Protein AF-A0A1V5Y0A2-F1 (afdb_monomer_lite)

Radius of gyration: 36.57 Å; chains: 1; bounding box: 82×72×109 Å

Structure (mmCIF, N/CA/C/O backbone):
data_AF-A0A1V5Y0A2-F1
#
_entry.id   AF-A0A1V5Y0A2-F1
#
loop_
_atom_site.group_PDB
_atom_site.id
_atom_site.type_symbol
_atom_site.label_atom_id
_atom_site.label_alt_id
_atom_site.label_comp_id
_atom_site.label_asym_id
_atom_site.label_entity_id
_atom_site.label_seq_id
_atom_site.pdbx_PDB_ins_code
_atom_site.Cartn_x
_atom_site.Cartn_y
_atom_site.Cartn_z
_atom_site.occupancy
_atom_site.B_iso_or_equiv
_atom_site.auth_seq_id
_atom_site.auth_comp_id
_atom_site.auth_asym_id
_atom_site.auth_atom_id
_atom_site.pdbx_PDB_model_num
ATOM 1 N N . MET A 1 1 ? -40.898 -40.946 -38.121 1.00 47.59 1 MET A N 1
ATOM 2 C CA . MET A 1 1 ? -40.248 -40.507 -36.860 1.00 47.59 1 MET A CA 1
ATOM 3 C C . MET A 1 1 ? -38.721 -40.308 -36.920 1.00 47.59 1 MET A C 1
ATOM 5 O O . MET A 1 1 ? -38.156 -39.987 -35.891 1.00 47.59 1 MET A O 1
ATOM 9 N N . LYS A 1 2 ? -38.027 -40.378 -38.075 1.00 46.16 2 LYS A N 1
ATOM 10 C CA . LYS A 1 2 ? -36.560 -40.137 -38.148 1.00 46.16 2 LYS A CA 1
ATOM 11 C C . LYS A 1 2 ? -36.113 -38.800 -38.777 1.00 46.16 2 LYS A C 1
ATOM 13 O O . LYS A 1 2 ? -34.922 -38.541 -38.842 1.00 46.16 2 LYS A O 1
ATOM 18 N N . ARG A 1 3 ? -37.036 -37.921 -39.200 1.00 41.78 3 ARG A N 1
ATOM 19 C CA . ARG A 1 3 ? -36.702 -36.586 -39.760 1.00 41.78 3 ARG A CA 1
ATOM 20 C C . ARG A 1 3 ? -36.991 -35.392 -38.837 1.00 41.78 3 ARG A C 1
ATOM 22 O O . ARG A 1 3 ? -36.408 -34.339 -39.046 1.00 41.78 3 ARG A O 1
ATOM 29 N N . LYS A 1 4 ? -37.817 -35.546 -37.790 1.00 40.41 4 LYS A N 1
ATOM 30 C CA . LYS A 1 4 ? -38.085 -34.466 -36.815 1.00 40.41 4 LYS A CA 1
ATOM 31 C C . LYS A 1 4 ? -37.013 -34.353 -35.717 1.00 40.41 4 LYS A C 1
ATOM 33 O O . LYS A 1 4 ? -36.769 -33.254 -35.240 1.00 40.41 4 LYS A O 1
ATOM 38 N N . SER A 1 5 ? -36.310 -35.439 -35.386 1.00 40.47 5 SER A N 1
ATOM 39 C CA . SER A 1 5 ? -35.274 -35.433 -34.338 1.00 40.47 5 SER A CA 1
ATOM 40 C C . SER A 1 5 ? -33.942 -34.822 -34.788 1.00 40.47 5 SER A C 1
ATOM 42 O O . SER A 1 5 ? -33.230 -34.260 -33.968 1.00 40.47 5 SER A O 1
ATOM 44 N N . VAL A 1 6 ? -33.620 -34.867 -36.087 1.00 46.09 6 VAL A N 1
ATOM 45 C CA . VAL A 1 6 ? -32.388 -34.257 -36.628 1.00 46.09 6 VAL A CA 1
ATOM 46 C C . VAL A 1 6 ? -32.536 -32.736 -36.751 1.00 46.09 6 VAL A C 1
ATOM 48 O O . VAL A 1 6 ? -31.595 -32.006 -36.469 1.00 46.09 6 VAL A O 1
ATOM 51 N N . PHE A 1 7 ? -33.734 -32.237 -37.073 1.00 43.72 7 PHE A N 1
ATOM 52 C CA . PHE A 1 7 ? -33.983 -30.794 -37.181 1.00 43.72 7 PHE A CA 1
ATOM 53 C C . PHE A 1 7 ? -33.991 -30.093 -35.809 1.00 43.72 7 PHE A C 1
ATOM 55 O O . PHE A 1 7 ? -33.496 -28.975 -35.691 1.00 43.72 7 PHE A O 1
ATOM 62 N N . LEU A 1 8 ? -34.467 -30.770 -34.753 1.00 42.69 8 LEU A N 1
ATOM 63 C CA . LEU A 1 8 ? -34.401 -30.253 -33.379 1.00 42.69 8 LEU A CA 1
ATOM 64 C C . LEU A 1 8 ? -32.966 -30.253 -32.819 1.00 42.69 8 LEU A C 1
ATOM 66 O O . LEU A 1 8 ? -32.604 -29.330 -32.097 1.00 42.69 8 LEU A O 1
ATOM 70 N N . LEU A 1 9 ? -32.135 -31.240 -33.185 1.00 40.34 9 LEU A N 1
ATOM 71 C CA . LEU A 1 9 ? -30.730 -31.309 -32.761 1.00 40.34 9 LEU A CA 1
ATOM 72 C C . LEU A 1 9 ? -29.866 -30.227 -33.435 1.00 40.34 9 LEU A C 1
ATOM 74 O O . LEU A 1 9 ? -28.989 -29.654 -32.795 1.00 40.34 9 LEU A O 1
ATOM 78 N N . VAL A 1 10 ? -30.144 -29.913 -34.707 1.00 47.00 10 VAL A N 1
ATOM 79 C CA . VAL A 1 10 ? -29.449 -28.851 -35.458 1.00 47.00 10 VAL A CA 1
ATOM 80 C C . VAL A 1 10 ? -29.866 -27.457 -34.972 1.00 47.00 10 VAL A C 1
ATOM 82 O O . VAL A 1 10 ? -29.008 -26.585 -34.860 1.00 47.00 10 VAL A O 1
ATOM 85 N N . LEU A 1 11 ? -31.134 -27.249 -34.583 1.00 41.19 11 LEU A N 1
ATOM 86 C CA . LEU A 1 11 ? -31.559 -25.998 -33.938 1.00 41.19 11 LEU A CA 1
ATOM 87 C C . LEU A 1 11 ? -30.994 -25.834 -32.516 1.00 41.19 11 LEU A C 1
ATOM 89 O O . LEU A 1 11 ? -30.626 -24.720 -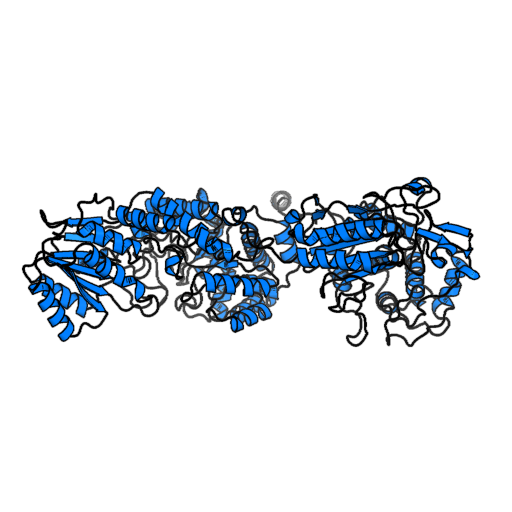32.155 1.00 41.19 11 LEU A O 1
ATOM 93 N N . PHE A 1 12 ? -30.851 -26.912 -31.735 1.00 41.78 12 PHE A N 1
ATOM 94 C CA . PHE A 1 12 ? -30.202 -26.856 -30.416 1.00 41.78 12 PHE A CA 1
ATOM 95 C C . PHE A 1 12 ? -28.696 -26.566 -30.512 1.00 41.78 12 PHE A C 1
ATOM 97 O O . PHE A 1 12 ? -28.173 -25.808 -29.699 1.00 41.78 12 PHE A O 1
ATOM 104 N N . PHE A 1 13 ? -28.003 -27.086 -31.532 1.00 37.44 13 PHE A N 1
ATOM 105 C CA . PHE A 1 13 ? -26.595 -26.754 -31.789 1.00 37.44 13 PHE A CA 1
ATOM 106 C C . PHE A 1 13 ? -26.405 -25.331 -32.343 1.00 37.44 13 PHE A C 1
ATOM 108 O O . PHE A 1 13 ? -25.433 -24.663 -31.996 1.00 37.44 13 PHE A O 1
ATOM 115 N N . ALA A 1 14 ? -27.338 -24.832 -33.161 1.00 37.59 14 ALA A N 1
ATOM 116 C CA . ALA A 1 14 ? -27.292 -23.469 -33.695 1.00 37.59 14 ALA A CA 1
ATOM 117 C C . ALA A 1 14 ? -27.681 -22.399 -32.653 1.00 37.59 14 ALA A C 1
ATOM 119 O O . ALA A 1 14 ? -27.017 -21.367 -32.575 1.00 37.59 14 ALA A O 1
ATOM 120 N N . MET A 1 15 ? -28.681 -22.653 -31.797 1.00 36.59 15 MET A N 1
ATOM 121 C CA . MET A 1 15 ? -29.017 -21.767 -30.669 1.00 36.59 15 MET A CA 1
ATOM 122 C C . MET A 1 15 ? -28.007 -21.878 -29.520 1.00 36.59 15 MET A C 1
ATOM 124 O O . MET A 1 15 ? -27.687 -20.864 -28.909 1.00 36.59 15 MET A O 1
ATOM 128 N N . GLY A 1 16 ? -27.430 -23.061 -29.278 1.00 35.16 16 GLY A N 1
ATOM 129 C CA . GLY A 1 16 ? -26.322 -23.244 -28.336 1.00 35.16 16 GLY A CA 1
ATOM 130 C C . GLY A 1 16 ? -25.071 -22.460 -28.742 1.00 35.16 16 GLY A C 1
ATOM 131 O O . GLY A 1 16 ? -24.468 -21.809 -27.896 1.00 35.16 16 GLY A O 1
ATOM 132 N N . ASN A 1 17 ? -24.743 -22.418 -30.040 1.00 33.50 17 ASN A N 1
ATOM 133 C CA . ASN A 1 17 ? -23.638 -21.606 -30.560 1.00 33.50 17 ASN A CA 1
ATOM 134 C C . ASN A 1 17 ? -23.957 -20.103 -30.641 1.00 33.50 17 ASN A C 1
ATOM 136 O O . ASN A 1 17 ? -23.045 -19.300 -30.474 1.00 33.50 17 ASN A O 1
ATOM 140 N N . MET A 1 18 ? -25.213 -19.687 -30.850 1.00 31.30 18 MET A N 1
ATOM 141 C CA . MET A 1 18 ? -25.585 -18.262 -30.779 1.00 31.30 18 MET A CA 1
ATOM 142 C C . MET A 1 18 ? -25.633 -17.733 -29.340 1.00 31.30 18 MET A C 1
ATOM 144 O O . MET A 1 18 ? -25.242 -16.592 -29.121 1.00 31.30 18 MET A O 1
ATOM 148 N N . ILE A 1 19 ? -26.041 -18.542 -28.356 1.00 33.12 19 ILE A N 1
ATOM 149 C CA . ILE A 1 19 ? -26.049 -18.146 -26.937 1.00 33.12 19 ILE A CA 1
ATOM 150 C C . ILE A 1 19 ? -24.641 -18.261 -26.329 1.00 33.12 19 ILE A C 1
ATOM 152 O O . ILE A 1 19 ? -24.246 -17.385 -25.565 1.00 33.12 19 ILE A O 1
ATOM 156 N N . MET A 1 20 ? -23.818 -19.237 -26.742 1.00 29.47 20 MET A N 1
ATOM 157 C CA . MET A 1 20 ? -22.386 -19.235 -26.400 1.00 29.47 20 MET A CA 1
ATOM 158 C C . MET A 1 20 ? -21.642 -18.062 -27.047 1.00 29.47 20 MET A C 1
ATOM 160 O O . MET A 1 20 ? -20.836 -17.441 -26.371 1.00 29.47 20 MET A O 1
ATOM 164 N N . ASN A 1 21 ? -21.938 -17.672 -28.292 1.00 29.02 21 ASN A N 1
ATOM 165 C CA . ASN A 1 21 ? -21.291 -16.502 -28.903 1.00 29.02 21 ASN A CA 1
ATOM 166 C C . ASN A 1 21 ? -21.835 -15.151 -28.404 1.00 29.02 21 ASN A C 1
ATOM 168 O O . ASN A 1 21 ? -21.133 -14.156 -28.541 1.00 29.02 21 ASN A O 1
ATOM 172 N N . ALA A 1 22 ? -23.028 -15.094 -27.801 1.00 27.81 22 ALA A N 1
ATOM 173 C CA . ALA A 1 22 ? -23.568 -13.876 -27.185 1.00 27.81 22 ALA A CA 1
ATOM 174 C C . ALA A 1 22 ? -23.212 -13.728 -25.690 1.00 27.81 22 ALA A C 1
ATOM 176 O O . ALA A 1 22 ? -23.216 -12.613 -25.183 1.00 27.81 22 ALA A O 1
ATOM 177 N N . CYS A 1 23 ? -22.843 -14.813 -24.994 1.00 27.00 23 CYS A N 1
ATOM 178 C CA . CYS A 1 23 ? -22.358 -14.777 -23.603 1.00 27.00 23 CYS A CA 1
ATOM 179 C C . CYS A 1 23 ? -20.834 -14.967 -23.456 1.00 27.00 23 CYS A C 1
ATOM 181 O O . CYS A 1 23 ? -20.331 -14.946 -22.339 1.00 27.00 23 CYS A O 1
ATOM 183 N N . ILE A 1 24 ? -20.092 -15.134 -24.559 1.00 29.25 24 ILE A N 1
ATOM 184 C CA . ILE A 1 24 ? -18.610 -15.143 -24.596 1.00 29.25 24 ILE A CA 1
ATOM 185 C C . ILE A 1 24 ? -18.061 -13.873 -25.294 1.00 29.25 24 ILE A C 1
ATOM 187 O O . ILE A 1 24 ? -16.851 -13.698 -25.435 1.00 29.25 24 ILE A O 1
ATOM 191 N N . ALA A 1 25 ? -18.938 -12.952 -25.715 1.00 27.70 25 ALA A N 1
ATOM 192 C CA . ALA A 1 25 ? -18.559 -11.720 -26.412 1.00 27.70 25 ALA A CA 1
ATOM 193 C C . ALA A 1 25 ? -18.448 -10.464 -25.527 1.00 27.70 25 ALA A C 1
ATOM 195 O O . ALA A 1 25 ? -17.979 -9.451 -26.032 1.00 27.70 25 ALA A O 1
ATOM 196 N N . ASP A 1 26 ? -18.756 -10.534 -24.232 1.00 30.94 26 ASP A N 1
ATOM 197 C CA . ASP A 1 26 ? -18.395 -9.492 -23.264 1.00 30.94 26 ASP A CA 1
ATOM 198 C C . ASP A 1 26 ? -17.659 -10.148 -22.087 1.00 30.94 26 ASP A C 1
ATOM 200 O O . ASP A 1 26 ? -18.092 -11.172 -21.572 1.00 30.94 26 ASP A O 1
ATOM 204 N N . GLU A 1 27 ? -16.507 -9.579 -21.722 1.00 30.06 27 GLU A N 1
ATOM 205 C CA . GLU A 1 27 ? -15.501 -10.089 -20.769 1.00 30.06 27 GLU A CA 1
ATOM 206 C C . GLU A 1 27 ? -14.521 -11.170 -21.276 1.00 30.06 27 GLU A C 1
ATOM 208 O O . GLU A 1 27 ? -13.978 -11.975 -20.523 1.00 30.06 27 GLU A O 1
ATOM 213 N N . LYS A 1 28 ? -14.067 -11.054 -22.528 1.00 30.06 28 LYS A N 1
ATOM 214 C CA . LYS A 1 28 ? -12.610 -10.886 -22.650 1.00 30.06 28 LYS A CA 1
ATOM 215 C C . LYS A 1 28 ? -12.356 -9.435 -22.301 1.00 30.06 28 LYS A C 1
ATOM 217 O O . LYS A 1 28 ? -12.445 -8.588 -23.186 1.00 30.06 28 LYS A O 1
ATOM 222 N N . GLU A 1 29 ? -12.072 -9.137 -21.032 1.00 31.12 29 GLU A N 1
ATOM 223 C CA . GLU A 1 29 ? -11.370 -7.897 -20.715 1.00 31.12 29 GLU A CA 1
ATOM 224 C C . GLU A 1 29 ? -10.173 -7.857 -21.663 1.00 31.12 29 GLU A C 1
ATOM 226 O O . GLU A 1 29 ? -9.224 -8.641 -21.550 1.00 31.12 29 GLU A O 1
ATOM 231 N N . SER A 1 30 ? -10.253 -7.009 -22.689 1.00 33.38 30 SER A N 1
ATOM 232 C CA . SER A 1 30 ? -9.091 -6.680 -23.480 1.00 33.38 30 SER A CA 1
ATOM 233 C C . SER A 1 30 ? -8.124 -6.116 -22.458 1.00 33.38 30 SER A C 1
ATOM 235 O O . SER A 1 30 ? -8.356 -5.005 -21.976 1.00 33.38 30 SER A O 1
ATOM 237 N N . LEU A 1 31 ? -7.119 -6.910 -22.063 1.00 35.16 31 LEU A N 1
ATOM 238 C CA . LEU A 1 31 ? -6.055 -6.478 -21.164 1.00 35.16 31 LEU A CA 1
ATOM 239 C C . LEU A 1 31 ? -5.749 -5.027 -21.521 1.00 35.16 31 LEU A C 1
ATOM 241 O O . LEU A 1 31 ? -5.435 -4.795 -22.701 1.00 35.16 31 LEU A O 1
ATOM 245 N N . PRO A 1 32 ? -5.903 -4.068 -20.586 1.00 42.47 32 PRO A N 1
ATOM 246 C CA . PRO A 1 32 ? -5.892 -2.659 -20.933 1.00 42.47 32 PRO A CA 1
ATOM 247 C C . PRO A 1 32 ? -4.678 -2.383 -21.813 1.00 42.47 32 PRO A C 1
ATOM 249 O O . PRO A 1 32 ? -3.576 -2.894 -21.551 1.00 42.47 32 PRO A O 1
ATOM 252 N N . SER A 1 33 ? -4.905 -1.679 -22.928 1.00 57.19 33 SER A N 1
ATOM 253 C CA . SER A 1 33 ? -3.841 -1.331 -23.870 1.00 57.19 33 SER A CA 1
ATOM 254 C C . SER A 1 33 ? -2.655 -0.795 -23.071 1.00 57.19 33 SER A C 1
ATOM 256 O O . SER A 1 33 ? -2.872 0.010 -22.163 1.00 57.19 33 SER A O 1
ATOM 258 N N . ALA A 1 34 ? -1.428 -1.240 -23.370 1.00 66.94 34 ALA A N 1
ATOM 259 C CA . ALA A 1 34 ? -0.264 -0.717 -22.658 1.00 66.94 34 ALA A CA 1
ATOM 260 C C . ALA A 1 34 ? -0.297 0.808 -22.803 1.00 66.94 34 ALA A C 1
ATOM 262 O O . ALA A 1 34 ? -0.497 1.286 -23.919 1.00 66.94 34 ALA A O 1
ATOM 263 N N . PRO A 1 35 ? -0.204 1.601 -21.734 1.00 66.69 35 PRO A N 1
ATOM 264 C CA . PRO A 1 35 ? -0.519 3.009 -21.863 1.00 66.69 35 PRO A CA 1
ATOM 265 C C . PRO A 1 35 ? 0.485 3.722 -22.748 1.00 66.69 35 PRO A C 1
ATOM 267 O O . PRO A 1 35 ? 1.669 3.375 -22.833 1.00 66.69 35 PRO A O 1
ATOM 270 N N . ARG A 1 36 ? -0.036 4.748 -23.413 1.00 88.44 36 ARG A N 1
ATOM 271 C CA . ARG A 1 36 ? 0.771 5.766 -24.066 1.00 88.44 36 ARG A CA 1
ATOM 272 C C . ARG A 1 36 ? 1.225 6.780 -23.024 1.00 88.44 36 ARG A C 1
ATOM 274 O O . ARG A 1 36 ? 0.560 6.961 -22.006 1.00 88.44 36 ARG A O 1
ATOM 281 N N . LEU A 1 37 ? 2.344 7.437 -23.309 1.00 92.00 37 LEU A N 1
ATOM 282 C CA . LEU A 1 37 ? 2.884 8.470 -22.433 1.00 92.00 37 LEU A CA 1
ATOM 283 C C . LEU A 1 37 ? 1.872 9.598 -22.237 1.00 92.00 37 LEU A C 1
ATOM 285 O O . LEU A 1 37 ? 1.335 10.134 -23.209 1.00 92.00 37 LEU A O 1
ATOM 289 N N . LYS A 1 38 ? 1.666 9.973 -20.977 1.00 92.31 38 LYS A N 1
ATOM 290 C CA . LYS A 1 38 ? 0.969 11.200 -20.596 1.00 92.31 38 LYS A CA 1
ATOM 291 C C . LYS A 1 38 ? 2.005 12.283 -20.307 1.00 92.31 38 LYS A C 1
ATOM 293 O O . LYS A 1 38 ? 2.848 12.119 -19.429 1.00 92.31 38 LYS A O 1
ATOM 298 N N . TRP A 1 39 ? 1.952 13.370 -21.067 1.00 94.62 39 TRP A N 1
ATOM 299 C CA . TRP A 1 39 ? 2.864 14.500 -20.906 1.00 94.62 39 TRP A CA 1
ATOM 300 C C . TRP A 1 39 ? 2.346 15.466 -19.846 1.00 94.62 39 TRP A C 1
ATOM 302 O O . TRP A 1 39 ? 1.157 15.779 -19.833 1.00 94.62 39 TRP A O 1
ATOM 312 N N . THR A 1 40 ? 3.235 15.958 -18.990 1.00 92.25 40 THR A N 1
ATOM 313 C CA . THR A 1 40 ? 2.891 16.879 -17.901 1.00 92.25 40 THR A CA 1
ATOM 314 C C . THR A 1 40 ? 4.039 17.835 -17.594 1.00 92.25 40 THR A C 1
ATOM 316 O O . THR A 1 40 ? 5.182 17.589 -17.976 1.00 92.25 40 THR A O 1
ATOM 319 N N . ASP A 1 41 ? 3.726 18.931 -16.910 1.00 90.56 41 ASP A N 1
ATOM 320 C CA . ASP A 1 41 ? 4.712 19.872 -16.368 1.00 90.56 41 ASP A CA 1
ATOM 321 C C . ASP A 1 41 ? 4.956 19.637 -14.862 1.00 90.56 41 ASP A C 1
ATOM 323 O O . ASP A 1 41 ? 5.818 20.281 -14.270 1.00 90.56 41 ASP A O 1
ATOM 327 N N . ARG A 1 42 ? 4.204 18.718 -14.233 1.00 84.50 42 ARG A N 1
ATOM 328 C CA . ARG A 1 42 ? 4.231 18.460 -12.784 1.00 84.50 42 ARG A CA 1
ATOM 329 C C . ARG A 1 42 ? 4.994 17.181 -12.454 1.00 84.50 42 ARG A C 1
ATOM 331 O O . ARG A 1 42 ? 4.555 16.084 -12.802 1.00 84.50 42 ARG A O 1
ATOM 338 N N . ALA A 1 43 ? 6.120 17.309 -11.756 1.00 84.94 43 ALA A N 1
ATOM 339 C CA . ALA A 1 43 ? 6.956 16.175 -11.353 1.00 84.94 43 ALA A CA 1
ATOM 340 C C . ALA A 1 43 ? 6.223 15.220 -10.389 1.00 84.94 43 ALA A C 1
ATOM 342 O O . ALA A 1 43 ? 6.414 14.005 -10.429 1.00 84.94 43 ALA A O 1
ATOM 343 N N . GLU A 1 44 ? 5.296 15.744 -9.595 1.00 79.25 44 GLU A N 1
ATOM 344 C CA . GLU A 1 44 ? 4.513 15.015 -8.599 1.00 79.25 44 GLU A CA 1
ATOM 345 C C . GLU A 1 44 ? 3.555 13.999 -9.245 1.00 79.25 44 GLU A C 1
ATOM 347 O O . GLU A 1 44 ? 3.228 12.960 -8.664 1.00 79.25 44 GLU A O 1
ATOM 352 N N . GLU A 1 45 ? 3.124 14.242 -10.488 1.00 77.06 45 GLU A N 1
ATOM 353 C CA . GLU A 1 45 ? 2.318 13.276 -11.241 1.00 77.06 45 GLU A CA 1
ATOM 354 C C . GLU A 1 45 ? 3.112 12.017 -11.595 1.00 77.06 45 GLU A C 1
ATOM 356 O O . GLU A 1 45 ? 2.547 10.923 -11.593 1.00 77.06 45 GLU A O 1
ATOM 361 N N . LEU A 1 46 ? 4.423 12.167 -11.808 1.00 83.69 46 LEU A N 1
ATOM 362 C CA . LEU A 1 46 ? 5.373 11.073 -12.004 1.00 83.69 46 LEU A CA 1
ATOM 363 C C . LEU A 1 46 ? 5.754 10.398 -10.671 1.00 83.69 46 LEU A C 1
ATOM 365 O O . LEU A 1 46 ? 6.391 9.343 -10.681 1.00 83.69 46 LEU A O 1
ATOM 369 N N . GLY A 1 47 ? 5.380 10.984 -9.528 1.00 72.50 47 GLY A N 1
ATOM 370 C CA . GLY A 1 47 ? 5.880 10.598 -8.208 1.00 72.50 47 GLY A CA 1
ATOM 371 C C . GLY A 1 47 ? 7.345 10.995 -8.012 1.00 72.50 47 GLY A C 1
ATOM 372 O O . GLY A 1 47 ? 8.113 10.210 -7.460 1.00 72.50 47 GLY A O 1
ATOM 373 N N . LEU A 1 48 ? 7.749 12.148 -8.554 1.00 82.62 48 LEU A N 1
ATOM 374 C CA . LEU A 1 48 ? 9.078 12.730 -8.382 1.00 82.62 48 LEU A CA 1
ATOM 375 C C . LEU A 1 48 ? 8.979 14.017 -7.557 1.00 82.62 48 LEU A C 1
ATOM 377 O O . LEU A 1 48 ? 8.087 14.832 -7.792 1.00 82.62 48 LEU A O 1
ATOM 381 N N . ASP A 1 49 ? 9.914 14.222 -6.632 1.00 81.12 49 ASP A N 1
ATOM 382 C CA . ASP A 1 49 ? 10.051 15.495 -5.918 1.00 81.12 49 ASP A CA 1
ATOM 383 C C . ASP A 1 49 ? 10.586 16.590 -6.856 1.00 81.12 49 ASP A C 1
ATOM 385 O O . ASP A 1 49 ? 11.724 16.513 -7.331 1.00 81.12 49 ASP A O 1
ATOM 389 N N . ALA A 1 50 ? 9.775 17.619 -7.123 1.00 84.19 50 ALA A N 1
ATOM 390 C CA . ALA A 1 50 ? 10.129 18.702 -8.041 1.00 84.19 50 ALA A CA 1
ATOM 391 C C . ALA A 1 50 ? 11.392 19.457 -7.600 1.00 84.19 50 ALA A C 1
ATOM 393 O O . ALA A 1 50 ? 12.242 19.778 -8.434 1.00 84.19 50 ALA A O 1
ATOM 394 N N . LYS A 1 51 ? 11.556 19.681 -6.291 1.00 84.44 51 LYS A N 1
ATOM 395 C CA . LYS A 1 51 ? 12.706 20.400 -5.731 1.00 84.44 51 LYS A CA 1
ATOM 396 C C . LYS A 1 51 ? 14.015 19.645 -5.973 1.00 84.44 51 LYS A C 1
ATOM 398 O O . LYS A 1 51 ? 15.018 20.237 -6.365 1.00 84.44 51 LYS A O 1
ATOM 403 N N . SER A 1 52 ? 13.997 18.322 -5.825 1.00 85.50 52 SER A N 1
ATOM 404 C CA . SER A 1 52 ? 15.136 17.448 -6.125 1.00 85.50 52 SER A CA 1
ATOM 405 C C . SER A 1 52 ? 15.531 17.448 -7.606 1.00 85.50 52 SER A C 1
ATOM 407 O O . SER A 1 52 ? 16.662 17.077 -7.918 1.00 85.50 52 SER A O 1
ATOM 409 N N . LEU A 1 53 ? 14.648 17.877 -8.520 1.00 91.12 53 LEU A N 1
ATOM 410 C CA . LEU A 1 53 ? 14.938 17.980 -9.955 1.00 91.12 53 LEU A CA 1
ATOM 411 C C . LEU A 1 53 ? 15.587 19.307 -10.370 1.00 91.12 53 LEU A C 1
ATOM 413 O O . LEU A 1 53 ? 16.253 19.350 -11.406 1.00 91.12 53 LEU A O 1
ATOM 417 N N . GLU A 1 54 ? 15.460 20.377 -9.581 1.00 90.94 54 GLU A N 1
ATOM 418 C CA . GLU A 1 54 ? 16.030 21.696 -9.905 1.00 90.94 54 GLU A CA 1
ATOM 419 C C . GLU A 1 54 ? 17.531 21.660 -10.261 1.00 90.94 54 GLU A C 1
ATOM 421 O O . GLU A 1 54 ? 17.919 22.295 -11.252 1.00 90.94 54 GLU A O 1
ATOM 426 N N . PRO A 1 55 ? 18.393 20.887 -9.559 1.00 91.69 55 PRO A N 1
ATOM 427 C CA . PRO A 1 55 ? 19.808 20.792 -9.908 1.00 91.69 55 PRO A CA 1
ATOM 428 C C . PRO A 1 55 ? 20.065 20.241 -11.317 1.00 91.69 55 PRO A C 1
ATOM 430 O O . PRO A 1 55 ? 21.052 20.635 -11.942 1.00 91.69 55 PRO A O 1
ATOM 433 N N . ALA A 1 56 ? 19.196 19.366 -11.843 1.00 93.00 56 ALA A N 1
ATOM 434 C CA . ALA A 1 56 ? 19.317 18.865 -13.213 1.00 93.00 56 ALA A CA 1
ATOM 435 C C . ALA A 1 56 ? 19.149 20.002 -14.221 1.00 93.00 56 ALA A C 1
ATOM 437 O O . ALA A 1 56 ? 20.019 20.224 -15.063 1.00 93.00 56 ALA A O 1
ATOM 438 N N . TRP A 1 57 ? 18.047 20.746 -14.113 1.00 95.06 57 TRP A N 1
ATOM 439 C CA . TRP A 1 57 ? 17.705 21.819 -15.047 1.00 95.06 57 TRP A CA 1
ATOM 440 C C . TRP A 1 57 ? 18.700 22.975 -14.964 1.00 95.06 57 TRP A C 1
ATOM 442 O O . TRP A 1 57 ? 19.175 23.466 -15.992 1.00 95.06 57 TRP A O 1
ATOM 452 N N . ALA A 1 58 ? 19.106 23.342 -13.745 1.00 95.00 58 ALA A N 1
ATOM 453 C CA . ALA A 1 58 ? 20.131 24.351 -13.513 1.00 95.00 58 ALA A CA 1
ATOM 454 C C . ALA A 1 58 ? 21.476 23.964 -14.147 1.00 95.00 58 ALA A C 1
ATOM 456 O O . ALA A 1 58 ? 22.129 24.812 -14.760 1.00 95.00 58 ALA A O 1
ATOM 457 N N . ALA A 1 59 ? 21.878 22.689 -14.064 1.00 93.81 59 ALA A N 1
ATOM 458 C CA . ALA A 1 59 ? 23.112 22.213 -14.682 1.00 93.81 59 ALA A CA 1
ATOM 459 C C . ALA A 1 59 ? 23.088 22.337 -16.213 1.00 93.81 59 ALA A C 1
ATOM 461 O O . ALA A 1 59 ? 24.088 22.754 -16.796 1.00 93.81 59 ALA A O 1
ATOM 462 N N . LEU A 1 60 ? 21.954 22.048 -16.864 1.00 94.69 60 LEU A N 1
ATOM 463 C CA . LEU A 1 60 ? 21.809 22.206 -18.318 1.00 94.69 60 LEU A CA 1
ATOM 464 C C . LEU A 1 60 ? 21.949 23.674 -18.747 1.00 94.69 60 LEU A C 1
ATOM 466 O O . LEU A 1 60 ? 22.701 23.989 -19.672 1.00 94.69 60 LEU A O 1
ATOM 470 N N . VAL A 1 61 ? 21.279 24.588 -18.038 1.00 96.19 61 VAL A N 1
ATOM 471 C CA . VAL A 1 61 ? 21.366 26.035 -18.301 1.00 96.19 61 VAL A CA 1
ATOM 472 C C . VAL A 1 61 ? 22.782 26.558 -18.057 1.00 96.19 61 VAL A C 1
ATOM 474 O O . VAL A 1 61 ? 23.313 27.314 -18.874 1.00 96.19 61 VAL A O 1
ATOM 477 N N . LYS A 1 62 ? 23.415 26.148 -16.953 1.00 94.25 62 LYS A N 1
ATOM 478 C CA . LYS A 1 62 ? 24.780 26.552 -16.598 1.00 94.25 62 LYS A CA 1
ATOM 479 C C . LYS A 1 62 ? 25.793 26.072 -17.635 1.00 94.25 62 LYS A C 1
ATOM 481 O O . LYS A 1 62 ? 26.607 26.865 -18.101 1.00 94.25 62 LYS A O 1
ATOM 486 N N . ALA A 1 63 ? 25.699 24.811 -18.054 1.00 91.88 63 ALA A N 1
ATOM 487 C CA . ALA A 1 63 ? 26.595 24.231 -19.048 1.00 91.88 63 ALA A CA 1
ATOM 488 C C . ALA A 1 63 ? 26.535 24.965 -20.394 1.00 91.88 63 ALA A C 1
ATOM 490 O O . ALA A 1 63 ? 27.574 25.179 -21.018 1.00 91.88 63 ALA A O 1
ATOM 491 N N . ALA A 1 64 ? 25.337 25.384 -20.815 1.00 91.94 64 ALA A N 1
ATOM 492 C CA . ALA A 1 64 ? 25.157 26.185 -22.021 1.00 91.94 64 ALA A CA 1
ATOM 493 C C . ALA A 1 64 ? 25.758 27.595 -21.885 1.00 91.94 64 ALA A C 1
ATOM 495 O O . ALA A 1 64 ? 26.436 28.065 -22.795 1.00 91.94 64 ALA A O 1
ATOM 496 N N . LYS A 1 65 ? 25.551 28.269 -20.744 1.00 91.94 65 LYS A N 1
ATOM 497 C CA . LYS A 1 65 ? 26.113 29.609 -20.480 1.00 91.94 65 LYS A CA 1
ATOM 498 C C . LYS A 1 65 ? 27.644 29.609 -20.439 1.00 91.94 65 LYS A C 1
ATOM 500 O O . LYS A 1 65 ? 28.269 30.540 -20.932 1.00 91.94 65 LYS A O 1
ATOM 505 N N . GLU A 1 66 ? 28.238 28.562 -19.877 1.00 90.12 66 GLU A N 1
ATOM 506 C CA . GLU A 1 66 ? 29.692 28.398 -19.744 1.00 90.12 66 GLU A CA 1
ATOM 507 C C . GLU A 1 66 ? 30.349 27.759 -20.984 1.00 90.12 66 GLU A C 1
ATOM 509 O O . GLU A 1 66 ? 31.524 27.393 -20.936 1.00 90.12 66 GLU A O 1
ATOM 514 N N . ASN A 1 67 ? 29.602 27.589 -22.086 1.00 85.69 67 ASN A N 1
ATOM 515 C CA . ASN A 1 67 ? 30.046 26.933 -23.323 1.00 85.69 67 ASN A CA 1
ATOM 516 C C . ASN A 1 67 ? 30.638 25.523 -23.109 1.00 85.69 67 ASN A C 1
ATOM 518 O O . ASN A 1 67 ? 31.457 25.051 -23.898 1.00 85.69 67 ASN A O 1
ATOM 522 N N . LYS A 1 68 ? 30.220 24.825 -22.045 1.00 87.88 68 LYS A N 1
ATOM 523 C CA . LYS A 1 68 ? 30.609 23.430 -21.773 1.00 87.88 68 LYS A CA 1
ATOM 524 C C . LYS A 1 68 ? 29.921 22.456 -22.726 1.00 87.88 68 LYS A C 1
ATOM 526 O O . LYS A 1 68 ? 30.500 21.434 -23.086 1.00 87.88 68 LYS A O 1
ATOM 531 N N . VAL A 1 69 ? 28.702 22.798 -23.137 1.00 91.12 69 VAL A N 1
ATOM 532 C CA . VAL A 1 69 ? 27.951 22.206 -24.251 1.00 91.12 69 VAL A CA 1
ATOM 533 C C . VAL A 1 69 ? 27.275 23.344 -25.017 1.00 91.12 69 VAL A C 1
ATOM 535 O O . VAL A 1 69 ? 26.933 24.356 -24.409 1.00 91.12 69 VAL A O 1
ATOM 538 N N . ALA A 1 70 ? 27.063 23.208 -26.329 1.00 93.38 70 ALA A N 1
ATOM 539 C CA . ALA A 1 70 ? 26.354 24.240 -27.093 1.00 93.38 70 ALA A CA 1
ATOM 540 C C . ALA A 1 70 ? 24.875 24.336 -26.674 1.00 93.38 70 ALA A C 1
ATOM 542 O O . ALA A 1 70 ? 24.355 25.431 -26.450 1.00 93.38 70 ALA A O 1
ATOM 543 N N . GLY A 1 71 ? 24.219 23.191 -26.497 1.00 95.31 71 GLY A N 1
ATOM 544 C CA . GLY A 1 71 ? 22.880 23.078 -25.945 1.00 95.31 71 GLY A CA 1
ATOM 545 C C . GLY A 1 71 ? 22.494 21.640 -25.604 1.00 95.31 71 GLY A C 1
ATOM 546 O O . GLY A 1 71 ? 23.238 20.680 -25.830 1.00 95.31 71 GLY A O 1
ATOM 547 N N . SER A 1 72 ? 21.309 21.493 -25.021 1.00 97.00 72 SER A N 1
ATOM 548 C CA . SER A 1 72 ? 20.793 20.212 -24.547 1.00 97.00 72 SER A CA 1
ATOM 549 C C . SER A 1 72 ? 19.270 20.170 -24.509 1.00 97.00 72 SER A C 1
ATOM 551 O O . SER A 1 72 ? 18.634 21.204 -24.309 1.00 97.00 72 SER A O 1
ATOM 553 N N . VAL A 1 73 ? 18.712 18.967 -24.646 1.00 98.38 73 VAL A N 1
ATOM 554 C CA . VAL A 1 73 ? 17.308 18.649 -24.371 1.00 98.38 73 VAL A CA 1
ATOM 555 C C . VAL A 1 73 ? 17.247 17.458 -23.416 1.00 98.38 73 VAL A C 1
ATOM 557 O O . VAL A 1 73 ? 17.805 16.399 -23.709 1.00 98.38 73 VAL A O 1
ATOM 560 N N . GLY A 1 74 ? 16.583 17.631 -22.276 1.00 97.31 74 GLY A N 1
ATOM 561 C CA . GLY A 1 74 ? 16.389 16.595 -21.262 1.00 97.31 74 GLY A CA 1
ATOM 562 C C . GLY A 1 74 ? 14.923 16.185 -21.120 1.00 97.31 74 GLY A C 1
ATOM 563 O O . GLY A 1 74 ? 14.045 17.042 -21.123 1.00 97.31 74 GLY A O 1
ATOM 564 N N . VAL A 1 75 ? 14.657 14.887 -20.964 1.00 97.56 75 VAL A N 1
ATOM 565 C CA . VAL A 1 75 ? 13.330 14.327 -20.654 1.00 97.56 75 VAL A CA 1
ATOM 566 C C . VAL A 1 75 ? 13.470 13.292 -19.546 1.00 97.56 75 VAL A C 1
ATOM 568 O O . VAL A 1 75 ? 14.369 12.451 -19.584 1.00 97.56 75 VAL A O 1
ATOM 571 N N . MET A 1 76 ? 12.558 13.329 -18.580 1.00 96.62 76 MET A N 1
ATOM 572 C CA . MET A 1 76 ? 12.435 12.323 -17.526 1.00 96.62 76 MET A CA 1
ATOM 573 C C . MET A 1 76 ? 11.016 11.765 -17.548 1.00 96.62 76 MET A C 1
ATOM 575 O O . MET A 1 76 ? 10.054 12.526 -17.675 1.00 96.62 76 MET A O 1
ATOM 579 N N . GLY A 1 77 ? 10.881 10.448 -17.435 1.00 94.06 77 GLY A N 1
ATOM 580 C CA . GLY A 1 77 ? 9.583 9.788 -17.374 1.00 94.06 77 GLY A CA 1
ATOM 581 C C . GLY A 1 77 ? 9.545 8.723 -16.299 1.00 94.06 77 GLY A C 1
ATOM 582 O O . GLY A 1 77 ? 10.558 8.086 -16.021 1.00 94.06 77 GLY A O 1
ATOM 583 N N . ARG A 1 78 ? 8.377 8.553 -15.682 1.00 89.12 78 ARG A N 1
ATOM 584 C CA . ARG A 1 78 ? 8.125 7.545 -14.657 1.00 89.12 78 ARG A CA 1
ATOM 585 C C . ARG A 1 78 ? 6.658 7.139 -14.655 1.00 89.12 78 ARG A C 1
ATOM 587 O O . ARG A 1 78 ? 5.783 7.980 -14.840 1.00 89.12 78 ARG A O 1
ATOM 594 N N . ASN A 1 79 ? 6.384 5.854 -14.436 1.00 80.31 79 ASN A N 1
ATOM 595 C CA . ASN A 1 79 ? 5.027 5.321 -14.285 1.00 80.31 79 ASN A CA 1
ATOM 596 C C . ASN A 1 79 ? 4.068 5.715 -15.437 1.00 80.31 79 ASN A C 1
ATOM 598 O O . ASN A 1 79 ? 2.902 6.013 -15.199 1.00 80.31 79 ASN A O 1
ATOM 602 N N . GLY A 1 80 ? 4.533 5.722 -16.692 1.00 84.81 80 GLY A N 1
ATOM 603 C CA . GLY A 1 80 ? 3.686 6.055 -17.850 1.00 84.81 80 GLY A CA 1
ATOM 604 C C . GLY A 1 80 ? 3.444 7.557 -18.065 1.00 84.81 80 GLY A C 1
ATOM 605 O O . GLY A 1 80 ? 2.753 7.935 -19.015 1.00 84.81 80 GLY A O 1
ATOM 606 N N . TYR A 1 81 ? 4.037 8.411 -17.230 1.00 90.75 81 TYR A N 1
ATOM 607 C CA . TYR A 1 81 ? 4.063 9.862 -17.385 1.00 90.75 81 TYR A CA 1
ATOM 608 C C . TYR A 1 81 ? 5.461 10.329 -17.804 1.00 90.75 81 TYR A C 1
ATOM 610 O O . TYR A 1 81 ? 6.465 9.697 -17.470 1.00 90.75 81 TYR A O 1
ATOM 618 N N . ALA A 1 82 ? 5.539 11.447 -18.521 1.00 96.12 82 ALA A N 1
ATOM 619 C CA . ALA A 1 82 ? 6.796 12.107 -18.859 1.00 96.12 82 ALA A CA 1
ATOM 620 C C . ALA A 1 82 ? 6.686 13.620 -18.674 1.00 96.12 82 ALA A C 1
ATOM 622 O O . ALA A 1 82 ? 5.688 14.231 -19.068 1.00 96.12 82 ALA A O 1
ATOM 623 N N . LEU A 1 83 ? 7.732 14.221 -18.105 1.00 96.44 83 LEU A N 1
ATOM 624 C CA . LEU A 1 83 ? 7.888 15.670 -18.117 1.00 96.44 83 LEU A CA 1
ATOM 625 C C . LEU A 1 83 ? 8.084 16.143 -19.556 1.00 96.44 83 LEU A C 1
ATOM 627 O O . LEU A 1 83 ? 8.773 15.479 -20.340 1.00 96.44 83 LEU A O 1
ATOM 631 N N . LYS A 1 84 ? 7.502 17.292 -19.909 1.00 96.00 84 LYS A N 1
ATOM 632 C CA . LYS A 1 84 ? 7.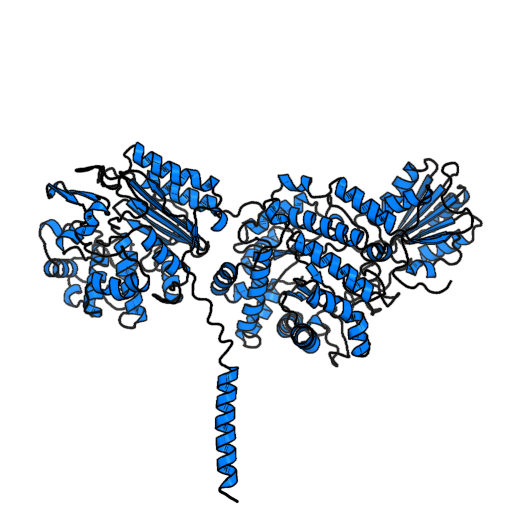782 17.909 -21.212 1.00 96.00 84 LYS A CA 1
ATOM 633 C C . LYS A 1 84 ? 9.293 18.142 -21.381 1.00 96.00 84 LYS A C 1
ATOM 635 O O . LYS A 1 84 ? 9.962 18.473 -20.399 1.00 96.00 84 LYS A O 1
ATOM 640 N N . PRO A 1 85 ? 9.850 17.975 -22.598 1.00 97.56 85 PRO A N 1
ATOM 641 C CA . PRO A 1 85 ? 11.281 18.140 -22.805 1.00 97.56 85 PRO A CA 1
ATOM 642 C C . PRO A 1 85 ? 11.761 19.540 -22.421 1.00 97.56 85 PRO A C 1
ATOM 644 O O . PRO A 1 85 ? 11.230 20.547 -22.887 1.00 97.56 85 PRO A O 1
ATOM 647 N N . PHE A 1 86 ? 12.799 19.592 -21.591 1.00 97.56 86 PHE A N 1
ATOM 648 C CA . PHE A 1 86 ? 13.434 20.830 -21.165 1.00 97.56 86 PHE A CA 1
ATOM 649 C C . PHE A 1 86 ? 14.630 21.133 -22.065 1.00 97.56 86 PHE A C 1
ATOM 651 O O . PHE A 1 86 ? 15.565 20.333 -22.141 1.00 97.56 86 PHE A O 1
ATOM 658 N N . ALA A 1 87 ? 14.612 22.286 -22.731 1.00 98.00 87 ALA A N 1
ATOM 659 C CA . ALA A 1 87 ? 15.658 22.719 -23.651 1.00 98.00 87 ALA A CA 1
ATOM 660 C C . ALA A 1 87 ? 16.515 23.844 -23.051 1.00 98.00 87 ALA A C 1
ATOM 662 O O . ALA A 1 87 ? 15.998 24.775 -22.439 1.00 98.00 87 ALA A O 1
ATOM 663 N N . ALA A 1 88 ? 17.828 23.786 -23.274 1.00 97.25 88 ALA A N 1
ATOM 664 C CA . ALA A 1 88 ? 18.769 24.830 -22.874 1.00 97.25 88 ALA A CA 1
ATOM 665 C C . ALA A 1 88 ? 19.860 25.041 -23.933 1.00 97.25 88 ALA A C 1
ATOM 667 O O . ALA A 1 88 ? 20.329 24.087 -24.553 1.00 97.25 88 ALA A O 1
ATOM 668 N N . GLY A 1 89 ? 20.310 26.286 -24.103 1.00 96.50 89 GLY A N 1
ATOM 669 C CA . GLY A 1 89 ? 21.403 26.641 -25.013 1.00 96.50 89 GLY A CA 1
ATOM 670 C C . GLY A 1 89 ? 20.981 26.763 -26.477 1.00 96.50 89 GLY A C 1
ATOM 671 O O . GLY A 1 89 ? 19.896 27.253 -26.782 1.00 96.50 89 GLY A O 1
ATOM 672 N N . HIS A 1 90 ? 21.866 26.357 -27.385 1.00 97.25 90 HIS A N 1
ATOM 673 C CA . HIS A 1 90 ? 21.736 26.571 -28.825 1.00 97.25 90 HIS A CA 1
ATOM 674 C C . HIS A 1 90 ? 21.879 25.261 -29.603 1.00 97.25 90 HIS A C 1
ATOM 676 O O . HIS A 1 90 ? 22.830 24.500 -29.409 1.00 97.25 90 HIS A O 1
ATOM 682 N N . ALA A 1 91 ? 20.945 25.021 -30.523 1.00 97.12 91 ALA A N 1
ATOM 683 C CA . ALA A 1 91 ? 21.016 23.931 -31.491 1.00 97.12 91 ALA A CA 1
ATOM 684 C C . ALA A 1 91 ? 22.164 24.145 -32.489 1.00 97.12 91 ALA A C 1
ATOM 686 O O . ALA A 1 91 ? 22.799 23.186 -32.923 1.00 97.12 91 ALA A O 1
ATOM 687 N N . VAL A 1 92 ? 22.460 25.404 -32.823 1.00 96.44 92 VAL A N 1
ATOM 688 C CA . VAL A 1 92 ? 23.534 25.787 -33.745 1.00 96.44 92 VAL A CA 1
ATOM 689 C C . VAL A 1 92 ? 24.223 27.038 -33.203 1.00 96.44 92 VAL A C 1
ATOM 691 O O . VAL A 1 92 ? 23.546 27.994 -32.834 1.00 96.44 92 VAL A O 1
ATOM 694 N N . LEU A 1 93 ? 25.558 27.039 -33.128 1.00 92.62 93 LEU A N 1
ATOM 695 C CA . LEU A 1 93 ? 26.337 28.246 -32.781 1.00 92.62 93 LEU A CA 1
ATOM 696 C C . LEU A 1 93 ? 26.812 29.022 -34.017 1.00 92.62 93 LEU A C 1
ATOM 698 O O . LEU A 1 93 ? 26.968 30.236 -33.942 1.00 92.62 93 LEU A O 1
ATOM 702 N N . GLN A 1 94 ? 27.071 28.317 -35.121 1.00 87.25 94 GLN A N 1
ATOM 703 C CA . GLN A 1 94 ? 27.555 28.855 -36.394 1.00 87.25 94 GLN A CA 1
ATOM 704 C C . GLN A 1 94 ? 27.054 27.964 -37.548 1.00 87.25 94 GLN A C 1
ATOM 706 O O . GLN A 1 94 ? 26.899 26.760 -37.330 1.00 87.25 94 GLN A O 1
ATOM 711 N N . PRO A 1 95 ? 26.835 28.500 -38.767 1.00 85.75 95 PRO A N 1
ATOM 712 C CA . PRO A 1 95 ? 27.039 29.902 -39.156 1.00 85.75 95 PRO A CA 1
ATOM 713 C C . PRO A 1 95 ? 25.948 30.849 -38.631 1.00 85.75 95 PRO A C 1
ATOM 715 O O . PRO A 1 95 ? 26.198 32.035 -38.464 1.00 85.75 95 PRO A O 1
ATOM 718 N N . GLU A 1 96 ? 24.762 30.325 -38.326 1.00 88.88 96 GLU A N 1
ATOM 719 C CA . GLU A 1 96 ? 23.644 31.054 -37.722 1.00 88.88 96 GLU A CA 1
ATOM 720 C C . GLU A 1 96 ? 23.427 30.529 -36.301 1.00 88.88 96 GLU A C 1
ATOM 722 O O . GLU A 1 96 ? 23.459 29.319 -36.069 1.00 88.88 96 GLU A O 1
ATOM 727 N N . LYS A 1 97 ? 23.198 31.427 -35.342 1.00 94.38 97 LYS A N 1
ATOM 728 C CA . LYS A 1 97 ? 22.928 31.040 -33.959 1.00 94.38 97 LYS A CA 1
ATOM 729 C C . LYS A 1 97 ? 21.448 30.688 -33.799 1.00 94.38 97 LYS A C 1
ATOM 731 O O . LYS A 1 97 ? 20.602 31.576 -33.812 1.00 94.38 97 LYS A O 1
ATOM 736 N N . ILE A 1 98 ? 21.140 29.403 -33.632 1.00 97.19 98 ILE A N 1
ATOM 737 C CA . ILE A 1 98 ? 19.769 28.884 -33.497 1.00 97.19 98 ILE A CA 1
ATOM 738 C C . ILE A 1 98 ? 19.558 28.400 -32.063 1.00 97.19 98 ILE A C 1
ATOM 740 O O . ILE A 1 98 ? 20.327 27.575 -31.563 1.00 97.19 98 ILE A O 1
ATOM 744 N N . ALA A 1 99 ? 18.521 28.909 -31.395 1.00 97.56 99 ALA A N 1
ATOM 745 C CA . ALA A 1 99 ? 18.160 28.502 -30.039 1.00 97.56 99 ALA A CA 1
ATOM 746 C C . ALA A 1 99 ? 17.757 27.019 -29.978 1.00 97.56 99 ALA A C 1
ATOM 748 O O . ALA A 1 99 ? 17.192 26.471 -30.924 1.00 97.56 99 ALA A O 1
ATOM 749 N N . MET A 1 100 ? 18.064 26.361 -28.861 1.00 97.50 100 MET A N 1
ATOM 750 C CA . MET A 1 100 ? 17.611 24.995 -28.609 1.00 97.50 100 MET A CA 1
ATOM 751 C C . MET A 1 100 ? 16.102 24.982 -28.338 1.00 97.50 100 MET A C 1
ATOM 753 O O . MET A 1 100 ? 15.601 25.844 -27.618 1.00 97.50 100 MET A O 1
ATOM 757 N N . SER A 1 101 ? 15.388 23.990 -28.870 1.00 97.94 101 SER A N 1
ATOM 758 C CA . SER A 1 101 ? 13.951 23.799 -28.636 1.00 97.94 101 SER A CA 1
ATOM 759 C C . SER A 1 101 ? 13.659 22.390 -28.102 1.00 97.94 101 SER A C 1
ATOM 761 O O . SER A 1 101 ? 14.456 21.483 -28.353 1.00 97.94 101 SER A O 1
ATOM 763 N N . PRO A 1 102 ? 12.528 22.169 -27.402 1.00 97.31 102 PRO A N 1
ATOM 764 C CA . PRO A 1 102 ? 12.109 20.837 -26.948 1.00 97.31 102 PRO A CA 1
ATOM 765 C C . PRO A 1 102 ? 12.066 19.769 -28.057 1.00 97.31 102 PRO A C 1
ATOM 767 O O . PRO A 1 102 ? 12.344 18.599 -27.796 1.00 97.31 102 PRO A O 1
ATOM 770 N N . ASP A 1 103 ? 11.779 20.184 -29.294 1.00 97.31 103 ASP A N 1
ATOM 771 C CA . ASP A 1 103 ? 11.632 19.314 -30.466 1.00 97.31 103 ASP A CA 1
ATOM 772 C C . ASP A 1 103 ? 12.890 19.258 -31.351 1.00 97.31 103 ASP A C 1
ATOM 774 O O . ASP A 1 103 ? 12.849 18.729 -32.462 1.00 97.31 103 ASP A O 1
ATOM 778 N N . THR A 1 104 ? 14.027 19.789 -30.887 1.00 98.56 104 THR A N 1
ATOM 779 C CA . THR A 1 104 ? 15.275 19.738 -31.658 1.00 98.56 104 THR A CA 1
ATOM 780 C C . THR A 1 104 ? 15.713 18.288 -31.899 1.00 98.56 104 THR A C 1
ATOM 782 O O . THR A 1 104 ? 15.726 17.451 -30.992 1.00 98.56 104 THR A O 1
ATOM 785 N N . ILE A 1 105 ? 16.095 17.998 -33.143 1.00 98.69 105 ILE A N 1
ATOM 786 C CA . ILE A 1 105 ? 16.545 16.684 -33.605 1.00 98.69 105 ILE A CA 1
ATOM 787 C C . ILE A 1 105 ? 18.066 16.587 -33.435 1.00 98.69 105 ILE A C 1
ATOM 789 O O . ILE A 1 105 ? 18.800 17.498 -33.813 1.00 98.69 105 ILE A O 1
ATOM 793 N N . PHE A 1 106 ? 18.564 15.473 -32.905 1.00 98.56 106 PHE A N 1
ATOM 794 C CA . PHE A 1 106 ? 19.991 15.255 -32.650 1.00 98.56 106 PHE A CA 1
ATOM 795 C C . PHE A 1 106 ? 20.526 14.058 -33.429 1.00 98.56 106 PHE A C 1
ATOM 797 O O . PHE A 1 106 ? 19.820 13.062 -33.576 1.00 98.56 106 PHE A O 1
ATOM 804 N N . ASP A 1 107 ? 21.797 14.123 -33.837 1.00 98.06 107 ASP A N 1
ATOM 805 C CA . ASP A 1 107 ? 22.578 12.925 -34.156 1.00 98.06 107 ASP A CA 1
ATOM 806 C C . ASP A 1 107 ? 22.772 12.108 -32.870 1.00 98.06 107 ASP A C 1
ATOM 808 O O . ASP A 1 107 ? 23.419 12.541 -31.905 1.00 98.06 107 ASP A O 1
ATOM 812 N N . LEU A 1 108 ? 22.189 10.911 -32.851 1.00 97.69 108 LEU A N 1
ATOM 813 C CA . LEU A 1 108 ? 22.171 10.045 -31.683 1.00 97.69 108 LEU A CA 1
ATOM 814 C C . LEU A 1 108 ? 23.489 9.313 -31.435 1.00 97.69 108 LEU A C 1
ATOM 816 O O . LEU A 1 108 ? 23.646 8.690 -30.377 1.00 97.69 108 LEU A O 1
ATOM 820 N N . ALA A 1 109 ? 24.443 9.384 -32.365 1.00 96.31 109 ALA A N 1
ATOM 821 C CA . ALA A 1 109 ? 25.699 8.659 -32.282 1.00 96.31 109 ALA A CA 1
ATOM 822 C C . ALA A 1 109 ? 25.446 7.174 -31.961 1.00 96.31 109 ALA A C 1
ATOM 824 O O . ALA A 1 109 ? 24.612 6.512 -32.580 1.00 96.31 109 ALA A O 1
ATOM 825 N N . SER A 1 110 ? 26.125 6.647 -30.944 1.00 95.50 110 SER A N 1
ATOM 826 C CA . SER A 1 110 ? 26.049 5.240 -30.559 1.00 95.50 110 SER A CA 1
ATOM 827 C C . SER A 1 110 ? 24.720 4.782 -29.954 1.00 95.50 110 SER A C 1
ATOM 829 O O . SER A 1 110 ? 24.504 3.577 -29.881 1.00 95.50 110 SER A O 1
ATOM 831 N N . ILE A 1 111 ? 23.788 5.675 -29.599 1.00 97.12 111 ILE A N 1
ATOM 832 C CA . ILE A 1 111 ? 22.421 5.246 -29.241 1.00 97.12 111 ILE A CA 1
ATOM 833 C C . ILE A 1 111 ? 21.741 4.539 -30.431 1.00 97.12 111 ILE A C 1
ATOM 835 O O . ILE A 1 111 ? 20.895 3.668 -30.223 1.00 97.12 111 ILE A O 1
ATOM 839 N N . THR A 1 112 ? 22.181 4.820 -31.668 1.00 98.56 112 THR A N 1
ATOM 840 C CA . THR A 1 112 ? 21.799 4.084 -32.889 1.00 98.56 112 THR A CA 1
ATOM 841 C C . THR A 1 112 ? 21.883 2.571 -32.704 1.00 98.56 112 THR A C 1
ATOM 843 O O . THR A 1 112 ? 20.966 1.852 -33.096 1.00 98.56 112 THR A O 1
ATOM 846 N N . LYS A 1 113 ? 22.949 2.083 -32.056 1.00 98.38 113 LYS A N 1
ATOM 847 C CA . LYS A 1 113 ? 23.160 0.654 -31.811 1.00 98.38 113 LYS A CA 1
ATOM 848 C C . LYS A 1 113 ? 21.963 0.025 -31.120 1.00 98.38 113 LYS A C 1
ATOM 850 O O . LYS A 1 113 ? 21.565 -1.072 -31.480 1.00 98.38 113 LYS A O 1
ATOM 855 N N . MET A 1 114 ? 21.399 0.714 -30.134 1.00 97.19 114 MET A N 1
ATOM 856 C CA . MET A 1 114 ? 20.328 0.184 -29.300 1.00 97.19 114 MET A CA 1
ATOM 857 C C . MET A 1 114 ? 18.960 0.353 -29.953 1.00 97.19 114 MET A C 1
ATOM 859 O O . MET A 1 114 ? 18.202 -0.608 -30.095 1.00 97.19 114 MET A O 1
ATOM 863 N N . VAL A 1 115 ? 18.666 1.580 -30.383 1.00 98.44 115 VAL A N 1
ATOM 864 C CA . VAL A 1 115 ? 17.340 1.969 -30.878 1.00 98.44 115 VAL A CA 1
ATOM 865 C C . VAL A 1 115 ? 17.062 1.384 -32.265 1.00 98.44 115 VAL A C 1
ATOM 867 O O . VAL A 1 115 ? 15.939 0.972 -32.533 1.00 98.44 115 VAL A O 1
ATOM 870 N N . ALA A 1 116 ? 18.078 1.295 -33.130 1.00 98.56 116 ALA A N 1
ATOM 871 C CA . ALA A 1 116 ? 17.943 0.735 -34.473 1.00 98.56 116 ALA A CA 1
ATOM 872 C C . ALA A 1 116 ? 18.422 -0.723 -34.531 1.00 98.56 116 ALA A C 1
ATOM 874 O O . ALA A 1 116 ? 17.620 -1.638 -34.714 1.00 98.56 116 ALA A O 1
ATOM 875 N N . THR A 1 117 ? 19.724 -0.954 -34.367 1.00 98.69 117 THR A N 1
ATOM 876 C CA . THR A 1 117 ? 20.361 -2.227 -34.750 1.00 98.69 117 THR A CA 1
ATOM 877 C C . THR A 1 117 ? 20.010 -3.381 -33.815 1.00 98.69 117 THR A C 1
ATOM 879 O O . THR A 1 117 ? 19.526 -4.409 -34.277 1.00 98.69 117 THR A O 1
ATOM 882 N N . ASN A 1 118 ? 20.197 -3.214 -32.504 1.00 98.50 118 ASN A N 1
ATOM 883 C CA . ASN A 1 118 ? 19.890 -4.225 -31.491 1.00 98.50 118 ASN A CA 1
ATOM 884 C C . ASN A 1 118 ? 18.403 -4.592 -31.539 1.00 98.50 118 ASN A C 1
ATOM 886 O O . ASN A 1 118 ? 18.058 -5.761 -31.666 1.00 98.50 118 ASN A O 1
ATOM 890 N N . THR A 1 119 ? 17.522 -3.586 -31.543 1.00 98.56 119 THR A N 1
ATOM 891 C CA . THR A 1 119 ? 16.073 -3.813 -31.649 1.00 98.56 119 THR A CA 1
ATOM 892 C C . THR A 1 119 ? 15.713 -4.571 -32.931 1.00 98.56 119 THR A C 1
ATOM 894 O O . THR A 1 119 ? 14.920 -5.505 -32.876 1.00 98.56 119 THR A O 1
ATOM 897 N N . SER A 1 120 ? 16.344 -4.255 -34.067 1.00 98.81 120 SER A N 1
ATOM 898 C CA . SER A 1 120 ? 16.115 -4.977 -35.328 1.00 98.81 120 SER A CA 1
ATOM 899 C C . SER A 1 120 ? 16.571 -6.435 -35.273 1.00 98.81 120 SER A C 1
ATOM 901 O O . SER A 1 120 ? 15.849 -7.317 -35.729 1.00 98.81 120 SER A O 1
ATOM 903 N N . ILE A 1 121 ? 17.736 -6.709 -34.679 1.00 98.75 121 ILE A N 1
ATOM 904 C CA . ILE A 1 121 ? 18.228 -8.077 -34.472 1.00 98.75 121 ILE A CA 1
ATOM 905 C C . ILE A 1 121 ? 17.269 -8.865 -33.577 1.00 98.75 121 ILE A C 1
ATOM 907 O O . ILE A 1 121 ? 16.929 -9.999 -33.902 1.00 98.75 121 ILE A O 1
ATOM 911 N N . MET A 1 122 ? 16.781 -8.257 -32.496 1.00 98.50 122 MET A N 1
ATOM 912 C CA . MET A 1 122 ? 15.830 -8.898 -31.588 1.00 98.50 122 MET A CA 1
ATOM 913 C C . MET A 1 122 ? 14.479 -9.181 -32.249 1.00 98.50 122 MET A C 1
ATOM 915 O O . MET A 1 122 ? 13.930 -10.261 -32.055 1.00 98.50 122 MET A O 1
ATOM 919 N N . ILE A 1 123 ? 13.984 -8.277 -33.100 1.00 98.69 123 ILE A N 1
ATOM 920 C CA . ILE A 1 123 ? 12.795 -8.528 -33.928 1.00 98.69 123 ILE A CA 1
ATOM 921 C C . ILE A 1 123 ? 13.033 -9.719 -34.864 1.00 98.69 123 ILE A C 1
ATOM 923 O O . ILE A 1 123 ? 12.188 -10.600 -34.963 1.00 98.69 123 ILE A O 1
ATOM 927 N N . LEU A 1 124 ? 14.190 -9.789 -35.532 1.00 98.69 124 LEU A N 1
ATOM 928 C CA . LEU A 1 124 ? 14.518 -10.913 -36.417 1.00 98.69 124 LEU A CA 1
ATOM 929 C C . LEU A 1 124 ? 14.679 -12.241 -35.658 1.00 98.69 124 LEU A C 1
ATOM 931 O O . LEU A 1 124 ? 14.428 -13.300 -36.235 1.00 98.69 124 LEU A O 1
ATOM 935 N N . ILE A 1 125 ? 15.073 -12.195 -34.383 1.00 98.25 125 ILE A N 1
ATOM 936 C CA . ILE A 1 125 ? 15.094 -13.364 -33.499 1.00 98.25 125 ILE A CA 1
ATOM 937 C C . ILE A 1 125 ? 13.672 -13.816 -33.157 1.00 98.25 125 ILE A C 1
ATOM 939 O O . ILE A 1 125 ? 13.372 -15.002 -33.270 1.00 98.25 125 ILE A O 1
ATOM 943 N N . GLU A 1 126 ? 12.783 -12.890 -32.791 1.00 97.38 126 GLU A N 1
ATOM 944 C CA . GLU A 1 126 ? 11.372 -13.204 -32.519 1.00 97.38 126 GLU A CA 1
ATOM 945 C C . GLU A 1 126 ? 10.625 -13.701 -33.763 1.00 97.38 126 GLU A C 1
ATOM 947 O O . GLU A 1 126 ? 9.806 -14.611 -33.661 1.00 97.38 126 GLU A O 1
ATOM 952 N N . ASP A 1 127 ? 10.968 -13.177 -34.943 1.00 97.56 127 ASP A N 1
ATOM 953 C CA . ASP A 1 127 ? 10.472 -13.653 -36.239 1.00 97.56 127 ASP A CA 1
ATOM 954 C C . ASP A 1 127 ? 11.036 -15.051 -36.610 1.00 97.56 127 ASP A C 1
ATOM 956 O O . ASP A 1 127 ? 10.701 -15.593 -37.664 1.00 97.56 127 ASP A O 1
ATOM 960 N N . GLY A 1 128 ? 11.938 -15.627 -35.801 1.00 97.25 128 GLY A N 1
ATOM 961 C CA . GLY A 1 128 ? 12.571 -16.929 -36.041 1.00 97.25 128 GLY A CA 1
ATOM 962 C C . GLY A 1 128 ? 13.606 -16.942 -37.173 1.00 97.25 128 GLY A C 1
ATOM 963 O O . GLY A 1 128 ? 14.054 -18.012 -37.588 1.00 97.25 128 GLY A O 1
ATOM 964 N N . LYS A 1 129 ? 14.000 -15.769 -37.684 1.00 98.06 129 LYS A N 1
ATOM 965 C CA . LYS A 1 129 ? 14.941 -15.622 -38.808 1.00 98.06 129 LYS A CA 1
ATOM 966 C C . LYS A 1 129 ? 16.403 -15.685 -38.377 1.00 98.06 129 LYS A C 1
ATOM 968 O O . LYS A 1 129 ? 17.256 -16.043 -39.185 1.00 98.06 129 LYS A O 1
ATOM 973 N N . ILE A 1 130 ? 16.687 -15.331 -37.124 1.00 97.31 130 ILE A N 1
ATOM 974 C CA . ILE A 1 130 ? 18.020 -15.356 -36.511 1.00 97.31 130 ILE A CA 1
ATOM 975 C C . ILE A 1 130 ? 17.928 -16.037 -35.140 1.00 97.31 130 ILE A C 1
ATOM 977 O O . ILE A 1 130 ? 16.900 -15.976 -34.477 1.00 97.31 130 ILE A O 1
ATOM 981 N N . ARG A 1 131 ? 19.003 -16.677 -34.679 1.00 97.75 131 ARG A N 1
ATOM 982 C CA . ARG A 1 131 ? 19.170 -17.109 -33.284 1.00 97.75 131 ARG A CA 1
ATOM 983 C C . ARG A 1 131 ? 20.386 -16.421 -32.677 1.00 97.75 131 ARG A C 1
ATOM 985 O O . ARG A 1 131 ? 21.366 -16.164 -33.371 1.00 97.75 131 ARG A O 1
ATOM 992 N N . LEU A 1 132 ? 20.343 -16.164 -31.370 1.00 96.62 132 LEU A N 1
ATOM 993 C CA . LEU A 1 132 ? 21.453 -15.534 -30.641 1.00 96.62 132 LEU A CA 1
ATOM 994 C C . LEU A 1 132 ? 22.776 -16.293 -30.809 1.00 96.62 132 LEU A C 1
ATOM 996 O O . LEU A 1 132 ? 23.832 -15.680 -30.944 1.00 96.62 132 LEU A O 1
ATOM 1000 N N . ASP A 1 133 ? 22.707 -17.619 -30.841 1.00 96.94 133 ASP A N 1
ATOM 1001 C CA . ASP A 1 133 ? 23.883 -18.486 -30.912 1.00 96.94 133 ASP A CA 1
ATOM 1002 C C . ASP A 1 133 ? 24.193 -18.956 -32.342 1.00 96.94 133 ASP A C 1
ATOM 1004 O O . ASP A 1 133 ? 25.069 -19.792 -32.544 1.00 96.94 133 ASP A O 1
ATOM 1008 N N . ASP A 1 134 ? 23.521 -18.389 -33.354 1.00 98.31 134 ASP A N 1
ATOM 1009 C CA . ASP A 1 134 ? 23.951 -18.570 -34.738 1.00 98.31 134 ASP A CA 1
ATOM 1010 C C . ASP A 1 134 ? 25.319 -17.914 -34.958 1.00 98.31 134 ASP A C 1
ATOM 1012 O O . ASP A 1 134 ? 25.568 -16.782 -34.525 1.00 98.31 134 ASP A O 1
ATOM 1016 N N . TYR A 1 135 ? 26.182 -18.599 -35.707 1.00 98.56 135 TYR A N 1
ATOM 1017 C CA . TYR A 1 135 ? 27.423 -18.019 -36.206 1.00 98.56 135 TYR A CA 1
ATOM 1018 C C . TYR A 1 135 ? 27.143 -16.942 -37.253 1.00 98.56 135 TYR A C 1
ATOM 1020 O O . TYR A 1 135 ? 26.297 -17.115 -38.131 1.00 98.56 135 TYR A O 1
ATOM 1028 N N . VAL A 1 136 ? 27.904 -15.849 -37.217 1.00 98.38 136 VAL A N 1
ATOM 1029 C CA . VAL A 1 136 ? 27.775 -14.730 -38.167 1.00 98.38 136 VAL A CA 1
ATOM 1030 C C . VAL A 1 136 ? 27.941 -15.200 -39.615 1.00 98.38 136 VAL A C 1
ATOM 1032 O O . VAL A 1 136 ? 27.209 -14.754 -40.500 1.00 98.38 136 VAL A O 1
ATOM 1035 N N . VAL A 1 137 ? 28.847 -16.154 -39.848 1.00 98.19 137 VAL A N 1
ATOM 1036 C CA . VAL A 1 137 ? 29.159 -16.702 -41.179 1.00 98.19 137 VAL A CA 1
ATOM 1037 C C . VAL A 1 137 ? 27.988 -17.420 -41.846 1.00 98.19 137 VAL A C 1
ATOM 1039 O O . VAL A 1 137 ? 27.971 -17.561 -43.064 1.00 98.19 137 VAL A O 1
ATOM 1042 N N . LYS A 1 138 ? 26.968 -17.814 -41.073 1.00 98.00 138 LYS A N 1
ATOM 1043 C CA . LYS A 1 138 ? 25.704 -18.332 -41.610 1.00 98.00 138 LYS A CA 1
ATOM 1044 C C . LYS A 1 138 ? 24.989 -17.297 -42.483 1.00 98.00 138 LYS A C 1
ATOM 1046 O O . LYS A 1 138 ? 24.318 -17.662 -43.441 1.00 98.00 138 LYS A O 1
ATOM 1051 N N . TYR A 1 139 ? 25.120 -16.017 -42.138 1.00 98.00 139 TYR A N 1
ATOM 1052 C CA . TYR A 1 139 ? 24.462 -14.909 -42.829 1.00 98.00 139 TYR A CA 1
ATOM 1053 C C . TYR A 1 139 ? 25.420 -14.176 -43.764 1.00 98.00 139 TYR A C 1
ATOM 1055 O O . TYR A 1 139 ? 25.025 -13.799 -44.865 1.00 98.00 139 TYR A O 1
ATOM 1063 N N . LEU A 1 140 ? 26.673 -14.007 -43.341 1.00 97.69 140 LEU A N 1
ATOM 1064 C CA . LEU A 1 140 ? 27.722 -13.302 -44.076 1.00 97.69 140 LEU A CA 1
ATOM 1065 C C . LEU A 1 140 ? 28.934 -14.235 -44.269 1.00 97.69 140 LEU A C 1
ATOM 1067 O O . LEU A 1 140 ? 29.866 -14.175 -43.467 1.00 97.69 140 LEU A O 1
ATOM 1071 N N . PRO A 1 141 ? 28.943 -15.131 -45.275 1.00 97.06 141 PRO A N 1
ATOM 1072 C CA . PRO A 1 141 ? 29.998 -16.139 -45.432 1.00 97.06 141 PRO A CA 1
ATOM 1073 C C . PRO A 1 141 ? 31.416 -15.558 -45.526 1.00 97.06 141 PRO A C 1
ATOM 1075 O O . PRO A 1 141 ? 32.355 -16.125 -44.968 1.00 97.06 141 PRO A O 1
ATOM 1078 N N . GLU A 1 142 ? 31.577 -14.391 -46.158 1.00 96.69 142 GLU A N 1
ATOM 1079 C CA . GLU A 1 142 ? 32.865 -13.699 -46.296 1.00 96.69 142 GLU A CA 1
ATOM 1080 C C . GLU A 1 142 ? 33.447 -13.258 -44.945 1.00 96.69 142 GLU A C 1
ATOM 1082 O O . GLU A 1 142 ? 34.655 -13.058 -44.818 1.00 96.69 142 GLU A O 1
ATOM 1087 N N . PHE A 1 143 ? 32.614 -13.164 -43.904 1.00 97.44 143 PHE A N 1
ATOM 1088 C CA . PHE A 1 143 ? 33.047 -12.820 -42.556 1.00 97.44 143 PHE A CA 1
ATOM 1089 C C . PHE A 1 143 ? 33.954 -13.886 -41.927 1.00 97.44 143 PHE A C 1
ATOM 1091 O O . PHE A 1 143 ? 34.629 -13.579 -40.954 1.00 97.44 143 PHE A O 1
ATOM 1098 N N . ALA A 1 144 ? 34.022 -15.111 -42.468 1.00 95.56 144 ALA A N 1
ATOM 1099 C CA . ALA A 1 144 ? 34.906 -16.170 -41.966 1.00 95.56 144 ALA A CA 1
ATOM 1100 C C . ALA A 1 144 ? 36.403 -15.808 -42.050 1.00 95.56 144 ALA A C 1
ATOM 1102 O O . ALA A 1 144 ? 37.234 -16.422 -41.371 1.00 95.56 144 ALA A O 1
ATOM 1103 N N . ALA A 1 145 ? 36.755 -14.814 -42.873 1.00 92.88 145 ALA A N 1
ATOM 1104 C CA . ALA A 1 145 ? 38.125 -14.361 -43.043 1.00 92.88 145 ALA A CA 1
ATOM 1105 C C . ALA A 1 145 ? 38.800 -14.037 -41.697 1.00 92.88 145 ALA A C 1
ATOM 1107 O O . ALA A 1 145 ? 38.180 -13.559 -40.747 1.00 92.88 145 ALA A O 1
ATOM 1108 N N . LYS A 1 146 ? 40.109 -14.309 -41.619 1.00 93.62 146 LYS A N 1
ATOM 1109 C CA . LYS A 1 146 ? 40.947 -14.053 -40.432 1.00 93.62 146 LYS A CA 1
ATOM 1110 C C . LYS A 1 146 ? 40.478 -14.763 -39.141 1.00 93.62 146 LYS A C 1
ATOM 1112 O O . LYS A 1 146 ? 40.744 -14.262 -38.053 1.00 93.62 146 LYS A O 1
ATOM 1117 N N . GLY A 1 147 ? 39.832 -15.932 -39.249 1.00 90.88 147 GLY A N 1
ATOM 1118 C CA . GLY A 1 147 ? 39.528 -16.809 -38.103 1.00 90.88 147 GLY A CA 1
ATOM 1119 C C . GLY A 1 147 ? 38.300 -16.394 -37.286 1.00 90.88 147 GLY A C 1
ATOM 1120 O O . GLY A 1 147 ? 38.274 -16.561 -36.068 1.00 90.88 147 GLY A O 1
ATOM 1121 N N . LYS A 1 148 ? 37.301 -15.796 -37.942 1.00 94.81 148 LYS A N 1
ATOM 1122 C CA . LYS A 1 148 ? 36.081 -15.259 -37.311 1.00 94.81 148 LYS A CA 1
ATOM 1123 C C . LYS A 1 148 ? 34.862 -16.184 -37.414 1.00 94.81 148 LYS A C 1
ATOM 1125 O O . LYS A 1 148 ? 33.754 -15.790 -37.050 1.00 94.81 148 LYS A O 1
ATOM 1130 N N . ASP A 1 149 ? 35.053 -17.419 -37.867 1.00 95.12 149 ASP A N 1
ATOM 1131 C CA . ASP A 1 149 ? 34.015 -18.425 -38.124 1.00 95.12 149 ASP A CA 1
ATOM 1132 C C . ASP A 1 149 ? 33.183 -18.803 -36.888 1.00 95.12 149 ASP A C 1
ATOM 1134 O O . ASP A 1 149 ? 32.020 -19.177 -37.020 1.00 95.12 149 ASP A O 1
ATOM 1138 N N . LYS A 1 150 ? 33.737 -18.619 -35.683 1.00 97.31 150 LYS A N 1
ATOM 1139 C CA . LYS A 1 150 ? 33.075 -18.944 -34.406 1.00 97.31 150 LYS A CA 1
ATOM 1140 C C . LYS A 1 150 ? 32.361 -17.768 -33.732 1.00 97.31 150 LYS A C 1
ATOM 1142 O O . LYS A 1 150 ? 31.756 -17.944 -32.674 1.00 97.31 150 LYS A O 1
ATOM 1147 N N . ILE A 1 151 ? 32.423 -16.561 -34.297 1.00 98.25 151 ILE A N 1
ATOM 1148 C CA . ILE A 1 151 ? 31.732 -15.396 -33.726 1.00 98.25 151 ILE A CA 1
ATOM 1149 C C . ILE A 1 151 ? 30.221 -15.569 -33.929 1.00 98.25 151 ILE A C 1
ATOM 1151 O O . ILE A 1 151 ? 29.770 -15.863 -35.034 1.00 98.25 151 ILE A O 1
ATOM 1155 N N . THR A 1 152 ? 29.436 -15.365 -32.869 1.00 98.38 152 THR A N 1
ATOM 1156 C CA . THR A 1 152 ? 27.971 -15.499 -32.883 1.00 98.38 152 THR A CA 1
ATOM 1157 C C . THR A 1 152 ? 27.300 -14.134 -32.790 1.00 98.38 152 THR A C 1
ATOM 1159 O O . THR A 1 152 ? 27.940 -13.135 -32.443 1.00 98.38 152 THR A O 1
ATOM 1162 N N . ILE A 1 153 ? 25.992 -14.085 -33.045 1.00 98.50 153 ILE A N 1
ATOM 1163 C CA . ILE A 1 153 ? 25.183 -12.875 -32.840 1.00 98.50 153 ILE A CA 1
ATOM 1164 C C . ILE A 1 153 ? 25.280 -12.388 -31.384 1.00 98.50 153 ILE A C 1
ATOM 1166 O O . ILE A 1 153 ? 25.493 -11.198 -31.146 1.00 98.50 153 ILE A O 1
ATOM 1170 N N . ARG A 1 154 ? 25.232 -13.305 -30.407 1.00 97.50 154 ARG A N 1
ATOM 1171 C CA . ARG A 1 154 ? 25.425 -13.012 -28.979 1.00 97.50 154 ARG A CA 1
ATOM 1172 C C . ARG A 1 154 ? 26.781 -12.370 -28.708 1.00 97.50 154 ARG A C 1
ATOM 1174 O O . ARG A 1 154 ? 26.844 -11.395 -27.960 1.00 97.50 154 ARG A O 1
ATOM 1181 N N . HIS A 1 155 ? 27.853 -12.861 -29.332 1.00 97.06 155 HIS A N 1
ATOM 1182 C CA . HIS A 1 155 ? 29.187 -12.280 -29.160 1.00 97.06 155 HIS A CA 1
ATOM 1183 C C . HIS A 1 155 ? 29.253 -10.829 -29.659 1.00 97.06 155 HIS A C 1
ATOM 1185 O O . HIS A 1 155 ? 29.883 -9.984 -29.022 1.00 97.06 155 HIS A O 1
ATOM 1191 N N . LEU A 1 156 ? 28.578 -10.516 -30.770 1.00 97.88 156 LEU A N 1
ATOM 1192 C CA . LEU A 1 156 ? 28.494 -9.145 -31.281 1.00 97.88 156 LEU A CA 1
ATOM 1193 C C . LEU A 1 156 ? 27.677 -8.237 -30.347 1.00 97.88 156 LEU A C 1
ATOM 1195 O O . LEU A 1 156 ? 28.149 -7.157 -29.993 1.00 97.88 156 LEU A O 1
ATOM 1199 N N . LEU A 1 157 ? 26.495 -8.686 -29.909 1.00 97.06 157 LEU A N 1
ATOM 1200 C CA . LEU A 1 157 ? 25.595 -7.917 -29.037 1.00 97.06 157 LEU A CA 1
ATOM 1201 C C . LEU A 1 157 ? 26.174 -7.659 -27.641 1.00 97.06 157 LEU A C 1
ATOM 1203 O O . LEU A 1 157 ? 25.946 -6.603 -27.066 1.00 97.06 157 LEU A O 1
ATOM 1207 N N . THR A 1 158 ? 26.939 -8.602 -27.096 1.00 94.38 158 THR A N 1
ATOM 1208 C CA . THR A 1 158 ? 27.558 -8.477 -25.763 1.00 94.38 158 THR A CA 1
ATOM 1209 C C . THR A 1 158 ? 28.960 -7.870 -25.802 1.00 94.38 158 THR A C 1
ATOM 1211 O O . THR A 1 158 ? 29.620 -7.788 -24.768 1.00 94.38 158 THR A O 1
ATOM 1214 N N . HIS A 1 159 ? 29.434 -7.436 -26.976 1.00 94.81 159 HIS A N 1
ATOM 1215 C CA . HIS A 1 159 ? 30.783 -6.893 -27.156 1.00 94.81 159 HIS A CA 1
ATOM 1216 C C . HIS A 1 159 ? 31.910 -7.860 -26.746 1.00 94.81 159 HIS A C 1
ATOM 1218 O O . HIS A 1 159 ? 32.975 -7.436 -26.307 1.00 94.81 159 HIS A O 1
ATOM 1224 N N . THR A 1 160 ? 31.700 -9.166 -26.915 1.00 94.62 160 THR A N 1
ATOM 1225 C CA . THR A 1 160 ? 32.662 -10.226 -26.559 1.00 94.62 160 THR A CA 1
ATOM 1226 C C . THR A 1 160 ? 33.265 -10.923 -27.783 1.00 94.62 160 THR A C 1
ATOM 1228 O O . THR A 1 160 ? 33.931 -11.947 -27.664 1.00 94.62 160 THR A O 1
ATOM 1231 N N . SER A 1 161 ? 33.068 -10.367 -28.981 1.00 95.31 161 SER A N 1
ATOM 1232 C CA . SER A 1 161 ? 33.528 -10.939 -30.255 1.00 95.31 161 SER A CA 1
ATOM 1233 C C . SER A 1 161 ? 35.038 -10.880 -30.495 1.00 95.31 161 SER A C 1
ATOM 1235 O O . SER A 1 161 ? 35.523 -11.498 -31.438 1.00 95.31 161 SER A O 1
ATOM 1237 N N . GLY A 1 162 ? 35.775 -10.106 -29.695 1.00 94.31 162 GLY A N 1
ATOM 1238 C CA . GLY A 1 162 ? 37.203 -9.858 -29.899 1.00 94.31 162 GLY A CA 1
ATOM 1239 C C . GLY A 1 162 ? 37.519 -8.845 -31.007 1.00 94.31 162 GLY A C 1
ATOM 1240 O O . GLY A 1 162 ? 38.687 -8.517 -31.203 1.00 94.31 162 GLY A O 1
ATOM 1241 N N . LEU A 1 163 ? 36.515 -8.321 -31.724 1.00 96.31 163 LEU A N 1
ATOM 1242 C CA . LEU A 1 163 ? 36.720 -7.340 -32.794 1.00 96.31 163 LEU A CA 1
ATOM 1243 C C . LEU A 1 163 ? 37.285 -6.008 -32.265 1.00 96.31 163 LEU A C 1
ATOM 1245 O O . LEU A 1 163 ? 36.933 -5.596 -31.156 1.00 96.31 163 LEU A O 1
ATOM 1249 N N . PRO A 1 164 ? 38.109 -5.296 -33.060 1.00 95.44 164 PRO A N 1
ATOM 1250 C CA . PRO A 1 164 ? 38.634 -3.992 -32.674 1.00 95.44 164 PRO A CA 1
ATOM 1251 C C . PRO A 1 164 ? 37.519 -2.986 -32.346 1.00 95.44 164 PRO A C 1
ATOM 1253 O O . PRO A 1 164 ? 36.429 -3.055 -32.933 1.00 95.44 164 PRO A O 1
ATOM 1256 N N . PRO A 1 165 ? 37.780 -2.020 -31.446 1.00 92.69 165 PRO A N 1
ATOM 1257 C CA . PRO A 1 165 ? 36.784 -1.027 -31.071 1.00 92.69 165 PRO A CA 1
ATOM 1258 C C . PRO A 1 165 ? 36.378 -0.134 -32.251 1.00 92.69 165 PRO A C 1
ATOM 1260 O O . PRO A 1 165 ? 35.192 0.078 -32.487 1.00 92.69 165 PRO A O 1
ATOM 1263 N N . PHE A 1 166 ? 37.360 0.343 -33.021 1.00 94.31 166 PHE A N 1
ATOM 1264 C CA . PHE A 1 166 ? 37.170 1.260 -34.143 1.00 94.31 166 PHE A CA 1
ATOM 1265 C C . PHE A 1 166 ? 38.359 1.195 -35.116 1.00 94.31 166 PHE A C 1
ATOM 1267 O O . PHE A 1 166 ? 39.489 0.933 -34.701 1.00 94.31 166 PHE A O 1
ATOM 1274 N N . LYS A 1 167 ? 38.119 1.484 -36.402 1.00 94.38 167 LYS A N 1
ATOM 1275 C CA . LYS A 1 167 ? 39.154 1.657 -37.436 1.00 94.38 167 LYS A CA 1
ATOM 1276 C C . LYS A 1 167 ? 38.755 2.761 -38.411 1.00 94.38 167 LYS A C 1
ATOM 1278 O O . LYS A 1 167 ? 37.588 2.874 -38.768 1.00 94.38 167 LYS A O 1
ATOM 1283 N N . GLN A 1 168 ? 39.714 3.570 -38.860 1.00 94.44 168 GLN A N 1
ATOM 1284 C CA . GLN A 1 168 ? 39.469 4.740 -39.719 1.00 94.44 168 GLN A CA 1
ATOM 1285 C C . GLN A 1 168 ? 39.276 4.368 -41.201 1.00 94.44 168 GLN A C 1
ATOM 1287 O O . GLN A 1 168 ? 40.024 4.829 -42.061 1.00 94.44 168 GLN A O 1
ATOM 1292 N N . TYR A 1 169 ? 38.284 3.530 -41.512 1.00 95.38 169 TYR A N 1
ATOM 1293 C CA . TYR A 1 169 ? 37.991 3.108 -42.887 1.00 95.38 169 TYR A CA 1
ATOM 1294 C C . TYR A 1 169 ? 37.651 4.278 -43.812 1.00 95.38 169 TYR A C 1
ATOM 1296 O O . TYR A 1 169 ? 38.063 4.279 -44.967 1.00 95.38 169 TYR A O 1
ATOM 1304 N N . TYR A 1 170 ? 36.972 5.304 -43.299 1.00 94.12 170 TYR A N 1
ATOM 1305 C CA . TYR A 1 170 ? 36.575 6.497 -44.055 1.00 94.12 170 TYR A CA 1
ATOM 1306 C C . TYR A 1 170 ? 37.726 7.245 -44.750 1.00 94.12 170 TYR A C 1
ATOM 1308 O O . TYR A 1 170 ? 37.478 8.026 -45.665 1.00 94.12 170 TYR A O 1
ATOM 1316 N N . LYS A 1 171 ? 38.981 7.039 -44.323 1.00 93.81 171 LYS A N 1
ATOM 1317 C CA . LYS A 1 171 ? 40.157 7.662 -44.951 1.00 93.81 171 LYS A CA 1
ATOM 1318 C C . LYS A 1 171 ? 40.467 7.087 -46.331 1.00 93.81 171 LYS A C 1
ATOM 1320 O O . LYS A 1 171 ? 41.048 7.783 -47.155 1.00 93.81 171 LYS A O 1
ATOM 1325 N N . THR A 1 172 ? 40.135 5.819 -46.561 1.00 94.00 172 THR A N 1
ATOM 1326 C CA . THR A 1 172 ? 40.507 5.090 -47.783 1.00 94.00 172 THR A CA 1
ATOM 1327 C C . THR A 1 172 ? 39.318 4.458 -48.492 1.00 94.00 172 THR A C 1
ATOM 1329 O O . THR A 1 172 ? 39.423 4.128 -49.670 1.00 94.00 172 THR A O 1
ATOM 1332 N N . LEU A 1 173 ? 38.188 4.289 -47.805 1.00 95.12 173 LEU A N 1
ATOM 1333 C CA . LEU A 1 173 ? 37.008 3.603 -48.312 1.00 95.12 173 LEU A CA 1
ATOM 1334 C C . LEU A 1 173 ? 35.816 4.554 -48.388 1.00 95.12 173 LEU A C 1
ATOM 1336 O O . LEU A 1 173 ? 35.605 5.397 -47.516 1.00 95.12 173 LEU A O 1
ATOM 1340 N N . LYS A 1 174 ? 34.987 4.357 -49.414 1.00 94.12 174 LYS A N 1
ATOM 1341 C CA . LYS A 1 174 ? 33.697 5.025 -49.577 1.00 94.12 174 LYS A CA 1
ATOM 1342 C C . LYS A 1 174 ? 32.678 4.038 -50.133 1.00 94.12 174 LYS A C 1
ATOM 1344 O O . LYS A 1 174 ? 33.001 3.226 -50.997 1.00 94.12 174 LYS A O 1
ATOM 1349 N N . GLY A 1 175 ? 31.443 4.140 -49.657 1.00 94.69 175 GLY A N 1
ATOM 1350 C CA . GLY A 1 175 ? 30.320 3.348 -50.138 1.00 94.69 175 GLY A CA 1
ATOM 1351 C C . GLY A 1 175 ? 30.182 1.975 -49.480 1.00 94.69 175 GLY A C 1
ATOM 1352 O O . GLY A 1 175 ? 31.129 1.368 -48.977 1.00 94.69 175 GLY A O 1
ATOM 1353 N N . ARG A 1 176 ? 28.945 1.480 -49.507 1.00 94.12 176 ARG A N 1
ATOM 1354 C CA . ARG A 1 176 ? 28.484 0.317 -48.743 1.00 94.12 176 ARG A CA 1
ATOM 1355 C C . ARG A 1 176 ? 29.283 -0.965 -48.990 1.00 94.12 176 ARG A C 1
ATOM 1357 O O . ARG A 1 176 ? 29.697 -1.620 -48.038 1.00 94.12 176 ARG A O 1
ATOM 1364 N N . SER A 1 177 ? 29.560 -1.289 -50.255 1.00 95.81 177 SER A N 1
ATOM 1365 C CA . SER A 1 177 ? 30.274 -2.520 -50.629 1.00 95.81 177 SER A CA 1
ATOM 1366 C C . SER A 1 177 ? 31.727 -2.549 -50.144 1.00 95.81 177 SER A C 1
ATOM 1368 O O . SER A 1 177 ? 32.213 -3.608 -49.749 1.00 95.81 177 SER A O 1
ATOM 1370 N N . ALA A 1 178 ? 32.426 -1.408 -50.159 1.00 97.00 178 ALA A N 1
ATOM 1371 C CA . ALA A 1 178 ? 33.815 -1.329 -49.707 1.00 97.00 178 ALA A CA 1
ATOM 1372 C C . ALA A 1 178 ? 33.914 -1.534 -48.188 1.00 97.00 178 ALA A C 1
ATOM 1374 O O . ALA A 1 178 ? 34.777 -2.270 -47.712 1.00 97.00 178 ALA A O 1
ATOM 1375 N N . PHE A 1 179 ? 32.981 -0.943 -47.435 1.00 97.25 179 PHE A N 1
ATOM 1376 C CA . PHE A 1 179 ? 32.878 -1.136 -45.989 1.00 97.25 179 PHE A CA 1
ATOM 1377 C C . PHE A 1 179 ? 32.501 -2.570 -45.615 1.00 97.25 179 PHE A C 1
ATOM 1379 O O . PHE A 1 179 ? 33.104 -3.119 -44.698 1.00 97.25 179 PHE A O 1
ATOM 1386 N N . TYR A 1 180 ? 31.563 -3.196 -46.336 1.00 97.44 180 TYR A N 1
ATOM 1387 C CA . TYR A 1 180 ? 31.218 -4.606 -46.123 1.00 97.44 180 TYR A CA 1
ATOM 1388 C C . TYR A 1 180 ? 32.454 -5.506 -46.217 1.00 97.44 180 TYR A C 1
ATOM 1390 O O . TYR A 1 180 ? 32.743 -6.266 -45.292 1.00 97.44 180 TYR A O 1
ATOM 1398 N N . LYS A 1 181 ? 33.229 -5.355 -47.300 1.00 97.00 181 LYS A N 1
ATOM 1399 C CA . LYS A 1 181 ? 34.466 -6.113 -47.501 1.00 97.00 181 LYS A CA 1
ATOM 1400 C C . LYS A 1 181 ? 35.476 -5.852 -46.382 1.00 97.00 181 LYS A C 1
ATOM 1402 O O . LYS A 1 181 ? 36.017 -6.797 -45.826 1.00 97.00 181 LYS A O 1
ATOM 1407 N N . ALA A 1 182 ? 35.677 -4.593 -45.996 1.00 96.56 182 ALA A N 1
ATOM 1408 C CA . ALA A 1 182 ? 36.624 -4.238 -44.940 1.00 96.56 182 ALA A CA 1
ATOM 1409 C C . ALA A 1 182 ? 36.245 -4.806 -43.563 1.00 96.56 182 ALA A C 1
ATOM 1411 O O . ALA A 1 182 ? 37.113 -5.298 -42.847 1.00 96.56 182 ALA A O 1
ATOM 1412 N N . VAL A 1 183 ? 34.957 -4.792 -43.209 1.00 96.00 183 VAL A N 1
ATOM 1413 C CA . VAL A 1 183 ? 34.449 -5.411 -41.974 1.00 96.00 183 VAL A CA 1
ATOM 1414 C C . VAL A 1 183 ? 34.638 -6.933 -42.005 1.00 96.00 183 VAL A C 1
ATOM 1416 O O . VAL A 1 183 ? 35.039 -7.530 -41.000 1.00 96.00 183 VAL A O 1
ATOM 1419 N N . CYS A 1 184 ? 34.409 -7.569 -43.159 1.00 96.50 184 CYS A N 1
ATOM 1420 C CA . CYS A 1 184 ? 34.671 -8.997 -43.349 1.00 96.50 184 CYS A CA 1
ATOM 1421 C C . CYS A 1 184 ? 36.168 -9.329 -43.265 1.00 96.50 184 CYS A C 1
ATOM 1423 O O . CYS A 1 184 ? 36.519 -10.316 -42.630 1.00 96.50 184 CYS A O 1
ATOM 1425 N N . ASP A 1 185 ? 37.051 -8.470 -43.772 1.00 95.56 185 ASP A N 1
ATOM 1426 C CA . ASP A 1 185 ? 38.505 -8.685 -43.766 1.00 95.56 185 ASP A CA 1
ATOM 1427 C C . ASP A 1 185 ? 39.198 -8.300 -42.438 1.00 95.56 185 ASP A C 1
ATOM 1429 O O . ASP A 1 185 ? 40.387 -8.580 -42.259 1.00 95.56 185 ASP A O 1
ATOM 1433 N N . GLU A 1 186 ? 38.492 -7.677 -41.484 1.00 95.94 186 GLU A N 1
ATOM 1434 C CA . GLU A 1 186 ? 39.104 -7.205 -40.233 1.00 95.94 186 GLU A CA 1
ATOM 1435 C C . GLU A 1 186 ? 39.475 -8.346 -39.274 1.00 95.94 186 GLU A C 1
ATOM 1437 O O . GLU A 1 186 ? 38.629 -9.167 -38.926 1.00 95.94 186 GLU A O 1
ATOM 1442 N N . ALA A 1 187 ? 40.710 -8.375 -38.775 1.00 94.94 187 ALA A N 1
ATOM 1443 C CA . ALA A 1 187 ? 41.127 -9.374 -37.792 1.00 94.94 187 ALA A CA 1
ATOM 1444 C C . ALA A 1 187 ? 40.607 -9.039 -36.375 1.00 94.94 187 ALA A C 1
ATOM 1446 O O . ALA A 1 187 ? 40.599 -7.864 -35.993 1.00 94.94 187 ALA A O 1
ATOM 1447 N N . PRO A 1 188 ? 40.213 -10.038 -35.559 1.00 94.19 188 PRO A N 1
ATOM 1448 C CA . PRO A 1 188 ? 39.995 -9.836 -34.128 1.00 94.19 188 PRO A CA 1
ATOM 1449 C C . PRO A 1 188 ? 41.253 -9.284 -33.445 1.00 94.19 188 PRO A C 1
ATOM 1451 O O . PRO A 1 188 ? 42.363 -9.736 -33.713 1.00 94.19 188 PRO A O 1
ATOM 1454 N N . ALA A 1 189 ? 41.078 -8.323 -32.541 1.00 91.50 189 ALA A N 1
ATOM 1455 C CA . ALA A 1 189 ? 42.148 -7.791 -31.700 1.00 91.50 189 ALA A CA 1
ATOM 1456 C C . ALA A 1 189 ? 42.406 -8.660 -30.458 1.00 91.50 189 ALA A C 1
ATOM 1458 O O . ALA A 1 189 ? 43.462 -8.555 -29.843 1.00 91.50 189 ALA A O 1
ATOM 1459 N N . ASN A 1 190 ? 41.427 -9.474 -30.054 1.00 90.19 190 ASN A N 1
ATOM 1460 C CA . ASN A 1 190 ? 41.472 -10.282 -28.838 1.00 90.19 190 ASN A CA 1
ATOM 1461 C C . ASN A 1 190 ? 40.782 -11.632 -29.045 1.00 90.19 190 ASN A C 1
ATOM 1463 O O . ASN A 1 190 ? 40.004 -11.811 -29.984 1.00 90.19 190 ASN A O 1
ATOM 1467 N N . ALA A 1 191 ? 41.044 -12.566 -28.130 1.00 90.81 191 ALA A N 1
ATOM 1468 C CA . ALA A 1 191 ? 40.370 -13.856 -28.105 1.00 90.81 191 ALA A CA 1
ATOM 1469 C C . ALA A 1 191 ? 38.853 -13.707 -27.880 1.00 90.81 191 ALA A C 1
ATOM 1471 O O . ALA A 1 191 ? 38.381 -12.818 -27.169 1.00 90.81 191 ALA A O 1
ATOM 1472 N N . LEU A 1 192 ? 38.090 -14.607 -28.497 1.00 92.88 192 LEU A N 1
ATOM 1473 C CA . LEU A 1 192 ? 36.635 -14.655 -28.402 1.00 92.88 192 LEU A CA 1
ATOM 1474 C C . LEU A 1 192 ? 36.185 -14.943 -26.961 1.00 92.88 192 LEU A C 1
ATOM 1476 O O . LEU A 1 192 ? 36.682 -15.872 -26.330 1.00 92.88 192 LEU A O 1
ATOM 1480 N N . GLY A 1 193 ? 35.221 -14.177 -26.450 1.00 87.25 193 GLY A N 1
ATOM 1481 C CA . GLY A 1 193 ? 34.579 -14.436 -25.159 1.00 87.25 193 GLY A CA 1
ATOM 1482 C C . GLY A 1 193 ? 35.410 -14.094 -23.917 1.00 87.25 193 GLY A C 1
ATOM 1483 O O . GLY A 1 193 ? 34.928 -14.325 -22.809 1.00 87.25 193 GLY A O 1
ATOM 1484 N N . THR A 1 194 ? 36.632 -13.568 -24.066 1.00 84.75 194 THR A N 1
ATOM 1485 C CA . THR A 1 194 ? 37.530 -13.322 -22.923 1.00 84.75 194 THR A CA 1
ATOM 1486 C C . THR A 1 194 ? 37.314 -11.965 -22.262 1.00 84.75 194 THR A C 1
ATOM 1488 O O . THR A 1 194 ? 37.344 -11.884 -21.042 1.00 84.75 194 THR A O 1
ATOM 1491 N N . ASN A 1 195 ? 37.062 -10.911 -23.045 1.00 85.50 195 ASN A N 1
ATOM 1492 C CA . ASN A 1 195 ? 36.917 -9.535 -22.564 1.00 85.50 195 ASN A CA 1
ATOM 1493 C C . ASN A 1 195 ? 35.765 -8.809 -23.269 1.00 85.50 195 ASN A C 1
ATOM 1495 O O . ASN A 1 195 ? 35.430 -9.115 -24.416 1.00 85.50 195 ASN A O 1
ATOM 1499 N N . ARG A 1 196 ? 35.216 -7.776 -22.616 1.00 89.19 196 ARG A N 1
ATOM 1500 C CA . ARG A 1 196 ? 34.304 -6.813 -23.248 1.00 89.19 196 ARG A CA 1
ATOM 1501 C C . ARG A 1 196 ? 35.094 -5.744 -24.008 1.00 89.19 196 ARG A C 1
ATOM 1503 O O . ARG A 1 196 ? 35.732 -4.888 -23.396 1.00 89.19 196 ARG A O 1
ATOM 1510 N N . ILE A 1 197 ? 34.959 -5.715 -25.333 1.00 91.12 197 ILE A N 1
ATOM 1511 C CA . ILE A 1 197 ? 35.519 -4.682 -26.215 1.00 91.12 197 ILE A CA 1
ATOM 1512 C C . ILE A 1 197 ? 34.380 -3.994 -26.953 1.00 91.12 197 ILE A C 1
ATOM 1514 O O . ILE A 1 197 ? 33.752 -4.563 -27.846 1.00 91.12 197 ILE A O 1
ATOM 1518 N N . TYR A 1 198 ? 34.124 -2.742 -26.580 1.00 91.12 198 TYR A N 1
ATOM 1519 C CA . TYR A 1 198 ? 33.116 -1.918 -27.234 1.00 91.12 198 TYR A CA 1
ATOM 1520 C C . TYR A 1 198 ? 33.489 -1.695 -28.708 1.00 91.12 198 TYR A C 1
ATOM 1522 O O . TYR A 1 198 ? 34.398 -0.924 -28.998 1.00 91.12 198 TYR A O 1
ATOM 1530 N N . SER A 1 199 ? 32.813 -2.404 -29.615 1.00 95.12 199 SER A N 1
ATOM 1531 C CA . SER A 1 199 ? 33.183 -2.534 -31.030 1.00 95.12 199 SER A CA 1
ATOM 1532 C C . SER A 1 199 ? 32.122 -1.975 -31.969 1.00 95.12 199 SER A C 1
ATOM 1534 O O . SER A 1 199 ? 31.027 -2.530 -32.103 1.00 95.12 199 SER A O 1
ATOM 1536 N N . ASP A 1 200 ? 32.485 -0.904 -32.675 1.00 96.62 200 ASP A N 1
ATOM 1537 C CA . ASP A 1 200 ? 31.695 -0.347 -33.772 1.00 96.62 200 ASP A CA 1
ATOM 1538 C C . ASP A 1 200 ? 31.646 -1.307 -34.959 1.00 96.62 200 ASP A C 1
ATOM 1540 O O . ASP A 1 200 ? 30.596 -1.478 -35.570 1.00 96.62 200 ASP A O 1
ATOM 1544 N N . ILE A 1 201 ? 32.750 -2.007 -35.228 1.00 97.44 201 ILE A N 1
ATOM 1545 C CA . ILE A 1 201 ? 32.861 -2.997 -36.308 1.00 97.44 201 ILE A CA 1
ATOM 1546 C C . ILE A 1 201 ? 31.869 -4.147 -36.083 1.00 97.44 201 ILE A C 1
ATOM 1548 O O . ILE A 1 201 ? 31.192 -4.587 -37.017 1.00 97.44 201 ILE A O 1
ATOM 1552 N N . GLY A 1 202 ? 31.712 -4.593 -34.833 1.00 97.56 202 GLY A N 1
ATOM 1553 C CA . GLY A 1 202 ? 30.710 -5.596 -34.482 1.00 97.56 202 GLY A CA 1
ATOM 1554 C C . GLY A 1 202 ? 29.278 -5.137 -34.774 1.00 97.56 202 GLY A C 1
ATOM 1555 O O . GLY A 1 202 ? 28.496 -5.884 -35.359 1.00 97.56 202 GLY A O 1
ATOM 1556 N N . PHE A 1 203 ? 28.941 -3.885 -34.459 1.00 98.19 203 PHE A N 1
ATOM 1557 C CA . PHE A 1 203 ? 27.613 -3.341 -34.755 1.00 98.19 203 PHE A CA 1
ATOM 1558 C C . PHE A 1 203 ? 27.401 -2.996 -36.234 1.00 98.19 203 PHE A C 1
ATOM 1560 O O . PHE A 1 203 ? 26.287 -3.159 -36.725 1.00 98.19 203 PHE A O 1
ATOM 1567 N N . MET A 1 204 ? 28.439 -2.604 -36.981 1.00 98.44 204 MET A N 1
ATOM 1568 C CA . MET A 1 204 ? 28.376 -2.534 -38.449 1.00 98.44 204 MET A CA 1
ATOM 1569 C C . MET A 1 204 ? 28.028 -3.906 -39.039 1.00 98.44 204 MET A C 1
ATOM 1571 O O . MET A 1 204 ? 27.149 -3.997 -39.893 1.00 98.44 204 MET A O 1
ATOM 1575 N N . THR A 1 205 ? 28.660 -4.969 -38.527 1.00 98.50 205 THR A N 1
ATOM 1576 C CA . THR A 1 205 ? 28.382 -6.358 -38.927 1.00 98.50 205 THR A CA 1
ATOM 1577 C C . THR A 1 205 ? 26.917 -6.718 -38.677 1.00 98.50 205 THR A C 1
ATOM 1579 O O . THR A 1 205 ? 26.249 -7.194 -39.590 1.00 98.50 205 THR A O 1
ATOM 1582 N N . LEU A 1 206 ? 26.378 -6.425 -37.485 1.00 98.69 206 LEU A N 1
ATOM 1583 C CA . LEU A 1 206 ? 24.951 -6.627 -37.187 1.00 98.69 206 LEU A CA 1
ATOM 1584 C C . LEU A 1 206 ? 24.041 -5.844 -38.144 1.00 98.69 206 LEU A C 1
ATOM 1586 O O . LEU A 1 206 ? 23.026 -6.377 -38.584 1.00 98.69 206 LEU A O 1
ATOM 1590 N N . GLY A 1 207 ? 24.421 -4.617 -38.511 1.00 98.25 207 GLY A N 1
ATOM 1591 C CA . GLY A 1 207 ? 23.726 -3.834 -39.533 1.00 98.25 207 GLY A CA 1
ATOM 1592 C C . GLY A 1 207 ? 23.639 -4.577 -40.867 1.00 98.25 207 GLY A C 1
ATOM 1593 O O . GLY A 1 207 ? 22.545 -4.755 -41.386 1.00 98.25 207 GLY A O 1
ATOM 1594 N N . PHE A 1 208 ? 24.758 -5.095 -41.382 1.00 98.50 208 PHE A N 1
ATOM 1595 C CA . PHE A 1 208 ? 24.761 -5.889 -42.618 1.00 98.50 208 PHE A CA 1
ATOM 1596 C C . PHE A 1 208 ? 23.956 -7.190 -42.509 1.00 98.50 208 PHE A C 1
ATOM 1598 O O . PHE A 1 208 ? 23.333 -7.602 -43.486 1.00 98.50 208 PHE A O 1
ATOM 1605 N N . ILE A 1 209 ? 23.921 -7.826 -41.333 1.00 98.62 209 ILE A N 1
ATOM 1606 C CA . ILE A 1 209 ? 23.082 -9.010 -41.098 1.00 98.62 209 ILE A CA 1
ATOM 1607 C C . ILE A 1 209 ? 21.600 -8.654 -41.214 1.00 98.62 209 ILE A C 1
ATOM 1609 O O . ILE A 1 209 ? 20.868 -9.378 -41.887 1.00 98.62 209 ILE A O 1
ATOM 1613 N N . VAL A 1 210 ? 21.153 -7.541 -40.614 1.00 98.62 210 VAL A N 1
ATOM 1614 C CA . VAL A 1 210 ? 19.760 -7.077 -40.754 1.00 98.62 210 VAL A CA 1
ATOM 1615 C C . VAL A 1 210 ? 19.403 -6.933 -42.229 1.00 98.62 210 VAL A C 1
ATOM 1617 O O . VAL A 1 210 ? 18.356 -7.417 -42.652 1.00 98.62 210 VAL A O 1
ATOM 1620 N N . GLU A 1 211 ? 20.286 -6.350 -43.034 1.00 97.69 211 GLU A N 1
ATOM 1621 C CA . GLU A 1 211 ? 20.030 -6.152 -44.462 1.00 97.69 211 GLU A CA 1
ATOM 1622 C C . GLU A 1 211 ? 19.992 -7.451 -45.243 1.00 97.69 211 GLU A C 1
ATOM 1624 O O . GLU A 1 211 ? 19.063 -7.695 -46.011 1.00 97.69 211 GLU A O 1
ATOM 1629 N N . LYS A 1 212 ? 20.968 -8.325 -44.999 1.00 98.12 212 LYS A N 1
ATOM 1630 C CA . LYS A 1 212 ? 21.053 -9.615 -45.672 1.00 98.12 212 LYS A CA 1
ATOM 1631 C C . LYS A 1 212 ? 19.845 -10.499 -45.366 1.00 98.12 212 LYS A C 1
ATOM 1633 O O . LYS A 1 212 ? 19.345 -11.172 -46.261 1.00 98.12 212 LYS A O 1
ATOM 1638 N N . VAL A 1 213 ? 19.387 -10.503 -44.114 1.00 98.38 213 VAL A N 1
ATOM 1639 C CA . VAL A 1 213 ? 18.293 -11.366 -43.642 1.00 98.38 213 VAL A CA 1
ATOM 1640 C C . VAL A 1 213 ? 16.917 -10.782 -43.966 1.00 98.38 213 VAL A C 1
ATOM 1642 O O . VAL A 1 213 ? 15.978 -11.532 -44.233 1.00 98.38 213 VAL A O 1
ATOM 1645 N N . SER A 1 214 ? 16.764 -9.456 -43.930 1.00 97.94 214 SER A N 1
ATOM 1646 C CA . SER A 1 214 ? 15.473 -8.805 -44.181 1.00 97.94 214 SER A CA 1
ATOM 1647 C C . SER A 1 214 ? 15.242 -8.406 -45.639 1.00 97.94 214 SER A C 1
ATOM 1649 O O . SER A 1 214 ? 14.089 -8.222 -46.025 1.00 97.94 214 SER A O 1
ATOM 1651 N N . GLY A 1 215 ? 16.309 -8.265 -46.432 1.00 97.81 215 GLY A N 1
ATOM 1652 C CA . GLY A 1 215 ? 16.264 -7.725 -47.793 1.00 97.81 215 GLY A CA 1
ATOM 1653 C C . GLY A 1 215 ? 16.038 -6.210 -47.865 1.00 97.81 215 GLY A C 1
ATOM 1654 O O . GLY A 1 215 ? 15.806 -5.698 -48.955 1.00 97.81 215 GLY A O 1
ATOM 1655 N N . LYS A 1 216 ? 16.074 -5.501 -46.730 1.00 98.12 216 LYS A N 1
ATOM 1656 C CA . LYS A 1 216 ? 15.840 -4.053 -46.609 1.00 98.12 216 LYS A CA 1
ATOM 1657 C C . LYS A 1 216 ? 17.038 -3.391 -45.965 1.00 98.12 216 LYS A C 1
ATOM 1659 O O . LYS A 1 216 ? 17.663 -4.004 -45.101 1.00 98.12 216 LYS A O 1
ATOM 1664 N N . ASP A 1 217 ? 17.337 -2.146 -46.323 1.00 96.88 217 ASP A N 1
ATOM 1665 C CA . ASP A 1 217 ? 18.363 -1.420 -45.575 1.00 96.88 217 ASP A CA 1
ATOM 1666 C C . ASP A 1 217 ? 17.909 -1.149 -44.124 1.00 96.88 217 ASP A C 1
ATOM 1668 O O . ASP A 1 217 ? 16.726 -1.259 -43.773 1.00 96.88 217 ASP A O 1
ATOM 1672 N N . LEU A 1 218 ? 18.851 -0.808 -43.240 1.00 97.19 218 LEU A N 1
ATOM 1673 C CA . LEU A 1 218 ? 18.522 -0.591 -41.826 1.00 97.19 218 LEU A CA 1
ATOM 1674 C C . LEU A 1 218 ? 17.513 0.557 -41.610 1.00 97.19 218 LEU A C 1
ATOM 1676 O O . LEU A 1 218 ? 16.732 0.517 -40.656 1.00 97.19 218 LEU A O 1
ATOM 1680 N N . ASN A 1 219 ? 17.487 1.574 -42.476 1.00 98.25 219 ASN A N 1
ATOM 1681 C CA . ASN A 1 219 ? 16.525 2.668 -42.376 1.00 98.25 219 ASN A CA 1
ATOM 1682 C C . ASN A 1 219 ? 15.118 2.203 -42.761 1.00 98.25 219 ASN A C 1
ATOM 1684 O O . ASN A 1 219 ? 14.175 2.437 -42.010 1.00 98.25 219 ASN A O 1
ATOM 1688 N N . GLU A 1 220 ? 14.971 1.511 -43.885 1.00 98.62 220 GLU A N 1
ATOM 1689 C CA . GLU A 1 220 ? 13.703 0.937 -44.334 1.00 98.62 220 GLU A CA 1
ATOM 1690 C C . GLU A 1 220 ? 13.133 -0.037 -43.300 1.00 98.62 220 GLU A C 1
ATOM 1692 O O . GLU A 1 220 ? 11.966 0.081 -42.912 1.00 98.62 220 GLU A O 1
ATOM 1697 N N . PHE A 1 221 ? 13.970 -0.951 -42.796 1.00 98.75 221 PHE A N 1
ATOM 1698 C CA . PHE A 1 221 ? 13.558 -1.935 -41.801 1.00 98.75 221 PHE A CA 1
ATOM 1699 C C . PHE A 1 221 ? 13.058 -1.267 -40.517 1.00 98.75 221 PHE A C 1
ATOM 1701 O O . PHE A 1 221 ? 11.976 -1.587 -40.025 1.00 98.75 221 PHE A O 1
ATOM 1708 N N . THR A 1 222 ? 13.817 -0.311 -39.977 1.00 98.69 222 THR A N 1
ATOM 1709 C CA . THR A 1 222 ? 13.460 0.353 -38.715 1.00 98.69 222 THR A CA 1
ATOM 1710 C C . THR A 1 222 ? 12.259 1.287 -38.864 1.00 98.69 222 THR A C 1
ATOM 1712 O O . THR A 1 222 ? 11.414 1.326 -37.969 1.00 98.69 222 THR A O 1
ATOM 1715 N N . GLN A 1 223 ? 12.104 1.975 -40.003 1.00 98.56 223 GLN A N 1
ATOM 1716 C CA . GLN A 1 223 ? 10.896 2.751 -40.304 1.00 98.56 223 GLN A CA 1
ATOM 1717 C C . GLN A 1 223 ? 9.645 1.874 -40.292 1.00 98.56 223 GLN A C 1
ATOM 1719 O O . GLN A 1 223 ? 8.643 2.246 -39.686 1.00 98.56 223 GLN A O 1
ATOM 1724 N N . GLU A 1 224 ? 9.695 0.717 -40.947 1.00 98.44 224 GLU A N 1
ATOM 1725 C CA . GLU A 1 224 ? 8.557 -0.196 -41.051 1.00 98.44 224 GLU A CA 1
ATOM 1726 C C . GLU A 1 224 ? 8.244 -0.911 -39.739 1.00 98.44 224 GLU A C 1
ATOM 1728 O O . GLU A 1 224 ? 7.083 -0.986 -39.342 1.00 98.44 224 GLU A O 1
ATOM 1733 N N . ARG A 1 225 ? 9.268 -1.453 -39.076 1.00 98.31 225 ARG A N 1
ATOM 1734 C CA . ARG A 1 225 ? 9.086 -2.382 -37.956 1.00 98.31 225 ARG A CA 1
ATOM 1735 C C . ARG A 1 225 ? 9.079 -1.702 -36.590 1.00 98.31 225 ARG A C 1
ATOM 1737 O O . ARG A 1 225 ? 8.598 -2.309 -35.641 1.00 98.31 225 ARG A O 1
ATOM 1744 N N . ILE A 1 226 ? 9.591 -0.471 -36.476 1.00 98.56 226 ILE A N 1
ATOM 1745 C CA . ILE A 1 226 ? 9.776 0.215 -35.186 1.00 98.56 226 ILE A CA 1
ATOM 1746 C C . ILE A 1 226 ? 9.148 1.612 -35.201 1.00 98.56 226 ILE A C 1
ATOM 1748 O O . ILE A 1 226 ? 8.191 1.869 -34.471 1.00 98.56 226 ILE A O 1
ATOM 1752 N N . PHE A 1 227 ? 9.654 2.526 -36.033 1.00 98.62 227 PHE A N 1
ATOM 1753 C CA . PHE A 1 227 ? 9.386 3.957 -35.867 1.00 98.62 227 PHE A CA 1
ATOM 1754 C C . PHE A 1 227 ? 7.995 4.383 -36.342 1.00 98.62 227 PHE A C 1
ATOM 1756 O O . PHE A 1 227 ? 7.293 5.064 -35.593 1.00 98.62 227 PHE A O 1
ATOM 1763 N N . LYS A 1 228 ? 7.532 3.944 -37.524 1.00 98.25 228 LYS A N 1
ATOM 1764 C CA . LYS A 1 228 ? 6.153 4.228 -37.966 1.00 98.25 228 LYS A CA 1
ATOM 1765 C C . LYS A 1 228 ? 5.109 3.569 -37.053 1.00 98.25 228 LYS A C 1
ATOM 1767 O O . LYS A 1 228 ? 4.189 4.283 -36.655 1.00 98.25 228 LYS A O 1
ATOM 1772 N N . PRO A 1 229 ? 5.242 2.286 -36.647 1.00 98.00 229 PRO A N 1
ATOM 1773 C CA . PRO A 1 229 ? 4.319 1.676 -35.687 1.00 98.00 229 PRO A CA 1
ATOM 1774 C C . PRO A 1 229 ? 4.237 2.419 -34.349 1.00 98.00 229 PRO A C 1
ATOM 1776 O O . PRO A 1 229 ? 3.149 2.573 -33.797 1.00 98.00 229 PRO A O 1
ATOM 1779 N N . LEU A 1 230 ? 5.366 2.916 -33.835 1.00 97.69 230 LEU A N 1
ATOM 1780 C CA . LEU A 1 230 ? 5.408 3.702 -32.597 1.00 97.69 230 LEU A CA 1
ATOM 1781 C C . LEU A 1 230 ? 5.033 5.178 -32.784 1.00 97.69 230 LEU A C 1
ATOM 1783 O O . LEU A 1 230 ? 4.930 5.900 -31.794 1.00 97.69 230 LEU A O 1
ATOM 1787 N N . ASN A 1 231 ? 4.798 5.627 -34.021 1.00 97.00 231 ASN A N 1
ATOM 1788 C CA . ASN A 1 231 ? 4.562 7.029 -34.366 1.00 97.00 231 ASN A CA 1
ATOM 1789 C C . ASN A 1 231 ? 5.718 7.958 -33.924 1.00 97.00 231 ASN A C 1
ATOM 1791 O O . ASN A 1 231 ? 5.495 9.090 -33.498 1.00 97.00 231 ASN A O 1
ATOM 1795 N N . MET A 1 232 ? 6.958 7.477 -34.049 1.00 98.19 232 MET A N 1
ATOM 1796 C CA . MET A 1 232 ? 8.188 8.251 -33.851 1.00 98.19 232 MET A CA 1
ATOM 1797 C C . MET A 1 232 ? 8.507 9.026 -35.138 1.00 98.19 232 MET A C 1
ATOM 1799 O O . MET A 1 232 ? 9.188 8.528 -36.037 1.00 98.19 232 MET A O 1
ATOM 1803 N N . LYS A 1 233 ? 7.925 10.223 -35.272 1.00 96.25 233 LYS A N 1
ATOM 1804 C CA . LYS A 1 233 ? 7.863 10.981 -36.540 1.00 96.25 233 LYS A CA 1
ATOM 1805 C C . LYS A 1 233 ? 9.189 11.611 -36.964 1.00 96.25 233 LYS A C 1
ATOM 1807 O O . LYS A 1 233 ? 9.362 11.916 -38.142 1.00 96.25 233 LYS A O 1
ATOM 1812 N N . HIS A 1 234 ? 10.100 11.811 -36.022 1.00 97.62 234 HIS A N 1
ATOM 1813 C CA . HIS A 1 234 ? 11.364 12.517 -36.208 1.00 97.62 234 HIS A CA 1
ATOM 1814 C C . HIS A 1 234 ? 12.575 11.591 -36.063 1.00 97.62 234 HIS A C 1
ATOM 1816 O O . HIS A 1 234 ? 13.709 12.065 -35.994 1.00 97.62 234 HIS A O 1
ATOM 1822 N N . THR A 1 235 ? 12.343 10.275 -36.047 1.00 98.62 235 THR A N 1
ATOM 1823 C CA . THR A 1 235 ? 13.390 9.267 -35.892 1.00 98.62 235 THR A CA 1
ATOM 1824 C C . THR A 1 235 ? 13.692 8.578 -37.210 1.00 98.62 235 THR A C 1
ATOM 1826 O O . THR A 1 235 ? 12.828 7.881 -37.742 1.00 98.62 235 THR A O 1
ATOM 1829 N N . ARG A 1 236 ? 14.901 8.759 -37.756 1.00 98.44 236 ARG A N 1
ATOM 1830 C CA . ARG A 1 236 ? 15.339 8.120 -39.014 1.00 98.44 236 ARG A CA 1
ATOM 1831 C C . ARG A 1 236 ? 16.839 8.249 -39.261 1.00 98.44 236 ARG A C 1
ATOM 1833 O O . ARG A 1 236 ? 17.497 9.102 -38.672 1.00 98.44 236 ARG A O 1
ATOM 1840 N N . PHE A 1 237 ? 17.355 7.448 -40.188 1.00 98.50 237 PHE A N 1
ATOM 1841 C CA . PHE A 1 237 ? 18.640 7.729 -40.827 1.00 98.50 237 PHE A CA 1
ATOM 1842 C C . PHE A 1 237 ? 18.439 8.726 -41.975 1.00 98.50 237 PHE A C 1
ATOM 1844 O O . PHE A 1 237 ? 17.328 8.846 -42.509 1.00 98.50 237 PHE A O 1
ATOM 1851 N N . ASN A 1 238 ? 19.514 9.424 -42.359 1.00 96.94 238 ASN A N 1
ATOM 1852 C CA . ASN A 1 238 ? 19.538 10.376 -43.477 1.00 96.94 238 ASN A CA 1
ATOM 1853 C C . ASN A 1 238 ? 18.307 11.308 -43.478 1.00 96.94 238 ASN A C 1
ATOM 1855 O O . ASN A 1 238 ? 17.412 11.161 -44.325 1.00 96.94 238 ASN A O 1
ATOM 1859 N N . PRO A 1 239 ? 18.193 12.212 -42.485 1.00 97.06 239 PRO A N 1
ATOM 1860 C CA . PRO A 1 239 ? 17.063 13.126 -42.403 1.00 97.06 239 PRO A CA 1
ATOM 1861 C C . PRO A 1 239 ? 16.975 14.003 -43.666 1.00 97.06 239 PRO A C 1
ATOM 1863 O O . PRO A 1 239 ? 18.001 14.347 -44.257 1.00 97.06 239 PRO A O 1
ATOM 1866 N N . PRO A 1 240 ? 15.761 14.368 -44.114 1.00 96.12 240 PRO A N 1
ATOM 1867 C CA . PRO A 1 240 ? 15.588 15.181 -45.311 1.00 96.12 240 PRO A CA 1
ATOM 1868 C C . PRO A 1 240 ? 16.167 16.588 -45.114 1.00 96.12 240 PRO A C 1
ATOM 1870 O O . PRO A 1 240 ? 16.134 17.139 -44.015 1.00 96.12 240 PRO A O 1
ATOM 1873 N N . ALA A 1 241 ? 16.619 17.218 -46.202 1.00 94.50 241 ALA A N 1
ATOM 1874 C CA . ALA A 1 241 ? 17.215 18.558 -46.161 1.00 94.50 241 ALA A CA 1
ATOM 1875 C C . ALA A 1 241 ? 16.289 19.629 -45.547 1.00 94.50 241 ALA A C 1
ATOM 1877 O O . ALA A 1 241 ? 16.769 20.581 -44.931 1.00 94.50 241 ALA A O 1
ATOM 1878 N N . SER A 1 242 ? 14.966 19.453 -45.650 1.00 96.12 242 SER A N 1
ATOM 1879 C CA . SER A 1 242 ? 13.966 20.332 -45.031 1.00 96.12 242 SER A CA 1
ATOM 1880 C C . SER A 1 242 ? 14.032 20.355 -43.500 1.00 96.12 242 SER A C 1
ATOM 1882 O O . SER A 1 242 ? 13.590 21.324 -42.889 1.00 96.12 242 SER A O 1
ATOM 1884 N N . TRP A 1 243 ? 14.615 19.334 -42.863 1.00 96.06 243 TRP A N 1
ATOM 1885 C CA . TRP A 1 243 ? 14.785 19.274 -41.409 1.00 96.06 243 TRP A CA 1
ATOM 1886 C C . TRP A 1 243 ? 16.032 19.996 -40.913 1.00 96.06 243 TRP A C 1
ATOM 1888 O O . TRP A 1 243 ? 16.191 20.137 -39.707 1.00 96.06 243 TRP A O 1
ATOM 1898 N N . LYS A 1 244 ? 16.917 20.478 -41.796 1.00 94.94 244 LYS A N 1
ATOM 1899 C CA . LYS A 1 244 ? 18.231 21.005 -41.397 1.00 94.94 244 LYS A CA 1
ATOM 1900 C C . LYS A 1 244 ? 18.141 22.022 -40.253 1.00 94.94 244 LYS A C 1
ATOM 1902 O O . LYS A 1 244 ? 18.783 21.824 -39.233 1.00 94.94 244 LYS A O 1
ATOM 1907 N N . LYS A 1 245 ? 17.266 23.033 -40.338 1.00 94.75 245 LYS A N 1
ATOM 1908 C CA . LYS A 1 245 ? 17.097 24.039 -39.264 1.00 94.75 245 LYS A CA 1
ATOM 1909 C C . LYS A 1 245 ? 16.486 23.511 -37.954 1.00 94.75 245 LYS A C 1
ATOM 1911 O O . LYS A 1 245 ? 16.568 24.195 -36.942 1.00 94.75 245 LYS A O 1
ATOM 1916 N N . GLN A 1 246 ? 15.910 22.311 -37.961 1.00 96.88 246 GLN A N 1
ATOM 1917 C CA . GLN A 1 246 ? 15.382 21.620 -36.778 1.00 96.88 246 GLN A CA 1
ATOM 1918 C C . GLN A 1 246 ? 16.425 20.687 -36.139 1.00 96.88 246 GLN A C 1
ATOM 1920 O O . GLN A 1 246 ? 16.220 20.201 -35.028 1.00 96.88 246 GLN A O 1
ATOM 1925 N N . ILE A 1 247 ? 17.538 20.426 -36.834 1.00 98.12 247 ILE A N 1
ATOM 1926 C CA . ILE A 1 247 ? 18.607 19.534 -36.386 1.00 98.12 247 ILE A CA 1
ATOM 1927 C C . ILE A 1 247 ? 19.691 20.347 -35.682 1.00 98.12 247 ILE A C 1
ATOM 1929 O O . ILE A 1 247 ? 20.142 21.371 -36.198 1.00 98.12 247 ILE A O 1
ATOM 1933 N N . ALA A 1 248 ? 20.149 19.870 -34.527 1.00 97.62 248 ALA A N 1
ATOM 1934 C CA . ALA A 1 248 ? 21.318 20.421 -33.864 1.00 97.62 248 ALA A CA 1
ATOM 1935 C C . ALA A 1 248 ? 22.579 20.169 -34.707 1.00 97.62 248 ALA A C 1
ATOM 1937 O O . ALA A 1 248 ? 22.860 19.038 -35.116 1.00 97.62 248 ALA A O 1
ATOM 1938 N N . ALA A 1 249 ? 23.358 21.221 -34.958 1.00 96.25 249 ALA A N 1
ATOM 1939 C CA . ALA A 1 249 ? 24.682 21.072 -35.544 1.00 96.25 249 ALA A CA 1
ATOM 1940 C C . ALA A 1 249 ? 25.562 20.272 -34.579 1.00 96.25 249 ALA A C 1
ATOM 1942 O O . ALA A 1 249 ? 25.515 20.497 -33.367 1.00 96.25 249 ALA A O 1
ATOM 1943 N N . THR A 1 250 ? 26.301 19.301 -35.114 1.00 94.62 250 THR A N 1
ATOM 1944 C CA . THR A 1 250 ? 26.991 18.310 -34.288 1.00 94.62 250 THR A CA 1
ATOM 1945 C C . THR A 1 250 ? 28.445 18.677 -34.048 1.00 94.62 250 THR A C 1
ATOM 1947 O O . THR A 1 250 ? 28.834 18.776 -32.894 1.00 94.62 250 THR A O 1
ATOM 1950 N N . GLU A 1 251 ? 29.240 18.890 -35.097 1.00 92.81 251 GLU A N 1
ATOM 1951 C CA . GLU A 1 251 ? 30.642 19.317 -34.999 1.00 92.81 251 GLU A CA 1
ATOM 1952 C C . GLU A 1 251 ? 31.123 19.966 -36.303 1.00 92.81 251 GLU A C 1
ATOM 1954 O O . GLU A 1 251 ? 30.514 19.789 -37.360 1.00 92.81 251 GLU A O 1
ATOM 1959 N N . PHE A 1 252 ? 32.241 20.693 -36.247 1.00 90.44 252 PHE A N 1
ATOM 1960 C CA . PHE A 1 252 ? 32.962 21.128 -37.442 1.00 90.44 252 PHE A CA 1
ATOM 1961 C C . PHE A 1 252 ? 34.055 20.116 -37.798 1.00 90.44 252 PHE A C 1
ATOM 1963 O O . PHE A 1 252 ? 35.018 19.940 -37.049 1.00 90.44 252 PHE A O 1
ATOM 1970 N N . TRP A 1 253 ? 33.943 19.472 -38.961 1.00 87.56 253 TRP A N 1
ATOM 1971 C CA . TRP A 1 253 ? 34.974 18.555 -39.434 1.00 87.56 253 TRP A CA 1
ATOM 1972 C C . TRP A 1 253 ? 36.139 19.333 -40.033 1.00 87.56 253 TRP A C 1
ATOM 1974 O O . TRP A 1 253 ? 36.043 19.846 -41.148 1.00 87.56 253 TRP A O 1
ATOM 1984 N N . SER A 1 254 ? 37.278 19.346 -39.343 1.00 83.00 254 SER A N 1
ATOM 1985 C CA . SER A 1 254 ? 38.500 19.971 -39.860 1.00 83.00 254 SER A CA 1
ATOM 1986 C C . SER A 1 254 ? 39.012 19.297 -41.139 1.00 83.00 254 SER A C 1
ATOM 1988 O O . SER A 1 254 ? 39.443 19.981 -42.059 1.00 83.00 254 SER A O 1
ATOM 1990 N N . HIS A 1 255 ? 38.912 17.967 -41.242 1.00 81.75 255 HIS A N 1
ATOM 1991 C CA . HIS A 1 255 ? 39.411 17.211 -42.399 1.00 81.75 255 HIS A CA 1
ATOM 1992 C C . HIS A 1 255 ? 38.588 17.418 -43.685 1.00 81.75 255 HIS A C 1
ATOM 1994 O O . HIS A 1 255 ? 39.136 17.330 -44.779 1.00 81.75 255 HIS A O 1
ATOM 2000 N N . TRP A 1 256 ? 37.290 17.717 -43.564 1.00 82.81 256 TRP A N 1
ATOM 2001 C CA . TRP A 1 256 ? 36.405 18.018 -44.702 1.00 82.81 256 TRP A CA 1
ATOM 2002 C C . TRP A 1 256 ? 36.041 19.504 -44.814 1.00 82.81 256 TRP A C 1
ATOM 2004 O O . TRP A 1 256 ? 35.255 19.872 -45.684 1.00 82.81 256 TRP A O 1
ATOM 2014 N N . ASN A 1 257 ? 36.595 20.338 -43.929 1.00 87.31 257 ASN A N 1
ATOM 2015 C CA . ASN A 1 257 ? 36.366 21.777 -43.821 1.00 87.31 257 ASN A CA 1
ATOM 2016 C C . ASN A 1 257 ? 34.880 22.187 -43.913 1.00 87.31 257 ASN A C 1
ATOM 2018 O O . ASN A 1 257 ? 34.521 23.118 -44.635 1.00 87.31 257 ASN A O 1
ATOM 2022 N N . ARG A 1 258 ? 33.992 21.459 -43.221 1.00 90.94 258 ARG A N 1
ATOM 2023 C CA . ARG A 1 258 ? 32.543 21.718 -43.242 1.00 90.94 258 ARG A CA 1
ATOM 2024 C C . ARG A 1 258 ? 31.861 21.312 -41.941 1.00 90.94 258 ARG A C 1
ATOM 2026 O O . ARG A 1 258 ? 32.330 20.431 -41.223 1.00 90.94 258 ARG A O 1
ATOM 2033 N N . LEU A 1 259 ? 30.720 21.938 -41.667 1.00 91.56 259 LEU A N 1
ATOM 2034 C CA . LEU A 1 259 ? 29.899 21.653 -40.494 1.00 91.56 259 LEU A CA 1
ATOM 2035 C C . LEU A 1 259 ? 29.042 20.395 -40.704 1.00 91.56 259 LEU A C 1
ATOM 2037 O O . LEU A 1 259 ? 28.286 20.319 -41.674 1.00 91.56 259 LEU A O 1
ATOM 2041 N N . ALA A 1 260 ? 29.103 19.455 -39.762 1.00 93.81 260 ALA A N 1
ATOM 2042 C CA . ALA A 1 260 ? 28.184 18.328 -39.668 1.00 93.81 260 ALA A CA 1
ATOM 2043 C C . ALA A 1 260 ? 26.812 18.824 -39.181 1.00 93.81 260 ALA A C 1
ATOM 2045 O O . ALA A 1 260 ? 26.554 18.940 -37.979 1.00 93.81 260 ALA A O 1
ATOM 2046 N N . TRP A 1 261 ? 25.936 19.174 -40.127 1.00 94.81 261 TRP A N 1
ATOM 2047 C CA . TRP A 1 261 ? 24.600 19.696 -39.843 1.00 94.81 261 TRP A CA 1
ATOM 2048 C C . TRP A 1 261 ? 23.544 19.049 -40.742 1.00 94.81 261 TRP A C 1
ATOM 2050 O O . TRP A 1 261 ? 23.405 19.404 -41.914 1.00 94.81 261 TRP A O 1
ATOM 2060 N N . GLY A 1 262 ? 22.797 18.101 -40.167 1.00 94.31 262 GLY A N 1
ATOM 2061 C CA . GLY A 1 262 ? 21.876 17.227 -40.903 1.00 94.31 262 GLY A CA 1
ATOM 2062 C C . GLY A 1 262 ? 22.538 15.976 -41.490 1.00 94.31 262 GLY A C 1
ATOM 2063 O O . GLY A 1 262 ? 21.908 15.255 -42.254 1.00 94.31 262 GLY A O 1
ATOM 2064 N N . GLU A 1 263 ? 23.791 15.711 -41.125 1.00 94.44 263 GLU A N 1
ATOM 2065 C CA . GLU A 1 263 ? 24.576 14.554 -41.555 1.00 94.44 263 GLU A CA 1
ATOM 2066 C C . GLU A 1 263 ? 25.215 13.897 -40.332 1.00 94.44 263 GLU A C 1
ATOM 2068 O O . GLU A 1 263 ? 25.580 14.597 -39.386 1.00 94.44 263 GLU A O 1
ATOM 2073 N N . VAL A 1 264 ? 25.332 12.565 -40.338 1.00 96.19 264 VAL A N 1
ATOM 2074 C CA . VAL A 1 264 ? 25.948 11.812 -39.233 1.00 96.19 264 VAL A CA 1
ATOM 2075 C C . VAL A 1 264 ? 27.395 12.253 -39.021 1.00 96.19 264 VAL A C 1
ATOM 2077 O O . VAL A 1 264 ? 28.140 12.350 -39.996 1.00 96.19 264 VAL A O 1
ATOM 2080 N N . HIS A 1 265 ? 27.781 12.495 -37.764 1.00 94.50 265 HIS A N 1
ATOM 2081 C CA . HIS A 1 265 ? 29.118 12.962 -37.386 1.00 94.50 265 HIS A CA 1
ATOM 2082 C C . HIS A 1 265 ? 30.195 11.880 -37.528 1.00 94.50 265 HIS A C 1
ATOM 2084 O O . HIS A 1 265 ? 31.335 12.189 -37.874 1.00 94.50 265 HIS A O 1
ATOM 2090 N N . ASP A 1 266 ? 29.830 10.624 -37.241 1.00 95.69 266 ASP A N 1
ATOM 2091 C CA . ASP A 1 266 ? 30.739 9.481 -37.288 1.00 95.69 266 ASP A CA 1
ATOM 2092 C C . ASP A 1 266 ? 31.239 9.295 -38.717 1.00 95.69 266 ASP A C 1
ATOM 2094 O O . ASP A 1 266 ? 30.459 9.094 -39.652 1.00 95.69 266 ASP A O 1
ATOM 2098 N N . GLU A 1 267 ? 32.553 9.373 -38.893 1.00 94.81 267 GLU A N 1
ATOM 2099 C CA . GLU A 1 267 ? 33.143 9.471 -40.220 1.00 94.81 267 GLU A CA 1
ATOM 2100 C C . GLU A 1 267 ? 32.960 8.188 -41.036 1.00 94.81 267 GLU A C 1
ATOM 2102 O O . GLU A 1 267 ? 32.771 8.250 -42.252 1.00 94.81 267 GLU A O 1
ATOM 2107 N N . ASN A 1 268 ? 32.959 7.022 -40.382 1.00 96.69 268 ASN A N 1
ATOM 2108 C CA . ASN A 1 268 ? 32.689 5.749 -41.046 1.00 96.69 268 ASN A CA 1
ATOM 2109 C C . ASN A 1 268 ? 31.221 5.645 -41.468 1.00 96.69 268 ASN A C 1
ATOM 2111 O O . ASN A 1 268 ? 30.939 5.238 -42.594 1.00 96.69 268 ASN A O 1
ATOM 2115 N N . ALA A 1 269 ? 30.291 6.032 -40.591 1.00 97.00 269 ALA A N 1
ATOM 2116 C CA . ALA A 1 269 ? 28.867 6.082 -40.900 1.00 97.00 269 ALA A CA 1
ATOM 2117 C C . ALA A 1 269 ? 28.568 7.099 -42.011 1.00 97.00 269 ALA A C 1
ATOM 2119 O O . ALA A 1 269 ? 27.713 6.848 -42.853 1.00 97.00 269 ALA A O 1
ATOM 2120 N N . ASN A 1 270 ? 29.294 8.215 -42.077 1.00 96.06 270 ASN A N 1
ATOM 2121 C CA . ASN A 1 270 ? 29.170 9.161 -43.180 1.00 96.06 270 ASN A CA 1
ATOM 2122 C C . ASN A 1 270 ? 29.672 8.535 -44.495 1.00 96.06 270 ASN A C 1
ATOM 2124 O O . ASN A 1 270 ? 28.936 8.475 -45.480 1.00 96.06 270 ASN A O 1
ATOM 2128 N N . ALA A 1 271 ? 30.886 7.972 -44.490 1.00 95.50 271 ALA A N 1
ATOM 2129 C CA . ALA A 1 271 ? 31.531 7.417 -45.680 1.00 95.50 271 ALA A CA 1
ATOM 2130 C C . ALA A 1 271 ? 30.846 6.159 -46.251 1.00 95.50 271 ALA A C 1
ATOM 2132 O O . ALA A 1 271 ? 30.929 5.920 -47.460 1.00 95.50 271 ALA A O 1
ATOM 2133 N N . ILE A 1 272 ? 30.140 5.371 -45.430 1.00 95.25 272 ILE A N 1
ATOM 2134 C CA . ILE A 1 272 ? 29.325 4.232 -45.894 1.00 95.25 272 ILE A CA 1
ATOM 2135 C C . ILE A 1 272 ? 28.016 4.674 -46.581 1.00 95.25 272 ILE A C 1
ATOM 2137 O O . ILE A 1 272 ? 27.459 3.905 -47.365 1.00 95.25 272 ILE A O 1
ATOM 2141 N N . GLY A 1 273 ? 27.548 5.908 -46.340 1.00 95.31 273 GLY A N 1
ATOM 2142 C CA . GLY A 1 273 ? 26.310 6.465 -46.910 1.00 95.31 273 GLY A CA 1
ATOM 2143 C C . GLY A 1 273 ? 25.242 6.877 -45.885 1.00 95.31 273 GLY A C 1
ATOM 2144 O O . GLY A 1 273 ? 24.075 7.031 -46.238 1.00 95.31 273 GLY A O 1
ATOM 2145 N N . GLY A 1 274 ? 25.608 7.017 -44.610 1.00 96.06 274 GLY A N 1
ATOM 2146 C CA . GLY A 1 274 ? 24.750 7.515 -43.528 1.00 96.06 274 GLY A CA 1
ATOM 2147 C C . GLY A 1 274 ? 23.879 6.467 -42.828 1.00 96.06 274 GLY A C 1
ATOM 2148 O O . GLY A 1 274 ? 23.325 6.749 -41.769 1.00 96.06 274 GLY A O 1
ATOM 2149 N N . ILE A 1 275 ? 23.791 5.247 -43.369 1.00 97.69 275 ILE A N 1
ATOM 2150 C CA . ILE A 1 275 ? 23.024 4.128 -42.797 1.00 97.69 275 ILE A CA 1
ATOM 2151 C C . ILE A 1 275 ? 24.000 3.047 -42.328 1.00 97.69 275 ILE A C 1
ATOM 2153 O O . ILE A 1 275 ? 24.471 2.238 -43.133 1.00 97.69 275 ILE A O 1
ATOM 2157 N N . ALA A 1 276 ? 24.311 3.033 -41.030 1.00 97.50 276 ALA A N 1
ATOM 2158 C CA . ALA A 1 276 ? 25.254 2.094 -40.431 1.00 97.50 276 ALA A CA 1
ATOM 2159 C C . ALA A 1 276 ? 24.726 1.518 -39.112 1.00 97.50 276 ALA A C 1
ATOM 2161 O O . ALA A 1 276 ? 23.970 2.159 -38.385 1.00 97.50 276 ALA A O 1
ATOM 2162 N N . GLY A 1 277 ? 25.148 0.298 -38.774 1.00 97.38 277 GLY A N 1
ATOM 2163 C CA . GLY A 1 277 ? 24.664 -0.367 -37.564 1.00 97.38 277 GLY A CA 1
ATOM 2164 C C . GLY A 1 277 ? 25.189 0.238 -36.254 1.00 97.38 277 GLY A C 1
ATOM 2165 O O . GLY A 1 277 ? 24.593 0.028 -35.196 1.00 97.38 277 GLY A O 1
ATOM 2166 N N . HIS A 1 278 ? 26.286 0.999 -36.294 1.00 97.81 278 HIS A N 1
ATOM 2167 C CA . HIS A 1 278 ? 26.928 1.573 -35.107 1.00 97.81 278 HIS A CA 1
ATOM 2168 C C . HIS A 1 278 ? 26.581 3.051 -34.847 1.00 97.81 278 HIS A C 1
ATOM 2170 O O . HIS A 1 278 ? 26.705 3.477 -33.695 1.00 97.81 278 HIS A O 1
ATOM 2176 N N . ALA A 1 279 ? 26.151 3.806 -35.869 1.00 97.94 279 ALA A N 1
ATOM 2177 C CA . ALA A 1 279 ? 25.813 5.237 -35.828 1.00 97.94 279 ALA A CA 1
ATOM 2178 C C . ALA A 1 279 ? 24.961 5.660 -37.052 1.00 97.94 279 ALA A C 1
ATOM 2180 O O . ALA A 1 279 ? 24.870 4.917 -38.026 1.00 97.94 279 ALA A O 1
ATOM 2181 N N . GLY A 1 280 ? 24.358 6.856 -37.021 1.00 97.19 280 GLY A N 1
ATOM 2182 C CA . GLY A 1 280 ? 23.622 7.436 -38.161 1.00 97.19 280 GLY A CA 1
ATOM 2183 C C . GLY A 1 280 ? 22.148 7.748 -37.919 1.00 97.19 280 GLY A C 1
ATOM 2184 O O . GLY A 1 280 ? 21.514 8.377 -38.766 1.00 97.19 280 GLY A O 1
ATOM 2185 N N . LEU A 1 281 ? 21.598 7.340 -36.774 1.00 98.50 281 LEU A N 1
ATOM 2186 C CA . LEU A 1 281 ? 20.214 7.632 -36.421 1.00 98.50 281 LEU A CA 1
ATOM 2187 C C . LEU A 1 281 ? 20.076 9.058 -35.874 1.00 98.50 281 LEU A C 1
ATOM 2189 O O . LEU A 1 281 ? 20.839 9.477 -35.004 1.00 98.50 281 LEU A O 1
ATOM 2193 N N . PHE A 1 282 ? 19.054 9.770 -36.338 1.00 98.75 282 PHE A N 1
ATOM 2194 C CA . PHE A 1 282 ? 18.621 11.059 -35.805 1.00 98.75 282 PHE A CA 1
ATOM 2195 C C . PHE A 1 282 ? 17.294 10.898 -35.068 1.00 98.75 282 PHE A C 1
ATOM 2197 O O . PHE A 1 282 ? 16.482 10.080 -35.494 1.00 98.75 282 PHE A O 1
ATOM 2204 N N . SER A 1 283 ? 17.072 11.647 -33.982 1.00 98.69 283 SER A N 1
ATOM 2205 C CA . SER A 1 283 ? 15.804 11.641 -33.227 1.00 98.69 283 SER A CA 1
ATOM 2206 C C . SER A 1 283 ? 15.632 12.882 -32.349 1.00 98.69 283 SER A C 1
ATOM 2208 O O . SER A 1 283 ? 16.606 13.564 -32.028 1.00 98.69 283 SER A O 1
ATOM 2210 N N . THR A 1 284 ? 14.404 13.120 -31.886 1.00 98.69 284 THR A N 1
ATOM 2211 C CA . THR A 1 284 ? 14.096 14.019 -30.762 1.00 98.69 284 THR A CA 1
ATOM 2212 C C . THR A 1 284 ? 14.073 13.264 -29.433 1.00 98.69 284 THR A C 1
ATOM 2214 O O . THR A 1 284 ? 13.998 12.029 -29.397 1.00 98.69 284 THR A O 1
ATOM 2217 N N . ALA A 1 285 ? 14.095 14.005 -28.321 1.00 98.19 285 ALA A N 1
ATOM 2218 C CA . ALA A 1 285 ? 13.908 13.425 -26.992 1.00 98.19 285 ALA A CA 1
ATOM 2219 C C . ALA A 1 285 ? 12.479 12.880 -26.796 1.00 98.19 285 ALA A C 1
ATOM 2221 O O . ALA A 1 285 ? 12.301 11.867 -26.123 1.00 98.19 285 ALA A O 1
ATOM 2222 N N . GLY A 1 286 ? 11.477 13.504 -27.429 1.00 98.00 286 GLY A N 1
ATOM 2223 C CA . GLY A 1 286 ? 10.081 13.058 -27.394 1.00 98.00 286 GLY A CA 1
ATOM 2224 C C . GLY A 1 286 ? 9.865 11.684 -28.037 1.00 98.00 286 GLY A C 1
ATOM 2225 O O . GLY A 1 286 ? 9.247 10.811 -27.428 1.00 98.00 286 GLY A O 1
ATOM 2226 N N . ASP A 1 287 ? 10.435 11.452 -29.221 1.00 98.56 287 ASP A N 1
ATOM 2227 C CA . ASP A 1 287 ? 10.370 10.144 -29.884 1.00 98.56 287 ASP A CA 1
ATOM 2228 C C . ASP A 1 287 ? 11.090 9.063 -29.060 1.00 98.56 287 ASP A C 1
ATOM 2230 O O . ASP A 1 287 ? 10.575 7.960 -28.866 1.00 98.56 287 ASP A O 1
ATOM 2234 N N . LEU A 1 288 ? 12.264 9.385 -28.507 1.00 98.69 288 LEU A N 1
ATOM 2235 C CA . LEU A 1 288 ? 12.994 8.456 -27.643 1.00 98.69 288 LEU A CA 1
ATOM 2236 C C . LEU A 1 288 ? 12.240 8.142 -26.348 1.00 98.69 288 LEU A C 1
ATOM 2238 O O . LEU A 1 288 ? 12.355 7.024 -25.850 1.00 98.69 288 LEU A O 1
ATOM 2242 N N . ALA A 1 289 ? 11.444 9.073 -25.817 1.00 98.50 289 ALA A N 1
ATOM 2243 C CA . ALA A 1 289 ? 10.597 8.821 -24.654 1.00 98.50 289 ALA A CA 1
ATOM 2244 C C . ALA A 1 289 ? 9.540 7.751 -24.963 1.00 98.50 289 ALA A C 1
ATOM 2246 O O . ALA A 1 289 ? 9.331 6.845 -24.156 1.00 98.50 289 ALA A O 1
ATOM 2247 N N . ILE A 1 290 ? 8.934 7.790 -26.157 1.00 98.38 290 ILE A N 1
ATOM 2248 C CA . ILE A 1 290 ? 8.004 6.751 -26.626 1.00 98.38 290 ILE A CA 1
ATOM 2249 C C . ILE A 1 290 ? 8.704 5.391 -26.679 1.00 98.38 290 ILE A C 1
ATOM 2251 O O . ILE A 1 290 ? 8.175 4.403 -26.166 1.00 98.38 290 ILE A O 1
ATOM 2255 N N . PHE A 1 291 ? 9.909 5.343 -27.251 1.00 98.56 291 PHE A N 1
ATOM 2256 C CA . PHE A 1 291 ? 10.708 4.122 -27.304 1.00 98.56 291 PHE A CA 1
ATOM 2257 C C . PHE A 1 291 ? 11.045 3.591 -25.900 1.00 98.56 291 PHE A C 1
ATOM 2259 O O . PHE A 1 291 ? 10.837 2.412 -25.621 1.00 98.56 291 PHE A O 1
ATOM 2266 N N . CYS A 1 292 ? 11.488 4.455 -24.980 1.00 98.12 292 CYS A N 1
ATOM 2267 C CA . CYS A 1 292 ? 11.785 4.068 -23.598 1.00 98.12 292 CYS A CA 1
ATOM 2268 C C . CYS A 1 292 ? 10.540 3.544 -22.871 1.00 98.12 292 CYS A C 1
ATOM 2270 O O . CYS A 1 292 ? 10.613 2.524 -22.185 1.00 98.12 292 CYS A O 1
ATOM 2272 N N . GLN A 1 293 ? 9.383 4.185 -23.059 1.00 97.38 293 GLN A N 1
ATOM 2273 C CA . GLN A 1 293 ? 8.131 3.718 -22.471 1.00 97.38 293 GLN A CA 1
ATOM 2274 C C . GLN A 1 293 ? 7.680 2.377 -23.066 1.00 97.38 293 GLN A C 1
ATOM 2276 O O . GLN A 1 293 ? 7.177 1.529 -22.334 1.00 97.38 293 GLN A O 1
ATOM 2281 N N . MET A 1 294 ? 7.889 2.142 -24.366 1.00 97.31 294 MET A N 1
ATOM 2282 C CA . MET A 1 294 ? 7.636 0.841 -24.997 1.00 97.31 294 MET A CA 1
ATOM 2283 C C . MET A 1 294 ? 8.454 -0.273 -24.327 1.00 97.31 294 MET A C 1
ATOM 2285 O O . MET A 1 294 ? 7.912 -1.344 -24.043 1.00 97.31 294 MET A O 1
ATOM 2289 N N . LEU A 1 295 ? 9.726 -0.004 -24.009 1.00 96.62 295 LEU A N 1
ATOM 2290 C CA . LEU A 1 295 ? 10.576 -0.938 -23.269 1.00 96.62 295 LEU A CA 1
ATOM 2291 C C . LEU A 1 295 ? 10.069 -1.152 -21.832 1.00 96.62 295 LEU A C 1
ATOM 2293 O O . LEU A 1 295 ? 9.909 -2.299 -21.419 1.00 96.62 295 LEU A O 1
ATOM 2297 N N . LEU A 1 296 ? 9.734 -0.086 -21.092 1.00 92.31 296 LEU A N 1
ATOM 2298 C CA . LEU A 1 296 ? 9.179 -0.190 -19.728 1.00 92.31 296 LEU A CA 1
ATOM 2299 C C . LEU A 1 296 ? 7.860 -0.973 -19.665 1.00 92.31 296 LEU A C 1
ATOM 2301 O O . LEU A 1 296 ? 7.611 -1.690 -18.698 1.00 92.31 296 LEU A O 1
ATOM 2305 N N . ASN A 1 297 ? 7.056 -0.889 -20.723 1.00 89.69 297 ASN A N 1
ATOM 2306 C CA . ASN A 1 297 ? 5.802 -1.619 -20.893 1.00 89.69 297 ASN A CA 1
ATOM 2307 C C . ASN A 1 297 ? 5.994 -3.090 -21.334 1.00 89.69 297 ASN A C 1
ATOM 2309 O O . ASN A 1 297 ? 5.031 -3.743 -21.749 1.00 89.69 297 ASN A O 1
ATOM 2313 N N . GLY A 1 298 ? 7.220 -3.623 -21.320 1.00 87.38 298 GLY A N 1
ATOM 2314 C CA . GLY A 1 298 ? 7.497 -5.000 -21.742 1.00 87.38 298 GLY A CA 1
ATOM 2315 C C . GLY A 1 298 ? 7.318 -5.217 -23.248 1.00 87.38 298 GLY A C 1
ATOM 2316 O O . GLY A 1 298 ? 6.814 -6.260 -23.675 1.00 87.38 298 GLY A O 1
ATOM 2317 N N . GLY A 1 299 ? 7.681 -4.220 -24.059 1.00 93.81 299 GLY A N 1
ATOM 2318 C CA . GLY A 1 299 ? 7.735 -4.327 -25.517 1.00 93.81 299 GLY A CA 1
ATOM 2319 C C . GLY A 1 299 ? 6.475 -3.852 -26.253 1.00 93.81 299 GLY A C 1
ATOM 2320 O O . GLY A 1 299 ? 6.321 -4.126 -27.447 1.00 93.81 299 GLY A O 1
ATOM 2321 N N . LYS A 1 300 ? 5.550 -3.171 -25.559 1.00 93.44 300 LYS A N 1
ATOM 2322 C CA . LYS A 1 300 ? 4.255 -2.715 -26.102 1.00 93.44 300 LYS A CA 1
ATOM 2323 C C . LYS A 1 300 ? 4.028 -1.218 -25.857 1.00 93.44 300 LYS A C 1
ATOM 2325 O O . LYS A 1 300 ? 4.319 -0.708 -24.784 1.00 93.44 300 LYS A O 1
ATOM 2330 N N . TYR A 1 301 ? 3.436 -0.504 -26.807 1.00 93.56 301 TYR A N 1
ATOM 2331 C CA . TYR A 1 301 ? 3.019 0.893 -26.643 1.00 93.56 301 TYR A CA 1
ATOM 2332 C C . TYR A 1 301 ? 1.628 1.107 -27.243 1.00 93.56 301 TYR A C 1
ATOM 2334 O O . TYR A 1 301 ? 1.406 0.909 -28.439 1.00 93.56 301 TYR A O 1
ATOM 2342 N N . GLY A 1 302 ? 0.642 1.464 -26.421 1.00 89.19 302 GLY A N 1
ATOM 2343 C CA . GLY A 1 302 ? -0.761 1.349 -26.818 1.00 89.19 302 GLY A CA 1
ATOM 2344 C C . GLY A 1 302 ? -1.118 -0.110 -27.110 1.00 89.19 302 GLY A C 1
ATOM 2345 O O . GLY A 1 302 ? -0.886 -1.018 -26.308 1.00 89.19 302 GLY A O 1
ATOM 2346 N N . ASN A 1 303 ? -1.641 -0.336 -28.312 1.00 88.56 303 ASN A N 1
ATOM 2347 C CA . ASN A 1 303 ? -1.931 -1.665 -28.850 1.00 88.56 303 ASN A CA 1
ATOM 2348 C C . ASN A 1 303 ? -0.797 -2.243 -29.710 1.00 88.56 303 ASN A C 1
ATOM 2350 O O . ASN A 1 303 ? -0.895 -3.386 -30.140 1.00 88.56 303 ASN A O 1
ATOM 2354 N N . ILE A 1 304 ? 0.287 -1.495 -29.918 1.00 93.81 304 ILE A N 1
ATOM 2355 C CA . ILE A 1 304 ? 1.387 -1.882 -30.804 1.00 93.81 304 ILE A CA 1
ATOM 2356 C C . ILE A 1 304 ? 2.422 -2.682 -30.017 1.00 93.81 304 ILE A C 1
ATOM 2358 O O . ILE A 1 304 ? 2.951 -2.181 -29.027 1.00 93.81 304 ILE A O 1
ATOM 2362 N N . ARG A 1 305 ? 2.722 -3.912 -30.447 1.00 95.19 305 ARG A N 1
ATOM 2363 C CA . ARG A 1 305 ? 3.825 -4.722 -29.911 1.00 95.19 305 ARG A CA 1
ATOM 2364 C C . ARG A 1 305 ? 5.011 -4.675 -30.867 1.00 95.19 305 ARG A C 1
ATOM 2366 O O . ARG A 1 305 ? 4.837 -4.921 -32.054 1.00 95.19 305 ARG A O 1
ATOM 2373 N N . ILE A 1 306 ? 6.187 -4.377 -30.321 1.00 97.94 306 ILE A N 1
ATOM 2374 C CA . ILE A 1 306 ? 7.460 -4.366 -31.054 1.00 97.94 306 ILE A CA 1
ATOM 2375 C C . ILE A 1 306 ? 8.324 -5.565 -30.660 1.00 97.94 306 ILE A C 1
ATOM 2377 O O . ILE A 1 306 ? 8.916 -6.186 -31.530 1.00 97.94 306 ILE A O 1
ATOM 2381 N N . LEU A 1 307 ? 8.370 -5.894 -29.365 1.00 96.88 307 LEU A N 1
ATOM 2382 C CA . LEU A 1 307 ? 9.127 -7.023 -28.810 1.00 96.88 307 LEU A CA 1
ATOM 2383 C C . LEU A 1 307 ? 8.294 -7.749 -27.751 1.00 96.88 307 LEU A C 1
ATOM 2385 O O . LEU A 1 307 ? 7.365 -7.166 -27.190 1.00 96.88 307 LEU A O 1
ATOM 2389 N N . GLN A 1 308 ? 8.618 -8.995 -27.433 1.00 92.62 308 GLN A N 1
ATOM 2390 C CA . GLN A 1 308 ? 8.031 -9.750 -26.327 1.00 92.62 308 GLN A CA 1
ATOM 2391 C C . GLN A 1 308 ? 8.648 -9.358 -24.971 1.00 92.62 308 GLN A C 1
ATOM 2393 O O . GLN A 1 308 ? 9.831 -9.010 -24.902 1.00 92.62 308 GLN A O 1
ATOM 2398 N N . PRO A 1 309 ? 7.901 -9.466 -23.852 1.00 84.06 309 PRO A N 1
ATOM 2399 C CA . PRO A 1 309 ? 8.429 -9.156 -22.519 1.00 84.06 309 PRO A CA 1
ATOM 2400 C C . PRO A 1 309 ? 9.681 -9.968 -22.151 1.00 84.06 309 PRO A C 1
ATOM 2402 O O . PRO A 1 309 ? 10.579 -9.462 -21.482 1.00 84.06 309 PRO A O 1
ATOM 2405 N N . GLN A 1 310 ? 9.762 -11.219 -22.612 1.00 84.94 310 GLN A N 1
ATOM 2406 C CA . GLN A 1 310 ? 10.907 -12.118 -22.442 1.00 84.94 310 GLN A CA 1
ATOM 2407 C C . GLN A 1 310 ? 12.177 -11.537 -23.073 1.00 84.94 310 GLN A C 1
ATOM 2409 O O . GLN A 1 310 ? 13.256 -11.658 -22.500 1.00 84.94 310 GLN A O 1
ATOM 2414 N N . THR A 1 311 ? 12.050 -10.888 -24.227 1.00 93.88 311 THR A N 1
ATOM 2415 C CA . THR A 1 311 ? 13.161 -10.251 -24.938 1.00 93.88 311 THR A CA 1
ATOM 2416 C C . THR A 1 311 ? 13.607 -8.987 -24.221 1.00 93.88 311 THR A C 1
ATOM 2418 O O . THR A 1 311 ? 14.801 -8.790 -24.014 1.00 93.88 311 THR A O 1
ATOM 2421 N N . ILE A 1 312 ? 12.657 -8.178 -23.737 1.00 94.31 312 ILE A N 1
ATOM 2422 C CA . ILE A 1 312 ? 12.970 -7.001 -22.915 1.00 94.31 312 ILE A CA 1
ATOM 2423 C C . ILE A 1 312 ? 13.729 -7.401 -21.646 1.00 94.31 312 ILE A C 1
ATOM 2425 O O . ILE A 1 312 ? 14.705 -6.741 -21.299 1.00 94.31 312 ILE A O 1
ATOM 2429 N N . ARG A 1 313 ? 13.353 -8.508 -20.988 1.00 88.31 313 ARG A N 1
ATOM 2430 C CA . ARG A 1 313 ? 14.087 -9.035 -19.822 1.00 88.31 313 ARG A CA 1
ATOM 2431 C C . ARG A 1 313 ? 15.569 -9.265 -20.103 1.00 88.31 313 ARG A C 1
ATOM 2433 O O . ARG A 1 313 ? 16.398 -8.993 -19.238 1.00 88.31 313 ARG A O 1
ATOM 2440 N N . GLN A 1 314 ? 15.925 -9.699 -21.311 1.00 93.06 314 GLN A N 1
ATOM 2441 C CA . GLN A 1 314 ? 17.327 -9.919 -21.677 1.00 93.06 314 GLN A CA 1
ATOM 2442 C C . GLN A 1 314 ? 18.132 -8.616 -21.756 1.00 93.06 314 GLN A C 1
ATOM 2444 O O . GLN A 1 314 ? 19.348 -8.652 -21.589 1.00 93.06 314 GLN A O 1
ATOM 2449 N N . PHE A 1 315 ? 17.492 -7.461 -21.967 1.00 94.69 315 PHE A N 1
ATOM 2450 C CA . PHE A 1 315 ? 18.177 -6.163 -21.997 1.00 94.69 315 PHE A CA 1
ATOM 2451 C C . PHE A 1 315 ? 18.733 -5.744 -20.638 1.00 94.69 315 PHE A C 1
ATOM 2453 O O . PHE A 1 315 ? 19.728 -5.029 -20.600 1.00 94.69 315 PHE A O 1
ATOM 2460 N N . TYR A 1 316 ? 18.127 -6.208 -19.545 1.00 90.06 316 TYR A N 1
ATOM 2461 C CA . TYR A 1 316 ? 18.520 -5.844 -18.183 1.00 90.06 316 TYR A CA 1
ATOM 2462 C C . TYR A 1 316 ? 18.901 -7.045 -17.305 1.00 90.06 316 TYR A C 1
ATOM 2464 O O . TYR A 1 316 ? 19.009 -6.920 -16.091 1.00 90.06 316 TYR A O 1
ATOM 2472 N N . THR A 1 317 ? 19.127 -8.210 -17.918 1.00 86.50 317 THR A N 1
ATOM 2473 C CA . THR A 1 317 ? 19.674 -9.404 -17.255 1.00 86.50 317 THR A CA 1
ATOM 2474 C C . THR A 1 317 ? 21.124 -9.586 -17.677 1.00 86.50 317 THR A C 1
ATOM 2476 O O . THR A 1 317 ? 21.405 -9.509 -18.871 1.00 86.50 317 THR A O 1
ATOM 2479 N N . LEU A 1 318 ? 22.025 -9.886 -16.737 1.00 88.38 318 LEU A N 1
ATOM 2480 C CA . LEU A 1 318 ? 23.441 -10.150 -17.012 1.00 88.38 318 LEU A CA 1
ATOM 2481 C C . LEU A 1 318 ? 23.617 -11.243 -18.088 1.00 88.38 318 LEU A C 1
ATOM 2483 O O . LEU A 1 318 ? 23.187 -12.378 -17.902 1.00 88.38 318 LEU A O 1
ATOM 2487 N N . GLN A 1 319 ? 24.238 -10.886 -19.218 1.00 91.56 319 GLN A N 1
ATOM 2488 C CA . GLN A 1 319 ? 24.525 -11.777 -20.358 1.00 91.56 319 GLN A CA 1
ATOM 2489 C C . GLN A 1 319 ? 26.014 -12.114 -20.508 1.00 91.56 319 GLN A C 1
ATOM 2491 O O . GLN A 1 319 ? 26.375 -12.987 -21.296 1.00 91.56 319 GLN A O 1
ATOM 2496 N N . THR A 1 320 ? 26.888 -11.404 -19.798 1.00 86.56 320 THR A N 1
ATOM 2497 C CA . THR A 1 320 ? 28.329 -11.674 -19.745 1.00 86.56 320 THR A CA 1
ATOM 2498 C C . THR A 1 320 ? 28.673 -12.485 -18.506 1.00 86.56 320 THR A C 1
ATOM 2500 O O . THR A 1 320 ? 27.930 -12.471 -17.527 1.00 86.56 320 THR A O 1
ATOM 2503 N N . LYS A 1 321 ? 29.826 -13.162 -18.514 1.00 84.44 321 LYS A N 1
ATOM 2504 C CA . LYS A 1 321 ? 30.321 -13.806 -17.295 1.00 84.44 321 LYS A CA 1
ATOM 2505 C C . LYS A 1 321 ? 30.528 -12.755 -16.183 1.00 84.44 321 LYS A C 1
ATOM 2507 O O . LYS A 1 321 ? 30.940 -11.639 -16.523 1.00 84.44 321 LYS A O 1
ATOM 2512 N N . PRO A 1 322 ? 30.241 -13.061 -14.903 1.00 78.50 322 PRO A N 1
ATOM 2513 C CA . PRO A 1 322 ? 30.308 -12.085 -13.809 1.00 78.50 322 PRO A CA 1
ATOM 2514 C C . PRO A 1 322 ? 31.658 -11.369 -13.666 1.00 78.50 322 PRO A C 1
ATOM 2516 O O . PRO A 1 322 ? 31.689 -10.200 -13.284 1.00 78.50 322 PRO A O 1
ATOM 2519 N N . GLU A 1 323 ? 32.753 -12.047 -14.015 1.00 79.81 323 GLU A N 1
ATOM 2520 C CA . GLU A 1 323 ? 34.127 -11.539 -13.977 1.00 79.81 323 GLU A CA 1
ATOM 2521 C C . GLU A 1 323 ? 34.453 -10.499 -15.066 1.00 79.81 323 GLU A C 1
ATOM 2523 O O . GLU A 1 323 ? 35.463 -9.801 -14.973 1.00 79.81 323 GLU A O 1
ATOM 2528 N N . ILE A 1 324 ? 33.614 -10.367 -16.099 1.00 79.94 324 ILE A N 1
ATOM 2529 C CA . ILE A 1 324 ? 33.812 -9.376 -17.160 1.00 79.94 324 ILE A CA 1
ATOM 2530 C C . ILE A 1 324 ? 33.348 -8.004 -16.660 1.00 79.94 324 ILE A C 1
ATOM 2532 O O . ILE A 1 324 ? 32.178 -7.805 -16.332 1.00 79.94 324 ILE A O 1
ATOM 2536 N N . SER A 1 325 ? 34.261 -7.030 -16.660 1.00 69.25 325 SER A N 1
ATOM 2537 C CA . SER A 1 325 ? 33.963 -5.652 -16.262 1.00 69.25 325 SER A CA 1
ATOM 2538 C C . SER A 1 325 ? 32.952 -4.973 -17.198 1.00 69.25 325 SER A C 1
ATOM 2540 O O . SER A 1 325 ? 32.873 -5.266 -18.395 1.00 69.25 325 SER A O 1
ATOM 2542 N N . LYS A 1 326 ? 32.177 -4.024 -16.646 1.00 73.00 326 LYS A N 1
ATOM 2543 C CA . LYS A 1 326 ? 31.061 -3.334 -17.326 1.00 73.00 326 LYS A CA 1
ATOM 2544 C C . LYS A 1 326 ? 30.017 -4.316 -17.862 1.00 73.00 326 LYS A C 1
ATOM 2546 O O . LYS A 1 326 ? 29.836 -4.449 -19.077 1.00 73.00 326 LYS A O 1
ATOM 2551 N N . HIS A 1 327 ? 29.332 -4.978 -16.930 1.00 82.75 327 HIS A N 1
ATOM 2552 C CA . HIS A 1 327 ? 28.275 -5.961 -17.172 1.00 82.75 327 HIS A CA 1
ATOM 2553 C C . HIS A 1 327 ? 27.330 -5.559 -18.313 1.00 82.75 327 HIS A C 1
ATOM 2555 O O . HIS A 1 327 ? 26.867 -4.418 -18.396 1.00 82.75 327 HIS A O 1
ATOM 2561 N N . GLN A 1 328 ? 27.078 -6.496 -19.228 1.00 87.81 328 GLN A N 1
ATOM 2562 C CA . GLN A 1 328 ? 26.206 -6.275 -20.382 1.00 87.81 328 GLN A CA 1
ATOM 2563 C C . GLN A 1 328 ? 24.910 -7.061 -20.231 1.00 87.81 328 GLN A C 1
ATOM 2565 O O . GLN A 1 328 ? 24.925 -8.246 -19.896 1.00 87.81 328 GLN A O 1
ATOM 2570 N N . GLY A 1 329 ? 23.801 -6.399 -20.541 1.00 91.56 329 GLY A N 1
ATOM 2571 C CA . GLY A 1 329 ? 22.590 -7.056 -20.993 1.00 91.56 329 GLY A CA 1
ATOM 2572 C C . GLY A 1 329 ? 22.715 -7.403 -22.473 1.00 91.56 329 GLY A C 1
ATOM 2573 O O . GLY A 1 329 ? 23.778 -7.270 -23.085 1.00 91.56 329 GLY A O 1
ATOM 2574 N N . MET A 1 330 ? 21.624 -7.833 -23.097 1.00 94.12 330 MET A N 1
ATOM 2575 C CA . MET A 1 330 ? 21.647 -8.120 -24.528 1.00 94.12 330 MET A CA 1
ATOM 2576 C C . MET A 1 330 ? 21.679 -6.817 -25.339 1.00 94.12 330 MET A C 1
ATOM 2578 O O . MET A 1 330 ? 20.655 -6.159 -25.524 1.00 94.12 330 MET A O 1
ATOM 2582 N N . GLY A 1 331 ? 22.874 -6.414 -25.778 1.00 91.62 331 GLY A N 1
ATOM 2583 C CA . GLY A 1 331 ? 23.138 -5.142 -26.458 1.00 91.62 331 GLY A CA 1
ATOM 2584 C C . GLY A 1 331 ? 23.321 -3.950 -25.514 1.00 91.62 331 GLY A C 1
ATOM 2585 O O . GLY A 1 331 ? 24.051 -3.024 -25.846 1.00 91.62 331 GLY A O 1
ATOM 2586 N N . TRP A 1 332 ? 22.704 -3.963 -24.334 1.00 94.19 332 TRP A N 1
ATOM 2587 C CA . TRP A 1 332 ? 22.674 -2.817 -23.422 1.00 94.19 332 TRP A CA 1
ATOM 2588 C C . TRP A 1 332 ? 23.741 -2.882 -22.328 1.00 94.19 332 TRP A C 1
ATOM 2590 O O . TRP A 1 332 ? 24.142 -3.957 -21.886 1.00 94.19 332 TRP A O 1
ATOM 2600 N N . ILE A 1 333 ? 24.158 -1.715 -21.836 1.00 90.88 333 ILE A N 1
ATOM 2601 C CA . ILE A 1 333 ? 25.025 -1.611 -20.658 1.00 90.88 333 ILE A CA 1
ATOM 2602 C C . ILE A 1 333 ? 24.141 -1.702 -19.412 1.00 90.88 333 ILE A C 1
ATOM 2604 O O . ILE A 1 333 ? 23.143 -0.984 -19.339 1.00 90.88 333 ILE A O 1
ATOM 2608 N N . LEU A 1 334 ? 24.495 -2.561 -18.451 1.00 88.75 334 LEU A N 1
ATOM 2609 C CA . LEU A 1 334 ? 23.810 -2.624 -17.157 1.00 88.75 334 LEU A CA 1
ATOM 2610 C C . LEU A 1 334 ? 24.349 -1.555 -16.209 1.00 88.75 334 LEU A C 1
ATOM 2612 O O . LEU A 1 334 ? 25.525 -1.192 -16.258 1.00 88.75 334 LEU A O 1
ATOM 2616 N N . GLY A 1 335 ? 23.470 -1.045 -15.355 1.00 80.25 335 GLY A N 1
ATOM 2617 C CA . GLY A 1 335 ? 23.813 -0.102 -14.306 1.00 80.25 335 GLY A CA 1
ATOM 2618 C C . GLY A 1 335 ? 24.684 -0.760 -13.243 1.00 80.25 335 GLY A C 1
ATOM 2619 O O . GLY A 1 335 ? 24.479 -1.910 -12.868 1.00 80.25 335 GLY A O 1
ATOM 2620 N N . SER A 1 336 ? 25.651 -0.007 -12.734 1.00 67.94 336 SER A N 1
ATOM 2621 C CA . SER A 1 336 ? 26.488 -0.380 -11.593 1.00 67.94 336 SER A CA 1
ATOM 2622 C C . SER A 1 336 ? 26.407 0.691 -10.509 1.00 67.94 336 SER A C 1
ATOM 2624 O O . SER A 1 336 ? 25.929 1.802 -10.742 1.00 67.94 336 SER A O 1
ATOM 2626 N N . THR A 1 337 ? 26.892 0.372 -9.311 1.00 52.09 337 THR A N 1
ATOM 2627 C CA . THR A 1 337 ? 27.073 1.348 -8.223 1.00 52.09 337 THR A CA 1
ATOM 2628 C C . THR A 1 337 ? 28.222 2.326 -8.495 1.00 52.09 337 THR A C 1
ATOM 2630 O O . THR A 1 337 ? 28.250 3.413 -7.924 1.00 52.09 337 THR A O 1
ATOM 2633 N N . GLU A 1 338 ? 29.144 1.983 -9.396 1.00 43.12 338 GLU A N 1
ATOM 2634 C CA . GLU A 1 338 ? 30.230 2.856 -9.843 1.00 43.12 338 GLU A CA 1
ATOM 2635 C C . GLU A 1 338 ? 29.749 3.803 -10.954 1.00 43.12 338 GLU A C 1
ATOM 2637 O O . GLU A 1 338 ? 29.269 3.356 -11.997 1.00 43.12 338 GLU A O 1
ATOM 2642 N N . THR A 1 339 ? 29.876 5.119 -10.750 1.00 45.25 339 THR A N 1
ATOM 2643 C CA . THR A 1 339 ? 29.529 6.130 -11.761 1.00 45.25 339 THR A CA 1
ATOM 2644 C C . THR A 1 339 ? 30.775 6.559 -12.541 1.00 45.25 339 THR A C 1
ATOM 2646 O O . THR A 1 339 ? 31.501 7.453 -12.111 1.00 45.25 339 THR A O 1
ATOM 2649 N N . ASP A 1 340 ? 31.017 5.987 -13.719 1.00 48.44 340 ASP A N 1
ATOM 2650 C CA . ASP A 1 340 ? 32.154 6.338 -14.594 1.00 48.44 340 ASP A CA 1
ATOM 2651 C C . ASP A 1 340 ? 31.877 7.547 -15.523 1.00 48.44 340 ASP A C 1
ATOM 2653 O O . ASP A 1 340 ? 32.470 7.692 -16.593 1.00 48.44 340 ASP A O 1
ATOM 2657 N N . GLY A 1 341 ? 30.943 8.430 -15.144 1.00 50.94 341 GLY A N 1
ATOM 2658 C CA . GLY A 1 341 ? 30.552 9.599 -15.948 1.00 50.94 341 GLY A CA 1
ATOM 2659 C C . GLY A 1 341 ? 29.657 9.283 -17.158 1.00 50.94 341 GLY A C 1
ATOM 2660 O O . GLY A 1 341 ? 29.344 10.178 -17.953 1.00 50.94 341 GLY A O 1
ATOM 2661 N N . THR A 1 342 ? 29.203 8.033 -17.304 1.00 56.38 342 THR A N 1
ATOM 2662 C CA . THR A 1 342 ? 28.204 7.627 -18.308 1.00 56.38 342 THR A CA 1
ATOM 2663 C C . THR A 1 342 ? 26.753 7.815 -17.845 1.00 56.38 342 THR A C 1
ATOM 2665 O O . THR A 1 342 ? 25.836 7.604 -18.635 1.00 56.38 342 THR A O 1
ATOM 2668 N N . GLY A 1 343 ? 26.529 8.297 -16.616 1.00 59.72 343 GLY A N 1
ATOM 2669 C CA . GLY A 1 343 ? 25.206 8.340 -15.980 1.00 59.72 343 GLY A CA 1
ATOM 2670 C C . GLY A 1 343 ? 24.721 6.948 -15.553 1.00 59.72 343 GLY A C 1
ATOM 2671 O O . GLY A 1 343 ? 25.403 5.959 -15.787 1.00 59.72 343 GLY A O 1
ATOM 2672 N N . GLY A 1 344 ? 23.558 6.878 -14.903 1.00 74.00 344 GLY A N 1
ATOM 2673 C CA . GLY A 1 344 ? 22.956 5.628 -14.429 1.00 74.00 344 GLY A CA 1
ATOM 2674 C C . GLY A 1 344 ? 21.669 5.891 -13.652 1.00 74.00 344 GLY A C 1
ATOM 2675 O O . GLY A 1 344 ? 21.529 6.951 -13.047 1.00 74.00 344 GLY A O 1
ATOM 2676 N N . LEU A 1 345 ? 20.730 4.940 -13.660 1.00 80.00 345 LEU A N 1
ATOM 2677 C CA . LEU A 1 345 ? 19.509 4.985 -12.843 1.00 80.00 345 LEU A CA 1
ATOM 2678 C C . LEU A 1 345 ? 19.518 3.893 -11.762 1.00 80.00 345 LEU A C 1
ATOM 2680 O O . LEU A 1 345 ? 18.491 3.275 -11.492 1.00 80.00 345 LEU A O 1
ATOM 2684 N N . GLY A 1 346 ? 20.677 3.651 -11.147 1.00 76.62 346 GLY A N 1
ATOM 2685 C CA . GLY A 1 346 ? 20.878 2.607 -10.137 1.00 76.62 346 GLY A CA 1
ATOM 2686 C C . GLY A 1 346 ? 21.249 1.235 -10.725 1.00 76.62 346 GLY A C 1
ATOM 2687 O O . GLY A 1 346 ? 21.320 1.091 -11.948 1.00 76.62 346 GLY A O 1
ATOM 2688 N N . PRO A 1 347 ? 21.497 0.225 -9.873 1.00 75.44 347 PRO A N 1
ATOM 2689 C CA . PRO A 1 347 ? 21.990 -1.093 -10.296 1.00 75.44 347 PRO A CA 1
ATOM 2690 C C . PRO A 1 347 ? 20.983 -1.874 -11.156 1.00 75.44 347 PRO A C 1
ATOM 2692 O O . PRO A 1 347 ? 21.374 -2.582 -12.072 1.00 75.44 347 PRO A O 1
ATOM 2695 N N . ASP A 1 348 ? 19.680 -1.672 -10.941 1.00 78.69 348 ASP A N 1
ATOM 2696 C CA . ASP A 1 348 ? 18.605 -2.330 -11.707 1.00 78.69 348 ASP A CA 1
ATOM 2697 C C . ASP A 1 348 ? 18.277 -1.624 -13.038 1.00 78.69 348 ASP A C 1
ATOM 2699 O O . ASP A 1 348 ? 17.195 -1.799 -13.609 1.00 78.69 348 ASP A O 1
ATOM 2703 N N . SER A 1 349 ? 19.167 -0.749 -13.510 1.00 89.06 349 SER A N 1
ATOM 2704 C CA . SER A 1 349 ? 18.966 0.020 -14.737 1.00 89.06 349 SER A CA 1
ATOM 2705 C C . SER A 1 349 ? 19.793 -0.513 -15.897 1.00 89.06 349 SER A C 1
ATOM 2707 O O . SER A 1 349 ? 20.759 -1.247 -15.721 1.00 89.06 349 SER A O 1
ATOM 2709 N N . PHE A 1 350 ? 19.413 -0.134 -17.109 1.00 93.25 350 PHE A N 1
ATOM 2710 C CA . PHE A 1 350 ? 20.180 -0.395 -18.316 1.00 93.25 350 PHE A CA 1
ATOM 2711 C C . PHE A 1 350 ? 20.129 0.829 -19.229 1.00 93.25 350 PHE A C 1
ATOM 2713 O O . PHE A 1 350 ? 19.180 1.619 -19.191 1.00 93.25 350 PHE A O 1
ATOM 2720 N N . GLY A 1 351 ? 21.165 1.027 -20.034 1.00 93.69 351 GLY A N 1
ATOM 2721 C CA . GLY A 1 351 ? 21.299 2.249 -20.812 1.00 93.69 351 GLY A CA 1
ATOM 2722 C C . GLY A 1 351 ? 22.426 2.220 -21.827 1.00 93.69 351 GLY A C 1
ATOM 2723 O O . GLY A 1 351 ? 23.103 1.210 -22.030 1.00 93.69 351 GLY A O 1
ATOM 2724 N N . HIS A 1 352 ? 22.593 3.347 -22.516 1.00 93.19 352 HIS A N 1
ATOM 2725 C CA . HIS A 1 352 ? 23.658 3.530 -23.491 1.00 93.19 352 HIS A CA 1
ATOM 2726 C C . HIS A 1 352 ? 23.974 5.012 -23.704 1.00 93.19 352 HIS A C 1
ATOM 2728 O O . HIS A 1 352 ? 23.076 5.852 -23.790 1.00 93.19 352 HIS A O 1
ATOM 2734 N N . SER A 1 353 ? 25.262 5.335 -23.852 1.00 91.31 353 SER A N 1
ATOM 2735 C CA . SER A 1 353 ? 25.736 6.696 -24.126 1.00 91.31 353 SER A CA 1
ATOM 2736 C C . SER A 1 353 ? 26.148 6.895 -25.589 1.00 91.31 353 SER A C 1
ATOM 2738 O O . SER A 1 353 ? 26.533 5.950 -26.275 1.00 91.31 353 SER A O 1
ATOM 2740 N N . GLY A 1 354 ? 26.055 8.128 -26.085 1.00 91.75 354 GLY A N 1
ATOM 2741 C CA . GLY A 1 354 ? 26.506 8.523 -27.418 1.00 91.75 354 GLY A CA 1
ATOM 2742 C C . GLY A 1 354 ? 27.687 9.494 -27.382 1.00 91.75 354 GLY A C 1
ATOM 2743 O O . GLY A 1 354 ? 27.827 10.310 -26.462 1.00 91.75 354 GLY A O 1
ATOM 2744 N N . PHE A 1 355 ? 28.536 9.417 -28.412 1.00 91.00 355 PHE A N 1
ATOM 2745 C CA . PHE A 1 355 ? 29.717 10.271 -28.573 1.00 91.00 355 PHE A CA 1
ATOM 2746 C C . PHE A 1 355 ? 29.377 11.741 -28.847 1.00 91.00 355 PHE A C 1
ATOM 2748 O O . PHE A 1 355 ? 30.206 12.608 -28.623 1.00 91.00 355 PHE A O 1
ATOM 2755 N N . THR A 1 356 ? 28.154 12.079 -29.247 1.00 92.31 356 THR A N 1
ATOM 2756 C CA . THR A 1 356 ? 27.702 13.480 -29.361 1.00 92.31 356 THR A CA 1
ATOM 2757 C C . THR A 1 356 ? 27.336 14.092 -28.010 1.00 92.31 356 THR A C 1
ATOM 2759 O O . THR A 1 356 ? 27.157 15.298 -27.900 1.00 92.31 356 THR A O 1
ATOM 2762 N N . GLY A 1 357 ? 27.340 13.280 -26.945 1.00 89.94 357 GLY A N 1
ATOM 2763 C CA . GLY A 1 357 ? 26.929 13.667 -25.598 1.00 89.94 357 GLY A CA 1
ATOM 2764 C C . GLY A 1 357 ? 25.503 13.229 -25.256 1.00 89.94 357 GLY A C 1
ATOM 2765 O O . GLY A 1 357 ? 25.053 13.475 -24.139 1.00 89.94 357 GLY A O 1
ATOM 2766 N N . THR A 1 358 ? 24.830 12.519 -26.163 1.00 94.06 358 THR A N 1
ATOM 2767 C CA . THR A 1 358 ? 23.507 11.920 -25.951 1.00 94.06 358 THR A CA 1
ATOM 2768 C C . THR A 1 358 ? 23.556 10.766 -24.943 1.00 94.06 358 THR A C 1
ATOM 2770 O O . THR A 1 358 ? 24.607 10.142 -24.748 1.00 94.06 358 THR A O 1
ATOM 2773 N N . LEU A 1 359 ? 22.450 10.499 -24.251 1.00 92.75 359 LEU A N 1
ATOM 2774 C CA . LEU A 1 359 ? 22.363 9.468 -23.223 1.00 92.75 359 LEU A CA 1
ATOM 2775 C C . LEU A 1 359 ? 20.917 8.996 -23.008 1.00 92.75 359 LEU A C 1
ATOM 2777 O O . LEU A 1 359 ? 20.008 9.825 -22.966 1.00 92.75 359 LEU A O 1
ATOM 2781 N N . ILE A 1 360 ? 20.724 7.685 -22.828 1.00 95.19 360 ILE A N 1
ATOM 2782 C CA . ILE A 1 360 ? 19.457 7.073 -22.395 1.00 95.19 360 ILE A CA 1
ATOM 2783 C C . ILE A 1 360 ? 19.743 6.084 -21.268 1.00 95.19 360 ILE A C 1
ATOM 2785 O O . ILE A 1 360 ? 20.624 5.235 -21.410 1.00 95.19 360 ILE A O 1
ATOM 2789 N N . TRP A 1 361 ? 18.953 6.159 -20.198 1.00 94.06 361 TRP A N 1
ATOM 2790 C CA . TRP A 1 361 ? 18.895 5.146 -19.146 1.00 94.06 361 TRP A CA 1
ATOM 2791 C C . TRP A 1 361 ? 17.452 4.817 -18.792 1.00 94.06 361 TRP A C 1
ATOM 2793 O O . TRP A 1 361 ? 16.596 5.700 -18.762 1.00 94.06 361 TRP A O 1
ATOM 2803 N N . ILE A 1 362 ? 17.202 3.545 -18.498 1.00 94.81 362 ILE A N 1
ATOM 2804 C CA . ILE A 1 362 ? 15.889 2.987 -18.187 1.00 94.81 362 ILE A CA 1
ATOM 2805 C C . ILE A 1 362 ? 16.034 2.097 -16.954 1.00 94.81 362 ILE A C 1
ATOM 2807 O O . ILE A 1 362 ? 16.945 1.279 -16.880 1.00 94.81 362 ILE A O 1
ATOM 2811 N N . ASN A 1 363 ? 15.130 2.234 -15.990 1.00 90.81 363 ASN A N 1
ATOM 2812 C CA . ASN A 1 363 ? 15.040 1.380 -14.814 1.00 90.81 363 ASN A CA 1
ATOM 2813 C C . ASN A 1 363 ? 13.637 0.733 -14.746 1.00 90.81 363 ASN A C 1
ATOM 2815 O O . ASN A 1 363 ? 12.673 1.391 -14.336 1.00 90.81 363 ASN A O 1
ATOM 2819 N N . PRO A 1 364 ? 13.501 -0.555 -15.128 1.00 84.38 364 PRO A N 1
ATOM 2820 C CA . PRO A 1 364 ? 12.239 -1.295 -15.056 1.00 84.38 364 PRO A CA 1
ATOM 2821 C C . PRO A 1 364 ? 11.678 -1.457 -13.645 1.00 84.38 364 PRO A C 1
ATOM 2823 O O . PRO A 1 364 ? 10.454 -1.532 -13.487 1.00 84.38 364 PRO A O 1
ATOM 2826 N N . LYS A 1 365 ? 12.546 -1.511 -12.624 1.00 77.06 365 LYS A N 1
ATOM 2827 C CA . LYS A 1 365 ? 12.150 -1.639 -11.216 1.00 77.06 365 LYS A CA 1
ATOM 2828 C C . LYS A 1 365 ? 11.361 -0.410 -10.772 1.00 77.06 365 LYS A C 1
ATOM 2830 O O . LYS A 1 365 ? 10.243 -0.558 -10.276 1.00 77.06 365 LYS A O 1
ATOM 2835 N N . TYR A 1 366 ? 11.884 0.784 -11.048 1.00 77.44 366 TYR A N 1
ATOM 2836 C CA . TYR A 1 366 ? 11.249 2.060 -10.697 1.00 77.44 366 TYR A CA 1
ATOM 2837 C C . TYR A 1 366 ? 10.281 2.605 -11.751 1.00 77.44 366 TYR A C 1
ATOM 2839 O O . TYR A 1 366 ? 9.673 3.649 -11.515 1.00 77.44 366 TYR A O 1
ATOM 2847 N N . GLN A 1 367 ? 10.121 1.895 -12.876 1.00 83.69 367 GLN A N 1
ATOM 2848 C CA . GLN A 1 367 ? 9.324 2.320 -14.031 1.00 83.69 367 GLN A CA 1
ATOM 2849 C C . GLN A 1 367 ? 9.751 3.693 -14.558 1.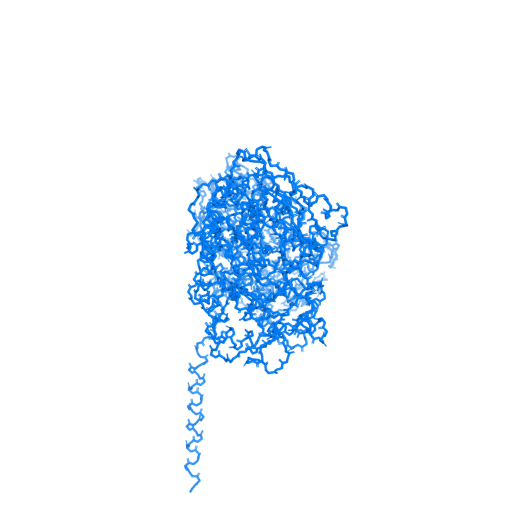00 83.69 367 GLN A C 1
ATOM 2851 O O . GLN A 1 367 ? 8.902 4.482 -14.961 1.00 83.69 367 GLN A O 1
ATOM 2856 N N . THR A 1 368 ? 11.057 3.966 -14.558 1.00 91.06 368 THR A N 1
ATOM 2857 C CA . THR A 1 368 ? 11.634 5.282 -14.867 1.00 91.06 368 THR A CA 1
ATOM 2858 C C . THR A 1 368 ? 12.538 5.221 -16.088 1.00 91.06 368 THR A C 1
ATOM 2860 O O . THR A 1 368 ? 13.239 4.234 -16.298 1.00 91.06 368 THR A O 1
ATOM 2863 N N . PHE A 1 369 ? 12.592 6.300 -16.860 1.00 95.81 369 PHE A N 1
ATOM 2864 C CA . PHE A 1 369 ? 13.655 6.551 -17.824 1.00 95.81 369 PHE A CA 1
ATOM 2865 C C . PHE A 1 369 ? 14.129 8.005 -17.761 1.00 95.81 369 PHE A C 1
ATOM 2867 O O . PHE A 1 369 ? 13.388 8.910 -17.378 1.00 95.81 369 PHE A O 1
ATOM 2874 N N . GLY A 1 370 ? 15.370 8.228 -18.181 1.00 96.12 370 GLY A N 1
ATOM 2875 C CA . GLY A 1 370 ? 15.927 9.553 -18.415 1.00 96.12 370 GLY A CA 1
ATOM 2876 C C . GLY A 1 370 ? 16.619 9.600 -19.771 1.00 96.12 370 GLY A C 1
ATOM 2877 O O . GLY A 1 370 ? 17.339 8.673 -20.147 1.00 96.12 370 GLY A O 1
ATOM 2878 N N . ILE A 1 371 ? 16.391 10.685 -20.503 1.00 97.56 371 ILE A N 1
ATOM 2879 C CA . ILE A 1 371 ? 16.966 10.953 -21.821 1.00 97.56 371 ILE A CA 1
ATOM 2880 C C . ILE A 1 371 ? 17.624 12.322 -21.756 1.00 97.56 371 ILE A C 1
ATOM 2882 O O . ILE A 1 371 ? 16.987 13.301 -21.376 1.00 97.56 371 ILE A O 1
ATOM 2886 N N . LEU A 1 372 ? 18.887 12.398 -22.158 1.00 96.50 372 LEU A N 1
ATOM 2887 C CA . LEU A 1 372 ? 19.614 13.654 -22.272 1.00 96.50 372 LEU A CA 1
ATOM 2888 C C . LEU A 1 372 ? 20.290 13.708 -23.636 1.00 96.50 372 LEU A C 1
ATOM 2890 O O . LEU A 1 372 ? 21.230 12.959 -23.892 1.00 96.50 372 LEU A O 1
ATOM 2894 N N . LEU A 1 373 ? 19.821 14.586 -24.515 1.00 97.50 373 LEU A N 1
ATOM 2895 C CA . LEU A 1 373 ? 20.404 14.815 -25.833 1.00 97.50 373 LEU A CA 1
ATOM 2896 C C . LEU A 1 373 ? 21.205 16.108 -25.819 1.00 97.50 373 LEU A C 1
ATOM 2898 O O . LEU A 1 373 ? 20.739 17.121 -25.310 1.00 97.50 373 LEU A O 1
ATOM 2902 N N . THR A 1 374 ? 22.422 16.077 -26.354 1.00 95.44 374 THR A N 1
ATOM 2903 C CA . THR A 1 374 ? 23.294 17.253 -26.417 1.00 95.44 374 THR A CA 1
ATOM 2904 C C . THR A 1 374 ? 24.064 17.253 -27.729 1.00 95.44 374 THR A C 1
ATOM 2906 O O . THR A 1 374 ? 24.311 16.199 -28.313 1.00 95.44 374 THR A O 1
ATOM 2909 N N . ASN A 1 375 ? 24.461 18.440 -28.172 1.00 94.69 375 ASN A N 1
ATOM 2910 C CA . ASN A 1 375 ? 25.451 18.656 -29.226 1.00 94.69 375 ASN A CA 1
ATOM 2911 C C . ASN A 1 375 ? 26.792 19.054 -28.585 1.00 94.69 375 ASN A C 1
ATOM 2913 O O . ASN A 1 375 ? 27.395 20.075 -28.911 1.00 94.69 375 ASN A O 1
ATOM 2917 N N . ALA A 1 376 ? 27.249 18.261 -27.610 1.00 91.75 376 ALA A N 1
ATOM 2918 C CA . ALA A 1 376 ? 28.386 18.605 -26.755 1.00 91.75 376 ALA A CA 1
ATOM 2919 C C . ALA A 1 376 ? 29.717 18.740 -27.512 1.00 91.75 376 ALA A C 1
ATOM 2921 O O . ALA A 1 376 ? 30.621 19.402 -27.016 1.00 91.75 376 ALA A O 1
ATOM 2922 N N . ILE A 1 377 ? 29.842 18.121 -28.691 1.00 92.56 377 ILE A N 1
ATOM 2923 C CA . ILE A 1 377 ? 31.040 18.216 -29.543 1.00 92.56 377 ILE A CA 1
ATOM 2924 C C . ILE A 1 377 ? 30.986 19.373 -30.550 1.00 92.56 377 ILE A C 1
ATOM 2926 O O . ILE A 1 377 ? 31.952 19.571 -31.281 1.00 92.56 377 ILE A O 1
ATOM 2930 N N . HIS A 1 378 ? 29.904 20.163 -30.561 1.00 92.19 378 HIS A N 1
ATOM 2931 C CA . HIS A 1 378 ? 29.772 21.315 -31.461 1.00 92.19 378 HIS A CA 1
ATOM 2932 C C . HIS A 1 378 ? 30.707 22.460 -31.065 1.00 92.19 378 HIS A C 1
ATOM 2934 O O . HIS A 1 378 ? 31.148 23.225 -31.917 1.00 92.19 378 HIS A O 1
ATOM 2940 N N . THR A 1 379 ? 31.027 22.571 -29.773 1.00 82.81 379 THR A N 1
ATOM 2941 C CA . THR A 1 379 ? 32.003 23.536 -29.249 1.00 82.81 379 THR A CA 1
ATOM 2942 C C . THR A 1 379 ? 33.435 23.052 -29.459 1.00 82.81 379 THR A C 1
ATOM 2944 O O . THR A 1 379 ? 34.239 23.753 -30.065 1.00 82.81 379 THR A O 1
ATOM 2947 N N . ASP A 1 380 ? 33.752 21.853 -28.968 1.00 82.44 380 ASP A N 1
ATOM 2948 C CA . ASP A 1 380 ? 35.061 21.215 -29.110 1.00 82.44 380 ASP A CA 1
ATOM 2949 C C . ASP A 1 380 ? 34.919 19.689 -29.002 1.00 82.44 380 ASP A C 1
ATOM 2951 O O . ASP A 1 380 ? 34.561 19.149 -27.951 1.00 82.44 380 ASP A O 1
ATOM 2955 N N . ARG A 1 381 ? 35.246 18.970 -30.083 1.00 86.25 381 ARG A N 1
ATOM 2956 C CA . ARG A 1 381 ? 35.202 17.501 -30.121 1.00 86.25 381 ARG A CA 1
ATOM 2957 C C . ARG A 1 381 ? 36.109 16.849 -29.074 1.00 86.25 381 ARG A C 1
ATOM 2959 O O . ARG A 1 381 ? 35.737 15.814 -28.519 1.00 86.25 381 ARG A O 1
ATOM 2966 N N . LYS A 1 382 ? 37.294 17.417 -28.819 1.00 81.88 382 LYS A N 1
ATOM 2967 C CA . LYS A 1 382 ? 38.319 16.836 -27.934 1.00 81.88 382 LYS A CA 1
ATOM 2968 C C . LYS A 1 382 ? 38.016 17.093 -26.462 1.00 81.88 382 LYS A C 1
ATOM 2970 O O . LYS A 1 382 ? 38.216 16.199 -25.647 1.00 81.88 382 LYS A O 1
ATOM 2975 N N . ASN A 1 383 ? 37.502 18.279 -26.137 1.00 77.38 383 ASN A N 1
ATOM 2976 C CA . ASN A 1 383 ? 37.292 18.724 -24.754 1.00 77.38 383 ASN A CA 1
ATOM 2977 C C . ASN A 1 383 ? 35.815 18.755 -24.318 1.00 77.38 383 ASN A C 1
ATOM 2979 O O . ASN A 1 383 ? 35.474 19.415 -23.334 1.00 77.38 383 ASN A O 1
ATOM 2983 N N . ALA A 1 384 ? 34.927 18.047 -25.024 1.00 79.44 384 ALA A N 1
ATOM 2984 C CA . ALA A 1 384 ? 33.499 18.005 -24.713 1.00 79.44 384 ALA A CA 1
ATOM 2985 C C . ALA A 1 384 ? 33.227 17.553 -23.263 1.00 79.44 384 ALA A C 1
ATOM 2987 O O . ALA A 1 384 ? 33.435 16.391 -22.899 1.00 79.44 384 ALA A O 1
ATOM 2988 N N . GLN A 1 385 ? 32.684 18.449 -22.432 1.00 80.06 385 GLN A N 1
ATOM 2989 C CA . GLN A 1 385 ? 32.473 18.211 -20.997 1.00 80.06 385 GLN A CA 1
ATOM 2990 C C . GLN A 1 385 ? 31.146 17.490 -20.701 1.00 80.06 385 GLN A C 1
ATOM 2992 O O . GLN A 1 385 ? 30.307 17.958 -19.935 1.00 80.06 385 GLN A O 1
ATOM 2997 N N . ARG A 1 386 ? 30.943 16.308 -21.296 1.00 85.06 386 ARG A N 1
ATOM 2998 C CA . ARG A 1 386 ? 29.682 15.534 -21.213 1.00 85.06 386 ARG A CA 1
ATOM 2999 C C . ARG A 1 386 ? 29.249 15.230 -19.776 1.00 85.06 386 ARG A C 1
ATOM 3001 O O . ARG A 1 386 ? 28.060 15.270 -19.468 1.00 85.06 386 ARG A O 1
ATOM 3008 N N . ALA A 1 387 ? 30.206 14.925 -18.898 1.00 82.50 387 ALA A N 1
ATOM 3009 C CA . ALA A 1 387 ? 29.935 14.586 -17.501 1.00 82.50 387 ALA A CA 1
ATOM 3010 C C . ALA A 1 387 ? 29.302 15.754 -16.718 1.00 82.50 387 ALA A C 1
ATOM 3012 O O . ALA A 1 387 ? 28.531 15.511 -15.791 1.00 82.50 387 ALA A O 1
ATOM 3013 N N . TYR A 1 388 ? 29.564 17.001 -17.136 1.00 84.31 388 TYR A N 1
ATOM 3014 C CA . TYR A 1 388 ? 29.069 18.223 -16.492 1.00 84.31 388 TYR A CA 1
ATOM 3015 C C . TYR A 1 388 ? 27.538 18.315 -16.498 1.00 84.31 388 TYR A C 1
ATOM 3017 O O . TYR A 1 388 ? 26.947 18.864 -15.575 1.00 84.31 388 TYR A O 1
ATOM 3025 N N . VAL A 1 389 ? 26.891 17.745 -17.519 1.00 87.12 389 VAL A N 1
ATOM 3026 C CA . VAL A 1 389 ? 25.425 17.694 -17.634 1.00 87.12 389 VAL A CA 1
ATOM 3027 C C . VAL A 1 389 ? 24.852 16.326 -17.270 1.00 87.12 389 VAL A C 1
ATOM 3029 O O . VAL A 1 389 ? 23.796 16.256 -16.649 1.00 87.12 389 VAL A O 1
ATOM 3032 N N . ARG A 1 390 ? 25.548 15.227 -17.595 1.00 88.25 390 ARG A N 1
ATOM 3033 C CA . ARG A 1 390 ? 25.044 13.860 -17.363 1.00 88.25 390 ARG A CA 1
ATOM 3034 C C . ARG A 1 390 ? 24.891 13.527 -15.879 1.00 88.25 390 ARG A C 1
ATOM 3036 O O . ARG A 1 390 ? 23.845 13.028 -15.474 1.00 88.25 390 ARG A O 1
ATOM 3043 N N . ASN A 1 391 ? 25.913 13.812 -15.074 1.00 85.44 391 ASN A N 1
ATOM 3044 C CA . ASN A 1 391 ? 25.924 13.443 -13.659 1.00 85.44 391 ASN A CA 1
ATOM 3045 C C . ASN A 1 391 ? 24.824 14.152 -12.849 1.00 85.44 391 ASN A C 1
ATOM 3047 O O . ASN A 1 391 ? 24.043 13.448 -12.209 1.00 85.44 391 ASN A O 1
ATOM 3051 N N . PRO A 1 392 ? 24.697 15.496 -12.872 1.00 88.62 392 PRO A N 1
ATOM 3052 C CA . PRO A 1 392 ? 23.634 16.167 -12.123 1.00 88.62 392 PRO A CA 1
ATOM 3053 C C . PRO A 1 392 ? 22.236 15.788 -12.622 1.00 88.62 392 PRO A C 1
ATOM 3055 O O . PRO A 1 392 ? 21.343 15.624 -11.797 1.00 88.62 392 PRO A O 1
ATOM 3058 N N . PHE A 1 393 ? 22.052 15.568 -13.930 1.00 91.38 393 PHE A N 1
ATOM 3059 C CA . PHE A 1 393 ? 20.761 15.173 -14.499 1.00 91.38 393 PHE A CA 1
ATOM 3060 C C . PHE A 1 393 ? 20.250 13.839 -13.934 1.00 91.38 393 PHE A C 1
ATOM 3062 O O . PHE A 1 393 ? 19.141 13.766 -13.409 1.00 91.38 393 PHE A O 1
ATOM 3069 N N . PHE A 1 394 ? 21.069 12.784 -13.995 1.00 87.56 394 PHE A N 1
ATOM 3070 C CA . PHE A 1 394 ? 20.662 11.458 -13.521 1.00 87.56 394 PHE A CA 1
ATOM 3071 C C . PHE A 1 394 ? 20.695 11.330 -11.994 1.00 87.56 394 PHE A C 1
ATOM 3073 O O . PHE A 1 394 ? 19.863 10.622 -11.430 1.00 87.56 394 PHE A O 1
ATOM 3080 N N . LYS A 1 395 ? 21.590 12.058 -11.310 1.00 86.06 395 LYS A N 1
ATOM 3081 C CA . LYS A 1 395 ? 21.611 12.122 -9.842 1.00 86.06 395 LYS A CA 1
ATOM 3082 C C . LYS A 1 395 ? 20.330 12.748 -9.291 1.00 86.06 395 LYS A C 1
ATOM 3084 O O . LYS A 1 395 ? 19.731 12.174 -8.391 1.00 86.06 395 LYS A O 1
ATOM 3089 N N . ALA A 1 396 ? 19.901 13.878 -9.847 1.00 88.44 396 ALA A N 1
ATOM 3090 C CA . ALA A 1 396 ? 18.659 14.542 -9.460 1.00 88.44 396 ALA A CA 1
ATOM 3091 C C . ALA A 1 396 ? 17.436 13.647 -9.708 1.00 88.44 396 ALA A C 1
ATOM 3093 O O . ALA A 1 396 ? 16.593 13.505 -8.827 1.00 88.44 396 ALA A O 1
ATOM 3094 N N . LEU A 1 397 ? 17.379 12.961 -10.859 1.00 88.62 397 LEU A N 1
ATOM 3095 C CA . LEU A 1 397 ? 16.319 11.988 -11.133 1.00 88.62 397 LEU A CA 1
ATOM 3096 C C . LEU A 1 397 ? 16.306 10.863 -10.086 1.00 88.62 397 LEU A C 1
ATOM 3098 O O . LEU A 1 397 ? 15.257 10.577 -9.519 1.00 88.62 397 LEU A O 1
ATOM 3102 N N . LEU A 1 398 ? 17.462 10.278 -9.756 1.00 82.44 398 LEU A N 1
ATOM 3103 C CA . LEU A 1 398 ? 17.564 9.270 -8.694 1.00 82.44 398 LEU A CA 1
ATOM 3104 C C . LEU A 1 398 ? 17.104 9.792 -7.331 1.00 82.44 398 LEU A C 1
ATOM 3106 O O . LEU A 1 398 ? 16.328 9.123 -6.658 1.00 82.44 398 LEU A O 1
ATOM 3110 N N . GLN A 1 399 ? 17.537 10.991 -6.946 1.00 80.94 399 GLN A N 1
ATOM 3111 C CA . GLN A 1 399 ? 17.159 11.609 -5.675 1.00 80.94 399 GLN A CA 1
ATOM 3112 C C . GLN A 1 399 ? 15.659 11.906 -5.604 1.00 80.94 399 GLN A C 1
ATOM 3114 O O . GLN A 1 399 ? 15.031 11.622 -4.589 1.00 80.94 399 GLN A O 1
ATOM 3119 N N . SER A 1 400 ? 15.074 12.392 -6.700 1.00 82.75 400 SER A N 1
ATOM 3120 C CA . SER A 1 400 ? 13.645 12.704 -6.782 1.00 82.75 400 SER A CA 1
ATOM 3121 C C . SER A 1 400 ? 12.739 11.472 -6.720 1.00 82.75 400 SER A C 1
ATOM 3123 O O . SER A 1 400 ? 11.556 11.609 -6.429 1.00 82.75 400 SER A O 1
ATOM 3125 N N . MET A 1 401 ? 13.267 10.273 -7.003 1.00 75.19 401 MET A N 1
ATOM 3126 C CA . MET A 1 401 ? 12.493 9.029 -7.001 1.00 75.19 401 MET A CA 1
ATOM 3127 C C . MET A 1 401 ? 12.265 8.435 -5.615 1.00 75.19 401 MET A C 1
ATOM 3129 O O . MET A 1 401 ? 11.389 7.567 -5.487 1.00 75.19 401 MET A O 1
ATOM 3133 N N . ASN A 1 402 ? 13.041 8.860 -4.615 1.00 66.38 402 ASN A N 1
ATOM 3134 C CA . ASN A 1 402 ? 12.801 8.476 -3.234 1.00 66.38 402 ASN A CA 1
ATOM 3135 C C . ASN A 1 402 ? 11.394 8.950 -2.883 1.00 66.38 402 ASN A C 1
ATOM 3137 O O . ASN A 1 402 ? 11.108 10.141 -2.981 1.00 66.38 402 ASN A O 1
ATOM 3141 N N . ALA A 1 403 ? 10.503 8.000 -2.568 1.00 62.09 403 ALA A N 1
ATOM 3142 C CA . ALA A 1 403 ? 9.134 8.329 -2.197 1.00 62.09 403 ALA A CA 1
ATOM 3143 C C . ALA A 1 403 ? 9.169 9.422 -1.125 1.00 62.09 403 ALA A C 1
ATOM 3145 O O . ALA A 1 403 ? 10.052 9.432 -0.265 1.00 62.09 403 ALA A O 1
ATOM 3146 N N . THR A 1 404 ? 8.264 10.380 -1.227 1.00 67.88 404 THR A N 1
ATOM 3147 C CA . THR A 1 404 ? 8.256 11.521 -0.321 1.00 67.88 404 THR A CA 1
ATOM 3148 C C . THR A 1 404 ? 7.442 11.188 0.921 1.00 67.88 404 THR A C 1
ATOM 3150 O O . THR A 1 404 ? 6.774 10.149 1.017 1.00 67.88 404 THR A O 1
ATOM 3153 N N . THR A 1 405 ? 7.541 12.054 1.918 1.00 73.81 405 THR A N 1
ATOM 3154 C CA . THR A 1 405 ? 6.688 11.982 3.096 1.00 73.81 405 THR A CA 1
ATOM 3155 C C . THR A 1 405 ? 5.261 12.381 2.734 1.00 73.81 405 THR A C 1
ATOM 3157 O O . THR A 1 405 ? 5.040 13.217 1.855 1.00 73.81 405 THR A O 1
ATOM 3160 N N . ALA A 1 406 ? 4.285 11.770 3.401 1.00 72.12 406 ALA A N 1
ATOM 3161 C CA . ALA A 1 406 ? 2.885 12.073 3.160 1.00 72.12 406 ALA A CA 1
ATOM 3162 C C . ALA A 1 406 ? 2.541 13.525 3.534 1.00 72.12 406 ALA A C 1
ATOM 3164 O O . ALA A 1 406 ? 2.950 14.032 4.585 1.00 72.12 406 ALA A O 1
ATOM 3165 N N . SER A 1 407 ? 1.776 14.194 2.669 1.00 73.31 407 SER A N 1
ATOM 3166 C CA . SER A 1 407 ? 1.276 15.550 2.915 1.00 73.31 407 SER A CA 1
ATOM 3167 C C . SER A 1 407 ? 0.018 15.543 3.805 1.00 73.31 407 SER A C 1
ATOM 3169 O O . SER A 1 407 ? -0.743 14.575 3.791 1.00 73.31 407 SER A O 1
ATOM 3171 N N . PRO A 1 408 ? -0.290 16.631 4.535 1.00 77.06 408 PRO A N 1
ATOM 3172 C CA . PRO A 1 408 ? -1.559 16.769 5.257 1.00 77.06 408 PRO A CA 1
ATOM 3173 C C . PRO A 1 408 ? -2.811 16.471 4.420 1.00 77.06 408 PRO A C 1
ATOM 3175 O O . PRO A 1 408 ? -3.745 15.833 4.901 1.00 77.06 408 PRO A O 1
ATOM 3178 N N . GLU A 1 409 ? -2.832 16.923 3.164 1.00 77.69 409 GLU A N 1
ATOM 3179 C CA . GLU A 1 409 ? -3.998 16.788 2.287 1.00 77.69 409 GLU A CA 1
ATOM 3180 C C . GLU A 1 409 ? -4.188 15.348 1.790 1.00 77.69 409 GLU A C 1
ATOM 3182 O O . GLU A 1 409 ? -5.318 14.880 1.651 1.00 77.69 409 GLU A O 1
ATOM 3187 N N . SER A 1 410 ? -3.096 14.632 1.518 1.00 74.94 410 SER A N 1
ATOM 3188 C CA . SER A 1 410 ? -3.135 13.232 1.077 1.00 74.94 410 SER A CA 1
ATOM 3189 C C . SER A 1 410 ? -3.422 12.261 2.221 1.00 74.94 410 SER A C 1
ATOM 3191 O O . SER A 1 410 ? -4.053 11.232 1.997 1.00 74.94 410 SER A O 1
ATOM 3193 N N . LEU A 1 411 ? -3.028 12.588 3.456 1.00 80.00 411 LEU A N 1
ATOM 3194 C CA . LEU A 1 411 ? -3.358 11.777 4.631 1.00 80.00 411 LEU A CA 1
ATOM 3195 C C . LEU A 1 411 ? -4.866 11.734 4.912 1.00 80.00 411 LEU A C 1
ATOM 3197 O O . LEU A 1 411 ? -5.348 10.729 5.420 1.00 80.00 411 LEU A O 1
ATOM 3201 N N . GLN A 1 412 ? -5.605 12.791 4.564 1.00 87.12 412 GLN A N 1
ATOM 3202 C CA . GLN A 1 412 ? -7.015 12.967 4.933 1.00 87.12 412 GLN A CA 1
ATOM 3203 C C . GLN A 1 412 ? -8.006 12.656 3.802 1.00 87.12 412 GLN A C 1
ATOM 3205 O O . GLN A 1 412 ? -9.113 13.198 3.784 1.00 87.12 412 GLN A O 1
ATOM 3210 N N . LYS A 1 413 ? -7.633 11.798 2.845 1.00 91.62 413 LYS A N 1
ATOM 3211 C CA . LYS A 1 413 ? -8.540 11.303 1.799 1.00 91.62 413 LYS A CA 1
ATOM 3212 C C . LYS A 1 413 ? -8.063 9.982 1.215 1.00 91.62 413 LYS A C 1
ATOM 3214 O O . LYS A 1 413 ? -6.872 9.693 1.192 1.00 91.62 413 LYS A O 1
ATOM 3219 N N . LEU A 1 414 ? -8.998 9.199 0.686 1.00 94.44 414 LEU A N 1
ATOM 3220 C CA . LEU A 1 414 ? -8.659 8.094 -0.208 1.00 94.44 414 LEU A CA 1
ATOM 3221 C C . LEU A 1 414 ? -8.556 8.590 -1.651 1.00 94.44 414 LEU A C 1
ATOM 3223 O O . LEU A 1 414 ? -9.276 9.491 -2.085 1.00 94.44 414 LEU A O 1
ATOM 3227 N N . HIS A 1 415 ? -7.664 7.963 -2.403 1.00 92.06 415 HIS A N 1
ATOM 3228 C CA . HIS A 1 415 ? -7.394 8.262 -3.799 1.00 92.06 415 HIS A CA 1
ATOM 3229 C C . HIS A 1 415 ? -8.116 7.273 -4.728 1.00 92.06 415 HIS A C 1
ATOM 3231 O O . HIS A 1 415 ? -8.375 6.130 -4.337 1.00 92.06 415 HIS A O 1
ATOM 3237 N N . PRO A 1 416 ? -8.431 7.673 -5.973 1.00 90.56 416 PRO A N 1
ATOM 3238 C CA . PRO A 1 416 ? -8.863 6.733 -7.000 1.00 90.56 416 PRO A CA 1
ATOM 3239 C C . PRO A 1 416 ? -7.817 5.635 -7.218 1.00 90.56 416 PRO A C 1
ATOM 3241 O O . PRO A 1 416 ? -6.616 5.886 -7.106 1.00 90.56 416 PRO A O 1
ATOM 3244 N N . VAL A 1 417 ? -8.271 4.432 -7.573 1.00 90.06 417 VAL A N 1
ATOM 3245 C CA . VAL A 1 417 ? -7.368 3.320 -7.890 1.00 90.06 417 VAL A CA 1
ATOM 3246 C C . VAL A 1 417 ? -6.542 3.663 -9.128 1.00 90.06 417 VAL A C 1
ATOM 3248 O O . VAL A 1 417 ? -7.084 3.859 -10.219 1.00 90.06 417 VAL A O 1
ATOM 3251 N N . ASP A 1 418 ? -5.219 3.682 -8.976 1.00 82.12 418 ASP A N 1
ATOM 3252 C CA . ASP A 1 418 ? -4.293 3.805 -10.101 1.00 82.12 418 ASP A CA 1
ATOM 3253 C C . ASP A 1 418 ? -4.152 2.441 -10.784 1.00 82.12 418 ASP A C 1
ATOM 3255 O O . ASP A 1 418 ? -3.234 1.664 -10.517 1.00 82.12 418 ASP A O 1
ATOM 3259 N N . SER A 1 419 ? -5.109 2.139 -11.663 1.00 81.25 419 SER A N 1
ATOM 3260 C CA . SER A 1 419 ? -5.179 0.852 -12.367 1.00 81.25 419 SER A CA 1
ATOM 3261 C C . SER A 1 419 ? -3.922 0.574 -13.195 1.00 81.25 419 SER A C 1
ATOM 3263 O O . SER A 1 419 ? -3.556 -0.581 -13.395 1.00 81.25 419 SER A O 1
ATOM 3265 N N . TYR A 1 420 ? -3.224 1.619 -13.652 1.00 69.62 420 TYR A N 1
ATOM 3266 C CA . TYR A 1 420 ? -1.972 1.438 -14.371 1.00 69.62 420 TYR A CA 1
ATOM 3267 C C . TYR A 1 420 ? -0.866 0.941 -13.445 1.00 69.62 420 TYR A C 1
ATOM 3269 O O . TYR A 1 420 ? -0.189 -0.042 -13.757 1.00 69.62 420 TYR A O 1
ATOM 3277 N N . TRP A 1 421 ? -0.678 1.610 -12.308 1.00 77.62 421 TRP A N 1
ATOM 3278 C CA . TRP A 1 421 ? 0.317 1.177 -11.339 1.00 77.62 421 TRP A CA 1
ATOM 3279 C C . TRP A 1 421 ? 0.024 -0.251 -10.863 1.00 77.62 421 TRP A C 1
ATOM 3281 O O . TRP A 1 421 ? 0.925 -1.086 -10.868 1.00 77.62 421 TRP A O 1
ATOM 3291 N N . VAL A 1 422 ? -1.242 -0.564 -10.572 1.00 82.25 422 VAL A N 1
ATOM 3292 C CA . VAL A 1 422 ? -1.677 -1.911 -10.168 1.00 82.25 422 VAL A CA 1
ATOM 3293 C C . VAL A 1 422 ? -1.294 -2.965 -11.211 1.00 82.25 422 VAL A C 1
ATOM 3295 O O . VAL A 1 422 ? -0.564 -3.902 -10.891 1.00 82.25 422 VAL A O 1
ATOM 3298 N N . GLU A 1 423 ? -1.717 -2.799 -12.465 1.00 82.25 423 GLU A N 1
ATOM 3299 C CA . GLU A 1 423 ? -1.467 -3.791 -13.519 1.00 82.25 423 GLU A CA 1
ATOM 3300 C C . GLU A 1 423 ? 0.015 -3.885 -13.907 1.00 82.25 423 GLU A C 1
ATOM 3302 O O . GLU A 1 423 ? 0.525 -4.966 -14.209 1.00 82.25 423 GLU A O 1
ATOM 3307 N N . SER A 1 424 ? 0.737 -2.761 -13.889 1.00 69.81 424 SER A N 1
ATOM 3308 C CA . SER A 1 424 ? 2.173 -2.736 -14.192 1.00 69.81 424 SER A CA 1
ATOM 3309 C C . SER A 1 424 ? 3.014 -3.396 -13.100 1.00 69.81 424 SER A C 1
ATOM 3311 O O . SER A 1 424 ? 4.028 -4.023 -13.406 1.00 69.81 424 SER A O 1
ATOM 3313 N N . VAL A 1 425 ? 2.621 -3.280 -11.829 1.00 79.19 425 VAL A N 1
ATOM 3314 C CA . VAL A 1 425 ? 3.251 -4.019 -10.731 1.00 79.19 425 VAL A CA 1
ATOM 3315 C C . VAL A 1 425 ? 2.892 -5.495 -10.840 1.00 79.19 425 VAL A C 1
ATOM 3317 O O . VAL A 1 425 ? 3.807 -6.307 -10.936 1.00 79.19 425 VAL A O 1
ATOM 3320 N N . LEU A 1 426 ? 1.603 -5.839 -10.930 1.00 86.19 426 LEU A N 1
ATOM 3321 C CA . LEU A 1 426 ? 1.127 -7.225 -10.961 1.00 86.19 426 LEU A CA 1
ATOM 3322 C C . LEU A 1 426 ? 1.823 -8.071 -12.039 1.00 86.19 426 LEU A C 1
ATOM 3324 O O . LEU A 1 426 ? 2.282 -9.172 -11.753 1.00 86.19 426 LEU A O 1
ATOM 3328 N N . ARG A 1 427 ? 1.975 -7.541 -13.261 1.00 80.50 427 ARG A N 1
ATOM 3329 C CA . ARG A 1 427 ? 2.635 -8.249 -14.379 1.00 80.50 427 ARG A CA 1
ATOM 3330 C C . ARG A 1 427 ? 4.137 -8.474 -14.196 1.00 80.50 427 ARG A C 1
ATOM 3332 O O . ARG A 1 427 ? 4.719 -9.267 -14.935 1.00 80.50 427 ARG A O 1
ATOM 3339 N N . ARG A 1 428 ? 4.779 -7.725 -13.298 1.00 78.38 428 ARG A N 1
ATOM 3340 C CA . ARG A 1 428 ? 6.214 -7.849 -13.001 1.00 78.38 428 ARG A CA 1
ATOM 3341 C C . ARG A 1 428 ? 6.486 -8.782 -11.832 1.00 78.38 428 ARG A C 1
ATOM 3343 O O . ARG A 1 428 ? 7.587 -9.321 -11.783 1.00 78.38 428 ARG A O 1
ATOM 3350 N N . LEU A 1 429 ? 5.519 -8.952 -10.929 1.00 83.44 429 LEU A N 1
ATOM 3351 C CA . LEU A 1 429 ? 5.662 -9.866 -9.806 1.00 83.44 429 LEU A CA 1
ATOM 3352 C C . LEU A 1 429 ? 5.776 -11.299 -10.316 1.00 83.44 429 LEU A C 1
ATOM 3354 O O . LEU A 1 429 ? 4.978 -11.758 -11.136 1.00 83.44 429 LEU A O 1
ATOM 3358 N N . THR A 1 430 ? 6.777 -12.002 -9.809 1.00 91.69 430 THR A N 1
ATOM 3359 C CA . THR A 1 430 ? 6.854 -13.459 -9.918 1.00 91.69 430 THR A CA 1
ATOM 3360 C C . THR A 1 430 ? 5.731 -14.109 -9.108 1.00 91.69 430 THR A C 1
ATOM 3362 O O . THR A 1 430 ? 5.153 -13.474 -8.225 1.00 91.69 430 THR A O 1
ATOM 3365 N N . LEU A 1 431 ? 5.417 -15.379 -9.381 1.00 95.06 431 LEU A N 1
ATOM 3366 C CA . LEU A 1 431 ? 4.430 -16.117 -8.587 1.00 95.06 431 LEU A CA 1
ATOM 3367 C C . LEU A 1 431 ? 4.786 -16.108 -7.090 1.00 95.06 431 LEU A C 1
ATOM 3369 O O . LEU A 1 431 ? 3.923 -15.838 -6.262 1.00 95.06 431 LEU A O 1
ATOM 3373 N N . ASP A 1 432 ? 6.058 -16.323 -6.760 1.00 95.31 432 ASP A N 1
ATOM 3374 C CA . ASP A 1 432 ? 6.592 -16.246 -5.399 1.00 95.31 432 ASP A CA 1
ATOM 3375 C C . ASP A 1 432 ? 6.266 -14.902 -4.719 1.00 95.31 432 ASP A C 1
ATOM 3377 O O . ASP A 1 432 ? 5.746 -14.878 -3.604 1.00 95.31 432 ASP A O 1
ATOM 3381 N N . GLU A 1 433 ? 6.487 -13.778 -5.407 1.00 96.50 433 GLU A N 1
ATOM 3382 C CA . GLU A 1 433 ? 6.184 -12.441 -4.878 1.00 96.50 433 GLU A CA 1
ATOM 3383 C C . GLU A 1 433 ? 4.678 -12.176 -4.781 1.00 96.50 433 GLU A C 1
ATOM 3385 O O . GLU A 1 433 ? 4.225 -11.527 -3.839 1.00 96.50 433 GLU A O 1
ATOM 3390 N N . LYS A 1 434 ? 3.885 -12.683 -5.733 1.00 98.50 434 LYS A N 1
ATOM 3391 C CA . LYS A 1 434 ? 2.421 -12.585 -5.698 1.00 98.50 434 LYS A CA 1
ATOM 3392 C C . LYS A 1 434 ? 1.851 -13.301 -4.471 1.00 98.50 434 LYS A C 1
ATOM 3394 O O . LYS A 1 434 ? 1.027 -12.724 -3.767 1.00 98.50 434 LYS A O 1
ATOM 3399 N N . VAL A 1 435 ? 2.318 -14.517 -4.182 1.00 98.69 435 VAL A N 1
ATOM 3400 C CA . VAL A 1 435 ? 1.920 -15.265 -2.978 1.00 98.69 435 VAL A CA 1
ATOM 3401 C C . VAL A 1 435 ? 2.351 -14.523 -1.711 1.00 98.69 435 VAL A C 1
ATOM 3403 O O . VAL A 1 435 ? 1.562 -14.399 -0.778 1.00 98.69 435 VAL A O 1
ATOM 3406 N N . GLY A 1 436 ? 3.553 -13.942 -1.705 1.00 98.44 436 GLY A N 1
ATOM 3407 C CA . GLY A 1 436 ? 4.023 -13.068 -0.631 1.00 98.44 436 GLY A CA 1
ATOM 3408 C C . GLY A 1 436 ? 3.065 -11.923 -0.309 1.00 98.44 436 GLY A C 1
ATOM 3409 O O . GLY A 1 436 ? 2.710 -11.689 0.846 1.00 98.44 436 GLY A O 1
ATOM 3410 N N . GLN A 1 437 ? 2.556 -11.250 -1.343 1.00 98.69 437 GLN A N 1
ATOM 3411 C CA . GLN A 1 437 ? 1.585 -10.165 -1.191 1.00 98.69 437 GLN A CA 1
ATOM 3412 C C . GLN A 1 437 ? 0.242 -10.599 -0.581 1.00 98.69 437 GLN A C 1
ATOM 3414 O O . GLN A 1 437 ? -0.534 -9.725 -0.211 1.00 98.69 437 GLN A O 1
ATOM 3419 N N . MET A 1 438 ? -0.048 -11.894 -0.438 1.00 98.75 438 MET A N 1
ATOM 3420 C CA . MET A 1 438 ? -1.264 -12.395 0.218 1.00 98.75 438 MET A CA 1
ATOM 3421 C C . MET A 1 438 ? -1.092 -12.631 1.724 1.00 98.75 438 MET A C 1
ATOM 3423 O O . MET A 1 438 ? -1.981 -13.197 2.352 1.00 98.75 438 MET A O 1
ATOM 3427 N N . ILE A 1 439 ? 0.028 -12.217 2.323 1.00 98.69 439 ILE A N 1
ATOM 3428 C CA . ILE A 1 439 ? 0.335 -12.481 3.735 1.00 98.69 439 ILE A CA 1
ATOM 3429 C C . ILE A 1 439 ? 0.602 -11.169 4.475 1.00 98.69 439 ILE A C 1
ATOM 3431 O O . ILE A 1 439 ? 1.369 -10.321 4.006 1.00 98.69 439 ILE A O 1
ATOM 3435 N N . VAL A 1 440 ? -0.025 -11.020 5.644 1.00 98.56 440 VAL A N 1
ATOM 3436 C CA . VAL A 1 440 ? 0.195 -9.920 6.595 1.00 98.56 440 VAL A CA 1
ATOM 3437 C C . VAL A 1 440 ? 0.555 -10.520 7.959 1.00 98.56 440 VAL A C 1
ATOM 3439 O O . VAL A 1 440 ? -0.338 -10.907 8.714 1.00 98.56 440 VAL A O 1
ATOM 3442 N N . PRO A 1 441 ? 1.853 -10.638 8.286 1.00 97.56 441 PRO A N 1
ATOM 3443 C CA . PRO A 1 441 ? 2.293 -11.092 9.596 1.00 97.56 441 PRO A CA 1
ATOM 3444 C C . PRO A 1 441 ? 2.251 -9.975 10.643 1.00 97.56 441 PRO A C 1
ATOM 3446 O O . PRO A 1 441 ? 2.191 -8.782 10.320 1.00 97.56 441 PRO A O 1
ATOM 3449 N N . THR A 1 442 ? 2.329 -10.375 11.910 1.00 95.56 442 THR A N 1
ATOM 3450 C CA . THR A 1 442 ? 2.505 -9.459 13.039 1.00 95.56 442 THR A CA 1
ATOM 3451 C C . THR A 1 442 ? 3.882 -8.817 12.993 1.00 95.56 442 THR A C 1
ATOM 3453 O O . THR A 1 442 ? 4.898 -9.489 12.823 1.00 95.56 442 THR A O 1
ATOM 3456 N N . TYR A 1 443 ? 3.933 -7.501 13.169 1.00 94.06 443 TYR A N 1
ATOM 3457 C CA . TYR A 1 443 ? 5.178 -6.794 13.417 1.00 94.06 443 TYR A CA 1
ATOM 3458 C C . TYR A 1 443 ? 5.413 -6.693 14.922 1.00 94.06 443 TYR A C 1
ATOM 3460 O O . TYR A 1 443 ? 4.917 -5.771 15.558 1.00 94.06 443 TYR A O 1
ATOM 3468 N N . HIS A 1 444 ? 6.192 -7.625 15.477 1.00 87.06 444 HIS A N 1
ATOM 3469 C CA . HIS A 1 444 ? 6.510 -7.729 16.911 1.00 87.06 444 HIS A CA 1
ATOM 3470 C C . HIS A 1 444 ? 7.513 -6.673 17.418 1.00 87.06 444 HIS A C 1
ATOM 3472 O O . HIS A 1 444 ? 8.285 -6.935 18.336 1.00 87.06 444 HIS A O 1
ATOM 3478 N N . ASN A 1 445 ? 7.564 -5.492 16.795 1.00 86.69 445 ASN A N 1
ATOM 3479 C CA . ASN A 1 445 ? 8.562 -4.450 17.071 1.00 86.69 445 ASN A CA 1
ATOM 3480 C C . ASN A 1 445 ? 10.035 -4.915 16.921 1.00 86.69 445 ASN A C 1
ATOM 3482 O O . ASN A 1 445 ? 10.954 -4.256 17.422 1.00 86.69 445 ASN A O 1
ATOM 3486 N N . ASP A 1 446 ? 10.268 -6.008 16.185 1.00 88.88 446 ASP A N 1
ATOM 3487 C CA . ASP A 1 446 ? 11.586 -6.547 15.835 1.00 88.88 446 ASP A CA 1
ATOM 3488 C C . ASP A 1 446 ? 11.912 -6.252 14.362 1.00 88.88 446 ASP A C 1
ATOM 3490 O O . ASP A 1 446 ? 11.361 -6.854 13.435 1.00 88.88 446 ASP A O 1
ATOM 3494 N N . ASP A 1 447 ? 12.826 -5.302 14.149 1.00 88.88 447 ASP A N 1
ATOM 3495 C CA . ASP A 1 447 ? 13.282 -4.896 12.815 1.00 88.88 447 ASP A CA 1
ATOM 3496 C C . ASP A 1 447 ? 14.009 -6.049 12.095 1.00 88.88 447 ASP A C 1
ATOM 3498 O O . ASP A 1 447 ? 13.918 -6.162 10.873 1.00 88.88 447 ASP A O 1
ATOM 3502 N N . THR A 1 448 ? 14.702 -6.926 12.830 1.00 91.12 448 THR A N 1
ATOM 3503 C CA . THR A 1 448 ? 15.531 -7.998 12.256 1.00 91.12 448 THR A CA 1
ATOM 3504 C C . THR A 1 448 ? 14.660 -9.042 11.574 1.00 91.12 448 THR A C 1
ATOM 3506 O O . THR A 1 448 ? 14.839 -9.310 10.382 1.00 91.12 448 THR A O 1
ATOM 3509 N N . LEU A 1 449 ? 13.676 -9.570 12.308 1.00 91.50 449 LEU A N 1
ATOM 3510 C CA . LEU A 1 449 ? 12.712 -10.534 11.783 1.00 91.50 449 LEU A CA 1
ATOM 3511 C C . LEU A 1 449 ? 11.903 -9.931 10.628 1.00 91.50 449 LEU A C 1
ATOM 3513 O O . LEU A 1 449 ? 11.709 -10.567 9.591 1.00 91.50 449 LEU A O 1
ATOM 3517 N N . ALA A 1 450 ? 11.477 -8.673 10.758 1.00 94.25 450 ALA A N 1
ATOM 3518 C CA . ALA A 1 450 ? 10.734 -8.003 9.699 1.00 94.25 450 ALA A CA 1
ATOM 3519 C C . ALA A 1 450 ? 11.566 -7.857 8.411 1.00 94.25 450 ALA A C 1
ATOM 3521 O O . ALA A 1 450 ? 11.070 -8.158 7.325 1.00 94.25 450 ALA A O 1
ATOM 3522 N N . PHE A 1 451 ? 12.840 -7.460 8.500 1.00 91.75 451 PHE A N 1
ATOM 3523 C CA . PHE A 1 451 ? 13.735 -7.377 7.339 1.00 91.75 451 PHE A CA 1
ATOM 3524 C C . PHE A 1 451 ? 14.067 -8.742 6.732 1.00 91.75 451 PHE A C 1
ATOM 3526 O O . PHE A 1 451 ? 14.340 -8.837 5.533 1.00 91.75 451 PHE A O 1
ATOM 3533 N N . GLU A 1 452 ? 14.067 -9.808 7.526 1.00 93.88 452 GLU A N 1
ATOM 3534 C CA . GLU A 1 452 ? 14.158 -11.168 7.009 1.00 93.88 452 GLU A CA 1
ATOM 3535 C C . GLU A 1 452 ? 12.920 -11.540 6.187 1.00 93.88 452 GLU A C 1
ATOM 3537 O O . GLU A 1 452 ? 13.066 -11.923 5.027 1.00 93.88 452 GLU A O 1
ATOM 3542 N N . LEU A 1 453 ? 11.714 -11.306 6.711 1.00 95.50 453 LEU A N 1
ATOM 3543 C CA . LEU A 1 453 ? 10.465 -11.544 5.980 1.00 95.50 453 LEU A CA 1
ATOM 3544 C C . LEU A 1 453 ? 10.370 -10.706 4.695 1.00 95.50 453 LEU A C 1
ATOM 3546 O O . LEU A 1 453 ? 9.958 -11.216 3.650 1.00 95.50 453 LEU A O 1
ATOM 3550 N N . LEU A 1 454 ? 10.807 -9.440 4.729 1.00 94.56 454 LEU A N 1
ATOM 3551 C CA . LEU A 1 454 ? 10.885 -8.595 3.532 1.00 94.56 454 LEU A CA 1
ATOM 3552 C C . LEU A 1 454 ? 11.811 -9.182 2.461 1.00 94.56 454 LEU A C 1
ATOM 3554 O O . LEU A 1 454 ? 11.507 -9.062 1.279 1.00 94.56 454 LEU A O 1
ATOM 3558 N N . ARG A 1 455 ? 12.922 -9.818 2.848 1.00 90.94 455 ARG A N 1
ATOM 3559 C CA . ARG A 1 455 ? 13.851 -10.451 1.899 1.00 90.94 455 ARG A CA 1
ATOM 3560 C C . ARG A 1 455 ? 13.338 -11.791 1.384 1.00 90.94 455 ARG A C 1
ATOM 3562 O O . ARG A 1 455 ? 13.518 -12.072 0.203 1.00 90.94 455 ARG A O 1
ATOM 3569 N N . GLN A 1 456 ? 12.735 -12.599 2.255 1.00 93.06 456 GLN A N 1
ATOM 3570 C CA . GLN A 1 456 ? 12.329 -13.965 1.930 1.00 93.06 456 GLN A CA 1
ATOM 3571 C C . GLN A 1 456 ? 11.014 -14.019 1.150 1.00 93.06 456 GLN A C 1
ATOM 3573 O O . GLN A 1 456 ? 10.979 -14.592 0.066 1.00 93.06 456 GLN A O 1
ATOM 3578 N N . ILE A 1 457 ? 9.947 -13.411 1.679 1.00 95.81 457 ILE A N 1
ATOM 3579 C CA . ILE A 1 457 ? 8.593 -13.596 1.133 1.00 95.81 457 ILE A CA 1
ATOM 3580 C C . ILE A 1 457 ? 7.999 -12.323 0.532 1.00 95.81 457 ILE A C 1
ATOM 3582 O O . ILE A 1 457 ? 7.041 -12.420 -0.221 1.00 95.81 457 ILE A O 1
ATOM 3586 N N . LYS A 1 458 ? 8.538 -11.131 0.829 1.00 96.62 458 LYS A N 1
ATOM 3587 C CA . LYS A 1 458 ? 7.986 -9.831 0.387 1.00 96.62 458 LYS A CA 1
ATOM 3588 C C . LYS A 1 458 ? 6.481 -9.702 0.717 1.00 96.62 458 LYS A C 1
ATOM 3590 O O . LYS A 1 458 ? 5.657 -9.672 -0.203 1.00 96.62 458 LYS A O 1
ATOM 3595 N N . PRO A 1 459 ? 6.107 -9.629 2.011 1.00 98.31 459 PRO A N 1
ATOM 3596 C CA . PRO A 1 459 ? 4.713 -9.608 2.447 1.00 98.31 459 PRO A CA 1
ATOM 3597 C C . PRO A 1 459 ? 3.936 -8.386 1.929 1.00 98.31 459 PRO A C 1
ATOM 3599 O O . PRO A 1 459 ? 4.509 -7.384 1.485 1.00 98.31 459 PRO A O 1
ATOM 3602 N N . ALA A 1 460 ? 2.603 -8.437 2.009 1.00 98.19 460 ALA A N 1
ATOM 3603 C CA . ALA A 1 460 ? 1.737 -7.313 1.633 1.00 98.19 460 ALA A CA 1
ATOM 3604 C C . ALA A 1 460 ? 2.027 -6.057 2.471 1.00 98.19 460 ALA A C 1
ATOM 3606 O O . ALA A 1 460 ? 1.954 -4.923 1.982 1.00 98.19 460 ALA A O 1
ATOM 3607 N N . GLY A 1 461 ? 2.336 -6.290 3.741 1.00 98.25 461 GLY A N 1
ATOM 3608 C CA . GLY A 1 461 ? 2.517 -5.325 4.810 1.00 98.25 461 GLY A CA 1
ATOM 3609 C C . GLY A 1 461 ? 2.567 -6.065 6.142 1.00 98.25 461 GLY A C 1
ATOM 3610 O O . GLY A 1 461 ? 2.810 -7.267 6.154 1.00 98.25 461 GLY A O 1
ATOM 3611 N N . PHE A 1 462 ? 2.319 -5.360 7.242 1.00 98.38 462 PHE A N 1
ATOM 3612 C CA . PHE A 1 462 ? 2.308 -5.938 8.586 1.00 98.38 462 PHE A CA 1
ATOM 3613 C C . PHE A 1 462 ? 1.128 -5.403 9.398 1.00 98.38 462 PHE A C 1
ATOM 3615 O O . PHE A 1 462 ? 0.642 -4.297 9.131 1.00 98.38 462 PHE A O 1
ATOM 3622 N N . ILE A 1 463 ? 0.703 -6.157 10.410 1.00 97.56 463 ILE A N 1
ATOM 3623 C CA . ILE A 1 463 ? -0.150 -5.642 11.485 1.00 97.56 463 ILE A CA 1
ATOM 3624 C C . ILE A 1 463 ? 0.722 -5.149 12.643 1.00 97.56 463 ILE A C 1
ATOM 3626 O O . ILE A 1 463 ? 1.634 -5.846 13.086 1.00 97.56 463 ILE A O 1
ATOM 3630 N N . ALA A 1 464 ? 0.494 -3.915 13.091 1.00 95.19 464 ALA A N 1
ATOM 3631 C CA . ALA A 1 464 ? 1.273 -3.297 14.157 1.00 95.19 464 ALA A CA 1
ATOM 3632 C C . ALA A 1 464 ? 0.888 -3.870 15.534 1.00 95.19 464 ALA A C 1
ATOM 3634 O O . ALA A 1 464 ? -0.295 -3.933 15.865 1.00 95.19 464 ALA A O 1
ATOM 3635 N N . SER A 1 465 ? 1.879 -4.250 16.350 1.00 86.62 465 SER A N 1
ATOM 3636 C CA . SER A 1 465 ? 1.659 -4.746 17.716 1.00 86.62 465 SER A CA 1
ATOM 3637 C C . SER A 1 465 ? 1.793 -3.648 18.774 1.00 86.62 465 SER A C 1
ATOM 3639 O O . SER A 1 465 ? 2.560 -2.707 18.589 1.00 86.62 465 SER A O 1
ATOM 3641 N N . ARG A 1 466 ? 1.118 -3.824 19.918 1.00 82.88 466 ARG A N 1
ATOM 3642 C CA . ARG A 1 466 ? 1.173 -2.947 21.110 1.00 82.88 466 ARG A CA 1
ATOM 3643 C C . ARG A 1 466 ? 2.592 -2.750 21.669 1.00 82.88 466 ARG A C 1
ATOM 3645 O O . ARG A 1 466 ? 3.547 -3.403 21.249 1.00 82.88 466 ARG A O 1
ATOM 3652 N N . GLY A 1 467 ? 2.698 -1.885 22.681 1.00 75.38 467 GLY A N 1
ATOM 3653 C CA . GLY A 1 467 ? 3.879 -1.777 23.549 1.00 75.38 467 GLY A CA 1
ATOM 3654 C C . GLY A 1 467 ? 4.919 -0.754 23.093 1.00 75.38 467 GLY A C 1
ATOM 3655 O O . GLY A 1 467 ? 6.053 -0.773 23.563 1.00 75.38 467 GLY A O 1
ATOM 3656 N N . VAL A 1 468 ? 4.547 0.136 22.172 1.00 86.25 468 VAL A N 1
ATOM 3657 C CA . VAL A 1 468 ? 5.406 1.215 21.672 1.00 86.25 468 VAL A CA 1
ATOM 3658 C C . VAL A 1 468 ? 4.642 2.534 21.621 1.00 86.25 468 VAL A C 1
ATOM 3660 O O . VAL A 1 468 ? 3.416 2.564 21.531 1.00 86.25 468 VAL A O 1
ATOM 3663 N N . THR A 1 469 ? 5.373 3.645 21.664 1.00 91.88 469 THR A N 1
ATOM 3664 C CA . THR A 1 469 ? 4.790 4.974 21.451 1.00 91.88 469 THR A CA 1
ATOM 3665 C C . THR A 1 469 ? 4.470 5.195 19.974 1.00 91.88 469 THR A C 1
ATOM 3667 O O . THR A 1 469 ? 5.088 4.593 19.089 1.00 91.88 469 THR A O 1
ATOM 3670 N N . VAL A 1 470 ? 3.566 6.134 19.692 1.00 94.38 470 VAL A N 1
ATOM 3671 C CA . VAL A 1 470 ? 3.233 6.540 18.314 1.00 94.38 470 VAL A CA 1
ATOM 3672 C C . VAL A 1 470 ? 4.455 6.985 17.499 1.00 94.38 470 VAL A C 1
ATOM 3674 O O . VAL A 1 470 ? 4.551 6.673 16.313 1.00 94.38 470 VAL A O 1
ATOM 3677 N N . MET A 1 471 ? 5.423 7.657 18.135 1.00 93.56 471 MET A N 1
ATOM 3678 C CA . MET A 1 471 ? 6.666 8.085 17.482 1.00 93.56 471 MET A CA 1
ATOM 3679 C C . MET A 1 471 ? 7.557 6.893 17.127 1.00 93.56 471 MET A C 1
ATOM 3681 O O . MET A 1 471 ? 8.047 6.805 16.003 1.00 93.56 471 MET A O 1
ATOM 3685 N N . ASN A 1 472 ? 7.727 5.950 18.060 1.00 92.50 472 ASN A N 1
ATOM 3686 C CA . ASN A 1 472 ? 8.566 4.777 17.838 1.00 92.50 472 ASN A CA 1
ATOM 3687 C C . ASN A 1 472 ? 8.012 3.889 16.712 1.00 92.50 472 ASN A C 1
ATOM 3689 O O . ASN A 1 472 ? 8.776 3.427 15.863 1.00 92.50 472 ASN A O 1
ATOM 3693 N N . LEU A 1 473 ? 6.688 3.704 16.657 1.00 94.25 473 LEU A N 1
ATOM 3694 C CA . LEU A 1 473 ? 6.046 2.972 15.568 1.00 94.25 473 LEU A CA 1
ATOM 3695 C C . LEU A 1 473 ? 6.243 3.668 14.213 1.00 94.25 473 LEU A C 1
ATOM 3697 O O . LEU A 1 473 ? 6.615 3.012 13.242 1.00 94.25 473 LEU A O 1
ATOM 3701 N N . ALA A 1 474 ? 6.033 4.985 14.133 1.00 94.56 474 ALA A N 1
ATOM 3702 C CA . ALA A 1 474 ? 6.175 5.734 12.884 1.00 94.56 474 ALA A CA 1
ATOM 3703 C C . ALA A 1 474 ? 7.609 5.686 12.319 1.00 94.56 474 ALA A C 1
ATOM 3705 O O . ALA A 1 474 ? 7.806 5.496 11.115 1.00 94.56 474 ALA A O 1
ATOM 3706 N N . GLU A 1 475 ? 8.623 5.797 13.183 1.00 88.44 475 GLU A N 1
ATOM 3707 C CA . GLU A 1 475 ? 10.031 5.633 12.801 1.00 88.44 475 GLU A CA 1
ATOM 3708 C C . GLU A 1 475 ? 10.314 4.236 12.237 1.00 88.44 475 GLU A C 1
ATOM 3710 O O . GLU A 1 475 ? 10.978 4.092 11.207 1.00 88.44 475 GLU A O 1
ATOM 3715 N N . ARG A 1 476 ? 9.778 3.198 12.884 1.00 93.31 476 ARG A N 1
ATOM 3716 C CA . ARG A 1 476 ? 9.911 1.806 12.441 1.00 93.31 476 ARG A CA 1
ATOM 3717 C C . ARG A 1 476 ? 9.203 1.554 11.118 1.00 93.31 476 ARG A C 1
ATOM 3719 O O . ARG A 1 476 ? 9.800 0.965 10.220 1.00 93.31 476 ARG A O 1
ATOM 3726 N N . ILE A 1 477 ? 7.991 2.075 10.939 1.00 95.00 477 ILE A N 1
ATOM 3727 C CA . ILE A 1 477 ? 7.276 2.017 9.659 1.00 95.00 477 ILE A CA 1
ATOM 3728 C C . ILE A 1 477 ? 8.122 2.650 8.551 1.00 95.00 477 ILE A C 1
ATOM 3730 O O . ILE A 1 477 ? 8.263 2.049 7.488 1.00 95.00 477 ILE A O 1
ATOM 3734 N N . ASN A 1 478 ? 8.758 3.800 8.795 1.00 87.88 478 ASN A N 1
ATOM 3735 C CA . ASN A 1 478 ? 9.653 4.415 7.813 1.00 87.88 478 ASN A CA 1
ATOM 3736 C C . ASN A 1 478 ? 10.844 3.518 7.448 1.00 87.88 478 ASN A C 1
ATOM 3738 O O . ASN A 1 478 ? 11.169 3.399 6.265 1.00 87.88 478 ASN A O 1
ATOM 3742 N N . LYS A 1 479 ? 11.462 2.843 8.425 1.00 85.25 479 LYS A N 1
ATOM 3743 C CA . LYS A 1 479 ? 12.537 1.871 8.163 1.00 85.25 479 LYS A CA 1
ATOM 3744 C C . LYS A 1 479 ? 12.051 0.694 7.314 1.00 85.25 479 LYS A C 1
ATOM 3746 O O . LYS A 1 479 ? 12.706 0.340 6.336 1.00 85.25 479 LYS A O 1
ATOM 3751 N N . LEU A 1 480 ? 10.893 0.119 7.644 1.00 92.31 480 LEU A N 1
ATOM 3752 C CA . LEU A 1 480 ? 10.298 -0.986 6.885 1.00 92.31 480 LEU A CA 1
ATOM 3753 C C . LEU A 1 480 ? 9.956 -0.564 5.449 1.00 92.31 480 LEU A C 1
ATOM 3755 O O . LEU A 1 480 ? 10.274 -1.276 4.498 1.00 92.31 480 LEU A O 1
ATOM 3759 N N . GLN A 1 481 ? 9.366 0.619 5.274 1.00 92.38 481 GLN A N 1
ATOM 3760 C CA . GLN A 1 481 ? 9.035 1.168 3.957 1.00 92.38 481 GLN A CA 1
ATOM 3761 C C . GLN A 1 481 ? 10.278 1.457 3.110 1.00 92.38 481 GLN A C 1
ATOM 3763 O O . GLN A 1 481 ? 10.224 1.311 1.889 1.00 92.38 481 GLN A O 1
ATOM 3768 N N . ALA A 1 482 ? 11.387 1.856 3.742 1.00 80.62 482 ALA A N 1
ATOM 3769 C CA . ALA A 1 482 ? 12.667 2.070 3.072 1.00 80.62 482 ALA A CA 1
ATOM 3770 C C . ALA A 1 482 ? 13.324 0.749 2.646 1.00 80.62 482 ALA A C 1
ATOM 3772 O O . ALA A 1 482 ? 13.930 0.687 1.578 1.00 80.62 482 ALA A O 1
ATOM 3773 N N . ALA A 1 483 ? 13.192 -0.301 3.462 1.00 82.25 483 ALA A N 1
ATOM 3774 C CA . ALA A 1 483 ? 13.737 -1.626 3.175 1.00 82.25 483 ALA A CA 1
ATOM 3775 C C . ALA A 1 483 ? 12.912 -2.417 2.142 1.00 82.25 483 ALA A C 1
ATOM 3777 O O . ALA A 1 483 ? 13.431 -3.346 1.525 1.00 82.25 483 ALA A O 1
ATOM 3778 N N . SER A 1 484 ? 11.637 -2.070 1.948 1.00 87.06 484 SER A N 1
ATOM 3779 C CA . SER A 1 484 ? 10.731 -2.804 1.063 1.00 87.06 484 SER A CA 1
ATOM 3780 C C . SER A 1 484 ? 10.712 -2.266 -0.372 1.00 87.06 484 SER A C 1
ATOM 3782 O O . SER A 1 484 ? 10.442 -1.088 -0.623 1.00 87.06 484 SER A O 1
ATOM 3784 N N . ASP A 1 485 ? 10.899 -3.162 -1.348 1.00 80.00 485 ASP A N 1
ATOM 3785 C CA . ASP A 1 485 ? 10.800 -2.841 -2.779 1.00 80.00 485 ASP A CA 1
ATOM 3786 C C . ASP A 1 485 ? 9.386 -2.358 -3.164 1.00 80.00 485 ASP A C 1
ATOM 3788 O O . ASP A 1 485 ? 9.220 -1.374 -3.898 1.00 80.00 485 ASP A O 1
ATOM 3792 N N . LEU A 1 486 ? 8.356 -3.034 -2.644 1.00 87.25 486 LEU A N 1
ATOM 3793 C CA . LEU A 1 486 ? 6.952 -2.653 -2.796 1.00 87.25 486 LEU A CA 1
ATOM 3794 C C . LEU A 1 486 ? 6.477 -1.898 -1.552 1.00 87.25 486 LEU A C 1
ATOM 3796 O O . LEU A 1 486 ? 6.814 -2.305 -0.442 1.00 87.25 486 LEU A O 1
ATOM 3800 N N . PRO A 1 487 ? 5.651 -0.847 -1.690 1.00 93.25 487 PRO A N 1
ATOM 3801 C CA . PRO A 1 487 ? 5.090 -0.177 -0.523 1.00 93.25 487 PRO A CA 1
ATOM 3802 C C . PRO A 1 487 ? 4.328 -1.156 0.378 1.00 93.25 487 PRO A C 1
ATOM 3804 O O . PRO A 1 487 ? 3.547 -1.966 -0.126 1.00 93.25 487 PRO A O 1
ATOM 3807 N N . LEU A 1 488 ? 4.535 -1.079 1.690 1.00 97.94 488 LEU A N 1
ATOM 3808 C CA . LEU A 1 488 ? 3.899 -1.952 2.677 1.00 97.94 488 LEU A CA 1
ATOM 3809 C C . LEU A 1 488 ? 2.550 -1.382 3.116 1.00 97.94 488 LEU A C 1
ATOM 3811 O O . LEU A 1 488 ? 2.452 -0.204 3.462 1.00 97.94 488 LEU A O 1
ATOM 3815 N N . LEU A 1 489 ? 1.516 -2.222 3.130 1.00 98.12 489 LEU A N 1
ATOM 3816 C CA . LEU A 1 489 ? 0.213 -1.867 3.688 1.00 98.12 489 LEU A CA 1
ATOM 3817 C C . LEU A 1 489 ? 0.221 -2.117 5.201 1.00 98.12 489 LEU A C 1
ATOM 3819 O O . LEU A 1 489 ? -0.038 -3.227 5.650 1.00 98.12 489 LEU A O 1
ATOM 3823 N N . MET A 1 490 ? 0.549 -1.094 5.988 1.00 98.19 490 MET A N 1
ATOM 3824 C CA . MET A 1 490 ? 0.505 -1.202 7.454 1.00 98.19 490 MET A CA 1
ATOM 3825 C C . MET A 1 490 ? -0.940 -1.240 7.962 1.00 98.19 490 MET A C 1
ATOM 3827 O O . MET A 1 490 ? -1.755 -0.405 7.553 1.00 98.19 490 MET A O 1
ATOM 3831 N N . THR A 1 491 ? -1.235 -2.175 8.861 1.00 98.44 491 THR A N 1
ATOM 3832 C CA . THR A 1 491 ? -2.577 -2.447 9.400 1.00 98.44 491 THR A CA 1
ATOM 3833 C C . THR A 1 491 ? -2.585 -2.426 10.934 1.00 98.44 491 THR A C 1
ATOM 3835 O O . THR A 1 491 ? -1.523 -2.555 11.544 1.00 98.44 491 THR A O 1
ATOM 3838 N N . ALA A 1 492 ? -3.746 -2.211 11.561 1.00 96.88 492 ALA A N 1
ATOM 3839 C CA . ALA A 1 492 ? -3.916 -2.240 13.022 1.00 96.88 492 ALA A CA 1
ATOM 3840 C C . ALA A 1 492 ? -5.395 -2.401 13.431 1.00 96.88 492 ALA A C 1
ATOM 3842 O O . ALA A 1 492 ? -6.284 -2.192 12.607 1.00 96.88 492 ALA A O 1
ATOM 3843 N N . ASP A 1 493 ? -5.647 -2.702 14.709 1.00 94.00 493 ASP A N 1
ATOM 3844 C CA . ASP A 1 493 ? -6.975 -2.914 15.314 1.00 94.00 493 ASP A CA 1
ATOM 3845 C C . ASP A 1 493 ? -7.454 -1.724 16.171 1.00 94.00 493 ASP A C 1
ATOM 3847 O O . ASP A 1 493 ? -7.637 -1.823 17.382 1.00 94.00 493 ASP A O 1
ATOM 3851 N N . PHE A 1 494 ? -7.692 -0.561 15.565 1.00 95.44 494 PHE A N 1
ATOM 3852 C CA . PHE A 1 494 ? -8.131 0.647 16.279 1.00 95.44 494 PHE A CA 1
ATOM 3853 C C . PHE A 1 494 ? -9.644 0.676 16.534 1.00 95.44 494 PHE A C 1
ATOM 3855 O O . PHE A 1 494 ? -10.352 1.548 16.025 1.00 95.44 494 PHE A O 1
ATOM 3862 N N . GLU A 1 495 ? -10.150 -0.271 17.328 1.00 93.88 495 GLU A N 1
ATOM 3863 C CA . GLU A 1 495 ? -11.565 -0.311 17.741 1.00 93.88 495 GLU A CA 1
ATOM 3864 C C . GLU A 1 495 ? -11.939 0.858 18.669 1.00 93.88 495 GLU A C 1
ATOM 3866 O O . GLU A 1 495 ? -13.068 1.335 18.627 1.00 93.88 495 GLU A O 1
ATOM 3871 N N . ARG A 1 496 ? -10.987 1.350 19.474 1.00 92.12 496 ARG A N 1
ATOM 3872 C CA . ARG A 1 496 ? -11.159 2.477 20.410 1.00 92.12 496 ARG A CA 1
ATOM 3873 C C . ARG A 1 496 ? -10.195 3.627 20.113 1.00 92.12 496 ARG A C 1
ATOM 3875 O O . ARG A 1 496 ? -9.639 4.253 21.007 1.00 92.12 496 ARG A O 1
ATOM 3882 N N . GLY A 1 497 ? -9.962 3.904 18.834 1.00 94.94 497 GLY A N 1
ATOM 3883 C CA . GLY A 1 497 ? -8.948 4.875 18.425 1.00 94.94 497 GLY A CA 1
ATOM 3884 C C . GLY A 1 497 ? -7.528 4.337 18.534 1.00 94.94 497 GLY A C 1
ATOM 3885 O O . GLY A 1 497 ? -7.299 3.173 18.849 1.00 94.94 497 GLY A O 1
ATOM 3886 N N . VAL A 1 498 ? -6.554 5.182 18.213 1.00 95.88 498 VAL A N 1
ATOM 3887 C CA . VAL A 1 498 ? -5.142 4.775 18.160 1.00 95.88 498 VAL A CA 1
ATOM 3888 C C . VAL A 1 498 ? -4.568 4.573 19.568 1.00 95.88 498 VAL A C 1
ATOM 3890 O O . VAL A 1 498 ? -3.738 3.686 19.773 1.00 95.88 498 VAL A O 1
ATOM 3893 N N . GLY A 1 499 ? -5.061 5.335 20.552 1.00 91.94 499 GLY A N 1
ATOM 3894 C CA . GLY A 1 499 ? -4.588 5.291 21.938 1.00 91.94 499 GLY A CA 1
ATOM 3895 C C . GLY A 1 499 ? -4.837 3.965 22.652 1.00 91.94 499 GLY A C 1
ATOM 3896 O O . GLY A 1 499 ? -4.138 3.668 23.610 1.00 91.94 499 GLY A O 1
ATOM 3897 N N . CYS A 1 500 ? -5.750 3.117 22.159 1.00 87.06 500 CYS A N 1
ATOM 3898 C CA . CYS A 1 500 ? -5.983 1.803 22.766 1.00 87.06 500 CYS A CA 1
ATOM 3899 C C . CYS A 1 500 ? -4.873 0.769 22.493 1.00 87.06 500 CYS A C 1
ATOM 3901 O O . CYS A 1 500 ? -4.903 -0.315 23.078 1.00 87.06 500 CYS A O 1
ATOM 3903 N N . TYR A 1 501 ? -3.918 1.085 21.606 1.00 86.19 501 TYR A N 1
ATOM 3904 C CA . TYR A 1 501 ? -2.734 0.261 21.315 1.00 86.19 501 TYR A CA 1
ATOM 3905 C C . TYR A 1 501 ? -1.408 1.006 21.513 1.00 86.19 501 TYR A C 1
ATOM 3907 O O . TYR A 1 501 ? -0.393 0.354 21.777 1.00 86.19 501 TYR A O 1
ATOM 3915 N N . PHE A 1 502 ? -1.397 2.335 21.341 1.00 90.25 502 PHE A N 1
ATOM 3916 C CA . PHE A 1 502 ? -0.168 3.118 21.228 1.00 90.25 502 PHE A CA 1
ATOM 3917 C C . PHE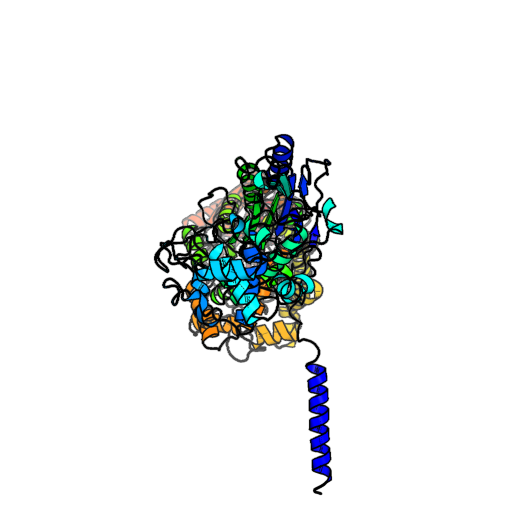 A 1 502 ? -0.169 4.365 22.115 1.00 90.25 502 PHE A C 1
ATOM 3919 O O . PHE A 1 502 ? -0.991 5.270 21.950 1.00 90.25 502 PHE A O 1
ATOM 3926 N N . ASP A 1 503 ? 0.833 4.449 22.992 1.00 88.31 503 ASP A N 1
ATOM 3927 C CA . ASP A 1 503 ? 1.034 5.577 23.900 1.00 88.31 503 ASP A CA 1
ATOM 3928 C C . ASP A 1 503 ? 1.216 6.896 23.130 1.00 88.31 503 ASP A C 1
ATOM 3930 O O . ASP A 1 503 ? 2.013 6.994 22.187 1.00 88.31 503 ASP A O 1
ATOM 3934 N N . GLY A 1 504 ? 0.507 7.935 23.584 1.00 89.69 504 GLY A N 1
ATOM 3935 C CA . GLY A 1 504 ? 0.548 9.291 23.025 1.00 89.69 504 GLY A CA 1
ATOM 3936 C C . GLY A 1 504 ? -0.604 9.634 22.077 1.00 89.69 504 GLY A C 1
ATOM 3937 O O . GLY A 1 504 ? -0.744 10.799 21.713 1.00 89.69 504 GLY A O 1
ATOM 3938 N N . ALA A 1 505 ? -1.442 8.664 21.709 1.00 95.31 505 ALA A N 1
ATOM 3939 C CA . ALA A 1 505 ? -2.650 8.868 20.911 1.00 95.31 505 ALA A CA 1
ATOM 3940 C C . ALA A 1 505 ? -3.928 8.950 21.760 1.00 95.31 505 ALA A C 1
ATOM 3942 O O . ALA A 1 505 ? -3.921 8.667 22.955 1.00 95.31 505 ALA A O 1
ATOM 3943 N N . THR A 1 506 ? -5.041 9.325 21.130 1.00 95.75 506 THR A N 1
ATOM 3944 C CA . THR A 1 506 ? -6.342 9.428 21.798 1.00 95.75 506 THR A CA 1
ATOM 3945 C C . THR A 1 506 ? -6.978 8.042 21.953 1.00 95.75 506 THR A C 1
ATOM 3947 O O . THR A 1 506 ? -7.244 7.367 20.955 1.00 95.75 506 THR A O 1
ATOM 3950 N N . ASP A 1 507 ? -7.246 7.625 23.195 1.00 92.81 507 ASP A N 1
ATOM 3951 C CA . ASP A 1 507 ? -8.067 6.447 23.517 1.00 92.81 507 ASP A CA 1
ATOM 3952 C C . ASP A 1 507 ? -9.539 6.864 23.659 1.00 92.81 507 ASP A C 1
ATOM 3954 O O . ASP A 1 507 ? -9.887 7.762 24.435 1.00 92.81 507 ASP A O 1
ATOM 3958 N N . LEU A 1 508 ? -10.398 6.255 22.847 1.00 96.25 508 LEU A N 1
ATOM 3959 C CA . LEU A 1 508 ? -11.804 6.615 22.687 1.00 96.25 508 LEU A CA 1
ATOM 3960 C C . LEU A 1 508 ? -12.718 5.663 23.478 1.00 96.25 508 LEU A C 1
ATOM 3962 O O . LEU A 1 508 ? -12.342 4.531 23.786 1.00 96.25 508 LEU A O 1
ATOM 3966 N N . PRO A 1 509 ? -13.957 6.081 23.791 1.00 96.19 509 PRO A N 1
ATOM 3967 C CA . PRO A 1 509 ? -14.958 5.178 24.357 1.00 96.19 509 PRO A CA 1
ATOM 3968 C C . PRO A 1 509 ? -15.214 3.949 23.467 1.00 96.19 509 PRO A C 1
ATOM 3970 O O . PRO A 1 509 ? -15.038 4.002 22.249 1.00 96.19 509 PRO A O 1
ATOM 3973 N N . SER A 1 510 ? -15.635 2.837 24.078 1.00 95.69 510 SER A N 1
ATOM 3974 C CA . SER A 1 510 ? -15.929 1.582 23.371 1.00 95.69 510 SER A CA 1
ATOM 3975 C C . SER A 1 510 ? -17.080 1.727 22.370 1.00 95.69 510 SER A C 1
ATOM 3977 O O . SER A 1 510 ? -17.887 2.656 22.449 1.00 95.69 510 SER A O 1
ATOM 3979 N N . ASN A 1 511 ? -17.218 0.769 21.452 1.00 97.31 511 ASN A N 1
ATOM 3980 C CA . ASN A 1 511 ? -18.349 0.761 20.522 1.00 97.31 511 ASN A CA 1
ATOM 3981 C C . ASN A 1 511 ? -19.691 0.702 21.262 1.00 97.31 511 ASN A C 1
ATOM 3983 O O . ASN A 1 511 ? -20.632 1.380 20.855 1.00 97.31 511 ASN A O 1
ATOM 3987 N N . MET A 1 512 ? -19.780 -0.020 22.383 1.00 97.69 512 MET A N 1
ATOM 3988 C CA . MET A 1 512 ? -21.004 -0.046 23.184 1.00 97.69 512 MET A CA 1
ATOM 3989 C C . MET A 1 512 ? -21.290 1.308 23.838 1.00 97.69 512 MET A C 1
ATOM 3991 O O . MET A 1 512 ? -22.445 1.721 23.869 1.00 97.69 512 MET A O 1
ATOM 3995 N N . ALA A 1 513 ? -20.263 2.050 24.265 1.00 97.75 513 ALA A N 1
ATOM 3996 C CA . ALA A 1 513 ? -20.427 3.433 24.717 1.00 97.75 513 ALA A CA 1
ATOM 3997 C C . ALA A 1 513 ? -20.974 4.335 23.591 1.00 97.75 513 ALA A C 1
ATOM 3999 O O . ALA A 1 513 ? -21.896 5.122 23.805 1.00 97.75 513 ALA A O 1
ATOM 4000 N N . LEU A 1 514 ? -20.468 4.180 22.361 1.00 98.00 514 LEU A N 1
ATOM 4001 C CA . LEU A 1 514 ? -20.996 4.889 21.187 1.00 98.00 514 LEU A CA 1
ATOM 4002 C C . LEU A 1 514 ? -22.455 4.508 20.886 1.00 98.00 514 LEU A C 1
ATOM 4004 O O . LEU A 1 514 ? -23.255 5.364 20.515 1.00 98.00 514 LEU A O 1
ATOM 4008 N N . GLY A 1 515 ? -22.821 3.239 21.073 1.00 97.81 515 GLY A N 1
ATOM 4009 C CA . GLY A 1 515 ? -24.207 2.782 20.981 1.00 97.81 515 GLY A CA 1
ATOM 4010 C C . GLY A 1 515 ? -25.104 3.334 22.087 1.00 97.81 515 GLY A C 1
ATOM 4011 O O . GLY A 1 515 ? -26.276 3.636 21.841 1.00 97.81 515 GLY A O 1
ATOM 4012 N N . ALA A 1 516 ? -24.555 3.503 23.291 1.00 98.25 516 ALA A N 1
ATOM 4013 C CA . ALA A 1 516 ? -25.268 4.046 24.436 1.00 98.25 516 ALA A CA 1
ATOM 4014 C C . ALA A 1 516 ? -25.559 5.544 24.291 1.00 98.25 516 ALA A C 1
ATOM 4016 O O . ALA A 1 516 ? -26.609 6.008 24.735 1.00 98.25 516 ALA A O 1
ATOM 4017 N N . SER A 1 517 ? -24.684 6.298 23.613 1.00 96.75 517 SER A N 1
ATOM 4018 C CA . SER A 1 517 ? -24.889 7.737 23.407 1.00 96.75 517 SER A CA 1
ATOM 4019 C C . SER A 1 517 ? -26.061 8.068 22.471 1.00 96.75 517 SER A C 1
ATOM 4021 O O . SER A 1 517 ? -26.517 9.211 22.437 1.00 96.75 517 SER A O 1
ATOM 4023 N N . LYS A 1 518 ? -26.534 7.088 21.675 1.00 87.69 518 LYS A N 1
ATOM 4024 C CA . LYS A 1 518 ? -27.590 7.212 20.639 1.00 87.69 518 LYS A CA 1
ATOM 4025 C C . LYS A 1 518 ? -27.362 8.340 19.625 1.00 87.69 518 LYS A C 1
ATOM 4027 O O . LYS A 1 518 ? -28.239 8.645 18.813 1.00 87.69 518 LYS A O 1
ATOM 4032 N N . ASN A 1 519 ? -26.172 8.932 19.600 1.00 91.31 519 ASN A N 1
ATOM 4033 C CA . ASN A 1 519 ? -25.844 10.079 18.775 1.00 91.31 519 ASN A CA 1
ATOM 4034 C C . ASN A 1 519 ? -24.818 9.687 17.710 1.00 91.31 519 ASN A C 1
ATOM 4036 O O . ASN A 1 519 ? -23.633 9.519 17.981 1.00 91.31 519 ASN A O 1
ATOM 4040 N N . ALA A 1 520 ? -25.257 9.628 16.449 1.00 95.69 520 ALA A N 1
ATOM 4041 C CA . ALA A 1 520 ? -24.366 9.316 15.325 1.00 95.69 520 ALA A CA 1
ATOM 4042 C C . ALA A 1 520 ? -23.178 10.287 15.202 1.00 95.69 520 ALA A C 1
ATOM 4044 O O . ALA A 1 520 ? -22.156 9.928 14.618 1.00 95.69 520 ALA A O 1
ATOM 4045 N N . SER A 1 521 ? -23.311 11.520 15.706 1.00 97.75 521 SER A N 1
ATOM 4046 C CA . SER A 1 521 ? -22.221 12.494 15.685 1.00 97.75 521 SER A CA 1
ATOM 4047 C C . SER A 1 521 ? -21.039 12.055 16.546 1.00 97.75 521 SER A C 1
ATOM 4049 O O . SER A 1 521 ? -19.904 12.346 16.178 1.00 97.75 521 SER A O 1
ATOM 4051 N N . ASP A 1 522 ? -21.283 11.333 17.639 1.00 98.06 522 ASP A N 1
ATOM 4052 C CA . ASP A 1 522 ? -20.224 10.824 18.509 1.00 98.06 522 ASP A CA 1
ATOM 4053 C C . ASP A 1 522 ? -19.433 9.720 17.795 1.00 98.06 522 ASP A C 1
ATOM 4055 O O . ASP A 1 522 ? -18.206 9.760 17.742 1.00 98.06 522 ASP A O 1
ATOM 4059 N N . THR A 1 523 ? -20.129 8.789 17.131 1.00 98.44 523 THR A N 1
ATOM 4060 C CA . THR A 1 523 ? -19.500 7.751 16.292 1.00 98.44 523 THR A CA 1
ATOM 4061 C C . THR A 1 523 ? -18.728 8.349 15.121 1.00 98.44 523 THR A C 1
ATOM 4063 O O . THR A 1 523 ? -17.629 7.900 14.798 1.00 98.44 523 THR A O 1
ATOM 4066 N N . LYS A 1 524 ? -19.285 9.383 14.481 1.00 98.56 524 LYS A N 1
ATOM 4067 C CA . LYS A 1 524 ? -18.610 10.116 13.408 1.00 98.56 524 LYS A CA 1
ATOM 4068 C C . LYS A 1 524 ? -17.307 10.736 13.910 1.00 98.56 524 LYS A C 1
ATOM 4070 O O . LYS A 1 524 ? -16.289 10.637 13.231 1.00 98.56 524 LYS A O 1
ATOM 4075 N N . GLU A 1 525 ? -17.325 11.358 15.082 1.00 98.44 525 GLU A N 1
ATOM 4076 C CA . GLU A 1 525 ? -16.142 12.003 15.640 1.00 98.44 525 GLU A CA 1
ATOM 4077 C C . GLU A 1 525 ? -15.081 10.987 16.078 1.00 98.44 525 GLU A C 1
ATOM 4079 O O . GLU A 1 525 ? -13.912 11.143 15.729 1.00 98.44 525 GLU A O 1
ATOM 4084 N N . ALA A 1 526 ? -15.489 9.888 16.719 1.00 98.56 526 ALA A N 1
ATOM 4085 C CA . ALA A 1 526 ? -14.599 8.778 17.052 1.00 98.56 526 ALA A CA 1
ATOM 4086 C C . ALA A 1 526 ? -13.901 8.199 15.803 1.00 98.56 526 ALA A C 1
ATOM 4088 O O . ALA A 1 526 ? -12.676 8.047 15.774 1.00 98.56 526 ALA A O 1
ATOM 4089 N N . ALA A 1 527 ? -14.657 7.954 14.727 1.00 98.56 527 ALA A N 1
ATOM 4090 C CA . ALA A 1 527 ? -14.112 7.463 13.464 1.00 98.56 527 ALA A CA 1
ATOM 4091 C C . ALA A 1 527 ? -13.183 8.483 12.780 1.00 98.56 527 ALA A C 1
ATOM 4093 O O . ALA A 1 527 ? -12.165 8.097 12.202 1.00 98.56 527 ALA A O 1
ATOM 4094 N N . ARG A 1 528 ? -13.504 9.786 12.854 1.00 98.38 528 ARG A N 1
ATOM 4095 C CA . ARG A 1 528 ? -12.668 10.874 12.320 1.00 98.38 528 ARG A CA 1
ATOM 4096 C C . ARG A 1 528 ? -11.320 10.940 13.035 1.00 98.38 528 ARG A C 1
ATOM 4098 O O . ARG A 1 528 ? -10.293 10.969 12.360 1.00 98.38 528 ARG A O 1
ATOM 4105 N N . ILE A 1 529 ? -11.329 10.958 14.369 1.00 98.50 529 ILE A N 1
ATOM 4106 C CA . ILE A 1 529 ? -10.114 10.995 15.196 1.00 98.50 529 ILE A CA 1
ATOM 4107 C C . ILE A 1 529 ? -9.253 9.769 14.884 1.00 98.50 529 ILE A C 1
ATOM 4109 O O . ILE A 1 529 ? -8.091 9.917 14.517 1.00 98.50 529 ILE A O 1
ATOM 4113 N N . THR A 1 530 ? -9.850 8.575 14.907 1.00 98.50 530 THR A N 1
ATOM 4114 C CA . THR A 1 530 ? -9.157 7.315 14.594 1.00 98.50 530 THR A CA 1
ATOM 4115 C C . THR A 1 530 ? -8.497 7.344 13.214 1.00 98.50 530 THR A C 1
ATOM 4117 O O . THR A 1 530 ? -7.343 6.944 13.070 1.00 98.50 530 THR A O 1
ATOM 4120 N N . ALA A 1 531 ? -9.207 7.839 12.194 1.00 98.38 531 ALA A N 1
ATOM 4121 C CA . ALA A 1 531 ? -8.686 7.928 10.834 1.00 98.38 531 ALA A CA 1
ATOM 4122 C C . ALA A 1 531 ? -7.494 8.876 10.716 1.00 98.38 531 ALA A C 1
ATOM 4124 O O . ALA A 1 531 ? -6.456 8.495 10.179 1.00 98.38 531 ALA A O 1
ATOM 4125 N N . ILE A 1 532 ? -7.630 10.088 11.252 1.00 97.19 532 ILE A N 1
ATOM 4126 C CA . ILE A 1 532 ? -6.586 11.109 11.178 1.00 97.19 532 ILE A CA 1
ATOM 4127 C C . ILE A 1 532 ? -5.342 10.667 11.949 1.00 97.19 532 ILE A C 1
ATOM 4129 O O . ILE A 1 532 ? -4.241 10.737 11.404 1.00 97.19 532 ILE A O 1
ATOM 4133 N N . GLU A 1 533 ? -5.506 10.172 13.178 1.00 97.88 533 GLU A N 1
ATOM 4134 C CA . GLU A 1 533 ? -4.372 9.718 13.982 1.00 97.88 533 GLU A CA 1
ATOM 4135 C C . GLU A 1 533 ? -3.701 8.490 13.357 1.00 97.88 533 GLU A C 1
ATOM 4137 O O . GLU A 1 533 ? -2.479 8.468 13.211 1.00 97.88 533 GLU A O 1
ATOM 4142 N N . GLY A 1 534 ? -4.484 7.505 12.901 1.00 97.25 534 GLY A N 1
ATOM 4143 C CA . GLY A 1 534 ? -3.961 6.283 12.288 1.00 97.25 534 GLY A CA 1
ATOM 4144 C C . GLY A 1 534 ? -3.163 6.567 11.014 1.00 97.25 534 GLY A C 1
ATOM 4145 O O . GLY A 1 534 ? -2.062 6.042 10.833 1.00 97.25 534 GLY A O 1
ATOM 4146 N N . ARG A 1 535 ? -3.669 7.458 10.150 1.00 96.88 535 ARG A N 1
ATOM 4147 C CA . ARG A 1 535 ? -2.945 7.893 8.948 1.00 96.88 535 ARG A CA 1
ATOM 4148 C C . ARG A 1 535 ? -1.682 8.673 9.295 1.00 96.88 535 ARG A C 1
ATOM 4150 O O . ARG A 1 535 ? -0.649 8.425 8.675 1.00 96.88 535 ARG A O 1
ATOM 4157 N N . ALA A 1 536 ? -1.735 9.556 10.293 1.00 95.62 536 ALA A N 1
ATOM 4158 C CA . ALA A 1 536 ? -0.589 10.361 10.713 1.00 95.62 536 ALA A CA 1
ATOM 4159 C C . ALA A 1 536 ? 0.597 9.520 11.214 1.00 95.62 536 ALA A C 1
ATOM 4161 O O . ALA A 1 536 ? 1.735 9.944 11.045 1.00 95.62 536 ALA A O 1
ATOM 4162 N N . ILE A 1 537 ? 0.353 8.328 11.770 1.00 95.62 537 ILE A N 1
ATOM 4163 C CA . ILE A 1 537 ? 1.411 7.408 12.227 1.00 95.62 537 ILE A CA 1
ATOM 4164 C C . ILE A 1 537 ? 1.804 6.350 11.186 1.00 95.62 537 ILE A C 1
ATOM 4166 O O . ILE A 1 537 ? 2.636 5.493 11.468 1.00 95.62 537 ILE A O 1
ATOM 4170 N N . GLY A 1 538 ? 1.225 6.389 9.982 1.00 95.31 538 GLY A N 1
ATOM 4171 C CA . GLY A 1 538 ? 1.573 5.473 8.894 1.00 95.31 538 GLY A CA 1
ATOM 4172 C C . GLY A 1 538 ? 0.791 4.161 8.855 1.00 95.31 538 GLY A C 1
ATOM 4173 O O . GLY A 1 538 ? 1.213 3.248 8.150 1.00 95.31 538 GLY A O 1
ATOM 4174 N N . VAL A 1 539 ? -0.346 4.045 9.549 1.00 97.62 539 VAL A N 1
ATOM 4175 C CA . VAL A 1 539 ? -1.300 2.936 9.361 1.00 97.62 539 VAL A CA 1
ATOM 4176 C C . VAL A 1 539 ? -2.249 3.274 8.212 1.00 97.62 539 VAL A C 1
ATOM 4178 O O . VAL A 1 539 ? -2.649 4.421 8.042 1.00 97.62 539 VAL A O 1
ATOM 4181 N N . HIS A 1 540 ? -2.577 2.296 7.372 1.00 98.12 540 HIS A N 1
ATOM 4182 C CA . HIS A 1 540 ? -3.306 2.486 6.110 1.00 98.12 540 HIS A CA 1
ATOM 4183 C C . HIS A 1 540 ? -4.680 1.817 6.104 1.00 98.12 540 HIS A C 1
ATOM 4185 O O . HIS A 1 540 ? -5.597 2.283 5.424 1.00 98.12 540 HIS A O 1
ATOM 4191 N N . LEU A 1 541 ? -4.814 0.725 6.852 1.00 98.56 541 LEU A N 1
ATOM 4192 C CA . LEU A 1 541 ? -6.037 -0.049 6.974 1.00 98.56 541 LEU A CA 1
ATOM 4193 C C . LEU A 1 541 ? -6.283 -0.375 8.441 1.00 98.56 541 LEU A C 1
ATOM 4195 O O . LEU A 1 541 ? -5.375 -0.789 9.157 1.00 98.56 541 LEU A O 1
ATOM 4199 N N . ASN A 1 542 ? -7.518 -0.162 8.867 1.00 98.38 542 ASN A N 1
ATOM 4200 C CA . ASN A 1 542 ? -7.980 -0.430 10.212 1.00 98.38 542 ASN A CA 1
ATOM 4201 C C . ASN A 1 542 ? -8.905 -1.643 10.208 1.00 98.38 542 ASN A C 1
ATOM 4203 O O . ASN A 1 542 ? -9.861 -1.708 9.426 1.00 98.38 542 ASN A O 1
ATOM 4207 N N . PHE A 1 543 ? -8.658 -2.573 11.116 1.00 98.31 543 PHE A N 1
ATOM 4208 C CA . PHE A 1 543 ? -9.526 -3.706 11.390 1.00 98.31 543 PHE A CA 1
ATOM 4209 C C . PHE A 1 543 ? -10.690 -3.281 12.303 1.00 98.31 543 PHE A C 1
ATOM 4211 O O . PHE A 1 543 ? -10.891 -3.795 13.396 1.00 98.31 543 PHE A O 1
ATOM 4218 N N . ALA A 1 544 ? -11.456 -2.288 11.847 1.00 97.62 544 ALA A N 1
ATOM 4219 C CA . ALA A 1 544 ? -12.656 -1.761 12.488 1.00 97.62 544 ALA A CA 1
ATOM 4220 C C . ALA A 1 544 ? -13.591 -1.161 11.412 1.00 97.62 544 ALA A C 1
ATOM 4222 O O . ALA A 1 544 ? -13.108 -0.721 10.357 1.00 97.62 544 ALA A O 1
ATOM 4223 N N . PRO A 1 545 ? -14.913 -1.092 11.650 1.00 98.25 545 PRO A N 1
ATOM 4224 C CA . PRO A 1 545 ? -15.601 -1.349 12.915 1.00 98.25 545 PRO A CA 1
ATOM 4225 C C . PRO A 1 545 ? -16.008 -2.814 13.120 1.00 98.25 545 PRO A C 1
ATOM 4227 O O . PRO A 1 545 ? -16.149 -3.588 12.171 1.00 98.25 545 PRO A O 1
ATOM 4230 N N . VAL A 1 546 ? -16.285 -3.154 14.380 1.00 98.44 546 VAL A N 1
ATOM 4231 C CA . VAL A 1 546 ? -16.998 -4.382 14.743 1.00 98.44 546 VAL A CA 1
ATOM 4232 C C . VAL A 1 546 ? -18.477 -4.210 14.382 1.00 98.44 546 VAL A C 1
ATOM 4234 O O . VAL A 1 546 ? -19.135 -3.261 14.803 1.00 98.44 546 VAL A O 1
ATOM 4237 N N . LEU A 1 547 ? -18.981 -5.115 13.554 1.00 98.56 547 LEU A N 1
ATOM 4238 C CA . LEU A 1 547 ? -20.340 -5.179 13.020 1.00 98.56 547 LEU A CA 1
ATOM 4239 C C . LEU A 1 547 ? -21.163 -6.311 13.650 1.00 98.56 547 LEU A C 1
ATOM 4241 O O . LEU A 1 547 ? -22.307 -6.528 13.256 1.00 98.56 547 LEU A O 1
ATOM 4245 N N . ASP A 1 548 ? -20.592 -7.020 14.621 1.00 98.19 548 ASP A N 1
ATOM 4246 C CA . ASP A 1 548 ? -21.279 -8.059 15.377 1.00 98.19 548 ASP A CA 1
ATOM 4247 C C . ASP A 1 548 ? -22.408 -7.464 16.225 1.00 98.19 548 ASP A C 1
ATOM 4249 O O . ASP A 1 548 ? -22.251 -6.406 16.839 1.00 98.19 548 ASP A O 1
ATOM 4253 N N . VAL A 1 549 ? -23.544 -8.157 16.289 1.00 97.94 549 VAL A N 1
ATOM 4254 C CA . VAL A 1 549 ? -24.705 -7.761 17.096 1.00 97.94 549 VAL A CA 1
ATOM 4255 C C . VAL A 1 549 ? -24.674 -8.514 18.419 1.00 97.94 549 VAL A C 1
ATOM 4257 O O . VAL A 1 549 ? -24.885 -9.721 18.424 1.00 97.94 549 VAL A O 1
ATOM 4260 N N . ASN A 1 550 ? -24.439 -7.835 19.543 1.00 95.88 550 ASN A N 1
ATOM 4261 C CA . ASN A 1 550 ? -24.338 -8.492 20.850 1.00 95.88 550 ASN A CA 1
ATOM 4262 C C . ASN A 1 550 ? -25.724 -8.838 21.426 1.00 95.88 550 ASN A C 1
ATOM 4264 O O . ASN A 1 550 ? -26.173 -8.225 22.390 1.00 95.88 550 ASN A O 1
ATOM 4268 N N . ASN A 1 551 ? -26.402 -9.808 20.815 1.00 92.38 551 ASN A N 1
ATOM 4269 C CA . ASN A 1 551 ? -27.707 -10.341 21.223 1.00 92.38 551 ASN A CA 1
ATOM 4270 C C . ASN A 1 551 ? -27.612 -11.509 22.226 1.00 92.38 551 ASN A C 1
ATOM 4272 O O . ASN A 1 551 ? -28.644 -11.998 22.681 1.00 92.38 551 ASN A O 1
ATOM 4276 N N . ASN A 1 552 ? -26.397 -11.939 22.578 1.00 90.38 552 ASN A N 1
ATOM 4277 C CA . ASN A 1 552 ? -26.129 -12.903 23.638 1.00 90.38 552 ASN A CA 1
ATOM 4278 C C . ASN A 1 552 ? -25.350 -12.212 24.780 1.00 90.38 552 ASN A C 1
ATOM 4280 O O . ASN A 1 552 ? -24.223 -11.757 24.550 1.00 90.38 552 ASN A O 1
ATOM 4284 N N . PRO A 1 553 ? -25.917 -12.092 25.997 1.00 87.69 553 PRO A N 1
ATOM 4285 C CA . PRO A 1 553 ? -25.235 -11.459 27.128 1.00 87.69 553 PRO A CA 1
ATOM 4286 C C . PRO A 1 553 ? -24.045 -12.280 27.644 1.00 87.69 553 PRO A C 1
ATOM 4288 O O . PRO A 1 553 ? -23.098 -11.701 28.175 1.00 87.69 553 PRO A O 1
ATOM 4291 N N . ASP A 1 554 ? -24.048 -13.597 27.417 1.00 84.12 554 ASP A N 1
ATOM 4292 C CA . ASP A 1 554 ? -22.979 -14.511 27.831 1.00 84.12 554 ASP A CA 1
ATOM 4293 C C . ASP A 1 554 ? -21.808 -14.534 26.833 1.00 84.12 554 ASP A C 1
ATOM 4295 O O . ASP A 1 554 ? -20.875 -15.322 26.985 1.00 84.12 554 ASP A O 1
ATOM 4299 N N . ASN A 1 555 ? -21.839 -13.692 25.791 1.00 85.75 555 ASN A N 1
ATOM 4300 C CA . ASN A 1 555 ? -20.763 -13.619 24.811 1.00 85.75 555 ASN A CA 1
ATOM 4301 C C . ASN A 1 555 ? -19.456 -13.140 25.476 1.00 85.75 555 ASN A C 1
ATOM 4303 O O . ASN A 1 555 ? -19.393 -11.998 25.952 1.00 85.75 555 ASN A O 1
ATOM 4307 N N . PRO A 1 556 ? -18.391 -13.964 25.475 1.00 78.31 556 PRO A N 1
ATOM 4308 C CA . PRO A 1 556 ? -17.186 -13.671 26.239 1.00 78.31 556 PRO A CA 1
ATOM 4309 C C . PRO A 1 556 ? -16.219 -12.719 25.531 1.00 78.31 556 PRO A C 1
ATOM 4311 O O . PRO A 1 556 ? -15.291 -12.231 26.169 1.00 78.31 556 PRO A O 1
ATOM 4314 N N . ILE A 1 557 ? -16.403 -12.468 24.226 1.00 81.44 557 ILE A N 1
ATOM 4315 C CA . ILE A 1 557 ? -15.383 -11.839 23.374 1.00 81.44 557 ILE A CA 1
ATOM 4316 C C . ILE A 1 557 ? -15.865 -10.596 22.625 1.00 81.44 557 ILE A C 1
ATOM 4318 O O . ILE A 1 557 ? -15.045 -9.726 22.340 1.00 81.44 557 ILE A O 1
ATOM 4322 N N . ILE A 1 558 ? -17.156 -10.495 22.288 1.00 87.69 558 ILE A N 1
ATOM 4323 C CA . ILE A 1 558 ? -17.745 -9.333 21.612 1.00 87.69 558 ILE A CA 1
ATOM 4324 C C . ILE A 1 558 ? -18.148 -8.296 22.652 1.00 87.69 558 ILE A C 1
ATOM 4326 O O . ILE A 1 558 ? -17.481 -7.270 22.735 1.00 87.69 558 ILE A O 1
ATOM 4330 N N . ASN A 1 559 ? -19.170 -8.557 23.471 1.00 91.00 559 ASN A N 1
ATOM 4331 C CA . ASN A 1 559 ? -19.563 -7.716 24.608 1.00 91.00 559 ASN A CA 1
ATOM 4332 C C . ASN A 1 559 ? -19.473 -6.201 24.264 1.00 91.00 559 ASN A C 1
ATOM 4334 O O . ASN A 1 559 ? -20.053 -5.768 23.264 1.00 91.00 559 ASN A O 1
ATOM 4338 N N . THR A 1 560 ? -18.704 -5.395 25.010 1.00 93.38 560 THR A N 1
ATOM 4339 C CA . THR A 1 560 ? -18.532 -3.941 24.782 1.00 93.38 560 THR A CA 1
ATOM 4340 C C . THR A 1 560 ? -17.893 -3.535 23.442 1.00 93.38 560 THR A C 1
ATOM 4342 O O . THR A 1 560 ? -17.904 -2.349 23.092 1.00 93.38 560 THR A O 1
ATOM 4345 N N . ARG A 1 561 ? -17.353 -4.481 22.662 1.00 95.31 561 ARG A N 1
ATOM 4346 C CA . ARG A 1 561 ? -16.831 -4.242 21.304 1.00 95.31 561 ARG A CA 1
ATOM 4347 C C . ARG A 1 561 ? -17.937 -4.120 20.261 1.00 95.31 561 ARG A C 1
ATOM 4349 O O . ARG A 1 561 ? -17.688 -3.553 19.202 1.00 95.31 561 ARG A O 1
ATOM 4356 N N . SER A 1 562 ? -19.147 -4.609 20.531 1.00 97.00 562 SER A N 1
ATOM 4357 C CA . SER A 1 562 ? -20.317 -4.327 19.689 1.00 97.00 562 SER A CA 1
ATOM 4358 C C . SER A 1 562 ? -20.921 -2.967 20.029 1.00 97.00 562 SER A C 1
ATOM 4360 O O . SER A 1 562 ? -20.843 -2.512 21.165 1.00 97.00 562 SER A O 1
ATOM 4362 N N . PHE A 1 563 ? -21.600 -2.343 19.065 1.00 98.00 563 PHE A N 1
ATOM 4363 C CA . PHE A 1 563 ? -22.439 -1.174 19.333 1.00 98.00 563 PHE A CA 1
ATOM 4364 C C . PHE A 1 563 ? -23.695 -1.496 20.164 1.00 98.00 563 PHE A C 1
ATOM 4366 O O . PHE A 1 563 ? -24.303 -0.578 20.706 1.00 98.00 563 PHE A O 1
ATOM 4373 N N . GLY A 1 564 ? -24.114 -2.761 20.271 1.00 97.31 564 GLY A N 1
ATOM 4374 C CA . GLY A 1 564 ? -25.278 -3.163 21.066 1.00 97.31 564 GLY A CA 1
ATOM 4375 C C . GLY A 1 564 ? -26.015 -4.377 20.505 1.00 97.31 564 GLY A C 1
ATOM 4376 O O . GLY A 1 564 ? -25.518 -5.077 19.624 1.00 97.31 564 GLY A O 1
ATOM 4377 N N . GLU A 1 565 ? -27.230 -4.614 20.999 1.00 97.12 565 GLU A N 1
ATOM 4378 C CA . GLU A 1 565 ? -28.031 -5.796 20.639 1.00 97.12 565 GLU A CA 1
ATOM 4379 C C . GLU A 1 565 ? -28.985 -5.576 19.455 1.00 97.12 565 GLU A C 1
ATOM 4381 O O . GLU A 1 565 ? -29.524 -6.533 18.908 1.00 97.12 565 GLU A O 1
ATOM 4386 N N . ASN A 1 566 ? -29.234 -4.322 19.055 1.00 97.75 566 ASN A N 1
ATOM 4387 C CA . ASN A 1 566 ? -30.177 -4.004 17.980 1.00 97.75 566 ASN A CA 1
ATOM 4388 C C . ASN A 1 566 ? -29.471 -4.002 16.608 1.00 97.75 566 ASN A C 1
ATOM 4390 O O . ASN A 1 566 ? -28.706 -3.069 16.330 1.00 97.75 566 ASN A O 1
ATOM 4394 N N . PRO A 1 567 ? -29.789 -4.941 15.693 1.00 98.38 567 PRO A N 1
ATOM 4395 C CA . PRO A 1 567 ? -29.127 -5.049 14.390 1.00 98.38 567 PRO A CA 1
ATOM 4396 C C . PRO A 1 567 ? -29.187 -3.776 13.543 1.00 98.38 567 PRO A C 1
ATOM 4398 O O . PRO A 1 567 ? -28.242 -3.451 12.824 1.00 98.38 567 PRO A O 1
ATOM 4401 N N . LYS A 1 568 ? -30.297 -3.027 13.616 1.00 98.25 568 LYS A N 1
ATOM 4402 C CA . LYS A 1 568 ? -30.475 -1.794 12.835 1.00 98.25 568 LYS A CA 1
ATOM 4403 C C . LYS A 1 568 ? -29.567 -0.681 13.341 1.00 98.25 568 LYS A C 1
ATOM 4405 O O . LYS A 1 568 ? -29.062 0.094 12.534 1.00 98.25 568 LYS A O 1
ATOM 4410 N N . GLU A 1 569 ? -29.357 -0.614 14.651 1.00 98.06 569 GLU A N 1
ATOM 4411 C CA . GLU A 1 569 ? -28.501 0.401 15.257 1.00 98.06 569 GLU A CA 1
ATOM 4412 C C . GLU A 1 569 ? -27.021 0.086 15.036 1.00 98.06 569 GLU A C 1
ATOM 4414 O O . GLU A 1 569 ? -26.272 0.967 14.614 1.00 98.06 569 GLU A O 1
ATOM 4419 N N . VAL A 1 570 ? -26.623 -1.183 15.187 1.00 98.56 570 VAL A N 1
ATOM 4420 C CA . VAL A 1 570 ? -25.273 -1.658 14.837 1.00 98.56 570 VAL A CA 1
ATOM 4421 C C . VAL A 1 570 ? -24.965 -1.351 13.370 1.00 98.56 570 VAL A C 1
ATOM 4423 O O . VAL A 1 570 ? -23.916 -0.787 13.060 1.00 98.56 570 VAL A O 1
ATOM 4426 N N . ALA A 1 571 ? -25.905 -1.631 12.461 1.00 98.56 571 ALA A N 1
ATOM 4427 C CA . ALA A 1 571 ? -25.753 -1.296 11.050 1.00 98.56 571 ALA A CA 1
ATOM 4428 C C . ALA A 1 571 ? -25.604 0.218 10.823 1.00 98.56 571 ALA A C 1
ATOM 4430 O O . ALA A 1 571 ? -24.697 0.651 10.112 1.00 98.56 571 ALA A O 1
ATOM 4431 N N . ARG A 1 572 ? -26.461 1.033 11.452 1.00 98.44 572 ARG A N 1
ATOM 4432 C CA . ARG A 1 572 ? -26.453 2.495 11.308 1.00 98.44 572 ARG A CA 1
ATOM 4433 C C . ARG A 1 572 ? -25.133 3.108 11.778 1.00 98.44 572 ARG A C 1
ATOM 4435 O O . ARG A 1 572 ? -24.563 3.934 11.065 1.00 98.44 572 ARG A O 1
ATOM 4442 N N . LEU A 1 573 ? -24.645 2.716 12.954 1.00 98.56 573 LEU A N 1
ATOM 4443 C CA . LEU A 1 573 ? -23.394 3.232 13.517 1.00 98.56 573 LEU A CA 1
ATOM 4444 C C . LEU A 1 573 ? -22.167 2.690 12.771 1.00 98.56 573 LEU A C 1
ATOM 4446 O O . LEU A 1 573 ? -21.255 3.461 12.464 1.00 98.56 573 LEU A O 1
ATOM 4450 N N . GLY A 1 574 ? -22.189 1.419 12.361 1.00 98.50 574 GLY A N 1
ATOM 4451 C CA . GLY A 1 574 ? -21.164 0.830 11.499 1.00 98.50 574 GLY A CA 1
ATOM 4452 C C . GLY A 1 574 ? -21.026 1.559 10.156 1.00 98.50 574 GLY A C 1
ATOM 4453 O O . GLY A 1 574 ? -19.914 1.882 9.738 1.00 98.50 574 GLY A O 1
ATOM 4454 N N . GLU A 1 575 ? -22.141 1.906 9.500 1.00 98.62 575 GLU A N 1
ATOM 4455 C CA . GLU A 1 575 ? -22.127 2.716 8.272 1.00 98.62 575 GLU A CA 1
ATOM 4456 C C . GLU A 1 575 ? -21.500 4.102 8.497 1.00 98.62 575 GLU A C 1
ATOM 4458 O O . GLU A 1 575 ? -20.713 4.565 7.664 1.00 98.62 575 GLU A O 1
ATOM 4463 N N . VAL A 1 576 ? -21.836 4.770 9.609 1.00 98.69 576 VAL A N 1
ATOM 4464 C CA . VAL A 1 576 ? -21.271 6.082 9.967 1.00 98.69 576 VAL A CA 1
ATOM 4465 C C . VAL A 1 576 ? -19.763 5.987 10.172 1.00 98.69 576 VAL A C 1
ATOM 4467 O O . VAL A 1 576 ? -19.030 6.828 9.639 1.00 98.69 576 VAL A O 1
ATOM 4470 N N . TRP A 1 577 ? -19.298 4.963 10.889 1.00 98.62 577 TRP A N 1
ATOM 4471 C CA . TRP A 1 577 ? -17.876 4.731 11.115 1.00 98.62 577 TRP A CA 1
ATOM 4472 C C . TRP A 1 577 ? -17.127 4.525 9.798 1.00 98.62 577 TRP A C 1
ATOM 4474 O O . TRP A 1 577 ? -16.192 5.270 9.509 1.00 98.62 577 TRP A O 1
ATOM 4484 N N . ILE A 1 578 ? -17.577 3.580 8.964 1.00 98.75 578 ILE A N 1
ATOM 4485 C CA . ILE A 1 578 ? -16.916 3.220 7.697 1.00 98.75 578 ILE A CA 1
ATOM 4486 C C . ILE A 1 578 ? -16.814 4.432 6.774 1.00 98.75 578 ILE A C 1
ATOM 4488 O O . ILE A 1 578 ? -15.726 4.783 6.319 1.00 98.75 578 ILE A O 1
ATOM 4492 N N . ARG A 1 579 ? -17.935 5.122 6.523 1.00 98.62 579 ARG A N 1
ATOM 4493 C CA . ARG A 1 579 ? -17.946 6.287 5.625 1.00 98.62 579 ARG A CA 1
ATOM 4494 C C . ARG A 1 579 ? -17.028 7.393 6.118 1.00 98.62 579 ARG A C 1
ATOM 4496 O O . ARG A 1 579 ? -16.403 8.070 5.307 1.00 98.62 579 ARG A O 1
ATOM 4503 N N . THR A 1 580 ? -16.983 7.609 7.429 1.00 98.56 580 THR A N 1
ATOM 4504 C CA . THR A 1 580 ? -16.160 8.671 8.004 1.00 98.56 580 THR A CA 1
ATOM 4505 C C . THR A 1 580 ? -14.688 8.292 7.956 1.00 98.56 580 THR A C 1
ATOM 4507 O O . THR A 1 580 ? -13.885 9.083 7.474 1.00 98.56 580 THR A O 1
ATOM 4510 N N . SER A 1 581 ? -14.337 7.076 8.370 1.00 98.31 581 SER A N 1
ATOM 4511 C CA . SER A 1 581 ? -12.956 6.600 8.359 1.00 98.31 581 SER A CA 1
ATOM 4512 C C . SER A 1 581 ? -12.358 6.630 6.947 1.00 98.31 581 SER A C 1
ATOM 4514 O O . SER A 1 581 ? -11.312 7.246 6.728 1.00 98.31 581 SER A O 1
ATOM 4516 N N . GLU A 1 582 ? -13.096 6.114 5.956 1.00 98.00 582 GLU A N 1
ATOM 4517 C CA . GLU A 1 582 ? -12.663 6.124 4.555 1.00 98.00 582 GLU A CA 1
ATOM 4518 C C . GLU A 1 582 ? -12.641 7.529 3.945 1.00 98.00 582 GLU A C 1
ATOM 4520 O O . GLU A 1 582 ? -11.765 7.840 3.137 1.00 98.00 582 GLU A O 1
ATOM 4525 N N . LYS A 1 583 ? -13.550 8.425 4.352 1.00 97.25 583 LYS A N 1
ATOM 4526 C CA . LYS A 1 583 ? -13.490 9.835 3.939 1.00 97.25 583 LYS A CA 1
ATOM 4527 C C . LYS A 1 583 ? -12.170 10.483 4.363 1.00 97.25 583 LYS A C 1
ATOM 4529 O O . LYS A 1 583 ? -11.629 11.266 3.591 1.00 97.25 583 LYS A O 1
ATOM 4534 N N . TYR A 1 584 ? -11.667 10.151 5.550 1.00 97.19 584 TYR A N 1
ATOM 4535 C CA . TYR A 1 584 ? -10.419 10.682 6.104 1.00 97.19 584 TYR A CA 1
ATOM 4536 C C . TYR A 1 584 ? -9.196 9.802 5.800 1.00 97.19 584 TYR A C 1
ATOM 4538 O O . TYR A 1 584 ? -8.179 9.910 6.475 1.00 97.19 584 TYR A O 1
ATOM 4546 N N . GLY A 1 585 ? -9.266 8.963 4.762 1.00 96.69 585 GLY A N 1
ATOM 4547 C CA . GLY A 1 585 ? -8.090 8.296 4.204 1.00 96.69 585 GLY A CA 1
ATOM 4548 C C . GLY A 1 585 ? -7.712 6.958 4.834 1.00 96.69 585 GLY A C 1
ATOM 4549 O O . GLY A 1 585 ? -6.759 6.348 4.354 1.00 96.69 585 GLY A O 1
ATOM 4550 N N . LEU A 1 586 ? -8.432 6.474 5.854 1.00 98.31 586 LEU A N 1
ATOM 4551 C CA . LEU A 1 586 ? -8.164 5.186 6.506 1.00 98.31 586 LEU A CA 1
ATOM 4552 C C . LEU A 1 586 ? -9.125 4.109 5.981 1.00 98.31 586 LEU A C 1
ATOM 4554 O O . LEU A 1 586 ? -10.343 4.241 6.092 1.00 98.31 586 LEU A O 1
ATOM 4558 N N . LEU A 1 587 ? -8.589 3.037 5.389 1.00 98.69 587 LEU A N 1
ATOM 4559 C CA . LEU A 1 587 ? -9.414 1.925 4.902 1.00 98.69 587 LEU A CA 1
ATOM 4560 C C . LEU A 1 587 ? -10.061 1.197 6.088 1.00 98.69 587 LEU A C 1
ATOM 4562 O O . LEU A 1 587 ? -9.399 0.959 7.094 1.00 98.69 587 LEU A O 1
ATOM 4566 N N . SER A 1 588 ? -11.337 0.828 5.962 1.00 98.62 588 SER A N 1
ATOM 4567 C CA . SER A 1 588 ? -12.091 0.135 7.017 1.00 98.62 588 SER A CA 1
ATOM 4568 C C . SER A 1 588 ? -12.269 -1.357 6.733 1.00 98.62 588 SER A C 1
ATOM 4570 O O . SER A 1 588 ? -12.352 -1.778 5.571 1.00 98.62 588 SER A O 1
ATOM 4572 N N . THR A 1 589 ? -12.410 -2.134 7.808 1.00 98.81 589 THR A N 1
ATOM 4573 C CA . THR A 1 589 ? -12.686 -3.575 7.764 1.00 98.81 589 THR A CA 1
ATOM 4574 C C . THR A 1 589 ? -13.889 -3.900 8.634 1.00 98.81 589 THR A C 1
ATOM 4576 O O . THR A 1 589 ? -13.817 -3.777 9.853 1.00 98.81 589 THR A O 1
ATOM 4579 N N . GLY A 1 590 ? -14.994 -4.326 8.024 1.00 98.50 590 GLY A N 1
ATOM 4580 C CA . GLY A 1 590 ? -16.131 -4.843 8.789 1.00 98.50 590 GLY A CA 1
ATOM 4581 C C . GLY A 1 590 ? -15.812 -6.229 9.350 1.00 98.50 590 GLY A C 1
ATOM 4582 O O . GLY A 1 590 ? -15.389 -7.099 8.585 1.00 98.50 590 GLY A O 1
ATOM 4583 N N . LYS A 1 591 ? -16.022 -6.448 10.653 1.00 98.00 591 LYS A N 1
ATOM 4584 C CA . LYS A 1 591 ? -15.711 -7.727 11.319 1.00 98.00 591 LYS A CA 1
ATOM 4585 C C . LYS A 1 591 ? -16.718 -8.099 12.421 1.00 98.00 591 LYS A C 1
ATOM 4587 O O . LYS A 1 591 ? -17.364 -7.203 12.939 1.00 98.00 591 LYS A O 1
ATOM 4592 N N . HIS A 1 592 ? -16.915 -9.364 12.775 1.00 97.31 592 HIS A N 1
ATOM 4593 C CA . HIS A 1 592 ? -16.247 -10.555 12.239 1.00 97.31 592 HIS A CA 1
ATOM 4594 C C . HIS A 1 592 ? -17.276 -11.384 11.459 1.00 97.31 592 HIS A C 1
ATOM 4596 O O . HIS A 1 592 ? -18.214 -11.941 12.020 1.00 97.31 592 HIS A O 1
ATOM 4602 N N . PHE A 1 593 ? -17.148 -11.428 10.133 1.00 98.25 593 PHE A N 1
ATOM 4603 C CA . PHE A 1 593 ? -18.131 -12.070 9.259 1.00 98.25 593 PHE A CA 1
ATOM 4604 C C . PHE A 1 593 ? -18.177 -13.593 9.494 1.00 98.25 593 PHE A C 1
ATOM 4606 O O . PHE A 1 593 ? -17.115 -14.205 9.580 1.00 98.25 593 PHE A O 1
ATOM 4613 N N . PRO A 1 594 ? -19.354 -14.247 9.547 1.00 96.38 594 PRO A N 1
ATOM 4614 C CA . PRO A 1 594 ? -20.701 -13.738 9.250 1.00 96.38 594 PRO A CA 1
ATOM 4615 C C . PRO A 1 594 ? -21.470 -13.138 10.443 1.00 96.38 594 PRO A C 1
ATOM 4617 O O . PRO A 1 594 ? -22.660 -12.871 10.306 1.00 96.38 594 PRO A O 1
ATOM 4620 N N . GLY A 1 595 ? -20.814 -12.911 11.580 1.00 94.62 595 GLY A N 1
ATOM 4621 C CA . GLY A 1 595 ? -21.391 -12.350 12.801 1.00 94.62 595 GLY A CA 1
ATOM 4622 C C . GLY A 1 595 ? -21.063 -13.216 14.015 1.00 94.62 595 GLY A C 1
ATOM 4623 O O . GLY A 1 595 ? -21.527 -14.344 14.109 1.00 94.62 595 GLY A O 1
ATOM 4624 N N . HIS A 1 596 ? -20.282 -12.683 14.954 1.00 90.19 596 HIS A N 1
ATOM 4625 C CA . HIS A 1 596 ? -19.786 -13.361 16.167 1.00 90.19 596 HIS A CA 1
ATOM 4626 C C . HIS A 1 596 ? -20.615 -13.034 17.422 1.00 90.19 596 HIS A C 1
ATOM 4628 O O . HIS A 1 596 ? -20.364 -13.508 18.520 1.00 90.19 596 HIS A O 1
ATOM 4634 N N . GLY A 1 597 ? -21.641 -12.198 17.299 1.00 85.25 597 GLY A N 1
ATOM 4635 C CA . GLY A 1 597 ? -22.359 -11.677 18.464 1.00 85.25 597 GLY A CA 1
ATOM 4636 C C . GLY A 1 597 ? -23.202 -12.701 19.241 1.00 85.25 597 GLY A C 1
ATOM 4637 O O . GLY A 1 597 ? -23.412 -12.515 20.440 1.00 85.25 597 GLY A O 1
ATOM 4638 N N . ASN A 1 598 ? -23.601 -13.810 18.605 1.00 88.31 598 ASN A N 1
ATOM 4639 C CA . ASN A 1 598 ? -24.495 -14.829 19.170 1.00 88.31 598 ASN A CA 1
ATOM 4640 C C . ASN A 1 598 ? -23.795 -16.173 19.468 1.00 88.31 598 ASN A C 1
ATOM 4642 O O . ASN A 1 598 ? -24.256 -17.236 19.052 1.00 88.31 598 ASN A O 1
ATOM 4646 N N . THR A 1 599 ? -22.653 -16.144 20.155 1.00 82.50 599 THR A N 1
ATOM 4647 C CA . THR A 1 599 ? -21.961 -17.352 20.641 1.00 82.50 599 THR A CA 1
ATOM 4648 C C . THR A 1 599 ? -21.528 -17.163 22.089 1.00 82.50 599 THR A C 1
ATOM 4650 O O . THR A 1 599 ? -21.150 -16.065 22.488 1.00 82.50 599 THR A O 1
ATOM 4653 N N . SER A 1 600 ? -21.573 -18.244 22.868 1.00 76.56 600 SER A N 1
ATOM 4654 C CA . SER A 1 600 ? -21.045 -18.301 24.241 1.00 76.56 600 SER A CA 1
ATOM 4655 C C . SER A 1 600 ? -19.637 -18.915 24.300 1.00 76.56 600 SER A C 1
ATOM 4657 O O . SER A 1 600 ? -19.091 -19.121 25.376 1.00 76.56 600 SER A O 1
ATOM 4659 N N . VAL A 1 601 ? -19.051 -19.245 23.143 1.00 68.88 601 VAL A N 1
ATOM 4660 C CA . VAL A 1 601 ? -17.710 -19.834 23.010 1.00 68.88 601 VAL A CA 1
ATOM 4661 C C . VAL A 1 601 ? -16.736 -18.792 22.468 1.00 68.88 601 VAL A C 1
ATOM 4663 O O . VAL A 1 601 ? -17.037 -18.109 21.485 1.00 68.88 601 VAL A O 1
ATOM 4666 N N . ASP A 1 602 ? -15.559 -18.708 23.087 1.00 64.19 602 ASP A N 1
ATOM 4667 C CA . ASP A 1 602 ? -14.446 -17.879 22.626 1.00 64.19 602 ASP A CA 1
ATOM 4668 C C . ASP A 1 602 ? -13.691 -18.559 21.469 1.00 64.19 602 ASP A C 1
ATOM 4670 O O . ASP A 1 602 ? -13.126 -19.643 21.624 1.00 64.19 602 ASP A O 1
ATOM 4674 N N . SER A 1 603 ? -13.642 -17.889 20.312 1.00 57.97 603 SER A N 1
ATOM 4675 C CA . SER A 1 603 ? -12.957 -18.383 19.110 1.00 57.97 603 SER A CA 1
ATOM 4676 C C . SER A 1 603 ? -11.440 -18.538 19.265 1.00 57.97 603 SER A C 1
ATOM 4678 O O . SER A 1 603 ? -10.810 -19.216 18.453 1.00 57.97 603 SER A O 1
ATOM 4680 N N . HIS A 1 604 ? -10.836 -17.911 20.279 1.00 61.84 604 HIS A N 1
ATOM 4681 C CA . HIS A 1 604 ? -9.405 -18.046 20.557 1.00 61.84 604 HIS A CA 1
ATOM 4682 C C . HIS A 1 604 ? -9.057 -19.385 21.216 1.00 61.84 604 HIS A C 1
ATOM 4684 O O . HIS A 1 604 ? -7.934 -19.866 21.048 1.00 61.84 604 HIS A O 1
ATOM 4690 N N . SER A 1 605 ? -10.001 -20.005 21.935 1.00 58.81 605 SER A N 1
ATOM 4691 C CA . SER A 1 605 ? -9.793 -21.271 22.653 1.00 58.81 605 SER A CA 1
ATOM 4692 C C . SER A 1 605 ? -10.413 -22.484 21.952 1.00 58.81 605 SER A C 1
ATOM 4694 O O . SER A 1 605 ? -9.928 -23.601 22.127 1.00 58.81 605 SER A O 1
ATOM 4696 N N . SER A 1 606 ? -11.466 -22.290 21.152 1.00 67.19 606 SER A N 1
ATOM 4697 C CA . SER A 1 606 ? -12.084 -23.344 20.335 1.00 67.19 606 SER A CA 1
ATOM 4698 C C . SER A 1 606 ? -12.980 -22.754 19.239 1.00 67.19 606 SER A C 1
ATOM 4700 O O . SER A 1 606 ? -13.298 -21.573 19.260 1.00 67.19 606 SER A O 1
ATOM 4702 N N . MET A 1 607 ? -13.409 -23.549 18.254 1.00 78.38 607 MET A N 1
ATOM 4703 C CA . MET A 1 607 ? -14.314 -23.060 17.204 1.00 78.38 607 MET A CA 1
ATOM 4704 C C . MET A 1 607 ? -15.707 -22.745 17.781 1.00 78.38 607 MET A C 1
ATOM 4706 O O . MET A 1 607 ? -16.422 -23.651 18.210 1.00 78.38 607 MET A O 1
ATOM 4710 N N . GLY A 1 608 ? -16.113 -21.472 17.748 1.00 79.38 608 GLY A N 1
ATOM 4711 C CA . GLY A 1 608 ? -17.457 -21.053 18.158 1.00 79.38 608 GLY A CA 1
ATOM 4712 C C . GLY A 1 608 ? -18.537 -21.460 17.150 1.00 79.38 608 GLY A C 1
ATOM 4713 O O . GLY A 1 608 ? -18.244 -21.721 15.983 1.00 79.38 608 GLY A O 1
ATOM 4714 N N . MET A 1 609 ? -19.798 -21.501 17.584 1.00 86.81 609 MET A N 1
ATOM 4715 C CA . MET A 1 609 ? -20.943 -21.836 16.730 1.00 86.81 609 MET A CA 1
ATOM 4716 C C . MET A 1 609 ? -22.007 -20.748 16.823 1.00 86.81 609 MET A C 1
ATOM 4718 O O . MET A 1 609 ? -22.395 -20.355 17.920 1.00 86.81 609 MET A O 1
ATOM 4722 N N . VAL A 1 610 ? -22.525 -20.324 15.671 1.00 88.12 610 VAL A N 1
ATOM 4723 C CA . VAL A 1 610 ? -23.686 -19.432 15.592 1.00 88.12 610 VAL A CA 1
ATOM 4724 C C . VAL A 1 610 ? -24.839 -20.190 14.954 1.00 88.12 610 VAL A C 1
ATOM 4726 O O . VAL A 1 610 ? -24.753 -20.649 13.813 1.00 88.12 610 VAL A O 1
ATOM 4729 N N . SER A 1 611 ? -25.915 -20.349 15.721 1.00 86.12 611 SER A N 1
ATOM 4730 C CA . SER A 1 611 ? -27.125 -21.057 15.301 1.00 86.12 611 SER A CA 1
ATOM 4731 C C . SER A 1 611 ? -28.248 -20.077 14.965 1.00 86.12 611 SER A C 1
ATOM 4733 O O . SER A 1 611 ? -28.308 -18.975 15.504 1.00 86.12 611 SER A O 1
ATOM 4735 N N . GLY A 1 612 ? -29.142 -20.478 14.066 1.00 89.19 612 GLY A N 1
ATOM 4736 C CA . GLY A 1 612 ? -30.274 -19.663 13.628 1.00 89.19 612 GLY A CA 1
ATOM 4737 C C . GLY A 1 612 ? -30.707 -20.064 12.228 1.00 89.19 612 GLY A C 1
ATOM 4738 O O . GLY A 1 612 ? -29.884 -20.502 11.427 1.00 89.19 612 GLY A O 1
ATOM 4739 N N . ASN A 1 613 ? -31.995 -19.950 11.915 1.00 93.50 613 ASN A N 1
ATOM 4740 C CA . ASN A 1 613 ? -32.450 -20.185 10.546 1.00 93.50 613 ASN A CA 1
ATOM 4741 C C . ASN A 1 613 ? -31.959 -19.064 9.607 1.00 93.50 613 ASN A C 1
ATOM 4743 O O . ASN A 1 613 ? -31.520 -18.005 10.056 1.00 93.50 613 ASN A O 1
ATOM 4747 N N . GLU A 1 614 ? -32.017 -19.293 8.293 1.00 94.19 614 GLU A N 1
ATOM 4748 C CA . GLU A 1 614 ? -31.458 -18.343 7.325 1.00 94.19 614 GLU A CA 1
ATOM 4749 C C . GLU A 1 614 ? -32.092 -16.945 7.457 1.00 94.19 614 GLU A C 1
ATOM 4751 O O . GLU A 1 614 ? -31.371 -15.950 7.460 1.00 94.19 614 GLU A O 1
ATOM 4756 N N . GLU A 1 615 ? -33.412 -16.849 7.639 1.00 96.25 615 GLU A N 1
ATOM 4757 C CA . GLU A 1 615 ? -34.109 -15.567 7.805 1.00 96.25 615 GLU A CA 1
ATOM 4758 C C . GLU A 1 615 ? -33.625 -14.790 9.039 1.00 96.25 615 GLU A C 1
ATOM 4760 O O . GLU A 1 615 ? -33.385 -13.584 8.951 1.00 96.25 615 GLU A O 1
ATOM 4765 N N . GLN A 1 616 ? -33.437 -15.472 10.172 1.00 95.44 616 GLN A N 1
ATOM 4766 C CA . GLN A 1 616 ? -32.885 -14.875 11.390 1.00 95.44 616 GLN A CA 1
ATOM 4767 C C . GLN A 1 616 ? -31.485 -14.312 11.130 1.00 95.44 616 GLN A C 1
ATOM 4769 O O . GLN A 1 616 ? -31.259 -13.128 11.377 1.00 95.44 616 GLN A O 1
ATOM 4774 N N . LEU A 1 617 ? -30.599 -15.114 10.528 1.00 96.69 617 LEU A N 1
ATOM 4775 C CA . LEU A 1 617 ? -29.226 -14.703 10.220 1.00 96.69 617 LEU A CA 1
ATOM 4776 C C . LEU A 1 617 ? -29.181 -13.501 9.264 1.00 96.69 617 LEU A C 1
ATOM 4778 O O . LEU A 1 617 ? -28.375 -12.591 9.445 1.00 96.69 617 LEU A O 1
ATOM 4782 N N . TRP A 1 618 ? -30.067 -13.438 8.262 1.00 97.62 618 TRP A N 1
ATOM 4783 C CA . TRP A 1 618 ? -30.159 -12.282 7.357 1.00 97.62 618 TRP A CA 1
ATOM 4784 C C . TRP A 1 618 ? -30.629 -11.003 8.050 1.00 97.62 618 TRP A C 1
ATOM 4786 O O . TRP A 1 618 ? -30.190 -9.909 7.678 1.00 97.62 618 TRP A O 1
ATOM 4796 N N . ASN A 1 619 ? -31.527 -11.128 9.024 1.00 97.56 619 ASN A N 1
ATOM 4797 C CA . ASN A 1 619 ? -32.158 -9.994 9.691 1.00 97.56 619 ASN A CA 1
ATOM 4798 C C . ASN A 1 619 ? -31.379 -9.489 10.912 1.00 97.56 619 ASN A C 1
ATOM 4800 O O . ASN A 1 619 ? -31.584 -8.342 11.318 1.00 97.56 619 ASN A O 1
ATOM 4804 N N . ILE A 1 620 ? -30.492 -10.312 11.474 1.00 97.19 620 ILE A N 1
ATOM 4805 C CA . ILE A 1 620 ? -29.739 -10.008 12.690 1.00 97.19 620 ILE A CA 1
ATOM 4806 C C . ILE A 1 620 ? -28.242 -9.934 12.371 1.00 97.19 620 ILE A C 1
ATOM 4808 O O . ILE A 1 620 ? -27.722 -8.833 12.194 1.00 97.19 620 ILE A O 1
ATOM 4812 N N . GLU A 1 621 ? -27.560 -11.071 12.237 1.00 97.50 621 GLU A N 1
ATOM 4813 C CA . GLU A 1 621 ? -26.098 -11.146 12.136 1.00 97.50 621 GLU A CA 1
ATOM 4814 C C . GLU A 1 621 ? -25.561 -10.517 10.839 1.00 97.50 621 GLU A C 1
ATOM 4816 O O . GLU A 1 621 ? -24.617 -9.728 10.859 1.00 97.50 621 GLU A O 1
ATOM 4821 N N . LEU A 1 622 ? -26.197 -10.795 9.697 1.00 98.38 622 LEU A N 1
ATOM 4822 C CA . LEU A 1 622 ? -25.747 -10.313 8.388 1.00 98.38 622 LEU A CA 1
ATOM 4823 C C . LEU A 1 622 ? -26.228 -8.894 8.065 1.00 98.38 622 LEU A C 1
ATOM 4825 O O . LEU A 1 622 ? -25.723 -8.287 7.116 1.00 98.38 622 LEU A O 1
ATOM 4829 N N . LEU A 1 623 ? -27.218 -8.349 8.783 1.00 98.62 623 LEU A N 1
ATOM 4830 C CA . LEU A 1 623 ? -27.800 -7.040 8.460 1.00 98.62 623 LEU A CA 1
ATOM 4831 C C . LEU A 1 623 ? -26.752 -5.908 8.480 1.00 98.62 623 LEU A C 1
ATOM 4833 O O . LEU A 1 623 ? -26.682 -5.171 7.487 1.00 98.62 623 LEU A O 1
ATOM 4837 N N . PRO A 1 624 ? -25.895 -5.773 9.511 1.00 98.75 624 PRO A N 1
ATOM 4838 C CA . PRO A 1 624 ? -24.817 -4.786 9.509 1.00 98.75 624 PRO A CA 1
ATOM 4839 C C . PRO A 1 624 ? -23.855 -4.927 8.323 1.00 98.75 624 PRO A C 1
ATOM 4841 O O . PRO A 1 624 ? -23.544 -3.933 7.664 1.00 98.75 624 PRO A O 1
ATOM 4844 N N . PHE A 1 625 ? -23.454 -6.151 7.964 1.00 98.75 625 PHE A N 1
ATOM 4845 C CA . PHE A 1 625 ? -22.573 -6.398 6.816 1.00 98.75 625 PHE A CA 1
ATOM 4846 C C . PHE A 1 625 ? -23.239 -6.044 5.482 1.00 98.75 625 PHE A C 1
ATOM 4848 O O . PHE A 1 625 ? -22.617 -5.413 4.626 1.00 98.75 625 PHE A O 1
ATOM 4855 N N . GLN A 1 626 ? -24.525 -6.368 5.300 1.00 98.50 626 GLN A N 1
ATOM 4856 C CA . GLN A 1 626 ? -25.275 -5.973 4.102 1.00 98.50 626 GLN A CA 1
ATOM 4857 C C . GLN A 1 626 ? -25.261 -4.458 3.902 1.00 98.50 626 GLN A C 1
ATOM 4859 O O . GLN A 1 626 ? -25.095 -3.976 2.778 1.00 98.50 626 GLN A O 1
ATOM 4864 N N . LYS A 1 627 ? -25.446 -3.704 4.988 1.00 98.44 627 LYS A N 1
ATOM 4865 C CA . LYS A 1 627 ? -25.455 -2.242 4.970 1.00 98.44 627 LYS A CA 1
ATOM 4866 C C . LYS A 1 627 ? -24.056 -1.671 4.746 1.00 98.44 627 LYS A C 1
ATOM 4868 O O . LYS A 1 627 ? -23.898 -0.792 3.896 1.00 98.44 627 LYS A O 1
ATOM 4873 N N . ALA A 1 628 ? -23.034 -2.238 5.383 1.00 98.56 628 ALA A N 1
ATOM 4874 C CA . ALA A 1 628 ? -21.636 -1.887 5.144 1.00 98.56 628 ALA A CA 1
ATOM 4875 C C . ALA A 1 628 ? -21.236 -2.050 3.662 1.00 98.56 628 ALA A C 1
ATOM 4877 O O . ALA A 1 628 ? -20.632 -1.150 3.074 1.00 98.56 628 ALA A O 1
ATOM 4878 N N . ILE A 1 629 ? -21.638 -3.154 3.024 1.00 98.56 629 ILE A N 1
ATOM 4879 C CA . ILE A 1 629 ? -21.341 -3.437 1.611 1.00 98.56 629 ILE A CA 1
ATOM 4880 C C . ILE A 1 629 ? -22.152 -2.529 0.681 1.00 98.56 629 ILE A C 1
ATOM 4882 O O . ILE A 1 629 ? -21.592 -1.846 -0.178 1.00 98.56 629 ILE A O 1
ATOM 4886 N N . LYS A 1 630 ? -23.485 -2.514 0.819 1.00 97.31 630 LYS A N 1
ATOM 4887 C CA . LYS A 1 630 ? -24.367 -1.848 -0.152 1.00 97.31 630 LYS A CA 1
ATOM 4888 C C . LYS A 1 630 ? -24.301 -0.335 -0.040 1.00 97.31 630 LYS A C 1
ATOM 4890 O O . LYS A 1 630 ? -24.174 0.335 -1.069 1.00 97.31 630 LYS A O 1
ATOM 4895 N N . ASN A 1 631 ? -24.363 0.178 1.184 1.00 97.25 631 ASN A N 1
ATOM 4896 C CA . ASN A 1 631 ? -24.482 1.600 1.439 1.00 97.25 631 ASN A CA 1
ATOM 4897 C C . ASN A 1 631 ? -23.103 2.227 1.644 1.00 97.25 631 ASN A C 1
ATOM 4899 O O . ASN A 1 631 ? -22.752 3.152 0.908 1.00 97.25 631 ASN A O 1
ATOM 4903 N N . ALA A 1 632 ? -22.340 1.751 2.634 1.00 96.81 632 ALA A N 1
ATOM 4904 C CA . ALA A 1 632 ? -21.085 2.386 3.044 1.00 96.81 632 ALA A CA 1
ATOM 4905 C C . ALA A 1 632 ? -19.910 2.114 2.093 1.00 96.81 632 ALA A C 1
ATOM 4907 O O . ALA A 1 632 ? -18.961 2.890 2.105 1.00 96.81 632 ALA A O 1
ATOM 4908 N N . LYS A 1 633 ? -20.014 1.083 1.239 1.00 97.31 633 LYS A N 1
ATOM 4909 C CA . LYS A 1 633 ? -18.967 0.644 0.300 1.00 97.31 633 LYS A CA 1
ATOM 4910 C C . LYS A 1 633 ? -17.659 0.289 1.013 1.00 97.31 633 LYS A C 1
ATOM 4912 O O . LYS A 1 633 ? -16.589 0.699 0.577 1.00 97.31 633 LYS A O 1
ATOM 4917 N N . VAL A 1 634 ? -17.772 -0.470 2.106 1.00 98.50 634 VAL A N 1
ATOM 4918 C CA . VAL A 1 634 ? -16.627 -0.879 2.933 1.00 98.50 634 VAL A CA 1
ATOM 4919 C C . VAL A 1 634 ? -15.501 -1.494 2.097 1.00 98.50 634 VAL A C 1
ATOM 4921 O O . VAL A 1 634 ? -15.739 -2.325 1.220 1.00 98.50 634 VAL A O 1
ATOM 4924 N N . SER A 1 635 ? -14.267 -1.083 2.376 1.00 98.44 635 SER A N 1
ATOM 4925 C CA . SER A 1 635 ? -13.079 -1.511 1.630 1.00 98.44 635 SER A CA 1
ATOM 4926 C C . SER A 1 635 ? -12.724 -2.978 1.830 1.00 98.44 635 SER A C 1
ATOM 4928 O O . SER A 1 635 ? -12.217 -3.624 0.907 1.00 98.44 635 SER A O 1
ATOM 4930 N N . SER A 1 636 ? -12.951 -3.495 3.036 1.00 98.69 636 SER A N 1
ATOM 4931 C CA . SER A 1 636 ? -12.564 -4.851 3.405 1.00 98.69 636 SER A CA 1
ATOM 4932 C C . SER A 1 636 ? -13.506 -5.486 4.428 1.00 98.69 636 SER A C 1
ATOM 4934 O O . SER A 1 636 ? -14.250 -4.791 5.124 1.00 98.69 636 SER A O 1
ATOM 4936 N N . ILE A 1 637 ? -13.495 -6.816 4.491 1.00 98.81 637 ILE A N 1
ATOM 4937 C CA . ILE A 1 637 ? -14.201 -7.613 5.499 1.00 98.81 637 ILE A CA 1
ATOM 4938 C C . ILE A 1 637 ? -13.229 -8.647 6.066 1.00 98.81 637 ILE A C 1
ATOM 4940 O O . ILE A 1 637 ? -12.452 -9.245 5.319 1.00 98.81 637 ILE A O 1
ATOM 4944 N N . MET A 1 638 ? -13.299 -8.853 7.378 1.00 98.81 638 MET A N 1
ATOM 4945 C CA . MET A 1 638 ? -12.593 -9.915 8.088 1.00 98.81 638 MET A CA 1
ATOM 4946 C C . MET A 1 638 ? -13.594 -10.997 8.487 1.00 98.81 638 MET A C 1
ATOM 4948 O O . MET A 1 638 ? -14.663 -10.692 9.019 1.00 98.81 638 MET A O 1
ATOM 4952 N N . THR A 1 639 ? -13.262 -12.250 8.191 1.00 97.75 639 THR A N 1
ATOM 4953 C CA . THR A 1 639 ? -14.046 -13.429 8.601 1.00 97.75 639 THR A CA 1
ATOM 4954 C C . THR A 1 639 ? -13.696 -13.867 10.016 1.00 97.75 639 THR A C 1
ATOM 4956 O O . THR A 1 639 ? -12.610 -13.568 10.481 1.00 97.75 639 THR A O 1
ATOM 4959 N N . ALA A 1 640 ? -14.587 -14.609 10.667 1.00 93.81 640 ALA A N 1
ATOM 4960 C CA . ALA A 1 640 ? -14.391 -15.226 11.972 1.00 93.81 640 ALA A CA 1
ATOM 4961 C C . ALA A 1 640 ? -14.151 -16.741 11.860 1.00 93.81 640 ALA A C 1
ATOM 4963 O O . ALA A 1 640 ? -14.651 -17.406 10.945 1.00 93.81 640 ALA A O 1
ATOM 4964 N N . HIS A 1 641 ? -13.479 -17.324 12.853 1.00 93.12 641 HIS A N 1
ATOM 4965 C CA . HIS A 1 641 ? -13.328 -18.777 12.994 1.00 93.12 641 HIS A CA 1
ATOM 4966 C C . HIS A 1 641 ? -14.550 -19.423 13.675 1.00 93.12 641 HIS A C 1
ATOM 4968 O O . HIS A 1 641 ? -14.453 -20.000 14.757 1.00 93.12 641 HIS A O 1
ATOM 4974 N N . LEU A 1 642 ? -15.720 -19.288 13.041 1.00 91.44 642 LEU A N 1
ATOM 4975 C CA . LEU A 1 642 ? -17.013 -19.754 13.556 1.00 91.44 642 LEU A CA 1
ATOM 4976 C C . LEU A 1 642 ? -17.664 -20.762 12.618 1.00 91.44 642 LEU A C 1
ATOM 4978 O O . LEU A 1 642 ? -17.636 -20.577 11.404 1.00 91.44 642 LEU A O 1
ATOM 4982 N N . TRP A 1 643 ? -18.336 -21.767 13.164 1.00 93.00 643 TRP A N 1
ATOM 4983 C CA . TRP A 1 643 ? -19.217 -22.631 12.391 1.00 93.00 643 TRP A CA 1
ATOM 4984 C C . TRP A 1 643 ? -20.645 -22.073 12.347 1.00 93.00 643 TRP A C 1
ATOM 4986 O O . TRP A 1 643 ? -21.225 -21.726 13.378 1.00 93.00 643 TRP A O 1
ATOM 4996 N N . VAL A 1 644 ? -21.228 -22.017 11.146 1.00 94.12 644 VAL A N 1
ATOM 4997 C CA . VAL A 1 644 ? -22.623 -21.606 10.923 1.00 94.12 644 VAL A CA 1
ATOM 4998 C C . VAL A 1 644 ? -23.363 -22.717 10.166 1.00 94.12 644 VAL A C 1
ATOM 5000 O O . VAL A 1 644 ? -23.339 -22.723 8.929 1.00 94.12 644 VAL A O 1
ATOM 5003 N N . PRO A 1 645 ? -24.031 -23.652 10.878 1.00 94.25 645 PRO A N 1
ATOM 5004 C CA . PRO A 1 645 ? -24.645 -24.852 10.294 1.00 94.25 645 PRO A CA 1
ATOM 5005 C C . PRO A 1 645 ? -25.596 -24.571 9.124 1.00 94.25 645 PRO A C 1
ATOM 5007 O O . PRO A 1 645 ? -25.707 -25.358 8.187 1.00 94.25 645 PRO A O 1
ATOM 5010 N N . THR A 1 646 ? -26.271 -23.425 9.176 1.00 95.38 646 THR A N 1
ATOM 5011 C CA . THR A 1 646 ? -27.250 -22.981 8.178 1.00 95.38 646 THR A CA 1
ATOM 5012 C C . THR A 1 646 ? -26.633 -22.704 6.810 1.00 95.38 646 THR A C 1
ATOM 5014 O O . THR A 1 646 ? -27.300 -22.888 5.795 1.00 95.38 646 THR A O 1
ATOM 5017 N N . PHE A 1 647 ? -25.365 -22.285 6.759 1.00 95.25 647 PHE A N 1
ATOM 5018 C CA . PHE A 1 647 ? -24.651 -22.025 5.504 1.00 95.25 647 PHE A CA 1
ATOM 5019 C C . PHE A 1 647 ? -23.662 -23.139 5.147 1.00 95.25 647 PHE A C 1
ATOM 5021 O O . PHE A 1 647 ? -23.374 -23.355 3.968 1.00 95.25 647 PHE A O 1
ATOM 5028 N N . ASP A 1 648 ? -23.170 -23.883 6.137 1.00 94.38 648 ASP A N 1
ATOM 5029 C CA . ASP A 1 648 ? -22.355 -25.070 5.911 1.00 94.38 648 ASP A CA 1
ATOM 5030 C C . ASP A 1 648 ? -22.709 -26.165 6.918 1.00 94.38 648 ASP A C 1
ATOM 5032 O O . ASP A 1 648 ? -22.449 -26.044 8.113 1.00 94.38 648 ASP A O 1
ATOM 5036 N N . ALA A 1 649 ? -23.294 -27.259 6.427 1.00 92.19 649 ALA A N 1
ATOM 5037 C CA . ALA A 1 649 ? -23.694 -28.383 7.268 1.00 92.19 649 ALA A CA 1
ATOM 5038 C C . ALA A 1 649 ? -22.494 -29.089 7.921 1.00 92.19 649 ALA A C 1
ATOM 5040 O O . ALA A 1 649 ? -22.662 -29.788 8.921 1.00 92.19 649 ALA A O 1
ATOM 5041 N N . LYS A 1 650 ? -21.285 -28.943 7.360 1.00 91.44 650 LYS A N 1
ATOM 5042 C CA . LYS A 1 650 ? -20.070 -29.495 7.960 1.00 91.44 650 LYS A CA 1
ATOM 5043 C C . LYS A 1 650 ? -19.536 -28.524 9.013 1.00 91.44 650 LYS A C 1
ATOM 5045 O O . LYS A 1 650 ? -19.534 -27.324 8.748 1.00 91.44 650 LYS A O 1
ATOM 5050 N N . PRO A 1 651 ? -19.011 -29.021 10.148 1.00 90.31 651 PRO A N 1
ATOM 5051 C CA . PRO A 1 651 ? -18.418 -28.196 11.198 1.00 90.31 651 PRO A CA 1
ATOM 5052 C C . PRO A 1 651 ? -17.071 -27.625 10.742 1.00 90.31 651 PRO A C 1
ATOM 5054 O O . PRO A 1 651 ? -16.010 -28.089 11.143 1.00 90.31 651 PRO A O 1
ATOM 5057 N N . VAL A 1 652 ? -17.119 -26.657 9.833 1.00 92.00 652 VAL A N 1
ATOM 5058 C CA . VAL A 1 652 ? -15.968 -25.986 9.229 1.00 92.00 652 VAL A CA 1
ATOM 5059 C C . VAL A 1 652 ? -16.042 -24.504 9.601 1.00 92.00 652 VAL A C 1
ATOM 5061 O O . VAL A 1 652 ? -17.122 -23.915 9.481 1.00 92.00 652 VAL A O 1
ATOM 5064 N N . PRO A 1 653 ? -14.924 -23.880 10.021 1.00 94.12 653 PRO A N 1
ATOM 5065 C CA . PRO A 1 653 ? -14.892 -22.445 10.266 1.00 94.12 653 PRO A CA 1
ATOM 5066 C C . PRO A 1 653 ? -15.303 -21.662 9.017 1.00 94.12 653 PRO A C 1
ATOM 5068 O O . PRO A 1 653 ? -14.884 -22.002 7.909 1.00 94.12 653 PRO A O 1
ATOM 5071 N N . ALA A 1 654 ? -16.052 -20.573 9.188 1.00 95.88 654 ALA A N 1
ATOM 5072 C CA . ALA A 1 654 ? -16.486 -19.691 8.110 1.00 95.88 654 ALA A CA 1
ATOM 5073 C C . ALA A 1 654 ? -15.303 -19.275 7.230 1.00 95.88 654 ALA A C 1
ATOM 5075 O O . ALA A 1 654 ? -15.400 -19.391 6.014 1.00 95.88 654 ALA A O 1
ATOM 5076 N N . THR A 1 655 ? -14.152 -18.958 7.834 1.00 96.81 655 THR A N 1
ATOM 5077 C CA . THR A 1 655 ? -12.888 -18.649 7.143 1.00 96.81 655 THR A CA 1
ATOM 5078 C C . THR A 1 655 ? -12.469 -19.678 6.092 1.00 96.81 655 THR A C 1
ATOM 5080 O O . THR A 1 655 ? -11.870 -19.313 5.082 1.00 96.81 655 THR A O 1
ATOM 5083 N N . LEU A 1 656 ? -12.777 -20.956 6.317 1.00 96.88 656 LEU A N 1
ATOM 5084 C CA . LEU A 1 656 ? -12.401 -22.074 5.451 1.00 96.88 656 LEU A CA 1
ATOM 5085 C C . LEU A 1 656 ? -13.567 -22.579 4.587 1.00 96.88 656 LEU A C 1
ATOM 5087 O O . LEU A 1 656 ? -13.384 -23.485 3.772 1.00 96.88 656 LEU A O 1
ATOM 5091 N N . SER A 1 657 ? -14.772 -22.030 4.764 1.00 97.12 657 SER A N 1
ATOM 5092 C CA . SER A 1 657 ? -15.971 -22.473 4.058 1.00 97.12 657 SER A CA 1
ATOM 5093 C C . SER A 1 657 ? -16.186 -21.665 2.784 1.00 97.12 657 SER A C 1
ATOM 5095 O O . SER A 1 657 ? -16.478 -20.467 2.810 1.00 97.12 657 SER A O 1
ATOM 5097 N N . LYS A 1 658 ? -16.132 -22.343 1.634 1.00 96.88 658 LYS A N 1
ATOM 5098 C CA . LYS A 1 658 ? -16.499 -21.748 0.343 1.00 96.88 658 LYS A CA 1
ATOM 5099 C C . LYS A 1 658 ? -17.970 -21.310 0.312 1.00 96.88 658 LYS A C 1
ATOM 5101 O O . LYS A 1 658 ? -18.270 -20.279 -0.290 1.00 96.88 658 LYS A O 1
ATOM 5106 N N . ASN A 1 659 ? -18.860 -22.033 0.994 1.00 97.88 659 ASN A N 1
ATOM 5107 C CA . ASN A 1 659 ? -20.278 -21.681 1.055 1.00 97.88 659 ASN A CA 1
ATOM 5108 C C . ASN A 1 659 ? -20.477 -20.322 1.742 1.00 97.88 659 ASN A C 1
ATOM 5110 O O . ASN A 1 659 ? -21.285 -19.508 1.300 1.00 97.88 659 ASN A O 1
ATOM 5114 N N . VAL A 1 660 ? -19.703 -20.047 2.795 1.00 97.62 660 VAL A N 1
ATOM 5115 C CA . VAL A 1 660 ? -19.781 -18.783 3.536 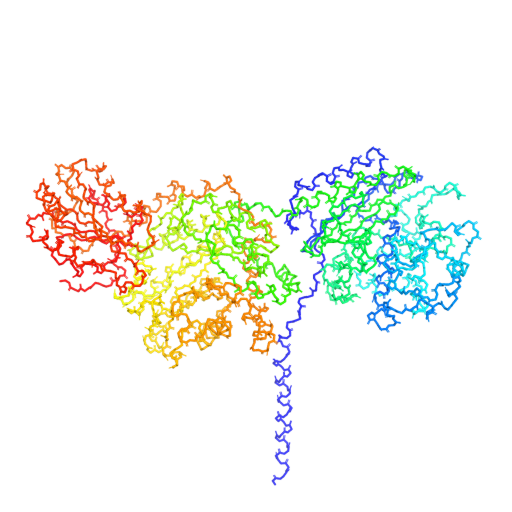1.00 97.62 660 VAL A CA 1
ATOM 5116 C C . VAL A 1 660 ? -19.003 -17.671 2.821 1.00 97.62 660 VAL A C 1
ATOM 5118 O O . VAL A 1 660 ? -19.547 -16.605 2.529 1.00 97.62 660 VAL A O 1
ATOM 5121 N N . MET A 1 661 ? -17.738 -17.908 2.480 1.00 98.06 661 MET A N 1
ATOM 5122 C CA . MET A 1 661 ? -16.862 -16.850 1.964 1.00 98.06 661 MET A CA 1
ATOM 5123 C C . MET A 1 661 ? -17.087 -16.542 0.486 1.00 98.06 661 MET A C 1
ATOM 5125 O O . MET A 1 661 ? -17.053 -15.378 0.093 1.00 98.06 661 MET A O 1
ATOM 5129 N N . THR A 1 662 ? -17.350 -17.549 -0.347 1.00 97.50 662 THR A N 1
ATOM 5130 C CA . THR A 1 662 ? -17.615 -17.341 -1.776 1.00 97.50 662 THR A CA 1
ATOM 5131 C C . THR A 1 662 ? -19.111 -17.249 -2.048 1.00 97.50 662 THR A C 1
ATOM 5133 O O . THR A 1 662 ? -19.568 -16.226 -2.553 1.00 97.50 662 THR A O 1
ATOM 5136 N N . ASP A 1 663 ? -19.903 -18.265 -1.712 1.00 98.06 663 ASP A N 1
ATOM 5137 C CA . ASP A 1 663 ? -21.293 -18.310 -2.182 1.00 98.06 663 ASP A CA 1
ATOM 5138 C C . ASP A 1 663 ? -22.192 -17.292 -1.470 1.00 98.06 663 ASP A C 1
ATOM 5140 O O . ASP A 1 663 ? -22.940 -16.556 -2.119 1.00 98.06 663 ASP A O 1
ATOM 5144 N N . LEU A 1 664 ? -22.065 -17.159 -0.151 1.00 98.06 664 LEU A N 1
ATOM 5145 C CA . LEU A 1 664 ? -22.781 -16.138 0.602 1.00 98.06 664 LEU A CA 1
ATOM 5146 C C . LEU A 1 664 ? -22.158 -14.747 0.392 1.00 98.06 664 LEU A C 1
ATOM 5148 O O . LEU A 1 664 ? -22.832 -13.848 -0.116 1.00 98.06 664 LEU A O 1
ATOM 5152 N N . LEU A 1 665 ? -20.884 -14.543 0.740 1.00 98.31 665 LEU A N 1
ATOM 5153 C CA . LEU A 1 665 ? -20.310 -13.193 0.771 1.00 98.31 665 LEU A CA 1
ATOM 5154 C C . LEU A 1 665 ? -19.960 -12.625 -0.617 1.00 98.31 665 LEU A C 1
ATOM 5156 O O . LEU A 1 665 ? -20.392 -11.518 -0.958 1.00 98.31 665 LEU A O 1
ATOM 5160 N N . ARG A 1 666 ? -19.210 -13.354 -1.456 1.00 96.88 666 ARG A N 1
ATOM 5161 C CA . ARG A 1 666 ? -18.890 -12.875 -2.817 1.00 96.88 666 ARG A CA 1
ATOM 5162 C C . ARG A 1 666 ? -20.114 -12.901 -3.726 1.00 96.88 666 ARG A C 1
ATOM 5164 O O . ARG A 1 666 ? -20.431 -11.891 -4.349 1.00 96.88 666 ARG A O 1
ATOM 5171 N N . ASN A 1 667 ? -20.822 -14.027 -3.793 1.00 97.50 667 ASN A N 1
ATOM 5172 C CA . ASN A 1 667 ? -21.823 -14.255 -4.832 1.00 97.50 667 ASN A CA 1
ATOM 5173 C C . ASN A 1 667 ? -23.201 -13.701 -4.457 1.00 97.50 667 ASN A C 1
ATOM 5175 O O . ASN A 1 667 ? -23.805 -13.014 -5.285 1.00 97.50 667 ASN A O 1
ATOM 5179 N N . LYS A 1 668 ? -23.707 -13.967 -3.246 1.00 97.69 668 LYS A N 1
ATOM 5180 C CA . LYS A 1 668 ? -25.046 -13.524 -2.817 1.00 97.69 668 LYS A CA 1
ATOM 5181 C C . LYS A 1 668 ? -25.049 -12.081 -2.306 1.00 97.69 668 LYS A C 1
ATOM 5183 O O . LYS A 1 668 ? -25.921 -11.306 -2.695 1.00 97.69 668 LYS A O 1
ATOM 5188 N N . MET A 1 669 ? -24.058 -11.680 -1.506 1.00 97.94 669 MET A N 1
ATOM 5189 C CA . MET A 1 669 ? -23.943 -10.307 -0.985 1.00 97.94 669 MET A CA 1
ATOM 5190 C C . MET A 1 669 ? -23.207 -9.337 -1.923 1.00 97.94 669 MET A C 1
ATOM 5192 O O . MET A 1 669 ? -23.272 -8.129 -1.693 1.00 97.94 669 MET A O 1
ATOM 5196 N N . LYS A 1 670 ? -22.569 -9.838 -2.994 1.00 97.56 670 LYS A N 1
ATOM 5197 C CA . LYS A 1 670 ? -21.856 -9.039 -4.013 1.00 97.56 670 LYS A CA 1
ATOM 5198 C C . LYS A 1 670 ? -20.710 -8.205 -3.436 1.00 97.56 670 LYS A C 1
ATOM 5200 O O . LYS A 1 670 ? -20.520 -7.050 -3.809 1.00 97.56 670 LYS A O 1
ATOM 5205 N N . PHE A 1 671 ? -19.952 -8.771 -2.496 1.00 98.38 671 PHE A N 1
ATOM 5206 C CA . PHE A 1 671 ? -18.796 -8.082 -1.934 1.00 98.38 671 PHE A CA 1
ATOM 5207 C C . PHE A 1 671 ? -17.549 -8.223 -2.817 1.00 98.38 671 PHE A C 1
ATOM 5209 O O . PHE A 1 671 ? -17.013 -9.319 -2.983 1.00 98.38 671 PHE A O 1
ATOM 5216 N N . GLU A 1 672 ? -17.023 -7.105 -3.314 1.00 95.38 672 GLU A N 1
ATOM 5217 C CA . GLU A 1 672 ? -15.872 -7.079 -4.233 1.00 95.38 672 GLU A CA 1
ATOM 5218 C C . GLU A 1 672 ? -14.546 -6.672 -3.569 1.00 95.38 672 GLU A C 1
ATOM 5220 O O . GLU A 1 672 ? -13.481 -6.922 -4.137 1.00 95.38 672 GLU A O 1
ATOM 5225 N N . GLY A 1 673 ? -14.590 -6.113 -2.353 1.00 97.00 673 GLY A N 1
ATOM 5226 C CA . GLY A 1 673 ? -13.417 -5.615 -1.624 1.00 97.00 673 GLY A CA 1
ATOM 5227 C C . GLY A 1 673 ? -12.452 -6.706 -1.141 1.00 97.00 673 GLY A C 1
ATOM 5228 O O . GLY A 1 673 ? -12.544 -7.871 -1.541 1.00 97.00 673 GLY A O 1
ATOM 5229 N N . LEU A 1 674 ? -11.508 -6.330 -0.278 1.00 98.44 674 LEU A N 1
ATOM 5230 C CA . LEU A 1 674 ? -10.525 -7.267 0.280 1.00 98.44 674 LEU A CA 1
ATOM 5231 C C . LEU A 1 674 ? -11.150 -8.179 1.338 1.00 98.44 674 LEU A C 1
ATOM 5233 O O . LEU A 1 674 ? -11.880 -7.705 2.208 1.00 98.44 674 LEU A O 1
ATOM 5237 N N . LEU A 1 675 ? -10.831 -9.472 1.279 1.00 98.62 675 LEU A N 1
ATOM 5238 C CA . LEU A 1 675 ? -11.143 -10.420 2.347 1.00 98.62 675 LEU A CA 1
ATOM 5239 C C . LEU A 1 675 ? -9.896 -10.801 3.129 1.00 98.62 675 LEU A C 1
ATOM 5241 O O . LEU A 1 675 ? -8.963 -11.370 2.565 1.00 98.62 675 LEU A O 1
ATOM 5245 N N . PHE A 1 676 ? -9.929 -10.522 4.423 1.00 98.75 676 PHE A N 1
ATOM 5246 C CA . PHE A 1 676 ? -8.922 -10.951 5.381 1.00 98.75 676 PHE A CA 1
ATOM 5247 C C . PHE A 1 676 ? -9.451 -12.151 6.155 1.00 98.75 676 PHE A C 1
ATOM 5249 O O . PHE A 1 676 ? -10.629 -12.176 6.519 1.00 98.75 676 PHE A O 1
ATOM 5256 N N . THR A 1 677 ? -8.588 -13.126 6.430 1.00 98.44 677 THR A N 1
ATOM 5257 C CA . THR A 1 677 ? -8.826 -14.034 7.557 1.00 98.44 677 THR A CA 1
ATOM 5258 C C . THR A 1 677 ? -8.820 -13.242 8.870 1.00 98.44 677 THR A C 1
ATOM 5260 O O . THR A 1 677 ? -8.247 -12.151 8.921 1.00 98.44 677 THR A O 1
ATOM 5263 N N . ASP A 1 678 ? -9.419 -13.791 9.928 1.00 95.56 678 ASP A N 1
ATOM 5264 C CA . ASP A 1 678 ? -8.963 -13.458 11.285 1.00 95.56 678 ASP A CA 1
ATOM 5265 C C . ASP A 1 678 ? -7.535 -13.993 11.500 1.00 95.56 678 ASP A C 1
ATOM 5267 O O . ASP A 1 678 ? -6.953 -14.610 10.593 1.00 95.56 678 ASP A O 1
ATOM 5271 N N . ALA A 1 679 ? -6.970 -13.766 12.682 1.00 94.50 679 ALA A N 1
ATOM 5272 C CA . ALA A 1 679 ? -5.652 -14.271 13.036 1.00 94.50 679 ALA A CA 1
ATOM 5273 C C . ALA A 1 679 ? -5.576 -15.810 12.936 1.00 94.50 679 ALA A C 1
ATOM 5275 O O . ALA A 1 679 ? -6.206 -16.550 13.688 1.00 94.50 679 ALA A O 1
ATOM 5276 N N . MET A 1 680 ? -4.797 -16.310 11.974 1.00 93.81 680 MET A N 1
ATOM 5277 C CA . MET A 1 680 ? -4.723 -17.746 11.664 1.00 93.81 680 MET A CA 1
ATOM 5278 C C . MET A 1 680 ? -3.885 -18.558 12.666 1.00 93.81 680 MET A C 1
ATOM 5280 O O . MET A 1 680 ? -3.879 -19.787 12.590 1.00 93.81 680 MET A O 1
ATOM 5284 N N . ASP A 1 681 ? -3.199 -17.899 13.602 1.00 84.25 681 ASP A N 1
ATOM 5285 C CA . ASP A 1 681 ? -2.538 -18.516 14.758 1.00 84.25 681 ASP A CA 1
ATOM 5286 C C . ASP A 1 681 ? -3.511 -18.877 15.903 1.00 84.25 681 ASP A C 1
ATOM 5288 O O . ASP A 1 681 ? -3.119 -19.545 16.863 1.00 84.25 681 ASP A O 1
ATOM 5292 N N . MET A 1 682 ? -4.795 -18.521 15.783 1.00 78.31 682 MET A N 1
ATOM 5293 C CA . MET A 1 682 ? -5.847 -18.910 16.724 1.00 78.31 682 MET A CA 1
ATOM 5294 C C . MET A 1 682 ? -6.199 -20.404 16.631 1.00 78.31 682 MET A C 1
ATOM 5296 O O . MET A 1 682 ? -6.320 -20.981 15.547 1.00 78.31 682 MET A O 1
ATOM 5300 N N . SER A 1 683 ? -6.491 -21.029 17.778 1.00 70.69 683 SER A N 1
ATOM 5301 C CA . SER A 1 683 ? -6.831 -22.463 17.859 1.00 70.69 683 SER A CA 1
ATOM 5302 C C . SER A 1 683 ? -8.063 -22.856 17.023 1.00 70.69 683 SER A C 1
ATOM 5304 O O . SER A 1 683 ? -8.100 -23.940 16.431 1.00 70.69 683 SER A O 1
ATOM 5306 N N . GLY A 1 684 ? -9.051 -21.958 16.907 1.00 69.12 684 GLY A N 1
ATOM 5307 C CA . GLY A 1 684 ? -10.264 -22.161 16.113 1.00 69.12 684 GLY A CA 1
ATOM 5308 C C . GLY A 1 684 ? -10.048 -22.176 14.593 1.00 69.12 684 GLY A C 1
ATOM 5309 O O . GLY A 1 684 ? -10.937 -22.619 13.865 1.00 69.12 684 GLY A O 1
ATOM 5310 N N . ALA A 1 685 ? -8.890 -21.730 14.091 1.00 76.56 685 ALA A N 1
ATOM 5311 C CA . ALA A 1 685 ? -8.643 -21.577 12.657 1.00 76.56 685 ALA A CA 1
ATOM 5312 C C . ALA A 1 685 ? -8.481 -22.918 11.923 1.00 76.56 685 ALA A C 1
ATOM 5314 O O . ALA A 1 685 ? -9.015 -23.093 10.829 1.00 76.56 685 ALA A O 1
ATOM 5315 N N . ALA A 1 686 ? -7.749 -23.871 12.511 1.00 77.06 686 ALA A N 1
ATOM 5316 C CA . ALA A 1 686 ? -7.424 -25.143 11.862 1.00 77.06 686 ALA A CA 1
ATOM 5317 C C . ALA A 1 686 ? -8.485 -26.237 12.091 1.00 77.06 686 ALA A C 1
ATOM 5319 O O . ALA A 1 686 ? -8.681 -27.088 11.229 1.00 77.06 686 ALA A O 1
ATOM 5320 N N . ASN A 1 687 ? -9.185 -26.226 13.231 1.00 78.75 687 ASN A N 1
ATOM 5321 C CA . ASN A 1 687 ? -10.254 -27.179 13.569 1.00 78.75 687 ASN A CA 1
ATOM 5322 C C . ASN A 1 687 ? -9.945 -28.651 13.188 1.00 78.75 687 ASN A C 1
ATOM 5324 O O . ASN A 1 687 ? -10.676 -29.293 12.431 1.00 78.75 687 ASN A O 1
ATOM 5328 N N . GLY A 1 688 ? -8.818 -29.179 13.673 1.00 80.69 688 GLY A N 1
ATOM 5329 C CA . GLY A 1 688 ? -8.425 -30.578 13.460 1.00 80.69 688 GLY A CA 1
ATOM 5330 C C . GLY A 1 688 ? -7.778 -30.896 12.104 1.00 80.69 688 GLY A C 1
ATOM 5331 O O . GLY A 1 688 ? -7.494 -32.065 11.844 1.00 80.69 688 GLY A O 1
ATOM 5332 N N . ILE A 1 689 ? -7.516 -29.899 11.250 1.00 89.56 689 ILE A N 1
ATOM 5333 C CA . ILE A 1 689 ? -6.666 -30.055 10.055 1.00 89.56 689 ILE A CA 1
ATOM 5334 C C . ILE A 1 689 ? -5.255 -29.507 10.304 1.00 89.56 689 ILE A C 1
ATOM 5336 O O . ILE A 1 689 ? -4.993 -28.862 11.319 1.00 89.56 689 ILE A O 1
ATOM 5340 N N . THR A 1 690 ? -4.328 -29.775 9.383 1.00 92.94 690 THR A N 1
ATOM 5341 C CA . THR A 1 690 ? -2.973 -29.223 9.481 1.00 92.94 690 THR A CA 1
ATOM 5342 C C . THR A 1 690 ? -2.971 -27.718 9.228 1.00 92.94 690 THR A C 1
ATOM 5344 O O . THR A 1 690 ? -3.845 -27.178 8.548 1.00 92.94 690 THR A O 1
ATOM 5347 N N . PHE A 1 691 ? -1.946 -27.047 9.744 1.00 92.81 691 PHE A N 1
ATOM 5348 C CA . PHE A 1 691 ? -1.713 -25.626 9.515 1.00 92.81 691 PHE A CA 1
ATOM 5349 C C . PHE A 1 691 ? -1.712 -25.264 8.019 1.00 92.81 691 PHE A C 1
ATOM 5351 O O . PHE A 1 691 ? -2.440 -24.389 7.574 1.00 92.81 691 PHE A O 1
ATOM 5358 N N . GLU A 1 692 ? -0.949 -25.986 7.205 1.00 94.88 692 GLU A N 1
ATOM 5359 C CA . GLU A 1 692 ? -0.826 -25.733 5.769 1.00 94.88 692 GLU A CA 1
ATOM 5360 C C . GLU A 1 692 ? -2.171 -25.899 5.051 1.00 94.88 692 GLU A C 1
ATOM 5362 O O . GLU A 1 692 ? -2.513 -25.118 4.163 1.00 94.88 692 GLU A O 1
ATOM 5367 N N . GLU A 1 693 ? -2.958 -26.897 5.459 1.00 95.88 693 GLU A N 1
ATOM 5368 C CA . GLU A 1 693 ? -4.272 -27.154 4.879 1.00 95.88 693 GLU A CA 1
ATOM 5369 C C . GLU A 1 693 ? -5.276 -26.051 5.237 1.00 95.88 693 GLU A C 1
ATOM 5371 O O . GLU A 1 693 ? -6.095 -25.693 4.389 1.00 95.88 693 GLU A O 1
ATOM 5376 N N . SER A 1 694 ? -5.209 -25.472 6.442 1.00 95.88 694 SER A N 1
ATOM 5377 C CA . SER A 1 694 ? -6.071 -24.342 6.813 1.00 95.88 694 SER A CA 1
ATOM 5378 C C . SER A 1 694 ? -5.742 -23.092 5.991 1.00 95.88 694 SER A C 1
ATOM 5380 O O . SER A 1 694 ? -6.652 -22.445 5.471 1.00 95.88 694 SER A O 1
ATOM 5382 N N . ILE A 1 695 ? -4.457 -22.808 5.765 1.00 97.69 695 ILE A N 1
ATOM 5383 C CA . ILE A 1 695 ? -4.002 -21.695 4.921 1.00 97.69 695 ILE A CA 1
ATOM 5384 C C . ILE A 1 695 ? -4.485 -21.865 3.475 1.00 97.69 695 ILE A C 1
ATOM 5386 O O . ILE A 1 695 ? -5.072 -20.945 2.899 1.00 97.69 695 ILE A O 1
ATOM 5390 N N . ILE A 1 696 ? -4.291 -23.051 2.887 1.00 98.06 696 ILE A N 1
ATOM 5391 C CA . ILE A 1 696 ? -4.715 -23.334 1.508 1.00 98.06 696 ILE A CA 1
ATOM 5392 C C . ILE A 1 696 ? -6.239 -23.207 1.381 1.00 98.06 696 ILE A C 1
ATOM 5394 O O . ILE A 1 696 ? -6.726 -22.533 0.467 1.00 98.06 696 ILE A O 1
ATOM 5398 N N . ARG A 1 697 ? -7.002 -23.782 2.321 1.00 97.62 697 ARG A N 1
ATOM 5399 C CA . ARG A 1 697 ? -8.470 -23.712 2.303 1.00 97.62 697 ARG A CA 1
ATOM 5400 C C . ARG A 1 697 ? -9.008 -22.301 2.474 1.00 97.62 697 ARG A C 1
ATOM 5402 O O . ARG A 1 697 ? -10.009 -21.983 1.843 1.00 97.62 697 ARG A O 1
ATOM 5409 N N . ALA A 1 698 ? -8.360 -21.444 3.262 1.00 98.25 698 ALA A N 1
ATOM 5410 C CA . ALA A 1 698 ? -8.763 -20.043 3.375 1.00 98.25 698 ALA A CA 1
ATOM 5411 C C . ALA A 1 698 ? -8.686 -19.326 2.011 1.00 98.25 698 ALA A C 1
ATOM 5413 O O . ALA A 1 698 ? -9.616 -18.617 1.611 1.00 98.25 698 ALA A O 1
ATOM 5414 N N . VAL A 1 699 ? -7.614 -19.560 1.242 1.00 98.44 699 VAL A N 1
ATOM 5415 C CA . VAL A 1 699 ? -7.460 -18.994 -0.111 1.00 98.44 699 VAL A CA 1
ATOM 5416 C C . VAL A 1 699 ? -8.497 -19.568 -1.086 1.00 98.44 699 VAL A C 1
ATOM 5418 O O . VAL A 1 699 ? -9.103 -18.811 -1.858 1.00 98.44 699 VAL A O 1
ATOM 5421 N N . GLU A 1 700 ? -8.739 -20.883 -1.033 1.00 98.00 700 GLU A N 1
ATOM 5422 C CA . GLU A 1 700 ? -9.766 -21.574 -1.832 1.00 98.00 700 GLU A CA 1
ATOM 5423 C C . GLU A 1 700 ? -11.186 -21.084 -1.512 1.00 98.00 700 GLU A C 1
ATOM 5425 O O . GLU A 1 700 ? -12.004 -20.927 -2.421 1.00 98.00 700 GLU A O 1
ATOM 5430 N N . ALA A 1 701 ? -11.470 -20.807 -0.236 1.00 97.94 701 ALA A N 1
ATOM 5431 C CA . ALA A 1 701 ? -12.752 -20.295 0.232 1.00 97.94 701 ALA A CA 1
ATOM 5432 C C . ALA A 1 701 ? -13.018 -18.865 -0.254 1.00 97.94 701 ALA A C 1
ATOM 5434 O O . ALA A 1 701 ? -14.179 -18.490 -0.421 1.00 97.94 701 ALA A O 1
ATOM 5435 N N . GLY A 1 702 ? -11.971 -18.082 -0.538 1.00 97.19 702 GLY A N 1
ATOM 5436 C CA . GLY A 1 702 ? -12.086 -16.755 -1.149 1.00 97.19 702 GLY A CA 1
ATOM 5437 C C . GLY A 1 702 ? -11.335 -15.634 -0.430 1.00 97.19 702 GLY A C 1
ATOM 5438 O O . GLY A 1 702 ? -11.428 -14.485 -0.876 1.00 97.19 702 GLY A O 1
ATOM 5439 N N . CYS A 1 703 ? -10.583 -15.934 0.634 1.00 98.44 703 CYS A N 1
ATOM 5440 C CA . CYS A 1 703 ? -9.758 -14.947 1.329 1.00 98.44 703 CYS A CA 1
ATOM 5441 C C . CYS A 1 703 ? -8.644 -14.427 0.410 1.00 98.44 703 CYS A C 1
ATOM 5443 O O . CYS A 1 703 ? -8.029 -15.188 -0.338 1.00 98.44 703 CYS A O 1
ATOM 5445 N N . ASP A 1 704 ? -8.427 -13.113 0.429 1.00 98.81 704 ASP A N 1
ATOM 5446 C CA . ASP A 1 704 ? -7.381 -12.444 -0.348 1.00 98.81 704 ASP A CA 1
ATOM 5447 C C . ASP A 1 704 ? -6.082 -12.296 0.441 1.00 98.81 704 ASP A C 1
ATOM 5449 O O . ASP A 1 704 ? -5.008 -12.258 -0.156 1.00 98.81 704 ASP A O 1
ATOM 5453 N N . VAL A 1 705 ? -6.196 -12.193 1.767 1.00 98.75 705 VAL A N 1
ATOM 5454 C CA . VAL A 1 705 ? -5.073 -11.999 2.676 1.00 98.75 705 VAL A CA 1
ATOM 5455 C C . VAL A 1 705 ? -5.194 -12.943 3.867 1.00 98.75 705 VAL A C 1
ATOM 5457 O O . VAL A 1 705 ? -6.237 -13.006 4.518 1.00 98.75 705 VAL A O 1
ATOM 5460 N N . ILE A 1 706 ? -4.098 -13.637 4.152 1.00 98.56 706 ILE A N 1
ATOM 5461 C CA . ILE A 1 706 ? -3.865 -14.401 5.372 1.00 98.56 706 ILE A CA 1
ATOM 5462 C C . ILE A 1 706 ? -3.268 -13.452 6.413 1.00 98.56 706 ILE A C 1
ATOM 5464 O O . ILE A 1 706 ? -2.148 -12.956 6.248 1.00 98.56 706 ILE A O 1
ATOM 5468 N N . LEU A 1 707 ? -4.035 -13.179 7.462 1.00 98.38 707 LEU A N 1
ATOM 5469 C CA . LEU A 1 707 ? -3.645 -12.324 8.576 1.00 98.38 707 LEU A CA 1
ATOM 5470 C C . LEU A 1 707 ? -3.056 -13.166 9.711 1.00 98.38 707 LEU A C 1
ATOM 5472 O O . LEU A 1 707 ? -3.607 -14.211 10.048 1.00 98.38 707 LEU A O 1
ATOM 5476 N N . MET A 1 708 ? -1.948 -12.693 10.289 1.00 96.25 708 MET A N 1
ATOM 5477 C CA . MET A 1 708 ? -1.280 -13.286 11.457 1.00 96.25 708 MET A CA 1
ATOM 5478 C C . MET A 1 708 ? -1.180 -14.819 11.364 1.00 96.25 708 MET A C 1
ATOM 5480 O O . MET A 1 708 ? -1.773 -15.539 12.159 1.00 96.25 708 MET A O 1
ATOM 5484 N N . PRO A 1 709 ? -0.447 -15.353 10.370 1.00 94.56 709 PRO A N 1
ATOM 5485 C CA . PRO A 1 709 ? -0.364 -16.796 10.161 1.00 94.56 709 PRO A CA 1
ATOM 5486 C C . PRO A 1 709 ? 0.358 -17.572 11.271 1.00 94.56 709 PRO A C 1
ATOM 5488 O O . PRO A 1 709 ? 0.470 -18.783 11.158 1.00 94.56 709 PRO A O 1
ATOM 5491 N N . GLY A 1 710 ? 0.946 -16.925 12.279 1.00 89.06 710 GLY A N 1
ATOM 5492 C CA . GLY A 1 710 ? 1.923 -17.548 13.180 1.00 89.06 710 GLY A CA 1
ATOM 5493 C C . GLY A 1 710 ? 3.259 -17.834 12.479 1.00 89.06 710 GLY A C 1
ATOM 5494 O O . GLY A 1 710 ? 4.279 -17.262 12.847 1.00 89.06 710 GLY A O 1
ATOM 5495 N N . ASP A 1 711 ? 3.244 -18.631 11.404 1.00 94.31 711 ASP A N 1
ATOM 5496 C CA . ASP A 1 711 ? 4.391 -18.889 10.526 1.00 94.31 711 ASP A CA 1
ATOM 5497 C C . ASP A 1 711 ? 4.128 -18.380 9.096 1.00 94.31 711 ASP A C 1
ATOM 5499 O O . ASP A 1 711 ? 3.437 -18.995 8.270 1.00 94.31 711 ASP A O 1
ATOM 5503 N N . ALA A 1 712 ? 4.688 -17.206 8.802 1.00 96.44 712 ALA A N 1
ATOM 5504 C CA . ALA A 1 712 ? 4.509 -16.527 7.524 1.00 96.44 712 ALA A CA 1
ATOM 5505 C C . ALA A 1 712 ? 5.237 -17.219 6.365 1.00 96.44 712 ALA A C 1
ATOM 5507 O O . ALA A 1 712 ? 4.712 -17.250 5.250 1.00 96.44 712 ALA A O 1
ATOM 5508 N N . VAL A 1 713 ? 6.420 -17.787 6.616 1.00 97.38 713 VAL A N 1
ATOM 5509 C CA . VAL A 1 713 ? 7.215 -18.465 5.581 1.00 97.38 713 VAL A CA 1
ATOM 5510 C C . VAL A 1 713 ? 6.532 -19.768 5.198 1.00 97.38 713 VAL A C 1
ATOM 5512 O O . VAL A 1 713 ? 6.287 -20.016 4.020 1.00 97.38 713 VAL A O 1
ATOM 5515 N N . LYS A 1 714 ? 6.095 -20.547 6.187 1.00 97.38 714 LYS A N 1
ATOM 5516 C CA . LYS A 1 714 ? 5.386 -21.804 5.950 1.00 97.38 714 LYS A CA 1
ATOM 5517 C C . LYS A 1 714 ? 4.038 -21.602 5.251 1.00 97.38 714 LYS A C 1
ATOM 5519 O O . LYS A 1 714 ? 3.656 -22.395 4.391 1.00 97.38 714 LYS A O 1
ATOM 5524 N N . SER A 1 715 ? 3.335 -20.509 5.556 1.00 97.81 715 SER A N 1
ATOM 5525 C CA . SER A 1 715 ? 2.115 -20.119 4.829 1.00 97.81 715 SER A CA 1
ATOM 5526 C C . SER A 1 715 ? 2.392 -19.805 3.361 1.00 97.81 715 SER A C 1
ATOM 5528 O O . SER A 1 715 ? 1.663 -20.254 2.474 1.00 97.81 715 SER A O 1
ATOM 5530 N N . TRP A 1 716 ? 3.463 -19.051 3.099 1.00 98.50 716 TRP A N 1
ATOM 5531 C CA . TRP A 1 716 ? 3.916 -18.727 1.750 1.00 98.50 716 TRP A CA 1
ATOM 5532 C C . TRP A 1 716 ? 4.268 -19.993 0.956 1.00 98.50 716 TRP A C 1
ATOM 5534 O O . TRP A 1 716 ? 3.775 -20.170 -0.160 1.00 98.50 716 TRP A O 1
ATOM 5544 N N . GLU A 1 717 ? 5.023 -20.919 1.552 1.00 98.44 717 GLU A N 1
ATOM 5545 C CA . GLU A 1 717 ? 5.370 -22.206 0.938 1.00 98.44 717 GLU A CA 1
ATOM 5546 C C . GLU A 1 717 ? 4.129 -23.045 0.611 1.00 98.44 717 GLU A C 1
ATOM 5548 O O . GLU A 1 717 ? 4.024 -23.585 -0.494 1.00 98.44 717 GLU A O 1
ATOM 5553 N N . ALA A 1 718 ? 3.167 -23.123 1.536 1.00 98.38 718 ALA A N 1
ATOM 5554 C CA . ALA A 1 718 ? 1.941 -23.897 1.360 1.00 98.38 718 ALA A CA 1
ATOM 5555 C C . ALA A 1 718 ? 1.102 -23.392 0.174 1.00 98.38 718 ALA A C 1
ATOM 5557 O O . ALA A 1 718 ? 0.698 -24.184 -0.685 1.00 98.38 718 ALA A O 1
ATOM 5558 N N . ILE A 1 719 ? 0.883 -22.074 0.077 1.00 98.62 719 ILE A N 1
ATOM 5559 C CA . ILE A 1 719 ? 0.131 -21.472 -1.035 1.00 98.62 719 ILE A CA 1
ATOM 5560 C C . ILE A 1 719 ? 0.898 -21.656 -2.348 1.00 98.62 719 ILE A C 1
ATOM 5562 O O . ILE A 1 719 ? 0.318 -22.080 -3.350 1.00 98.62 719 ILE A O 1
ATOM 5566 N N . LEU A 1 720 ? 2.206 -21.384 -2.354 1.00 98.19 720 LEU A N 1
ATOM 5567 C CA . LEU A 1 720 ? 3.039 -21.514 -3.548 1.00 98.19 720 LEU A CA 1
ATOM 5568 C C . LEU A 1 720 ? 3.035 -22.949 -4.083 1.00 98.19 720 LEU A C 1
ATOM 5570 O O . LEU A 1 720 ? 2.899 -23.162 -5.292 1.00 98.19 720 LEU A O 1
ATOM 5574 N N . LYS A 1 721 ? 3.141 -23.937 -3.189 1.00 98.31 721 LYS A N 1
ATOM 5575 C CA . LYS A 1 721 ? 3.050 -25.353 -3.539 1.00 98.31 721 LYS A CA 1
ATOM 5576 C C . LYS A 1 721 ? 1.675 -25.691 -4.115 1.00 98.31 721 LYS A C 1
ATOM 5578 O O . LYS A 1 721 ? 1.607 -26.301 -5.177 1.00 98.31 721 LYS A O 1
ATOM 5583 N N . ALA A 1 722 ? 0.591 -25.245 -3.478 1.00 98.56 722 ALA A N 1
ATOM 5584 C CA . ALA A 1 722 ? -0.767 -25.491 -3.962 1.00 98.56 722 ALA A CA 1
ATOM 5585 C C . ALA A 1 722 ? -1.018 -24.903 -5.364 1.00 98.56 722 ALA A C 1
ATOM 5587 O O . ALA A 1 722 ? -1.752 -25.499 -6.154 1.00 98.56 722 ALA A O 1
ATOM 5588 N N . VAL A 1 723 ? -0.390 -23.771 -5.705 1.00 98.25 723 VAL A N 1
ATOM 5589 C CA . VAL A 1 723 ? -0.459 -23.213 -7.066 1.00 98.25 723 VAL A CA 1
ATOM 5590 C C . VAL A 1 723 ? 0.361 -24.042 -8.054 1.00 98.25 723 VAL A C 1
ATOM 5592 O O . VAL A 1 723 ? -0.139 -24.392 -9.122 1.00 98.25 723 VAL A O 1
ATOM 5595 N N . LYS A 1 724 ? 1.598 -24.407 -7.694 1.00 96.88 724 LYS A N 1
ATOM 5596 C CA . LYS A 1 724 ? 2.484 -25.227 -8.543 1.00 96.88 724 LYS A CA 1
ATOM 5597 C C . LYS A 1 724 ? 1.903 -26.615 -8.833 1.00 96.88 724 LYS A C 1
ATOM 5599 O O . LYS A 1 724 ? 2.055 -27.110 -9.946 1.00 96.88 724 LYS A O 1
ATOM 5604 N N . ASP A 1 725 ? 1.195 -27.200 -7.871 1.00 97.50 725 ASP A N 1
ATOM 5605 C CA . ASP A 1 725 ? 0.505 -28.487 -8.014 1.00 97.50 725 ASP A CA 1
ATOM 5606 C C . ASP A 1 725 ? -0.834 -28.377 -8.779 1.00 97.50 725 ASP A C 1
ATOM 5608 O O . ASP A 1 725 ? -1.473 -29.389 -9.063 1.00 97.50 725 ASP A O 1
ATOM 5612 N N . GLY A 1 726 ? -1.296 -27.162 -9.100 1.00 96.81 726 GLY A N 1
ATOM 5613 C CA . GLY A 1 726 ? -2.547 -26.916 -9.823 1.00 96.81 726 GLY A CA 1
ATOM 5614 C C . GLY A 1 726 ? -3.823 -26.954 -8.972 1.00 96.81 726 GLY A C 1
ATOM 5615 O O . GLY A 1 726 ? -4.918 -26.855 -9.529 1.00 96.81 726 GLY A O 1
ATOM 5616 N N . ARG A 1 727 ? -3.713 -27.059 -7.638 1.00 97.94 727 ARG A N 1
ATOM 5617 C CA . ARG A 1 727 ? -4.855 -26.990 -6.705 1.00 97.94 727 ARG A CA 1
ATOM 5618 C C . ARG A 1 727 ? -5.471 -25.588 -6.678 1.00 97.94 727 ARG A C 1
ATOM 5620 O O . ARG A 1 727 ? -6.691 -25.451 -6.709 1.00 97.94 727 ARG A O 1
ATOM 5627 N N . ILE A 1 728 ? -4.634 -24.548 -6.698 1.00 98.19 728 ILE A N 1
ATOM 5628 C CA . ILE A 1 728 ? -5.056 -23.148 -6.843 1.00 98.19 728 ILE A CA 1
ATOM 5629 C C . ILE A 1 728 ? -4.579 -22.626 -8.202 1.00 98.19 728 ILE A C 1
ATOM 5631 O O . ILE A 1 728 ? -3.411 -22.744 -8.550 1.00 98.19 728 ILE A O 1
ATOM 5635 N N . LYS A 1 729 ? -5.471 -22.018 -8.989 1.00 96.69 729 LYS A N 1
ATOM 5636 C CA . LYS A 1 729 ? -5.084 -21.387 -10.264 1.00 96.69 729 LYS A CA 1
ATOM 5637 C C . LYS A 1 729 ? -4.326 -20.081 -10.017 1.00 96.69 729 LYS A C 1
ATOM 5639 O O . LYS A 1 729 ? -4.746 -19.300 -9.170 1.00 96.69 729 LYS A O 1
ATOM 5644 N N . GLU A 1 730 ? -3.297 -19.780 -10.810 1.00 96.50 730 GLU A N 1
ATOM 5645 C CA . GLU A 1 730 ? -2.565 -18.504 -10.695 1.00 96.50 730 GLU A CA 1
ATOM 5646 C C . GLU A 1 730 ? -3.489 -17.279 -10.860 1.00 96.50 730 GLU A C 1
ATOM 5648 O O . GLU A 1 730 ? -3.365 -16.326 -10.098 1.00 96.50 730 GLU A O 1
ATOM 5653 N N . ASP A 1 731 ? -4.509 -17.337 -11.727 1.00 96.00 731 ASP A N 1
ATOM 5654 C CA . ASP A 1 731 ? -5.497 -16.251 -11.875 1.00 96.00 731 ASP A CA 1
ATOM 5655 C C . ASP A 1 731 ? -6.232 -15.917 -10.559 1.00 96.00 731 ASP A C 1
ATOM 5657 O O . ASP A 1 731 ? -6.623 -14.772 -10.321 1.00 96.00 731 ASP A O 1
ATOM 5661 N N . ARG A 1 732 ? -6.411 -16.904 -9.664 1.00 97.44 732 ARG A N 1
ATOM 5662 C CA . ARG A 1 732 ? -7.000 -16.681 -8.334 1.00 97.44 732 ARG A CA 1
ATOM 5663 C C . ARG A 1 732 ? -6.079 -15.819 -7.471 1.00 97.44 732 ARG A C 1
ATOM 5665 O O . ARG A 1 732 ? -6.593 -14.951 -6.764 1.00 97.44 732 ARG A O 1
ATOM 5672 N N . ILE A 1 733 ? -4.768 -16.053 -7.553 1.00 98.56 733 ILE A N 1
ATOM 5673 C CA . ILE A 1 733 ? -3.727 -15.269 -6.878 1.00 98.56 733 ILE A CA 1
ATOM 5674 C C . ILE A 1 733 ? -3.683 -13.861 -7.474 1.00 98.56 733 ILE A C 1
ATOM 5676 O O . ILE A 1 733 ? -3.768 -12.884 -6.732 1.00 98.56 733 ILE A O 1
ATOM 5680 N N . ASP A 1 734 ? -3.663 -13.740 -8.805 1.00 98.00 734 ASP A N 1
ATOM 5681 C CA . ASP A 1 734 ? -3.651 -12.446 -9.500 1.00 98.00 734 ASP A CA 1
ATOM 5682 C C . ASP A 1 734 ? -4.832 -11.566 -9.091 1.00 98.00 734 ASP A C 1
ATOM 5684 O O . ASP A 1 734 ? -4.664 -10.371 -8.846 1.00 98.00 734 ASP A O 1
ATOM 5688 N N . ASN A 1 735 ? -6.018 -12.159 -8.941 1.00 97.81 735 ASN A N 1
ATOM 5689 C CA . ASN A 1 735 ? -7.206 -11.446 -8.485 1.00 97.81 735 ASN A CA 1
ATOM 5690 C C . ASN A 1 735 ? -7.067 -10.897 -7.058 1.00 97.81 735 ASN A C 1
ATOM 5692 O O . ASN A 1 735 ? -7.466 -9.757 -6.816 1.00 97.81 735 ASN A O 1
ATOM 5696 N N . SER A 1 736 ? -6.483 -11.654 -6.126 1.00 98.69 736 SER A N 1
ATOM 5697 C CA . SER A 1 736 ? -6.226 -11.158 -4.766 1.00 98.69 736 SER A CA 1
ATOM 5698 C C . SER A 1 736 ? -5.160 -10.072 -4.756 1.00 98.69 736 SER A C 1
ATOM 5700 O O . SER A 1 736 ? -5.382 -8.989 -4.211 1.00 98.69 736 SER A O 1
ATOM 5702 N N . VAL A 1 737 ? -4.031 -10.309 -5.426 1.00 98.75 737 VAL A N 1
ATOM 5703 C CA . VAL A 1 737 ? -2.913 -9.358 -5.464 1.00 98.75 737 VAL A CA 1
ATOM 5704 C C . VAL A 1 737 ? -3.321 -8.051 -6.140 1.00 98.75 737 VAL A C 1
ATOM 5706 O O . VAL A 1 737 ? -2.951 -6.979 -5.665 1.00 98.75 737 VAL A O 1
ATOM 5709 N N . ARG A 1 738 ? -4.166 -8.092 -7.177 1.00 98.44 738 ARG A N 1
ATOM 5710 C CA . ARG A 1 738 ? -4.743 -6.887 -7.794 1.00 98.44 738 ARG A CA 1
ATOM 5711 C C . ARG A 1 738 ? -5.508 -6.034 -6.784 1.00 98.44 738 ARG A C 1
ATOM 5713 O O . ARG A 1 738 ? -5.313 -4.821 -6.750 1.00 98.44 738 ARG A O 1
ATOM 5720 N N . LYS A 1 739 ? -6.336 -6.649 -5.931 1.00 98.50 739 LYS A N 1
ATOM 5721 C CA . LYS A 1 739 ? -7.077 -5.937 -4.874 1.00 98.50 739 LYS A CA 1
ATOM 5722 C C . LYS A 1 739 ? -6.143 -5.354 -3.815 1.00 98.50 739 LYS A C 1
ATOM 5724 O O . LYS A 1 739 ? -6.344 -4.219 -3.390 1.00 98.50 739 LYS A O 1
ATOM 5729 N N . ILE A 1 740 ? -5.104 -6.095 -3.429 1.00 98.81 740 ILE A N 1
ATOM 5730 C CA . ILE A 1 740 ? -4.091 -5.647 -2.461 1.00 98.81 740 ILE A CA 1
ATOM 5731 C C . ILE A 1 740 ? -3.338 -4.426 -3.006 1.00 98.81 740 ILE A C 1
ATOM 5733 O O . ILE A 1 740 ? -3.209 -3.407 -2.326 1.00 98.81 740 ILE A O 1
ATOM 5737 N N . LEU A 1 741 ? -2.889 -4.485 -4.261 1.00 98.06 741 LEU A N 1
ATOM 5738 C CA . LEU A 1 741 ? -2.238 -3.364 -4.937 1.00 98.06 741 LEU A CA 1
ATOM 5739 C C . LEU A 1 741 ? -3.197 -2.176 -5.099 1.00 98.06 741 LEU A C 1
ATOM 5741 O O . LEU A 1 741 ? -2.799 -1.037 -4.859 1.00 98.06 741 LEU A O 1
ATOM 5745 N N . ALA A 1 742 ? -4.469 -2.417 -5.430 1.00 97.81 742 ALA A N 1
ATOM 5746 C CA . ALA A 1 742 ? -5.478 -1.365 -5.497 1.00 97.81 742 ALA A CA 1
ATOM 5747 C C . ALA A 1 742 ? -5.656 -0.668 -4.139 1.00 97.81 742 ALA A C 1
ATOM 5749 O O . ALA A 1 742 ? -5.650 0.564 -4.091 1.00 97.81 742 ALA A O 1
ATOM 5750 N N . ALA A 1 743 ? -5.716 -1.417 -3.033 1.00 98.31 743 ALA A N 1
ATOM 5751 C CA . ALA A 1 743 ? -5.759 -0.848 -1.687 1.00 98.31 743 ALA A CA 1
ATOM 5752 C C . ALA A 1 743 ? -4.541 0.043 -1.403 1.00 98.31 743 ALA A C 1
ATOM 5754 O O . ALA A 1 743 ? -4.723 1.169 -0.942 1.00 98.31 743 ALA A O 1
ATOM 5755 N N . LYS A 1 744 ? -3.327 -0.386 -1.782 1.00 97.81 744 LYS A N 1
ATOM 5756 C CA . LYS A 1 744 ? -2.106 0.438 -1.672 1.00 97.81 744 LYS A CA 1
ATOM 5757 C C . LYS A 1 744 ? -2.226 1.753 -2.448 1.00 97.81 744 LYS A C 1
ATOM 5759 O O . LYS A 1 744 ? -1.847 2.800 -1.928 1.00 97.81 744 LYS A O 1
ATOM 5764 N N . THR A 1 745 ? -2.813 1.736 -3.648 1.00 94.06 745 THR A N 1
ATOM 5765 C CA . THR A 1 745 ? -3.020 2.979 -4.414 1.00 94.06 745 THR A CA 1
ATOM 5766 C C . THR A 1 745 ? -4.037 3.924 -3.792 1.00 94.06 745 THR A C 1
ATOM 5768 O O . THR A 1 745 ? -3.832 5.137 -3.819 1.00 94.06 745 THR A O 1
ATOM 5771 N N . ARG A 1 746 ? -5.102 3.385 -3.180 1.00 96.31 746 ARG A N 1
ATOM 5772 C CA . ARG A 1 746 ? -6.143 4.190 -2.522 1.00 96.31 746 ARG A CA 1
ATOM 5773 C C . ARG A 1 746 ? -5.599 4.983 -1.338 1.00 96.31 746 ARG A C 1
ATOM 5775 O O . ARG A 1 746 ? -6.120 6.053 -1.055 1.00 96.31 746 ARG A O 1
ATOM 5782 N N . VAL A 1 747 ? -4.540 4.499 -0.694 1.00 96.50 747 VAL A N 1
ATOM 5783 C CA . VAL A 1 747 ? -3.840 5.201 0.396 1.00 96.50 747 VAL A CA 1
ATOM 5784 C C . VAL A 1 747 ? -2.558 5.915 -0.065 1.00 96.50 747 VAL A C 1
ATOM 5786 O O . VAL A 1 747 ? -1.757 6.331 0.767 1.00 96.50 747 VAL A O 1
ATOM 5789 N N . ASN A 1 748 ? -2.367 6.059 -1.384 1.00 92.19 748 ASN A N 1
ATOM 5790 C CA . ASN A 1 748 ? -1.268 6.776 -2.049 1.00 92.19 748 ASN A CA 1
ATOM 5791 C C . ASN A 1 748 ? 0.156 6.238 -1.792 1.00 92.19 748 ASN A C 1
ATOM 5793 O O . ASN A 1 748 ? 1.145 6.923 -2.064 1.00 92.19 748 ASN A O 1
ATOM 5797 N N . LEU A 1 749 ? 0.287 4.993 -1.329 1.00 91.44 749 LEU A N 1
ATOM 5798 C CA . LEU A 1 749 ? 1.565 4.369 -0.958 1.00 91.44 749 LEU A CA 1
ATOM 5799 C C . LEU A 1 749 ? 2.582 4.276 -2.115 1.00 91.44 749 LEU A C 1
ATOM 5801 O O . LEU A 1 749 ? 3.790 4.180 -1.903 1.00 91.44 749 LEU A O 1
ATOM 5805 N N . GLN A 1 750 ? 2.123 4.303 -3.363 1.00 84.25 750 GLN A N 1
ATOM 5806 C CA . GLN A 1 750 ? 2.979 4.316 -4.548 1.00 84.25 750 GLN A CA 1
ATOM 5807 C C . GLN A 1 750 ? 3.714 5.648 -4.760 1.00 84.25 750 GLN A C 1
ATOM 5809 O O . GLN A 1 750 ? 4.716 5.668 -5.478 1.00 84.25 750 GLN A O 1
ATOM 5814 N N . LYS A 1 751 ? 3.240 6.736 -4.138 1.00 80.31 751 LYS A N 1
ATOM 5815 C CA . LYS A 1 751 ? 3.839 8.078 -4.211 1.00 80.31 751 LYS A CA 1
ATOM 5816 C C . LYS A 1 751 ? 4.408 8.522 -2.865 1.00 80.31 751 LYS A C 1
ATOM 5818 O O . LYS A 1 751 ? 5.542 8.986 -2.804 1.00 80.31 751 LYS A O 1
ATOM 5823 N N . GLU A 1 752 ? 3.646 8.312 -1.796 1.00 84.44 752 GLU A N 1
ATOM 5824 C CA . GLU A 1 752 ? 3.911 8.825 -0.454 1.00 84.44 752 GLU A CA 1
ATOM 5825 C C . GLU A 1 752 ? 3.815 7.683 0.564 1.00 84.44 752 GLU A C 1
ATOM 5827 O O . GLU A 1 752 ? 2.745 7.390 1.096 1.00 84.44 752 GLU A O 1
ATOM 5832 N N . ARG A 1 753 ? 4.935 6.990 0.806 1.00 87.56 753 ARG A N 1
ATOM 5833 C CA . ARG A 1 753 ? 4.979 5.837 1.728 1.00 87.56 753 ARG A CA 1
ATOM 5834 C C . ARG A 1 753 ? 5.616 6.126 3.080 1.00 87.56 753 ARG A C 1
ATOM 5836 O O . ARG A 1 753 ? 5.571 5.263 3.948 1.00 87.56 753 ARG A O 1
ATOM 5843 N N . PHE A 1 754 ? 6.228 7.298 3.243 1.00 88.50 754 PHE A N 1
ATOM 5844 C CA . PHE A 1 754 ? 6.903 7.666 4.481 1.00 88.50 754 PHE A CA 1
ATOM 5845 C C . PHE A 1 754 ? 6.039 8.586 5.335 1.00 88.50 754 PHE A C 1
ATOM 5847 O O . PHE A 1 754 ? 5.375 9.502 4.847 1.00 88.50 754 PHE A O 1
ATOM 5854 N N . VAL A 1 755 ? 6.096 8.358 6.636 1.00 89.00 755 VAL A N 1
ATOM 5855 C CA . VAL A 1 755 ? 5.500 9.196 7.664 1.00 89.00 755 VAL A CA 1
ATOM 5856 C C . VAL A 1 755 ? 6.342 10.454 7.849 1.00 89.00 755 VAL A C 1
ATOM 5858 O O . VAL A 1 755 ? 7.566 10.379 7.986 1.00 89.00 755 VAL A O 1
ATOM 5861 N N . ASN A 1 756 ? 5.683 11.612 7.889 1.00 85.38 756 ASN A N 1
ATOM 5862 C CA . ASN A 1 756 ? 6.304 12.862 8.311 1.00 85.38 756 ASN A CA 1
ATOM 5863 C C . ASN A 1 756 ? 6.304 12.945 9.846 1.00 85.38 756 ASN A C 1
ATOM 5865 O O . ASN A 1 756 ? 5.290 13.298 10.448 1.00 85.38 756 ASN A O 1
ATOM 5869 N N . LEU A 1 757 ? 7.442 12.622 10.463 1.00 86.12 757 LEU A N 1
ATOM 5870 C CA . LEU A 1 757 ? 7.578 12.543 11.920 1.00 86.12 757 LEU A CA 1
ATOM 5871 C C . LEU A 1 757 ? 7.316 13.887 12.621 1.00 86.12 757 LEU A C 1
ATOM 5873 O O . LEU A 1 757 ? 6.693 13.912 13.681 1.00 86.12 757 LEU A O 1
ATOM 5877 N N . ASP A 1 758 ? 7.701 15.009 12.006 1.00 83.44 758 ASP A N 1
ATOM 5878 C CA . ASP A 1 758 ? 7.542 16.349 12.592 1.00 83.44 758 ASP A CA 1
ATOM 5879 C C . ASP A 1 758 ? 6.072 16.771 12.728 1.00 83.44 758 ASP A C 1
ATOM 5881 O O . ASP A 1 758 ? 5.718 17.592 13.582 1.00 83.44 758 ASP A O 1
ATOM 5885 N N . ASN A 1 759 ? 5.205 16.190 11.895 1.00 85.44 759 ASN A N 1
ATOM 5886 C CA . ASN A 1 759 ? 3.785 16.507 11.844 1.00 85.44 759 ASN A CA 1
ATOM 5887 C C . ASN A 1 759 ? 2.924 15.656 12.784 1.00 85.44 759 ASN A C 1
ATOM 5889 O O . ASN A 1 759 ? 1.768 16.017 12.997 1.00 85.44 759 ASN A O 1
ATOM 5893 N N . ILE A 1 760 ? 3.443 14.566 13.363 1.00 91.69 760 ILE A N 1
ATOM 5894 C CA . ILE A 1 760 ? 2.646 13.630 14.180 1.00 91.69 760 ILE A CA 1
ATOM 5895 C C . ILE A 1 760 ? 1.928 14.361 15.323 1.00 91.69 760 ILE A C 1
ATOM 5897 O O . ILE A 1 760 ? 0.715 14.228 15.479 1.00 91.69 760 ILE A O 1
ATOM 5901 N N . LYS A 1 761 ? 2.644 15.229 16.047 1.00 91.69 761 LYS A N 1
ATOM 5902 C CA . LYS A 1 761 ? 2.111 16.024 17.171 1.00 91.69 761 LYS A CA 1
ATOM 5903 C C . LYS A 1 761 ? 0.962 16.973 16.805 1.00 91.69 761 LYS A C 1
ATOM 5905 O O . LYS A 1 761 ? 0.242 17.424 17.687 1.00 91.69 761 LYS A O 1
ATOM 5910 N N . ASN A 1 762 ? 0.806 17.309 15.522 1.00 90.88 762 ASN A N 1
ATOM 5911 C CA . ASN A 1 762 ? -0.260 18.199 15.059 1.00 90.88 762 ASN A CA 1
ATOM 5912 C C . ASN A 1 762 ? -1.594 17.456 14.892 1.00 90.88 762 ASN A C 1
ATOM 5914 O O . ASN A 1 762 ? -2.637 18.096 14.784 1.00 90.88 762 ASN A O 1
ATOM 5918 N N . TYR A 1 763 ? -1.560 16.122 14.844 1.00 94.12 763 TYR A N 1
ATOM 5919 C CA . TYR A 1 763 ? -2.721 15.279 14.558 1.00 94.12 763 TYR A CA 1
ATOM 5920 C C . TYR A 1 763 ? -3.039 14.301 15.684 1.00 94.12 763 TYR A C 1
ATOM 5922 O O . TYR A 1 763 ? -4.212 14.030 15.929 1.00 94.12 763 TYR A O 1
ATOM 5930 N N . VAL A 1 764 ? -2.008 13.780 16.349 1.00 96.56 764 VAL A N 1
ATOM 5931 C CA . VAL A 1 764 ? -2.101 12.664 17.291 1.00 96.56 764 VAL A CA 1
ATOM 5932 C C . VAL A 1 764 ? -2.100 13.158 18.727 1.00 96.56 764 VAL A C 1
ATOM 5934 O O . VAL A 1 764 ? -1.233 13.942 19.109 1.00 96.56 764 VAL A O 1
ATOM 5937 N N . GLY A 1 765 ? -3.079 12.700 19.514 1.00 94.88 765 GLY A N 1
ATOM 5938 C CA . GLY A 1 765 ? -3.177 13.020 20.938 1.00 94.88 765 GLY A CA 1
ATOM 5939 C C . GLY A 1 765 ? -3.368 14.513 21.204 1.00 94.88 765 GLY A C 1
ATOM 5940 O O . GLY A 1 765 ? -2.893 15.039 22.212 1.00 94.88 765 GLY A O 1
ATOM 5941 N N . THR A 1 766 ? -4.018 15.232 20.286 1.00 96.69 766 THR A N 1
ATOM 5942 C CA . THR A 1 766 ? -4.252 16.669 20.460 1.00 96.69 766 THR A CA 1
ATOM 5943 C C . THR A 1 766 ? -5.246 16.917 21.591 1.00 96.69 766 THR A C 1
ATOM 5945 O O . THR A 1 766 ? -6.138 16.108 21.855 1.00 96.69 766 THR A O 1
ATOM 5948 N N . LYS A 1 767 ? -5.141 18.081 22.243 1.00 95.75 767 LYS A N 1
ATOM 5949 C CA . LYS A 1 767 ? -6.097 18.483 23.282 1.00 95.75 767 LYS A CA 1
ATOM 5950 C C . LYS A 1 767 ? -7.547 18.439 22.781 1.00 95.75 767 LYS A C 1
ATOM 5952 O O . LYS A 1 767 ? -8.419 17.985 23.512 1.00 95.75 767 LYS A O 1
ATOM 5957 N N . GLU A 1 768 ? -7.785 18.869 21.544 1.00 97.06 768 GLU A N 1
ATOM 5958 C CA . GLU A 1 768 ? -9.110 18.828 20.922 1.00 97.06 768 GLU A CA 1
ATOM 5959 C C . GLU A 1 768 ? -9.654 17.395 20.841 1.00 97.06 768 GLU A C 1
ATOM 5961 O O . GLU A 1 768 ? -10.781 17.149 21.269 1.00 97.06 768 GLU A O 1
ATOM 5966 N N . ASN A 1 769 ? -8.847 16.438 20.367 1.00 97.12 769 ASN A N 1
ATOM 5967 C CA . ASN A 1 769 ? -9.262 15.036 20.275 1.00 97.12 769 ASN A CA 1
ATOM 5968 C C . ASN A 1 769 ? -9.563 14.445 21.663 1.00 97.12 769 ASN A C 1
ATOM 5970 O O . ASN A 1 769 ? -10.581 13.773 21.834 1.00 97.12 769 ASN A O 1
ATOM 5974 N N . TYR A 1 770 ? -8.738 14.741 22.673 1.00 94.69 770 TYR A N 1
ATOM 5975 C CA . TYR A 1 770 ? -8.990 14.314 24.055 1.00 94.69 770 TYR A CA 1
ATOM 5976 C C . TYR A 1 770 ? -10.264 14.929 24.648 1.00 94.69 770 TYR A C 1
ATOM 5978 O O . TYR A 1 770 ? -11.036 14.233 25.311 1.00 94.69 770 TYR A O 1
ATOM 5986 N N . ASP A 1 771 ? -10.510 16.218 24.411 1.00 96.50 771 ASP A N 1
ATOM 5987 C CA . ASP A 1 771 ? -11.723 16.893 24.880 1.00 96.50 771 ASP A CA 1
ATOM 5988 C C . ASP A 1 771 ? -12.971 16.298 24.194 1.00 96.50 771 ASP A C 1
ATOM 5990 O O . ASP A 1 771 ? -13.999 16.092 24.843 1.00 96.50 771 ASP A O 1
ATOM 5994 N N . LYS A 1 772 ? -12.868 15.917 22.911 1.00 97.81 772 LYS A N 1
ATOM 5995 C CA . LYS A 1 772 ? -13.920 15.174 22.201 1.00 97.81 772 LYS A CA 1
ATOM 5996 C C . LYS A 1 772 ? -14.133 13.770 22.750 1.00 97.81 772 LYS A C 1
ATOM 5998 O O . LYS A 1 772 ? -15.282 13.390 22.956 1.00 97.81 772 LYS A O 1
ATOM 6003 N N . ALA A 1 773 ? -13.071 13.029 23.060 1.00 97.38 773 ALA A N 1
ATOM 6004 C CA . ALA A 1 773 ? -13.183 11.721 23.703 1.00 97.38 773 ALA A CA 1
ATOM 6005 C C . ALA A 1 773 ? -13.937 11.812 25.043 1.00 97.38 773 ALA A C 1
ATOM 6007 O O . ALA A 1 773 ? -14.827 11.003 25.307 1.00 97.38 773 ALA A O 1
ATOM 6008 N N . LYS A 1 774 ? -13.647 12.839 25.858 1.00 95.75 774 LYS A N 1
ATOM 6009 C CA . LYS A 1 774 ? -14.367 13.112 27.115 1.00 95.75 774 LYS A CA 1
ATOM 6010 C C . LYS A 1 774 ? -15.829 13.487 26.885 1.00 95.75 774 LYS A C 1
ATOM 6012 O O . LYS A 1 774 ? -16.692 13.005 27.612 1.00 95.75 774 LYS A O 1
ATOM 6017 N N . GLN A 1 775 ? -16.119 14.306 25.874 1.00 96.56 775 GLN A N 1
ATOM 6018 C CA . GLN A 1 775 ? -17.493 14.667 25.515 1.00 96.56 775 GLN A CA 1
ATOM 6019 C C . GLN A 1 775 ? -18.312 13.432 25.107 1.00 96.56 775 GLN A C 1
ATOM 6021 O O . GLN A 1 775 ? -19.433 13.255 25.580 1.00 96.56 775 GLN A O 1
ATOM 6026 N N . ILE A 1 776 ? -17.743 12.560 24.270 1.00 98.00 776 ILE A N 1
ATOM 6027 C CA . ILE A 1 776 ? -18.377 11.297 23.869 1.00 98.00 776 ILE A CA 1
ATOM 6028 C C . ILE A 1 776 ? -18.615 10.418 25.100 1.00 98.00 776 ILE A C 1
ATOM 6030 O O . ILE A 1 776 ? -19.711 9.890 25.275 1.00 98.00 776 ILE A O 1
ATOM 6034 N N . ALA A 1 777 ? -17.616 10.302 25.980 1.00 97.31 777 ALA A N 1
ATOM 6035 C CA . ALA A 1 777 ? -17.746 9.541 27.214 1.00 97.31 777 ALA A CA 1
ATOM 6036 C C . ALA A 1 777 ? -18.907 10.053 28.079 1.00 97.31 777 ALA A C 1
ATOM 6038 O O . ALA A 1 777 ? -19.768 9.264 28.455 1.00 97.31 777 ALA A O 1
ATOM 6039 N N . GLN A 1 778 ? -18.989 11.365 28.322 1.00 96.38 778 GLN A N 1
ATOM 6040 C CA . GLN A 1 778 ? -20.087 11.981 29.075 1.00 96.38 778 GLN A CA 1
ATOM 6041 C C . GLN A 1 778 ? -21.457 11.697 28.447 1.00 96.38 778 GLN A C 1
ATOM 6043 O O . GLN A 1 778 ? -22.391 11.353 29.165 1.00 96.38 778 GLN A O 1
ATOM 6048 N N . ASN A 1 779 ? -21.574 11.781 27.117 1.00 97.44 779 ASN A N 1
ATOM 6049 C CA . ASN A 1 779 ? -22.822 11.467 26.414 1.00 97.44 779 ASN A CA 1
ATOM 6050 C C . ASN A 1 779 ? -23.208 9.980 26.512 1.00 97.44 779 ASN A C 1
ATOM 6052 O O . ASN A 1 779 ? -24.381 9.652 26.364 1.00 97.44 779 ASN A O 1
ATOM 6056 N N . SER A 1 780 ? -22.236 9.086 26.713 1.00 97.94 780 SER A N 1
ATOM 6057 C CA . SER A 1 780 ? -22.461 7.637 26.772 1.00 97.94 780 SER A CA 1
ATOM 6058 C C . SER A 1 780 ? -22.806 7.103 28.163 1.00 97.94 780 SER A C 1
ATOM 6060 O O . SER A 1 780 ? -23.441 6.052 28.255 1.00 97.94 780 SER A O 1
ATOM 6062 N N . LEU A 1 781 ? -22.418 7.800 29.239 1.00 97.94 781 LEU A N 1
ATOM 6063 C CA . LEU A 1 781 ? -22.673 7.349 30.610 1.00 97.94 781 LEU A CA 1
ATOM 6064 C C . LEU A 1 781 ? -24.169 7.132 30.837 1.00 97.94 781 LEU A C 1
ATOM 6066 O O . LEU A 1 781 ? -24.986 8.014 30.570 1.00 97.94 781 LEU A O 1
ATOM 6070 N N . THR A 1 782 ? -24.521 5.948 31.332 1.00 97.31 782 THR A N 1
ATOM 6071 C CA . THR A 1 782 ? -25.916 5.543 31.523 1.00 97.31 782 THR A CA 1
ATOM 6072 C C . THR A 1 782 ? -26.174 5.252 32.993 1.00 97.31 782 THR A C 1
ATOM 6074 O O . THR A 1 782 ? -25.552 4.354 33.560 1.00 97.31 782 THR A O 1
ATOM 6077 N N . LEU A 1 783 ? -27.103 5.992 33.594 1.00 94.94 783 LEU A N 1
ATOM 6078 C CA . LEU A 1 783 ? -27.613 5.728 34.937 1.00 94.94 783 LEU A CA 1
ATOM 6079 C C . LEU A 1 783 ? -28.751 4.705 34.843 1.00 94.94 783 LEU A C 1
ATOM 6081 O O . LEU A 1 783 ? -29.750 4.957 34.172 1.00 94.94 783 LEU A O 1
ATOM 6085 N N . ILE A 1 784 ? -28.575 3.541 35.465 1.00 92.19 784 ILE A N 1
ATOM 6086 C CA . ILE A 1 784 ? -29.521 2.415 35.391 1.00 92.19 784 ILE A CA 1
ATOM 6087 C C . ILE A 1 784 ? -30.559 2.502 36.504 1.00 92.19 784 ILE A C 1
ATOM 6089 O O . ILE A 1 784 ? -31.757 2.354 36.270 1.00 92.19 784 ILE A O 1
ATOM 6093 N N . SER A 1 785 ? -30.079 2.761 37.712 1.00 88.69 785 SER A N 1
ATOM 6094 C CA . SER A 1 785 ? -30.874 2.961 38.912 1.00 88.69 785 SER A CA 1
ATOM 6095 C C . SER A 1 785 ? -30.225 4.049 39.753 1.00 88.69 785 SER A C 1
ATOM 6097 O O . SER A 1 785 ? -29.005 4.229 39.706 1.00 88.69 785 SER A O 1
ATOM 6099 N N . ASP A 1 786 ? -31.045 4.778 40.503 1.00 88.56 786 ASP A N 1
ATOM 6100 C CA . ASP A 1 786 ? -30.593 5.758 41.484 1.00 88.56 786 ASP A CA 1
ATOM 6101 C C . ASP A 1 786 ? -31.597 5.830 42.630 1.00 88.56 786 ASP A C 1
ATOM 6103 O O . ASP A 1 786 ? -32.806 5.963 42.408 1.00 88.56 786 ASP A O 1
ATOM 6107 N N . ALA A 1 787 ? -31.106 5.723 43.859 1.00 82.75 787 ALA A N 1
ATOM 6108 C CA . ALA A 1 787 ? -31.931 5.956 45.029 1.00 82.75 787 ALA A CA 1
ATOM 6109 C C . ALA A 1 787 ? -32.162 7.467 45.193 1.00 82.75 787 ALA A C 1
ATOM 6111 O O . ALA A 1 787 ? -31.307 8.261 44.796 1.00 82.75 787 ALA A O 1
ATOM 6112 N N . PRO A 1 788 ? -33.292 7.895 45.787 1.00 78.12 788 PRO A N 1
ATOM 6113 C CA . PRO A 1 788 ? -33.567 9.314 45.983 1.00 78.12 788 PRO A CA 1
ATOM 6114 C C . PRO A 1 788 ? -32.391 10.030 46.665 1.00 78.12 788 PRO A C 1
ATOM 6116 O O . PRO A 1 788 ? -31.962 9.618 47.740 1.00 78.12 788 PRO A O 1
ATOM 6119 N N . GLU A 1 789 ? -31.886 11.092 46.027 1.00 75.06 789 GLU A N 1
ATOM 6120 C CA . GLU A 1 789 ? -30.772 11.930 46.509 1.00 75.06 789 GLU A CA 1
ATOM 6121 C C . GLU A 1 789 ? -29.410 11.214 46.659 1.00 75.06 789 GLU A C 1
ATOM 6123 O O . GLU A 1 789 ? -28.523 11.717 47.353 1.00 75.06 789 GLU A O 1
ATOM 6128 N N . ALA A 1 790 ? -29.205 10.055 46.020 1.00 83.56 790 ALA A N 1
ATOM 6129 C CA . ALA A 1 790 ? -27.928 9.344 46.097 1.00 83.56 790 ALA A CA 1
ATOM 6130 C C . ALA A 1 790 ? -26.828 9.974 45.223 1.00 83.56 790 ALA A C 1
ATOM 6132 O O . ALA A 1 790 ? -25.671 10.015 45.652 1.00 83.56 790 ALA A O 1
ATOM 6133 N N . LEU A 1 791 ? -27.174 10.511 44.048 1.00 90.12 791 LEU A N 1
ATOM 6134 C CA . LEU A 1 791 ? -26.264 11.271 43.188 1.00 90.12 791 LEU A CA 1
ATOM 6135 C C . LEU A 1 791 ? -26.767 12.710 42.953 1.00 90.12 791 LEU A C 1
ATOM 6137 O O . LEU A 1 791 ? -27.973 12.932 42.839 1.00 90.12 791 LEU A O 1
ATOM 6141 N N . PRO A 1 792 ? -25.863 13.706 42.839 1.00 93.19 792 PRO A N 1
ATOM 6142 C CA . PRO A 1 792 ? -24.406 13.606 42.979 1.00 93.19 792 PRO A CA 1
ATOM 6143 C C . PRO A 1 792 ? -23.939 13.444 44.440 1.00 93.19 792 PRO A C 1
ATOM 6145 O O . PRO A 1 792 ? -24.585 13.899 45.382 1.00 93.19 792 PRO A O 1
ATOM 6148 N N . LEU A 1 793 ? -22.766 12.837 44.624 1.00 92.06 793 LEU A N 1
ATOM 6149 C CA . LEU A 1 793 ? -22.074 12.707 45.903 1.00 92.06 793 LEU A CA 1
ATOM 6150 C C . LEU A 1 793 ? -21.640 14.073 46.455 1.00 92.06 793 LEU A C 1
ATOM 6152 O O . LEU A 1 793 ? -21.334 15.011 45.716 1.00 92.06 793 LEU A O 1
ATOM 6156 N N . SER A 1 794 ? -21.560 14.176 47.783 1.00 90.81 794 SER A N 1
ATOM 6157 C CA . SER A 1 794 ? -21.204 15.424 48.456 1.00 90.81 794 SER A CA 1
ATOM 6158 C C . SER A 1 794 ? -19.693 15.544 48.591 1.00 90.81 794 SER A C 1
ATOM 6160 O O . SER A 1 794 ? -19.059 14.748 49.276 1.00 90.81 794 SER A O 1
ATOM 6162 N N . THR A 1 795 ? -19.116 16.622 48.065 1.00 92.19 795 THR A N 1
ATOM 6163 C CA . THR A 1 795 ? -17.693 16.947 48.271 1.00 92.19 795 THR A CA 1
ATOM 6164 C C . THR A 1 795 ? -17.356 17.342 49.717 1.00 92.19 795 THR A C 1
ATOM 6166 O O . THR A 1 795 ? -16.189 17.479 50.072 1.00 92.19 795 THR A O 1
ATOM 6169 N N . LYS A 1 796 ? -18.367 17.524 50.581 1.00 91.62 796 LYS A N 1
ATOM 6170 C CA . LYS A 1 796 ? -18.183 17.770 52.024 1.00 91.62 796 LYS A CA 1
ATOM 6171 C C . LYS A 1 796 ? -18.061 16.484 52.845 1.00 91.62 796 LYS A C 1
ATOM 6173 O O . LYS A 1 796 ? -17.726 16.567 54.021 1.00 91.62 796 LYS A O 1
ATOM 6178 N N . LYS A 1 797 ? -18.396 15.335 52.259 1.00 92.75 797 LYS A N 1
ATOM 6179 C CA . LYS A 1 797 ? -18.371 14.022 52.905 1.00 92.75 797 LYS A CA 1
ATOM 6180 C C . LYS A 1 797 ? -17.092 13.278 52.526 1.00 92.75 797 LYS A C 1
ATOM 6182 O O . LYS A 1 797 ? -16.538 13.485 51.443 1.00 92.75 797 LYS A O 1
ATOM 6187 N N . SER A 1 798 ? -16.625 12.420 53.423 1.00 95.06 798 SER A N 1
ATOM 6188 C CA . SER A 1 798 ? -15.543 11.482 53.121 1.00 95.06 798 SER A CA 1
ATOM 6189 C C . SER A 1 798 ? -16.043 10.411 52.143 1.00 95.06 798 SER A C 1
ATOM 6191 O O . SER A 1 798 ? -17.179 9.942 52.247 1.00 95.06 798 SER A O 1
ATOM 6193 N N . THR A 1 799 ? -15.229 10.060 51.145 1.00 95.19 799 THR A N 1
ATOM 6194 C CA . THR A 1 799 ? -15.620 9.097 50.101 1.00 95.19 799 THR A CA 1
ATOM 6195 C C . THR A 1 799 ? -14.594 7.978 50.005 1.00 95.19 799 THR A C 1
ATOM 6197 O O . THR A 1 799 ? -13.429 8.230 49.705 1.00 95.19 799 THR A O 1
ATOM 6200 N N . ALA A 1 800 ? -15.026 6.739 50.201 1.00 95.62 800 ALA A N 1
ATOM 6201 C CA . ALA A 1 800 ? -14.241 5.560 49.869 1.00 95.62 800 ALA A CA 1
ATOM 6202 C C . ALA A 1 800 ? -14.475 5.193 48.399 1.00 95.62 800 ALA A C 1
ATOM 6204 O O . ALA A 1 800 ? -15.613 4.992 47.984 1.00 95.62 800 ALA A O 1
ATOM 6205 N N . VAL A 1 801 ? -13.411 5.079 47.610 1.00 94.88 801 VAL A N 1
ATOM 6206 C CA . VAL A 1 801 ? -13.453 4.540 46.245 1.00 94.88 801 VAL A CA 1
ATOM 6207 C C . VAL A 1 801 ? -12.725 3.203 46.245 1.00 94.88 801 VAL A C 1
ATOM 6209 O O . VAL A 1 801 ? -11.501 3.162 46.347 1.00 94.88 801 VAL A O 1
ATOM 6212 N N . ILE A 1 802 ? -13.481 2.116 46.132 1.00 92.81 802 ILE A N 1
ATOM 6213 C CA . ILE A 1 802 ? -12.966 0.747 46.090 1.00 92.81 802 ILE A CA 1
ATOM 6214 C C . ILE A 1 802 ? -13.006 0.284 44.636 1.00 92.81 802 ILE A C 1
ATOM 6216 O O . ILE A 1 802 ? -14.070 0.143 44.032 1.00 92.81 802 ILE A O 1
ATOM 6220 N N . MET A 1 803 ? -11.829 0.095 44.056 1.00 90.94 803 MET A N 1
ATOM 6221 C CA . MET A 1 803 ? -11.646 -0.249 42.652 1.00 90.94 803 MET A CA 1
ATOM 6222 C C . MET A 1 803 ? -11.250 -1.720 42.536 1.00 90.94 803 MET A C 1
ATOM 6224 O O . MET A 1 803 ? -10.258 -2.129 43.137 1.00 90.94 803 MET A O 1
ATOM 6228 N N . MET A 1 804 ? -12.009 -2.495 41.763 1.00 87.75 804 MET A N 1
ATOM 6229 C CA . MET A 1 804 ? -11.802 -3.934 41.570 1.00 87.75 804 MET A CA 1
ATOM 6230 C C . MET A 1 804 ? -11.601 -4.251 40.092 1.00 87.75 804 MET A C 1
ATOM 6232 O O . MET A 1 804 ? -12.463 -3.925 39.272 1.00 87.75 804 MET A O 1
ATOM 6236 N N . ALA A 1 805 ? -10.489 -4.901 39.754 1.00 83.56 805 ALA A N 1
ATOM 6237 C CA . ALA A 1 805 ? -10.162 -5.302 38.388 1.00 83.56 805 ALA A CA 1
ATOM 6238 C C . ALA A 1 805 ? -9.702 -6.765 38.315 1.00 83.56 805 ALA A C 1
ATOM 6240 O O . ALA A 1 805 ? -9.031 -7.258 39.217 1.00 83.56 805 ALA A O 1
ATOM 6241 N N . ASN A 1 806 ? -10.022 -7.445 37.214 1.00 75.56 806 ASN A N 1
ATOM 6242 C CA . ASN A 1 806 ? -9.380 -8.717 36.865 1.00 75.56 806 ASN A CA 1
ATOM 6243 C C . ASN A 1 806 ? -8.028 -8.429 36.180 1.00 75.56 806 ASN A C 1
ATOM 6245 O O . ASN A 1 806 ? -7.969 -7.536 35.328 1.00 75.56 806 ASN A O 1
ATOM 6249 N N . GLN A 1 807 ? -6.962 -9.165 36.501 1.00 62.81 807 GLN A N 1
ATOM 6250 C CA . GLN A 1 807 ? -5.690 -9.103 35.781 1.00 62.81 807 GLN A CA 1
ATOM 6251 C C . GLN A 1 807 ? -5.923 -9.650 34.373 1.00 62.81 807 GLN A C 1
ATOM 6253 O O . GLN A 1 807 ? -6.459 -10.737 34.168 1.00 62.81 807 GLN A O 1
ATOM 6258 N N . ALA A 1 808 ? -5.578 -8.848 33.372 1.00 54.81 808 ALA A N 1
ATOM 6259 C CA . ALA A 1 808 ? -5.617 -9.292 31.990 1.00 54.81 808 ALA A CA 1
ATOM 6260 C C . ALA A 1 808 ? -4.341 -10.084 31.691 1.00 54.81 808 ALA A C 1
ATOM 6262 O O . ALA A 1 808 ? -3.251 -9.592 31.975 1.00 54.81 808 ALA A O 1
ATOM 6263 N N . ASP A 1 809 ? -4.469 -11.242 31.036 1.00 42.09 809 ASP A N 1
ATOM 6264 C CA . ASP A 1 809 ? -3.331 -12.121 30.725 1.00 42.09 809 ASP A CA 1
ATOM 6265 C C . ASP A 1 809 ? -2.214 -11.438 29.923 1.00 42.09 809 ASP A C 1
ATOM 6267 O O . ASP A 1 809 ? -1.071 -11.866 29.981 1.00 42.09 809 ASP A O 1
ATOM 6271 N N . THR A 1 810 ? -2.500 -10.372 29.172 1.00 42.75 810 THR A N 1
ATOM 6272 C CA . THR A 1 810 ? -1.490 -9.668 28.345 1.00 42.75 810 THR A CA 1
ATOM 6273 C C . THR A 1 810 ? -1.956 -8.312 27.781 1.00 42.75 810 THR A C 1
ATOM 6275 O O . THR A 1 810 ? -1.200 -7.642 27.079 1.00 42.75 810 THR A O 1
ATOM 6278 N N . ILE A 1 811 ? -3.204 -7.887 28.031 1.00 46.03 811 ILE A N 1
ATOM 6279 C CA . ILE A 1 811 ? -3.892 -6.859 27.215 1.00 46.03 811 ILE A CA 1
ATOM 6280 C C . ILE A 1 811 ? -3.800 -5.440 27.805 1.00 46.03 811 ILE A C 1
ATOM 6282 O O . ILE A 1 811 ? -4.082 -4.466 27.101 1.00 46.03 811 ILE A O 1
ATOM 6286 N N . MET A 1 812 ? -3.379 -5.288 29.061 1.00 47.88 812 MET A N 1
ATOM 6287 C CA . MET A 1 812 ? -3.502 -4.021 29.781 1.00 47.88 812 MET A CA 1
ATOM 6288 C C . MET A 1 812 ? -2.152 -3.410 30.150 1.00 47.88 812 MET A C 1
ATOM 6290 O O . MET A 1 812 ? -1.295 -4.084 30.719 1.00 47.88 812 MET A O 1
ATOM 6294 N N . ASP A 1 813 ? -1.999 -2.114 29.879 1.00 51.84 813 ASP A N 1
ATOM 6295 C CA . ASP A 1 813 ? -0.983 -1.299 30.534 1.00 51.84 813 ASP A CA 1
ATOM 6296 C C . ASP A 1 813 ? -1.607 -0.778 31.839 1.00 51.84 813 ASP A C 1
ATOM 6298 O O . ASP A 1 813 ? -2.700 -0.211 31.843 1.00 51.84 813 ASP A O 1
ATOM 6302 N N . TRP A 1 814 ? -0.952 -0.988 32.981 1.00 53.75 814 TRP A N 1
ATOM 6303 C CA . TRP A 1 814 ? -1.481 -0.657 34.317 1.00 53.75 814 TRP A CA 1
ATOM 6304 C C . TRP A 1 814 ? -1.905 0.815 34.469 1.00 53.75 814 TRP A C 1
ATOM 6306 O O . TRP A 1 814 ? -2.669 1.168 35.367 1.00 53.75 814 TRP A O 1
ATOM 6316 N N . LYS A 1 815 ? -1.440 1.682 33.564 1.00 55.41 815 LYS A N 1
ATOM 6317 C CA . LYS A 1 815 ? -1.856 3.082 33.422 1.00 55.41 815 LYS A CA 1
ATOM 6318 C C . LYS A 1 815 ? -3.372 3.247 33.211 1.00 55.41 815 LYS A C 1
ATOM 6320 O O . LYS A 1 815 ? -3.909 4.289 33.591 1.00 55.41 815 LYS A O 1
ATOM 6325 N N . ASP A 1 816 ? -4.058 2.230 32.691 1.00 63.41 816 ASP A N 1
ATOM 6326 C CA . ASP A 1 816 ? -5.447 2.313 32.231 1.00 63.41 816 ASP A CA 1
ATOM 6327 C C . ASP A 1 816 ? -6.507 2.207 33.332 1.00 63.41 816 ASP A C 1
ATOM 6329 O O . ASP A 1 816 ? -7.680 2.362 33.022 1.00 63.41 816 ASP A O 1
ATOM 6333 N N . ILE A 1 817 ? -6.170 1.975 34.607 1.00 69.31 817 ILE A N 1
ATOM 6334 C CA . ILE A 1 817 ? -7.192 1.844 35.674 1.00 69.31 817 ILE A CA 1
ATOM 6335 C C . ILE A 1 817 ? -7.068 2.905 36.784 1.00 69.31 817 ILE A C 1
ATOM 6337 O O . ILE A 1 817 ? -8.015 3.151 37.520 1.00 69.31 817 ILE A O 1
ATOM 6341 N N . TYR A 1 818 ? -5.965 3.650 36.884 1.00 80.44 818 TYR A N 1
ATOM 6342 C CA . TYR A 1 818 ? -5.799 4.632 37.974 1.00 80.44 818 TYR A CA 1
ATOM 6343 C C . TYR A 1 818 ? -6.476 5.989 37.738 1.00 80.44 818 TYR A C 1
ATOM 6345 O O . TYR A 1 818 ? -6.534 6.814 38.656 1.00 80.44 818 TYR A O 1
ATOM 6353 N N . THR A 1 819 ? -6.944 6.267 36.519 1.00 89.94 819 THR A N 1
ATOM 6354 C CA . THR A 1 819 ? -7.470 7.593 36.154 1.00 89.94 819 THR A CA 1
ATOM 6355 C C . THR A 1 819 ? -8.687 7.964 36.993 1.00 89.94 819 THR A C 1
ATOM 6357 O O . THR A 1 819 ? -8.774 9.094 37.471 1.00 89.94 819 THR A O 1
ATOM 6360 N N . PHE A 1 820 ? -9.594 7.017 37.230 1.00 92.62 820 PHE A N 1
ATOM 6361 C CA . PHE A 1 820 ? -10.825 7.269 37.973 1.00 92.62 820 PHE A CA 1
ATOM 6362 C C . PHE A 1 820 ? -10.552 7.721 39.412 1.00 92.62 820 PHE A C 1
ATOM 6364 O O . PHE A 1 820 ? -11.013 8.788 39.813 1.00 92.62 820 PHE A O 1
ATOM 6371 N N . GLY A 1 821 ? -9.740 6.967 40.163 1.00 92.62 821 GLY A N 1
ATOM 6372 C CA . GLY A 1 821 ? -9.386 7.318 41.541 1.00 92.62 821 GLY A CA 1
ATOM 6373 C C . GLY A 1 821 ? -8.656 8.662 41.644 1.00 92.62 821 GLY A C 1
ATOM 6374 O O . GLY A 1 821 ? -8.963 9.468 42.521 1.00 92.62 821 GLY A O 1
ATOM 6375 N N . LYS A 1 822 ? -7.741 8.956 40.707 1.00 93.19 822 LYS A N 1
ATOM 6376 C CA . LYS A 1 822 ? -7.030 10.248 40.654 1.00 93.19 822 LYS A CA 1
ATOM 6377 C C . LYS A 1 822 ? -7.974 11.425 40.408 1.00 93.19 822 LYS A C 1
ATOM 6379 O O . LYS A 1 822 ? -7.856 12.449 41.079 1.00 93.19 822 LYS A O 1
ATOM 6384 N N . GLU A 1 823 ? -8.900 11.294 39.461 1.00 94.75 823 GLU A N 1
ATOM 6385 C CA . GLU A 1 823 ? -9.892 12.341 39.190 1.00 94.75 823 GLU A CA 1
ATOM 6386 C C . GLU A 1 823 ? -10.888 12.480 40.352 1.00 94.75 823 GLU A C 1
ATOM 6388 O O . GLU A 1 823 ? -11.234 13.602 40.711 1.00 94.75 823 GLU A O 1
ATOM 6393 N N . ALA A 1 824 ? -11.272 11.386 41.018 1.00 95.12 824 ALA A N 1
ATOM 6394 C CA . ALA A 1 824 ? -12.117 11.439 42.211 1.00 95.12 824 ALA A CA 1
ATOM 6395 C C . ALA A 1 824 ? -11.453 12.218 43.364 1.00 95.12 824 ALA A C 1
ATOM 6397 O O . ALA A 1 824 ? -12.074 13.124 43.914 1.00 95.12 824 ALA A O 1
ATOM 6398 N N . ILE A 1 825 ? -10.170 11.961 43.666 1.00 96.12 825 ILE A N 1
ATOM 6399 C CA . ILE A 1 825 ? -9.393 12.725 44.667 1.00 96.12 825 ILE A CA 1
ATOM 6400 C C . ILE A 1 825 ? -9.306 14.208 44.295 1.00 96.12 825 ILE A C 1
ATOM 6402 O O . ILE A 1 825 ? -9.432 15.085 45.148 1.00 96.12 825 ILE A O 1
ATOM 6406 N N . LYS A 1 826 ? -9.096 14.511 43.012 1.00 95.69 826 LYS A N 1
ATOM 6407 C CA . LYS A 1 826 ? -9.015 15.893 42.530 1.00 95.69 826 LYS A CA 1
ATOM 6408 C C . LYS A 1 826 ? -10.340 16.646 42.695 1.00 95.69 826 LYS A C 1
ATOM 6410 O O . LYS A 1 826 ? -10.320 17.845 42.961 1.00 95.69 826 LYS A O 1
ATOM 6415 N N . LEU A 1 827 ? -11.468 15.963 42.510 1.00 95.88 827 LEU A N 1
ATOM 6416 C CA . LEU A 1 827 ? -12.810 16.534 42.642 1.00 95.88 827 LEU A CA 1
ATOM 6417 C C . LEU A 1 827 ? -13.274 16.623 44.104 1.00 95.88 827 LEU A C 1
ATOM 6419 O O . LEU A 1 827 ? -13.940 17.589 44.472 1.00 95.88 827 LEU A O 1
ATOM 6423 N N . ASN A 1 828 ? -12.894 15.653 44.937 1.00 96.12 828 ASN A N 1
ATOM 6424 C CA . ASN A 1 828 ? -13.126 15.645 46.376 1.00 96.12 828 ASN A CA 1
ATOM 6425 C C . ASN A 1 828 ? -11.837 15.225 47.116 1.00 96.12 828 ASN A C 1
ATOM 6427 O O . ASN A 1 828 ? -11.564 14.025 47.209 1.00 96.12 828 ASN A O 1
ATOM 6431 N N . PRO A 1 829 ? -11.076 16.174 47.700 1.00 95.19 829 PRO A N 1
ATOM 6432 C CA . PRO A 1 829 ? -9.852 15.878 48.450 1.00 95.19 829 PRO A CA 1
ATOM 6433 C C . PRO A 1 829 ? -10.036 14.952 49.663 1.00 95.19 829 PRO A C 1
ATOM 6435 O O . PRO A 1 829 ? -9.053 14.393 50.139 1.00 95.19 829 PRO A O 1
ATOM 6438 N N . ASN A 1 830 ? -11.272 14.757 50.147 1.00 95.31 830 ASN A N 1
ATOM 6439 C CA . ASN A 1 830 ? -11.602 13.792 51.206 1.00 95.31 830 ASN A CA 1
ATOM 6440 C C . ASN A 1 830 ? -11.831 12.363 50.671 1.00 95.31 830 ASN A C 1
ATOM 6442 O O . ASN A 1 830 ? -12.331 11.499 51.395 1.00 95.31 830 ASN A O 1
ATOM 6446 N N . THR A 1 831 ? -11.513 12.112 49.399 1.00 96.56 831 THR A N 1
ATOM 6447 C CA . THR A 1 831 ? -11.601 10.783 48.792 1.00 96.56 831 THR A CA 1
ATOM 6448 C C . THR A 1 831 ? -10.390 9.940 49.166 1.00 96.56 831 THR A C 1
ATOM 6450 O O . THR A 1 831 ? -9.245 10.359 48.998 1.00 96.56 831 THR A O 1
ATOM 6453 N N . ARG A 1 832 ? -10.641 8.708 49.598 1.00 96.75 832 ARG A N 1
ATOM 6454 C CA . ARG A 1 832 ? -9.633 7.672 49.825 1.00 96.75 832 ARG A CA 1
ATOM 6455 C C . ARG A 1 832 ? -9.870 6.542 48.834 1.00 96.75 832 ARG A C 1
ATOM 6457 O O . ARG A 1 832 ? -10.996 6.080 48.681 1.00 96.75 832 ARG A O 1
ATOM 6464 N N . VAL A 1 833 ? -8.815 6.118 48.146 1.00 93.81 833 VAL A N 1
ATOM 6465 C CA . VAL A 1 833 ? -8.896 5.112 47.079 1.00 93.81 833 VAL A CA 1
ATOM 6466 C C . VAL A 1 833 ? -8.199 3.837 47.534 1.00 93.81 833 VAL A C 1
ATOM 6468 O O . VAL A 1 833 ? -7.047 3.893 47.961 1.00 93.81 833 VAL A O 1
ATOM 6471 N N . LEU A 1 834 ? -8.879 2.702 47.397 1.00 91.88 834 LEU A N 1
ATOM 6472 C CA . LEU A 1 834 ? -8.301 1.368 47.517 1.00 91.88 834 LEU A CA 1
ATOM 6473 C C . LEU A 1 834 ? -8.402 0.669 46.164 1.00 91.88 834 LEU A C 1
ATOM 6475 O O . LEU A 1 834 ? -9.462 0.655 45.540 1.00 91.88 834 LEU A O 1
ATOM 6479 N N . PHE A 1 835 ? -7.286 0.110 45.709 1.00 87.56 835 PHE A N 1
ATOM 6480 C CA . PHE A 1 835 ? -7.189 -0.584 44.432 1.00 87.56 835 PHE A CA 1
ATOM 6481 C C . PHE A 1 835 ? -6.859 -2.053 44.677 1.00 87.56 835 PHE A C 1
ATOM 6483 O O . PHE A 1 835 ? -5.869 -2.343 45.345 1.00 87.56 835 PHE A O 1
ATOM 6490 N N . MET A 1 836 ? -7.684 -2.950 44.142 1.00 85.38 836 MET A N 1
ATOM 6491 C CA . MET A 1 836 ? -7.560 -4.398 44.306 1.00 85.38 836 MET A CA 1
ATOM 6492 C C . MET A 1 836 ? -7.625 -5.077 42.940 1.00 85.38 836 MET A C 1
ATOM 6494 O O . MET A 1 836 ? -8.443 -4.716 42.086 1.00 85.38 836 MET A O 1
ATOM 6498 N N . VAL A 1 837 ? -6.752 -6.060 42.741 1.00 78.44 837 VAL A N 1
ATOM 6499 C CA . VAL A 1 837 ? -6.602 -6.788 41.479 1.00 78.44 837 VAL A CA 1
ATOM 6500 C C . VAL A 1 837 ? -6.510 -8.268 41.789 1.00 78.44 837 VAL A C 1
ATOM 6502 O O . VAL A 1 837 ? -5.733 -8.641 42.660 1.00 78.44 837 VAL A O 1
ATOM 6505 N N . ASP A 1 838 ? -7.268 -9.079 41.053 1.00 72.06 838 ASP A N 1
ATOM 6506 C CA . ASP A 1 838 ? -7.286 -10.542 41.187 1.00 72.06 838 ASP A CA 1
ATOM 6507 C C . ASP A 1 838 ? -7.540 -11.050 42.611 1.00 72.06 838 ASP A C 1
ATOM 6509 O O . ASP A 1 838 ? -8.456 -10.534 43.253 1.00 72.06 838 ASP A O 1
ATOM 6513 N N . ASP A 1 839 ? -6.851 -12.118 43.029 1.00 72.75 839 ASP A N 1
ATOM 6514 C CA . ASP A 1 839 ? -7.020 -12.847 44.282 1.00 72.75 839 ASP A CA 1
ATOM 6515 C C . ASP A 1 839 ? -6.985 -11.874 45.464 1.00 72.75 839 ASP A C 1
ATOM 6517 O O . ASP A 1 839 ? -5.928 -11.426 45.912 1.00 72.75 839 ASP A O 1
ATOM 6521 N N . ILE A 1 840 ? -8.174 -11.531 45.959 1.00 80.38 840 ILE A N 1
ATOM 6522 C CA . ILE A 1 840 ? -8.343 -10.620 47.086 1.00 80.38 840 ILE A CA 1
ATOM 6523 C C . ILE A 1 840 ? -7.993 -11.389 48.356 1.00 80.38 840 ILE A C 1
ATOM 6525 O O . ILE A 1 840 ? -8.731 -12.289 48.765 1.00 80.38 840 ILE A O 1
ATOM 6529 N N . SER A 1 841 ? -6.874 -11.028 48.985 1.00 86.50 841 SER A N 1
ATOM 6530 C CA . SER A 1 841 ? -6.459 -11.637 50.248 1.00 86.50 841 SER A CA 1
ATOM 6531 C C . SER A 1 841 ? -7.409 -11.257 51.388 1.00 86.50 841 SER A C 1
ATOM 6533 O O . SER A 1 841 ? -8.090 -10.234 51.330 1.00 86.50 841 SER A O 1
ATOM 6535 N N . GLU A 1 842 ? -7.431 -12.040 52.469 1.00 86.94 842 GLU A N 1
ATOM 6536 C CA . GLU A 1 842 ? -8.194 -11.670 53.673 1.00 86.94 842 GLU A CA 1
ATOM 6537 C C . GLU A 1 842 ? -7.764 -10.298 54.229 1.00 86.94 842 GLU A C 1
ATOM 6539 O O . GLU A 1 842 ? -8.609 -9.513 54.649 1.00 86.94 842 GLU A O 1
ATOM 6544 N N . GLU A 1 843 ? -6.477 -9.943 54.126 1.00 88.38 843 GLU A N 1
ATOM 6545 C CA . GLU A 1 843 ? -5.978 -8.614 54.507 1.00 88.38 843 GLU A CA 1
ATOM 6546 C C . GLU A 1 843 ? -6.577 -7.499 53.626 1.00 88.38 843 GLU A C 1
ATOM 6548 O O . GLU A 1 843 ? -6.895 -6.412 54.113 1.00 88.38 843 GLU A O 1
ATOM 6553 N N . ASP A 1 844 ? -6.761 -7.747 52.326 1.00 87.44 844 ASP A N 1
ATOM 6554 C CA . ASP A 1 844 ? -7.404 -6.788 51.420 1.00 87.44 844 ASP A CA 1
ATOM 6555 C C . ASP A 1 844 ? -8.896 -6.636 51.726 1.00 87.44 844 ASP A C 1
ATOM 6557 O O . ASP A 1 844 ? -9.414 -5.515 51.693 1.00 87.44 844 ASP A O 1
ATOM 6561 N N . LYS A 1 845 ? -9.574 -7.736 52.084 1.00 89.06 845 LYS A N 1
ATOM 6562 C CA . LYS A 1 845 ? -10.973 -7.710 52.537 1.00 89.06 845 LYS A CA 1
ATOM 6563 C C . LYS A 1 845 ? -11.119 -6.853 53.800 1.00 89.06 845 LYS A C 1
ATOM 6565 O O . LYS A 1 845 ? -11.969 -5.962 53.826 1.00 89.06 845 LYS A O 1
ATOM 6570 N N . GLU A 1 846 ? -10.252 -7.052 54.796 1.00 91.12 846 GLU A N 1
ATOM 6571 C CA . GLU A 1 846 ? -10.225 -6.258 56.034 1.00 91.12 846 GLU A CA 1
ATOM 6572 C C . GLU A 1 846 ? -9.970 -4.768 55.756 1.00 91.12 846 GLU A C 1
ATOM 6574 O O . GLU A 1 846 ? -10.695 -3.906 56.257 1.00 91.12 846 GLU A O 1
ATOM 6579 N N . LYS A 1 847 ? -8.990 -4.442 54.898 1.00 93.75 847 LYS A N 1
ATOM 6580 C CA . LYS A 1 847 ? -8.706 -3.053 54.488 1.00 93.75 847 LYS A CA 1
ATOM 6581 C C . LYS A 1 847 ? -9.894 -2.402 53.786 1.00 93.75 847 LYS A C 1
ATOM 6583 O O . LYS A 1 847 ? -10.177 -1.227 54.029 1.00 93.75 847 LYS A O 1
ATOM 6588 N N . ALA A 1 848 ? -10.565 -3.131 52.897 1.00 92.31 848 ALA A N 1
ATOM 6589 C CA . ALA A 1 848 ? -11.721 -2.632 52.162 1.00 92.31 848 ALA A CA 1
ATOM 6590 C C . ALA A 1 848 ? -12.911 -2.372 53.091 1.00 92.31 848 ALA A C 1
ATOM 6592 O O . ALA A 1 848 ? -13.555 -1.327 52.979 1.00 92.31 848 ALA A O 1
ATOM 6593 N N . GLU A 1 849 ? -13.169 -3.278 54.036 1.00 92.44 849 GLU A N 1
ATOM 6594 C CA . GLU A 1 849 ? -14.207 -3.108 55.050 1.00 92.44 849 GLU A CA 1
ATOM 6595 C C . GLU A 1 849 ? -13.909 -1.930 55.978 1.00 92.44 849 GLU A C 1
ATOM 6597 O O . GLU A 1 849 ? -14.769 -1.063 56.154 1.00 92.44 849 GLU A O 1
ATOM 6602 N N . GLN A 1 850 ? -12.685 -1.844 56.505 1.00 93.62 850 GLN A N 1
ATOM 6603 C CA . GLN A 1 850 ? -12.259 -0.729 57.346 1.00 93.62 850 GLN A CA 1
ATOM 6604 C C . GLN A 1 850 ? -12.436 0.606 56.611 1.00 93.62 850 GLN A C 1
ATOM 6606 O O . GLN A 1 850 ? -13.038 1.539 57.142 1.00 93.62 850 GLN A O 1
ATOM 6611 N N . LEU A 1 851 ? -11.963 0.695 55.365 1.00 94.62 851 LEU A N 1
ATOM 6612 C CA . LEU A 1 851 ? -12.098 1.903 54.559 1.00 94.62 851 LEU A CA 1
ATOM 6613 C C . LEU A 1 851 ? -13.569 2.276 54.320 1.00 94.62 851 LEU A C 1
ATOM 6615 O O . LEU A 1 851 ? -13.920 3.455 54.405 1.00 94.62 851 LEU A O 1
ATOM 6619 N N . ALA A 1 852 ? -14.418 1.291 54.018 1.00 91.56 852 ALA A N 1
ATOM 6620 C CA . ALA A 1 852 ? -15.842 1.510 53.798 1.00 91.56 852 ALA A CA 1
ATOM 6621 C C . ALA A 1 852 ? -16.544 2.034 55.063 1.00 91.56 852 ALA A C 1
ATOM 6623 O O . ALA A 1 852 ? -17.371 2.936 54.957 1.00 91.56 852 ALA A O 1
ATOM 6624 N N . GLN A 1 853 ? -16.201 1.517 56.248 1.00 91.62 853 GLN A N 1
ATOM 6625 C CA . GLN A 1 853 ? -16.786 1.944 57.526 1.00 91.62 853 GLN A CA 1
ATOM 6626 C C . GLN A 1 853 ? -16.284 3.320 57.998 1.00 91.62 853 GLN A C 1
ATOM 6628 O O . GLN A 1 853 ? -17.014 4.040 58.675 1.00 91.62 853 GLN A O 1
ATOM 6633 N N . GLU A 1 854 ? -15.056 3.700 57.639 1.00 93.50 854 GLU A N 1
ATOM 6634 C CA . GLU A 1 854 ? -14.455 4.994 57.995 1.00 93.50 854 GLU A CA 1
ATOM 6635 C C . GLU A 1 854 ? -14.950 6.171 57.132 1.00 93.50 854 GLU A C 1
ATOM 6637 O O . GLU A 1 854 ? -14.608 7.318 57.426 1.00 93.50 854 GLU A O 1
ATOM 6642 N N . CYS A 1 855 ? -15.708 5.913 56.060 1.00 93.31 855 CYS A N 1
ATOM 6643 C CA . CYS A 1 855 ? -16.168 6.935 55.118 1.00 93.31 855 CYS A CA 1
ATOM 6644 C C . CYS A 1 855 ? -17.696 7.089 55.102 1.00 93.31 855 CYS A C 1
ATOM 6646 O O . CYS A 1 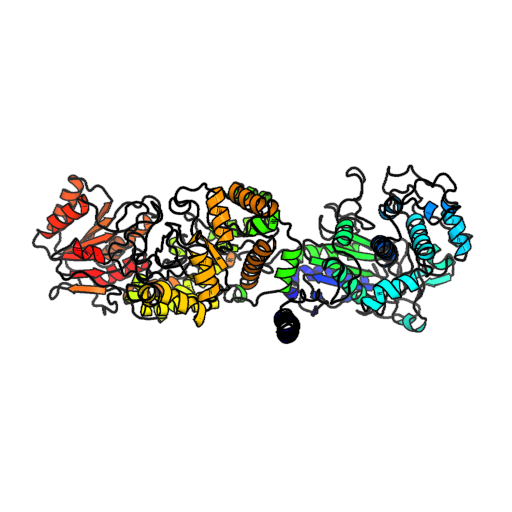855 ? -18.449 6.133 55.259 1.00 93.31 855 CYS A O 1
ATOM 6648 N N . ASP A 1 856 ? -18.167 8.307 54.829 1.00 91.88 856 ASP A N 1
ATOM 6649 C CA . ASP A 1 856 ? -19.599 8.634 54.787 1.00 91.88 856 ASP A CA 1
ATOM 6650 C C . ASP A 1 856 ? -20.309 8.101 53.528 1.00 91.88 856 ASP A C 1
ATOM 6652 O O . ASP A 1 856 ? -21.540 7.999 53.491 1.00 91.88 856 ASP A O 1
ATOM 6656 N N . GLN A 1 857 ? -19.547 7.868 52.454 1.00 91.19 857 GLN A N 1
ATOM 6657 C CA . GLN A 1 857 ? -20.032 7.450 51.136 1.00 91.19 857 GLN A CA 1
ATOM 6658 C C . GLN A 1 857 ? -19.051 6.455 50.507 1.00 91.19 857 GLN A C 1
ATOM 6660 O O . GLN A 1 857 ? -17.837 6.633 50.625 1.00 91.19 857 GLN A O 1
ATOM 6665 N N . VAL A 1 858 ? -19.563 5.441 49.803 1.00 92.25 858 VAL A N 1
ATOM 6666 C CA . VAL A 1 858 ? -18.741 4.396 49.168 1.00 92.25 858 VAL A CA 1
ATOM 6667 C C . VAL A 1 858 ? -19.052 4.278 47.675 1.00 92.25 858 VAL A C 1
ATOM 6669 O O . VAL A 1 858 ? -20.210 4.252 47.260 1.00 92.25 858 VAL A O 1
ATOM 6672 N N . VAL A 1 859 ? -18.012 4.175 46.853 1.00 93.56 859 VAL A N 1
ATOM 6673 C CA . VAL A 1 859 ? -18.099 3.937 45.410 1.00 93.56 859 VAL A CA 1
ATOM 6674 C C . VAL A 1 859 ? -17.354 2.656 45.070 1.00 93.56 859 VAL A C 1
ATOM 6676 O O . VAL A 1 859 ? -16.152 2.558 45.309 1.00 93.56 859 VAL A O 1
ATOM 6679 N N . PHE A 1 860 ? -18.051 1.710 44.449 1.00 92.44 860 PHE A N 1
ATOM 6680 C CA . PHE A 1 860 ? -17.452 0.515 43.864 1.00 92.44 860 PHE A CA 1
ATOM 6681 C C . PHE A 1 860 ? -17.240 0.732 42.369 1.00 92.44 860 PHE A C 1
ATOM 6683 O O . PHE A 1 860 ? -18.200 0.839 41.605 1.00 92.44 860 PHE A O 1
ATOM 6690 N N . ALA A 1 861 ? -15.982 0.804 41.944 1.00 92.50 861 ALA A N 1
ATOM 6691 C CA . ALA A 1 861 ? -15.612 0.902 40.538 1.00 92.50 861 ALA A CA 1
ATOM 6692 C C . ALA A 1 861 ? -15.143 -0.468 40.042 1.00 92.50 861 ALA A C 1
ATOM 6694 O O . ALA A 1 861 ? -14.066 -0.938 40.407 1.00 92.50 861 ALA A O 1
ATOM 6695 N N . LEU A 1 862 ? -15.974 -1.112 39.228 1.00 90.69 862 LEU A N 1
ATOM 6696 C CA . LEU A 1 862 ? -15.760 -2.463 38.726 1.00 90.69 862 LEU A CA 1
ATOM 6697 C C . LEU A 1 862 ? -15.166 -2.401 37.321 1.00 90.69 862 LEU A C 1
ATOM 6699 O O . LEU A 1 862 ? -15.709 -1.730 36.444 1.00 90.69 862 LEU A O 1
ATOM 6703 N N . PHE A 1 863 ? -14.091 -3.147 37.090 1.00 88.12 863 PHE A N 1
ATOM 6704 C CA . PHE A 1 863 ? -13.393 -3.236 35.809 1.00 88.12 863 PHE A CA 1
ATOM 6705 C C . PHE A 1 863 ? -13.451 -4.675 35.260 1.00 88.12 863 PHE A C 1
ATOM 6707 O O . PHE A 1 863 ? -12.432 -5.369 35.189 1.00 88.12 863 PHE A O 1
ATOM 6714 N N . PRO A 1 864 ? -14.652 -5.170 34.893 1.00 79.75 864 PRO A N 1
ATOM 6715 C CA . PRO A 1 864 ? -14.791 -6.460 34.233 1.00 79.75 864 PRO A CA 1
ATOM 6716 C C . PRO A 1 864 ? -14.261 -6.348 32.798 1.00 79.75 864 PRO A C 1
ATOM 6718 O O . PRO A 1 864 ? -14.719 -5.519 32.005 1.00 79.75 864 PRO A O 1
ATOM 6721 N N . HIS A 1 865 ? -13.289 -7.187 32.451 1.00 71.69 865 HIS A N 1
ATOM 6722 C CA . HIS A 1 865 ? -12.605 -7.137 31.164 1.00 71.69 865 HIS A CA 1
ATOM 6723 C C . HIS A 1 865 ? -12.774 -8.427 30.371 1.00 71.69 865 HIS A C 1
ATOM 6725 O O . HIS A 1 865 ? -12.881 -9.514 30.934 1.00 71.69 865 HIS A O 1
ATOM 6731 N N . ILE A 1 866 ? -12.790 -8.270 29.047 1.00 69.25 866 ILE A N 1
ATOM 6732 C CA . ILE A 1 866 ? -12.700 -9.375 28.095 1.00 69.25 866 ILE A CA 1
ATOM 6733 C C . ILE A 1 866 ? -11.291 -9.963 28.221 1.00 69.25 866 ILE A C 1
ATOM 6735 O O . ILE A 1 866 ? -10.312 -9.266 27.950 1.00 69.25 866 ILE A O 1
ATOM 6739 N N . ILE A 1 867 ? -11.196 -11.223 28.643 1.00 63.19 867 ILE A N 1
ATOM 6740 C CA . ILE A 1 867 ? -9.936 -11.965 28.757 1.00 63.19 867 ILE A CA 1
ATOM 6741 C C . ILE A 1 867 ? -10.019 -13.167 27.820 1.00 63.19 867 ILE A C 1
ATOM 6743 O O . ILE A 1 867 ? -10.916 -14.005 27.946 1.00 63.19 867 ILE A O 1
ATOM 6747 N N . ILE A 1 868 ? -9.082 -13.223 26.873 1.00 60.31 868 ILE A N 1
ATOM 6748 C CA . ILE A 1 868 ? -8.962 -14.314 25.905 1.00 60.31 868 ILE A CA 1
ATOM 6749 C C . ILE A 1 868 ? -8.792 -15.638 26.662 1.00 60.31 868 ILE A C 1
ATOM 6751 O O . ILE A 1 868 ? -7.942 -15.746 27.535 1.00 60.31 868 ILE A O 1
ATOM 6755 N N . GLY A 1 869 ? -9.603 -16.644 26.336 1.00 53.16 869 GLY A N 1
ATOM 6756 C CA . GLY A 1 869 ? -9.536 -17.978 26.937 1.00 53.16 869 GLY A CA 1
ATOM 6757 C C . GLY A 1 869 ? -10.272 -18.147 28.272 1.00 53.16 869 GLY A C 1
ATOM 6758 O O . GLY A 1 869 ? -10.478 -19.286 28.686 1.00 53.16 869 GLY A O 1
ATOM 6759 N N . ARG A 1 870 ? -10.743 -17.066 28.917 1.00 58.47 870 ARG A N 1
ATOM 6760 C CA . ARG A 1 870 ? -11.456 -17.131 30.213 1.00 58.47 870 ARG A CA 1
ATOM 6761 C C . ARG A 1 870 ? -12.921 -17.561 30.086 1.00 58.47 870 ARG A C 1
ATOM 6763 O O . ARG A 1 870 ? -13.483 -18.124 31.020 1.00 58.47 870 ARG A O 1
ATOM 6770 N N . GLY A 1 871 ? -13.544 -17.301 28.935 1.00 59.56 871 GLY A N 1
ATOM 6771 C CA . GLY A 1 871 ? -14.898 -17.768 28.616 1.00 59.56 871 GLY A CA 1
ATOM 6772 C C . GLY A 1 871 ? -16.062 -16.985 29.246 1.00 59.56 871 GLY A C 1
ATOM 6773 O O . GLY A 1 871 ? -17.205 -17.340 28.981 1.00 59.56 871 GLY A O 1
ATOM 6774 N N . ASN A 1 872 ? -15.822 -15.920 30.025 1.00 64.69 872 ASN A N 1
ATOM 6775 C CA . ASN A 1 872 ? -16.850 -14.966 30.475 1.00 64.69 872 ASN A CA 1
ATOM 6776 C C . ASN A 1 872 ? -16.262 -13.570 30.794 1.00 64.69 872 ASN A C 1
ATOM 6778 O O . ASN A 1 872 ? -15.045 -13.400 30.889 1.00 64.69 872 ASN A O 1
ATOM 6782 N N . VAL A 1 873 ? -17.140 -12.567 30.951 1.00 74.25 873 VAL A N 1
ATOM 6783 C CA . VAL A 1 873 ? -16.796 -11.178 31.327 1.00 74.25 873 VAL A CA 1
ATOM 6784 C C . VAL A 1 873 ? -17.490 -10.820 32.649 1.00 74.25 873 VAL A C 1
ATOM 6786 O O . VAL A 1 873 ? -18.412 -10.003 32.675 1.00 74.25 873 VAL A O 1
ATOM 6789 N N . SER A 1 874 ? -17.073 -11.482 33.733 1.00 78.06 874 SER A N 1
ATOM 6790 C CA . SER A 1 874 ? -17.647 -11.360 35.085 1.00 78.06 874 SER A CA 1
ATOM 6791 C C . SER A 1 874 ? -16.611 -10.940 36.137 1.00 78.06 874 SER A C 1
ATOM 6793 O O . SER A 1 874 ? -15.408 -10.844 35.860 1.00 78.06 874 SER A O 1
ATOM 6795 N N . LEU A 1 875 ? -17.074 -10.712 37.367 1.00 81.62 875 LEU A N 1
ATOM 6796 C CA . LEU A 1 875 ? -16.203 -10.653 38.545 1.00 81.62 875 LEU A CA 1
ATOM 6797 C C . LEU A 1 875 ? -15.662 -12.060 38.876 1.00 81.62 875 LEU A C 1
ATOM 6799 O O . LEU A 1 875 ? -16.314 -13.068 38.568 1.00 81.62 875 LEU A O 1
ATOM 6803 N N . ASN A 1 876 ? -14.470 -12.148 39.482 1.00 82.56 876 ASN A N 1
ATOM 6804 C CA . ASN A 1 876 ? -13.980 -13.414 40.048 1.00 82.56 876 ASN A CA 1
ATOM 6805 C C . ASN A 1 876 ? -14.734 -13.767 41.355 1.00 82.56 876 ASN A C 1
ATOM 6807 O O . ASN A 1 876 ? -15.611 -13.023 41.808 1.00 82.56 876 ASN A O 1
ATOM 6811 N N . ALA A 1 877 ? -14.481 -14.950 41.923 1.00 83.25 877 ALA A N 1
ATOM 6812 C CA . ALA A 1 877 ? -15.232 -15.423 43.090 1.00 83.25 877 ALA A CA 1
ATOM 6813 C C . ALA A 1 877 ? -14.981 -14.542 44.326 1.00 83.25 877 ALA A C 1
ATOM 6815 O O . ALA A 1 877 ? -15.926 -14.175 45.019 1.00 83.25 877 ALA A O 1
ATOM 6816 N N . GLU A 1 878 ? -13.734 -14.138 44.523 1.00 85.88 878 GLU A N 1
ATOM 6817 C CA . GLU A 1 878 ? -13.220 -13.363 45.646 1.00 85.88 878 GLU A CA 1
ATOM 6818 C C . GLU A 1 878 ? -13.749 -11.917 45.613 1.00 85.88 878 GLU A C 1
ATOM 6820 O O . GLU A 1 878 ? -14.215 -11.387 46.622 1.00 85.88 878 GLU A O 1
ATOM 6825 N N . GLN A 1 879 ? -13.777 -11.294 44.431 1.00 87.00 879 GLN A N 1
ATOM 6826 C CA . GLN A 1 879 ? -14.387 -9.984 44.179 1.00 87.00 879 GLN A CA 1
ATOM 6827 C C . GLN A 1 879 ? -15.886 -10.002 44.448 1.00 87.00 879 GLN A C 1
ATOM 6829 O O . GLN A 1 879 ? -16.408 -9.069 45.058 1.00 87.00 879 GLN A O 1
ATOM 6834 N N . ARG A 1 880 ? -16.592 -11.051 44.007 1.00 86.44 880 ARG A N 1
ATOM 6835 C CA . ARG A 1 880 ? -18.024 -11.205 44.297 1.00 86.44 880 ARG A CA 1
ATOM 6836 C C . ARG A 1 880 ? -18.284 -11.366 45.782 1.00 86.44 880 ARG A C 1
ATOM 6838 O O . ARG A 1 880 ? -19.217 -10.759 46.297 1.00 86.44 880 ARG A O 1
ATOM 6845 N N . GLU A 1 881 ? -17.493 -12.193 46.456 1.00 86.56 881 GLU A N 1
ATOM 6846 C CA . GLU A 1 881 ? -17.610 -12.417 47.893 1.00 86.56 881 GLU A CA 1
ATOM 6847 C C . GLU A 1 881 ? -17.413 -11.106 48.660 1.00 86.56 881 GLU A C 1
ATOM 6849 O O . GLU A 1 881 ? -18.287 -10.720 49.438 1.00 86.56 881 GLU A O 1
ATOM 6854 N N . LEU A 1 882 ? -16.330 -10.373 48.373 1.00 87.44 882 LEU A N 1
ATOM 6855 C CA . LEU A 1 882 ? -16.066 -9.083 49.004 1.00 87.44 882 LEU A CA 1
ATOM 6856 C C . LEU A 1 882 ? -17.167 -8.066 48.695 1.00 87.44 882 LEU A C 1
ATOM 6858 O O . LEU A 1 882 ? -17.647 -7.384 49.600 1.00 87.44 882 LEU A O 1
ATOM 6862 N N . LEU A 1 883 ? -17.593 -7.958 47.435 1.00 87.69 883 LEU A N 1
ATOM 6863 C CA . LEU A 1 883 ? -18.653 -7.031 47.062 1.00 87.69 883 LEU A CA 1
ATOM 6864 C C . LEU A 1 883 ? -19.949 -7.363 47.809 1.00 87.69 883 LEU A C 1
ATOM 6866 O O . LEU A 1 883 ? -20.539 -6.469 48.400 1.00 87.69 883 LEU A O 1
ATOM 6870 N N . ASN A 1 884 ? -20.361 -8.631 47.864 1.00 85.69 884 ASN A N 1
ATOM 6871 C CA . ASN A 1 884 ? -21.553 -9.053 48.605 1.00 85.69 884 ASN A CA 1
ATOM 6872 C C . ASN A 1 884 ? -21.442 -8.757 50.106 1.00 85.69 884 ASN A C 1
ATOM 6874 O O . ASN A 1 884 ? -22.402 -8.264 50.704 1.00 85.69 884 ASN A O 1
ATOM 6878 N N . HIS A 1 885 ? -20.272 -9.004 50.703 1.00 86.62 885 HIS A N 1
ATOM 6879 C CA . HIS A 1 885 ? -19.997 -8.679 52.102 1.00 86.62 885 HIS A CA 1
ATOM 6880 C C . HIS A 1 885 ? -20.151 -7.179 52.369 1.00 86.62 885 HIS A C 1
ATOM 6882 O O . HIS A 1 885 ? -20.968 -6.777 53.199 1.00 86.62 885 HIS A O 1
ATOM 6888 N N . LEU A 1 886 ? -19.472 -6.330 51.594 1.00 86.19 886 LEU A N 1
ATOM 6889 C CA . LEU A 1 886 ? -19.545 -4.874 51.751 1.00 86.19 886 LEU A CA 1
ATOM 6890 C C . LEU A 1 886 ? -20.941 -4.319 51.430 1.00 86.19 886 LEU A C 1
ATOM 6892 O O . LEU A 1 886 ? -21.384 -3.339 52.028 1.00 86.19 886 LEU A O 1
ATOM 6896 N N . MET A 1 887 ? -21.680 -4.975 50.535 1.00 79.69 887 MET A N 1
ATOM 6897 C CA . MET A 1 887 ? -23.077 -4.661 50.235 1.00 79.69 887 MET A CA 1
ATOM 6898 C C . MET A 1 887 ? -24.039 -5.058 51.373 1.00 79.69 887 MET A C 1
ATOM 6900 O O . MET A 1 887 ? -25.161 -4.550 51.442 1.00 79.69 887 MET A O 1
ATOM 6904 N N . SER A 1 888 ? -23.644 -5.905 52.320 1.00 82.12 888 SER A N 1
ATOM 6905 C CA . SER A 1 888 ? -24.460 -6.154 53.517 1.00 82.12 888 SER A CA 1
ATOM 6906 C C . SER A 1 888 ? -24.422 -4.982 54.518 1.00 82.12 888 SER A C 1
ATOM 6908 O O . SER A 1 888 ? -25.353 -4.804 55.309 1.00 82.12 888 SER A O 1
ATOM 6910 N N . LEU A 1 889 ? -23.401 -4.117 54.439 1.00 76.19 889 LEU A N 1
ATOM 6911 C CA . LEU A 1 889 ? -23.200 -2.976 55.337 1.00 76.19 889 LEU A CA 1
ATOM 6912 C C . LEU A 1 889 ? -24.166 -1.824 55.014 1.00 76.19 889 LEU A C 1
ATOM 6914 O O . LEU A 1 889 ? -24.353 -1.461 53.856 1.00 76.19 889 LEU A O 1
ATOM 6918 N N . ARG A 1 890 ? -24.776 -1.176 56.016 1.00 73.25 890 ARG A N 1
ATOM 6919 C CA . ARG A 1 890 ? -25.753 -0.076 55.817 1.00 73.25 890 ARG A CA 1
ATOM 6920 C C . ARG A 1 890 ? -25.100 1.269 55.435 1.00 73.25 890 ARG A C 1
ATOM 6922 O O . ARG A 1 890 ? -25.207 2.236 56.181 1.00 73.25 890 ARG A O 1
ATOM 6929 N N . LEU A 1 891 ? -24.449 1.337 54.274 1.00 70.25 891 LEU A N 1
ATOM 6930 C CA . LEU A 1 891 ? -23.735 2.521 53.772 1.00 70.25 891 LEU A CA 1
ATOM 6931 C C . LEU A 1 891 ? -24.362 3.067 52.467 1.00 70.25 891 LEU A C 1
ATOM 6933 O O . LEU A 1 891 ? -24.808 2.257 51.640 1.00 70.25 891 LEU A O 1
ATOM 6937 N N . PRO A 1 892 ? -24.388 4.404 52.240 1.00 66.62 892 PRO A N 1
ATOM 6938 C CA . PRO A 1 892 ? -24.719 4.997 50.942 1.00 66.62 892 PRO A CA 1
ATOM 6939 C C . PRO A 1 892 ? -23.682 4.581 49.903 1.00 66.62 892 PRO A C 1
ATOM 6941 O O . PRO A 1 892 ? -22.487 4.835 50.075 1.00 66.62 892 PRO A O 1
ATOM 6944 N N . ARG A 1 893 ? -24.135 3.924 48.835 1.00 81.38 893 ARG A N 1
ATOM 6945 C CA . ARG A 1 893 ? -23.239 3.212 47.926 1.00 81.38 893 ARG A CA 1
ATOM 6946 C C . ARG A 1 893 ? -23.630 3.382 46.462 1.00 81.38 893 ARG A C 1
ATOM 6948 O O . ARG A 1 893 ? -24.806 3.305 46.113 1.00 81.38 893 ARG A O 1
ATOM 6955 N N . THR A 1 894 ? -22.632 3.601 45.616 1.00 90.31 894 THR A N 1
ATOM 6956 C CA . THR A 1 894 ? -22.769 3.698 44.156 1.00 90.31 894 THR A CA 1
ATOM 6957 C C . THR A 1 894 ? -21.888 2.647 43.494 1.00 90.31 894 THR A C 1
ATOM 6959 O O . THR A 1 894 ? -20.740 2.474 43.899 1.00 90.31 894 THR A O 1
ATOM 6962 N N . ILE A 1 895 ? -22.399 1.965 42.470 1.00 92.31 895 ILE A N 1
ATOM 6963 C CA . ILE A 1 895 ? -21.615 1.040 41.643 1.00 92.31 895 ILE A CA 1
ATOM 6964 C C . ILE A 1 895 ? -21.433 1.629 40.245 1.00 92.31 895 ILE A C 1
ATOM 6966 O O . ILE A 1 895 ? -22.374 2.156 39.654 1.00 92.31 895 ILE A O 1
ATOM 6970 N N . ILE A 1 896 ? -20.221 1.517 39.704 1.00 93.81 896 ILE A N 1
ATOM 6971 C CA . ILE A 1 896 ? -19.903 1.870 38.321 1.00 93.81 896 ILE A CA 1
ATOM 6972 C C . ILE A 1 896 ? -19.253 0.667 37.640 1.00 93.81 896 ILE A C 1
ATOM 6974 O O . ILE A 1 896 ? -18.236 0.170 38.122 1.00 93.81 896 ILE A O 1
ATOM 6978 N N . SER A 1 897 ? -19.790 0.240 36.496 1.00 93.38 897 SER A N 1
ATOM 6979 C CA . SER A 1 897 ? -19.138 -0.742 35.620 1.00 93.38 897 SER A CA 1
ATOM 6980 C C . SER A 1 897 ? -18.364 -0.056 34.490 1.00 93.38 897 SER A C 1
ATOM 6982 O O . SER A 1 897 ? -18.952 0.555 33.592 1.00 93.38 897 SER A O 1
ATOM 6984 N N . PHE A 1 898 ? -17.038 -0.204 34.496 1.00 92.25 898 PHE A N 1
ATOM 6985 C CA . PHE A 1 898 ? -16.101 0.216 33.444 1.00 92.25 898 PHE A CA 1
ATOM 6986 C C . PHE A 1 898 ? -15.854 -0.890 32.402 1.00 92.25 898 PHE A C 1
ATOM 6988 O O . PHE A 1 898 ? -14.757 -1.037 31.857 1.00 92.25 898 PHE A O 1
ATOM 6995 N N . GLY A 1 899 ? -16.885 -1.678 32.101 1.00 89.62 899 GLY A N 1
ATOM 6996 C CA . GLY A 1 899 ? -16.811 -2.772 31.141 1.00 89.62 899 GLY A CA 1
ATOM 6997 C C . GLY A 1 899 ? -18.192 -3.316 30.807 1.00 89.62 899 GLY A C 1
ATOM 6998 O O . GLY A 1 899 ? -19.073 -2.560 30.401 1.00 89.62 899 GLY A O 1
ATOM 6999 N N . SER A 1 900 ? -18.368 -4.628 30.953 1.00 90.12 900 SER A N 1
ATOM 7000 C CA . SER A 1 900 ? -19.637 -5.305 30.673 1.00 90.12 900 SER A CA 1
ATOM 7001 C C . SER A 1 900 ? -20.799 -4.701 31.483 1.00 90.12 900 SER A C 1
ATOM 7003 O O . SER A 1 900 ? -20.704 -4.615 32.714 1.00 90.12 900 SER A O 1
ATOM 7005 N N . PRO A 1 901 ? -21.913 -4.308 30.836 1.00 91.06 901 PRO A N 1
ATOM 7006 C CA . PRO A 1 901 ? -23.099 -3.821 31.542 1.00 91.06 901 PRO A CA 1
ATOM 7007 C C . PRO A 1 901 ? -23.857 -4.949 32.264 1.00 91.06 901 PRO A C 1
ATOM 7009 O O . PRO A 1 901 ? -24.683 -4.672 33.126 1.00 91.06 901 PRO A O 1
ATOM 7012 N N . TYR A 1 902 ? -23.564 -6.216 31.946 1.00 89.94 902 TYR A N 1
ATOM 7013 C CA . TYR A 1 902 ? -24.231 -7.386 32.529 1.00 89.94 902 TYR A CA 1
ATOM 7014 C C . TYR A 1 902 ? -23.752 -7.725 33.944 1.00 89.94 902 TYR A C 1
ATOM 7016 O O . TYR A 1 902 ? -24.406 -8.504 34.627 1.00 89.94 902 TYR A O 1
ATOM 7024 N N . VAL A 1 903 ? -22.663 -7.107 34.421 1.00 87.31 903 VAL A N 1
ATOM 7025 C CA . VAL A 1 903 ? -22.167 -7.308 35.799 1.00 87.31 903 VAL A CA 1
ATOM 7026 C C . VAL A 1 903 ? -23.192 -6.883 36.847 1.00 87.31 903 VAL A C 1
ATOM 7028 O O . VAL A 1 903 ? -23.123 -7.335 37.982 1.00 87.31 903 VAL A O 1
ATOM 7031 N N . ILE A 1 904 ? -24.188 -6.077 36.472 1.00 86.00 904 ILE A N 1
ATOM 7032 C CA . ILE A 1 904 ? -25.310 -5.738 37.345 1.00 86.00 904 ILE A CA 1
ATOM 7033 C C . ILE A 1 904 ? -26.008 -6.987 37.922 1.00 86.00 904 ILE A C 1
ATOM 7035 O O . ILE A 1 904 ? -26.446 -6.958 39.071 1.00 86.00 904 ILE A O 1
ATOM 7039 N N . ASP A 1 905 ? -26.064 -8.092 37.162 1.00 82.00 905 ASP A N 1
ATOM 7040 C CA . ASP A 1 905 ? -26.655 -9.372 37.582 1.00 82.00 905 ASP A CA 1
ATOM 7041 C C . ASP A 1 905 ? -25.921 -9.971 38.800 1.00 82.00 905 ASP A C 1
ATOM 7043 O O . ASP A 1 905 ? -26.505 -10.730 39.571 1.00 82.00 905 ASP A O 1
ATOM 7047 N N . GLU A 1 906 ? -24.649 -9.615 38.993 1.00 79.12 906 GLU A N 1
ATOM 7048 C CA . GLU A 1 906 ? -23.795 -10.051 40.101 1.00 79.12 906 GLU A CA 1
ATOM 7049 C C . GLU A 1 906 ? -23.790 -9.048 41.269 1.00 79.12 906 GLU A C 1
ATOM 7051 O O . GLU A 1 906 ? -23.113 -9.275 42.269 1.00 79.12 906 GLU A O 1
ATOM 7056 N N . THR A 1 907 ? -24.540 -7.941 41.161 1.00 76.81 907 THR A N 1
ATOM 7057 C CA . THR A 1 907 ? -24.576 -6.857 42.158 1.00 76.81 907 THR A CA 1
ATOM 7058 C C . THR A 1 907 ? -26.004 -6.485 42.602 1.00 76.81 907 THR A C 1
ATOM 7060 O O . THR A 1 907 ? -26.405 -5.320 42.473 1.00 76.81 907 THR A O 1
ATOM 7063 N N . PRO A 1 908 ? -26.820 -7.431 43.109 1.00 65.81 908 PRO A N 1
ATOM 7064 C CA . PRO A 1 908 ? -28.193 -7.131 43.506 1.00 65.81 908 PRO A CA 1
ATOM 7065 C C . PRO A 1 908 ? -28.243 -6.142 44.684 1.00 65.81 908 PRO A C 1
ATOM 7067 O O . PRO A 1 908 ? -27.486 -6.249 45.648 1.00 65.81 908 PRO A O 1
ATOM 7070 N N . GLY A 1 909 ? -29.164 -5.174 44.624 1.00 67.81 909 GLY A N 1
ATOM 7071 C CA . GLY A 1 909 ? -29.442 -4.256 45.740 1.00 67.81 909 GLY A CA 1
ATOM 7072 C C . GLY A 1 909 ? -28.558 -3.004 45.829 1.00 67.81 909 GLY A C 1
ATOM 7073 O O . GLY A 1 909 ? -28.507 -2.372 46.885 1.00 67.81 909 GLY A O 1
ATOM 7074 N N . ALA A 1 910 ? -27.865 -2.617 44.753 1.00 69.50 910 ALA A N 1
ATOM 7075 C CA . ALA A 1 910 ? -27.199 -1.315 44.666 1.00 69.50 910 ALA A CA 1
ATOM 7076 C C . ALA A 1 910 ? -28.220 -0.160 44.595 1.00 69.50 910 ALA A C 1
ATOM 7078 O O . ALA A 1 910 ? -29.068 -0.174 43.703 1.00 69.50 910 ALA A O 1
ATOM 7079 N N . PRO A 1 911 ? -28.140 0.854 45.483 1.00 75.25 911 PRO A N 1
ATOM 7080 C CA . PRO A 1 911 ? -28.979 2.050 45.421 1.00 75.25 911 PRO A CA 1
ATOM 7081 C C . PRO A 1 911 ? -28.815 2.805 44.101 1.00 75.25 911 PRO A C 1
ATOM 7083 O O . PRO A 1 911 ? -29.813 3.192 43.505 1.00 75.25 911 PRO A O 1
ATOM 7086 N N . SER A 1 912 ? -27.572 2.955 43.630 1.00 89.25 912 SER A N 1
ATOM 7087 C CA . SER A 1 912 ? -27.262 3.630 42.368 1.00 89.25 912 SER A CA 1
ATOM 7088 C C . SER A 1 912 ? -26.280 2.811 41.534 1.00 89.25 912 SER A C 1
ATOM 7090 O O . SER A 1 912 ? -25.251 2.367 42.055 1.00 89.25 912 SER A O 1
ATOM 7092 N N . TYR A 1 913 ? -26.578 2.627 40.246 1.00 92.06 913 TYR A N 1
ATOM 7093 C CA . TYR A 1 913 ? -25.755 1.848 39.317 1.00 92.06 913 TYR A CA 1
ATOM 7094 C C . TYR A 1 913 ? -25.537 2.587 37.993 1.00 92.06 913 TYR A C 1
ATOM 7096 O O . TYR A 1 913 ? -26.493 3.002 37.333 1.00 92.06 913 TYR A O 1
ATOM 7104 N N . ILE A 1 914 ? -24.275 2.716 37.581 1.00 95.19 914 ILE A N 1
ATOM 7105 C CA . ILE A 1 914 ? -23.860 3.422 36.364 1.00 95.19 914 ILE A CA 1
ATOM 7106 C C . ILE A 1 914 ? -23.105 2.470 35.430 1.00 95.19 914 ILE A C 1
ATOM 7108 O O . ILE A 1 914 ? -22.146 1.806 35.829 1.00 95.19 914 ILE A O 1
ATOM 7112 N N . CYS A 1 915 ? -23.471 2.475 34.150 1.00 95.88 915 CYS A N 1
ATOM 7113 C CA . CYS A 1 915 ? -22.707 1.830 33.085 1.00 95.88 915 CYS A CA 1
ATOM 7114 C C . CYS A 1 915 ? -21.821 2.854 32.363 1.00 95.88 915 CYS A C 1
ATOM 7116 O O . CYS A 1 915 ? -22.319 3.840 31.811 1.00 95.88 915 CYS A O 1
ATOM 7118 N N . ALA A 1 916 ? -20.513 2.588 32.335 1.00 95.88 916 ALA A N 1
ATOM 7119 C CA . ALA A 1 916 ? -19.512 3.381 31.619 1.00 95.88 916 ALA A CA 1
ATOM 7120 C C . ALA A 1 916 ? -18.943 2.664 30.375 1.00 95.88 916 ALA A C 1
ATOM 7122 O O . ALA A 1 916 ? -18.305 3.296 29.536 1.00 95.88 916 ALA A O 1
ATOM 7123 N N . TYR A 1 917 ? -19.213 1.361 30.219 1.00 94.19 917 TYR A N 1
ATOM 7124 C CA . TYR A 1 917 ? -18.963 0.552 29.012 1.00 94.19 917 TYR A CA 1
ATOM 7125 C C . TYR A 1 917 ? -17.495 0.394 28.575 1.00 94.19 917 TYR A C 1
ATOM 7127 O O . TYR A 1 917 ? -17.227 -0.115 27.485 1.00 94.19 917 TYR A O 1
ATOM 7135 N N . GLY A 1 918 ? -16.521 0.811 29.381 1.00 90.38 918 GLY A N 1
ATOM 7136 C CA . GLY A 1 918 ? -15.102 0.627 29.081 1.00 90.38 918 GLY A CA 1
ATOM 7137 C C . GLY A 1 918 ? -14.192 1.405 30.022 1.00 90.38 918 GLY A C 1
ATOM 7138 O O . GLY A 1 918 ? -14.659 2.206 30.825 1.00 90.38 918 GLY A O 1
ATOM 7139 N N . ASN A 1 919 ? -12.885 1.187 29.898 1.00 88.19 919 ASN A N 1
ATOM 7140 C CA . ASN A 1 919 ? -11.866 1.712 30.808 1.00 88.19 919 ASN A CA 1
ATOM 7141 C C . ASN A 1 919 ? -10.995 2.830 30.223 1.00 88.19 919 ASN A C 1
ATOM 7143 O O . ASN A 1 919 ? -10.030 3.222 30.866 1.00 88.19 919 ASN A O 1
ATOM 7147 N N . ALA A 1 920 ? -11.317 3.380 29.050 1.00 90.19 920 ALA A N 1
ATOM 7148 C CA . ALA A 1 920 ? -10.536 4.481 28.488 1.00 90.19 920 ALA A CA 1
ATOM 7149 C C . ALA A 1 920 ? -10.409 5.644 29.492 1.00 90.19 920 ALA A C 1
ATOM 7151 O O . ALA A 1 920 ? -11.362 5.969 30.209 1.00 90.19 920 ALA A O 1
ATOM 7152 N N . ALA A 1 921 ? -9.253 6.311 29.536 1.00 89.44 921 ALA A N 1
ATOM 7153 C CA . ALA A 1 921 ? -9.004 7.384 30.506 1.00 89.44 921 ALA A CA 1
ATOM 7154 C C . ALA A 1 921 ? -10.067 8.501 30.435 1.00 89.44 921 ALA A C 1
ATOM 7156 O O . ALA A 1 921 ? -10.524 9.005 31.462 1.00 89.44 921 ALA A O 1
ATOM 7157 N N . ALA A 1 922 ? -10.535 8.836 29.227 1.00 93.12 922 ALA A N 1
ATOM 7158 C CA . ALA A 1 922 ? -11.621 9.793 29.022 1.00 93.12 922 ALA A CA 1
ATOM 7159 C C . ALA A 1 922 ? -12.948 9.350 29.671 1.00 93.12 922 ALA A C 1
ATOM 7161 O O . ALA A 1 922 ? -13.668 10.188 30.216 1.00 93.12 922 ALA A O 1
ATOM 7162 N N . VAL A 1 923 ? -13.243 8.045 29.653 1.00 95.12 923 VAL A N 1
ATOM 7163 C CA . VAL A 1 923 ? -14.430 7.442 30.278 1.00 95.12 923 VAL A CA 1
ATOM 7164 C C . VAL A 1 923 ? -14.338 7.511 31.796 1.00 95.12 923 VAL A C 1
ATOM 7166 O O . VAL A 1 923 ? -15.275 7.965 32.449 1.00 95.12 923 VAL A O 1
ATOM 7169 N N . GLN A 1 924 ? -13.184 7.159 32.358 1.00 94.62 924 GLN A N 1
ATOM 7170 C CA . GLN A 1 924 ? -12.928 7.278 33.792 1.00 94.62 924 GLN A CA 1
ATOM 7171 C C . GLN A 1 924 ? -13.040 8.720 34.294 1.00 94.62 924 GLN A C 1
ATOM 7173 O O . GLN A 1 924 ? -13.711 8.969 35.294 1.00 94.62 924 GLN A O 1
ATOM 7178 N N . SER A 1 925 ? -12.445 9.686 33.586 1.00 94.31 925 SER A N 1
ATOM 7179 C CA . SER A 1 925 ? -12.584 11.103 33.940 1.00 94.31 925 SER A CA 1
ATOM 7180 C C . SER A 1 925 ? -14.039 11.575 33.875 1.00 94.31 925 SER A C 1
ATOM 7182 O O . SER A 1 925 ? -14.480 12.313 34.755 1.00 94.31 925 SER A O 1
ATOM 7184 N N . ALA A 1 926 ? -14.790 11.165 32.847 1.00 95.94 926 ALA A N 1
ATOM 7185 C CA . ALA A 1 926 ? -16.199 11.522 32.709 1.00 95.94 926 ALA A CA 1
ATOM 7186 C C . ALA A 1 926 ? -17.048 10.938 33.849 1.00 95.94 926 ALA A C 1
ATOM 7188 O O . ALA A 1 926 ? -17.870 11.654 34.417 1.00 95.94 926 ALA A O 1
ATOM 7189 N N . ALA A 1 927 ? -16.817 9.675 34.217 1.00 96.38 927 ALA A N 1
ATOM 7190 C CA . ALA A 1 927 ? -17.526 9.009 35.305 1.00 96.38 927 ALA A CA 1
ATOM 7191 C C . ALA A 1 927 ? -17.222 9.646 36.671 1.00 96.38 927 ALA A C 1
ATOM 7193 O O . ALA A 1 927 ? -18.141 9.898 37.446 1.00 96.38 927 ALA A O 1
ATOM 7194 N N . ALA A 1 928 ? -15.956 9.980 36.952 1.00 96.06 928 ALA A N 1
ATOM 7195 C CA . ALA A 1 928 ? -15.591 10.694 38.178 1.00 96.06 928 ALA A CA 1
ATOM 7196 C C . ALA A 1 928 ? -16.270 12.071 38.247 1.00 96.06 928 ALA A C 1
ATOM 7198 O O . ALA A 1 928 ? -16.801 12.452 39.287 1.00 96.06 928 ALA A O 1
ATOM 7199 N N . TYR A 1 929 ? -16.315 12.800 37.128 1.00 96.12 929 TYR A N 1
ATOM 7200 C CA . TYR A 1 929 ? -17.018 14.081 37.052 1.00 96.12 929 TYR A CA 1
ATOM 7201 C C . TYR A 1 929 ? -18.519 13.938 37.339 1.00 96.12 929 TYR A C 1
ATOM 7203 O O . TYR A 1 929 ? -19.059 14.719 38.124 1.00 96.12 929 TYR A O 1
ATOM 7211 N N . ALA A 1 930 ? -19.161 12.922 36.752 1.00 95.44 930 ALA A N 1
ATOM 7212 C CA . ALA A 1 930 ? -20.582 12.618 36.917 1.00 95.44 930 ALA A CA 1
ATOM 7213 C C . ALA A 1 930 ? -20.976 12.282 38.362 1.00 95.44 930 ALA A C 1
ATOM 7215 O O . ALA A 1 930 ? -22.101 12.558 38.765 1.00 95.44 930 ALA A O 1
ATOM 7216 N N . LEU A 1 931 ? -20.057 11.719 39.154 1.00 94.19 931 LEU A N 1
ATOM 7217 C CA . LEU A 1 931 ? -20.326 11.412 40.557 1.00 94.19 931 LEU A CA 1
ATOM 7218 C C . LEU A 1 931 ? -20.516 12.655 41.418 1.00 94.19 931 LEU A C 1
ATOM 7220 O O . LEU A 1 931 ? -21.352 12.636 42.308 1.00 94.19 931 LEU A O 1
ATOM 7224 N N . PHE A 1 932 ? -19.743 13.716 41.190 1.00 94.38 932 PHE A N 1
ATOM 7225 C CA . PHE A 1 932 ? -19.702 14.885 42.081 1.00 94.38 932 PHE A CA 1
ATOM 7226 C C . PHE A 1 932 ? -20.416 16.118 41.513 1.00 94.38 932 PHE A C 1
ATOM 7228 O O . PHE A 1 932 ? -20.433 17.169 42.153 1.00 94.38 932 PHE A O 1
ATOM 7235 N N . HIS A 1 933 ? -20.996 16.016 40.316 1.00 94.12 933 HIS A N 1
ATOM 7236 C CA . HIS A 1 933 ? -21.700 17.113 39.655 1.00 94.12 933 HIS A CA 1
ATOM 7237 C C . HIS A 1 933 ? -23.090 16.687 39.214 1.00 94.12 933 HIS A C 1
ATOM 7239 O O . HIS A 1 933 ? -23.307 15.557 38.789 1.00 94.12 933 HIS A O 1
ATOM 7245 N N . ASN A 1 934 ? -24.022 17.636 39.240 1.00 89.62 934 ASN A N 1
ATOM 7246 C CA . ASN A 1 934 ? -25.331 17.431 38.647 1.00 89.62 934 ASN A CA 1
ATOM 7247 C C . ASN A 1 934 ? -25.213 17.497 37.116 1.00 89.62 934 ASN A C 1
ATOM 7249 O O . ASN A 1 934 ? -25.116 18.588 36.547 1.00 89.62 934 ASN A O 1
ATOM 7253 N N . ILE A 1 935 ? -25.167 16.333 36.467 1.00 92.44 935 ILE A N 1
ATOM 7254 C CA . ILE A 1 935 ? -25.080 16.206 35.010 1.00 92.44 935 ILE A CA 1
ATOM 7255 C C . ILE A 1 935 ? -26.394 15.699 34.414 1.00 92.44 935 ILE A C 1
ATOM 7257 O O . ILE A 1 935 ? -27.189 15.033 35.070 1.00 92.44 935 ILE A O 1
ATOM 7261 N N . GLU A 1 936 ? -26.595 15.974 33.129 1.00 91.44 936 GLU A N 1
ATOM 7262 C CA . GLU A 1 936 ? -27.638 15.316 32.347 1.00 91.44 936 GLU A CA 1
ATOM 7263 C C . GLU A 1 936 ? -27.151 13.926 31.908 1.00 91.44 936 GLU A C 1
ATOM 7265 O O . GLU A 1 936 ? -26.174 13.810 31.162 1.00 91.44 936 GLU A O 1
ATOM 7270 N N . TRP A 1 937 ? -27.840 12.872 32.347 1.00 94.12 937 TRP A N 1
ATOM 7271 C CA . TRP A 1 937 ? -27.577 11.493 31.930 1.00 94.12 937 TRP A CA 1
ATOM 7272 C C . TRP A 1 937 ? -28.175 11.235 30.546 1.00 94.12 937 TRP A C 1
ATOM 7274 O O . TRP A 1 937 ? -29.365 10.961 30.409 1.00 94.12 937 TRP A O 1
ATOM 7284 N N . LYS A 1 938 ? -27.346 11.360 29.506 1.00 95.56 938 LYS A N 1
ATOM 7285 C CA . LYS A 1 938 ? -27.772 11.213 28.101 1.00 95.56 938 LYS A CA 1
ATOM 7286 C C . LYS A 1 938 ? -27.683 9.784 27.579 1.00 95.56 938 LYS A C 1
ATOM 7288 O O . LYS A 1 938 ? -28.352 9.456 26.599 1.00 95.56 938 LYS A O 1
ATOM 7293 N N . GLY A 1 939 ? -26.842 8.961 28.201 1.00 96.69 939 GLY A N 1
ATOM 7294 C CA . GLY A 1 939 ? -26.659 7.579 27.798 1.00 96.69 939 GLY A CA 1
ATOM 7295 C C . GLY A 1 939 ? -27.927 6.770 28.031 1.00 96.69 939 GLY A C 1
ATOM 7296 O O . GLY A 1 939 ? -28.660 6.976 28.996 1.00 96.69 939 GLY A O 1
ATOM 7297 N N . SER A 1 940 ? -28.176 5.822 27.139 1.00 96.25 940 SER A N 1
ATOM 7298 C CA . SER A 1 940 ? -29.251 4.846 27.275 1.00 96.25 940 SER A CA 1
ATOM 7299 C C . SER A 1 940 ? -28.719 3.462 26.961 1.00 96.25 940 SER A C 1
ATOM 7301 O O . SER A 1 940 ? -27.845 3.306 26.112 1.00 96.25 940 SER A O 1
ATOM 7303 N N . LEU A 1 941 ? -29.263 2.446 27.624 1.00 95.56 941 LEU A N 1
ATOM 7304 C CA . LEU A 1 941 ? -28.823 1.073 27.432 1.00 95.56 941 LEU A CA 1
ATOM 7305 C C . LEU A 1 941 ? -28.890 0.657 25.945 1.00 95.56 941 LEU A C 1
ATOM 7307 O O . LEU A 1 941 ? -29.955 0.721 25.318 1.00 95.56 941 LEU A O 1
ATOM 7311 N N . PRO A 1 942 ? -27.765 0.227 25.345 1.00 96.19 942 PRO A N 1
ATOM 7312 C CA . PRO A 1 942 ? -27.747 -0.333 23.996 1.00 96.19 942 PRO A CA 1
ATOM 7313 C C . PRO A 1 942 ? -28.031 -1.846 23.977 1.00 96.19 942 PRO A C 1
ATOM 7315 O O . PRO A 1 942 ? -28.006 -2.449 22.902 1.00 96.19 942 PRO A O 1
ATOM 7318 N N . VAL A 1 943 ? -28.273 -2.437 25.151 1.00 95.38 943 VAL A N 1
ATOM 7319 C CA . VAL A 1 943 ? -28.520 -3.863 25.396 1.00 95.38 943 VAL A CA 1
ATOM 7320 C C . VAL A 1 943 ? -29.585 -4.048 26.479 1.00 95.38 943 VAL A C 1
ATOM 7322 O O . VAL A 1 943 ? -29.800 -3.153 27.297 1.00 95.38 943 VAL A O 1
ATOM 7325 N N . SER A 1 944 ? -30.219 -5.212 26.519 1.00 92.81 944 SER A N 1
ATOM 7326 C CA . SER A 1 944 ? -31.189 -5.588 27.540 1.00 92.81 944 SER A CA 1
ATOM 7327 C C . SER A 1 944 ? -30.488 -6.219 28.745 1.00 92.81 944 SER A C 1
ATOM 7329 O O . SER A 1 944 ? -29.609 -7.064 28.598 1.00 92.81 944 SER A O 1
ATOM 7331 N N . LEU A 1 945 ? -30.899 -5.824 29.951 1.00 87.75 945 LEU A N 1
ATOM 7332 C CA . LEU A 1 945 ? -30.448 -6.415 31.216 1.00 87.75 945 LEU A CA 1
ATOM 7333 C C . LEU A 1 945 ? -31.536 -7.354 31.755 1.00 87.75 945 LEU A C 1
ATOM 7335 O O . LEU A 1 945 ? -32.721 -7.165 31.450 1.00 87.75 945 LEU A O 1
ATOM 7339 N N . LYS A 1 946 ? -31.172 -8.360 32.561 1.00 79.31 946 LYS A N 1
ATOM 7340 C CA . LYS A 1 946 ? -32.185 -9.176 33.246 1.00 79.31 946 LYS A CA 1
ATOM 7341 C C . LYS A 1 946 ? -32.962 -8.286 34.220 1.00 79.31 946 LYS A C 1
ATOM 7343 O O . LYS A 1 946 ? -32.401 -7.372 34.821 1.00 79.31 946 LYS A O 1
ATOM 7348 N N . LYS A 1 947 ? -34.274 -8.520 34.351 1.00 61.00 947 LYS A N 1
ATOM 7349 C CA . LYS A 1 947 ? -35.091 -7.804 35.344 1.00 61.00 947 LYS A CA 1
ATOM 7350 C C . LYS A 1 947 ? -34.547 -8.117 36.739 1.00 61.00 947 LYS A C 1
ATOM 7352 O O . LYS A 1 947 ? -34.482 -9.294 37.090 1.00 61.00 947 LYS A O 1
ATOM 7357 N N . GLN A 1 948 ? -34.177 -7.071 37.473 1.00 52.91 948 GLN A N 1
ATOM 7358 C CA . GLN A 1 948 ? -33.765 -7.143 38.874 1.00 52.91 948 GLN A CA 1
ATOM 7359 C C . GLN A 1 948 ? -34.958 -7.101 39.817 1.00 52.91 948 GLN A C 1
ATOM 7361 O O . GLN A 1 948 ? -35.940 -6.392 39.485 1.00 52.91 948 GLN A O 1
#

Sequence (948 aa):
MKRKSVFLLVLFFAMGNMIMNACIADEKESLPSAPRLKWTDRAEELGLDAKSLEPAWAALVKAAKENKVAGSVGVMGRNGYALKPFAAGHAVLQPEKIAMSPDTIFDLASITKMVATNTSIMILIEDGKIRLDDYVVKYLPEFAAKGKDKITIRHLLTHTSGLPPFKQYYKTLKGRSAFYKAVCDEAPANALGTNRIYSDIGFMTLGFIVEKVSGKDLNEFTQERIFKPLNMKHTRFNPPASWKKQIAATEFWSHWNRLAWGEVHDENANAIGGIAGHAGLFSTAGDLAIFCQMLLNGGKYGNIRILQPQTIRQFYTLQTKPEISKHQGMGWILGSTETDGTGGLGPDSFGHSGFTGTLIWINPKYQTFGILLTNAIHTDRKNAQRAYVRNPFFKALLQSMNATTASPESLQKLHPVDSYWVESVLRRLTLDEKVGQMIVPTYHNDDTLAFELLRQIKPAGFIASRGVTVMNLAERINKLQAASDLPLLMTADFERGVGCYFDGATDLPSNMALGASKNASDTKEAARITAIEGRAIGVHLNFAPVLDVNNNPDNPIINTRSFGENPKEVARLGEVWIRTSEKYGLLSTGKHFPGHGNTSVDSHSSMGMVSGNEEQLWNIELLPFQKAIKNAKVSSIMTAHLWVPTFDAKPVPATLSKNVMTDLLRNKMKFEGLLFTDAMDMSGAANGITFEESIIRAVEAGCDVILMPGDAVKSWEAILKAVKDGRIKEDRIDNSVRKILAAKTRVNLQKERFVNLDNIKNYVGTKENYDKAKQIAQNSLTLISDAPEALPLSTKKSTAVIMMANQADTIMDWKDIYTFGKEAIKLNPNTRVLFMVDDISEEDKEKAEQLAQECDQVVFALFPHIIIGRGNVSLNAEQRELLNHLMSLRLPRTIISFGSPYVIDETPGAPSYICAYGNAAAVQSAAAYALFHNIEWKGSLPVSLKKQ

Foldseek 3Di:
DPPVVVVVVVVCVVVVVVVCCVVVVPPPPPPAFQAAEDEDQDVVVQLFDPVLQVLLLVLQQVCCVVVLFQKKWKKKHHLRYIYQIDIYHFLEPPPDTHGTDLFFKEFQFQVLLVLQLLLLVQLCVVVVLFDQQDQLCVQVVLLPAQNQRRAGNQQLLQQQSQFAADDPCLVPAFAQVRLSNVLSNGHRNDDGQPARHNHQSSQQSSQVSSCSRVVDHSQVSCCVQPCVLLVQPFKGFQDDPVCQSSYRFQAQDPVVRGTRTSARPPSVCRRHPQRGRRTGIMGGPVSVVSVLSCLLSLQGYRNDGRHHNVSSVQQQDFPGDPPHPQTGRRNWGADDPDCPLLAELHRQKTWDARLLLWIKIHHSLRRMIMTMGGSQCHSPSVSNNSSSNRVSNRSSVNVRSPFAADDPVLLFAFDAFPLSLLVSVLVPDDLQQLLQQQEAAADPVDLVVLLVSLVQRNHQAYEYAADEALLSLQVSLQVSCVSHSAFHQYEYAQQQAPVLRHPQFAGFFALLLLLQLVDLVLLLLRLQLRLLLCSLSQHQEYADDELAAQCDLLALFCFSSANFNQNVSSLVSRLSNQLNSNSGRYAYEYDAPPHSNAWLDFQLAAATEDEDAPVCSVRGRNSSVLSCVPPSVHQYYEYGLYDYCNQPVDRGGLLLALSNQPVVVCNVSVHLHAYEYDALPGPSQQRPHDLLNSLCSSLVSPHLHYYNSVDSSSSSVSNSVCCVVVVDPSVSSSSSSSNSSSSCVRSPSSSHNHNDSVCSQVSGNDPVSLVSSLVSLLSSKAWPAAAVPLPQDALVWQEEEEEEEEDAPPSDDPVLACLLQVLLCVLRVSYDYDYDYPDQDPVNLVVSLVSQVVTQEYEYEYEQDSHRPPSGREGDPNRLVSLVVSLVDPHSYEYEYQARPQNVVSRPPHNIYMYSHHRRSSNSNSVSCRNNDDDDHNTDRSYDYPDD

Secondary structure (DSSP, 8-state):
--SHHHHHHHHHHHHHHHHHHHHSSS-----PPBPPPEEES-GGGGT--HHHHHHHHHHHHHHHHTTSSSEEEEEEEETTEEEPPEEEEEEE-SSS-EE--TT-BEE-TTHHIIIIIIHHHHHHHHTTS--TTSBGGGT-GGGGTTTTTT-BHHHHHTT-S---S---GGGT--SHHHHHHHHHHPPPSS-TTTS----HHHHHHHHHHHHHHHSS-HHHHHIIIIIHHHT-TT-EES--GGGGGGBPP-EEETTTTEEESSS-SSHHHHHHTS--SSS-EEE-HHHHHHHHHHHHTTSEEBTEESS-HHHHHHHSS--S-TTSSS-B-SSSEEP-SS--SS--S-TT-EEEE-TTS-EEEEETTTTEEEEEEE-TTTT-TTT--THHHHHHHHHHHHHHTSPPBPPHHHHTSPPPP-HHHHHHHHTTS-HHHHHHTTEE-EE-S-HHHHHHHHHHT--S--EEPSSSBHHHHHHHHHHHHHH-SSPP--EE--BTBGGGTSBTSPPPPPHHHHHHT--HHHHHHHHHHHHHHHHHTT--EE---B------TT-SSSGGGSS-S-HHHHHHHHHHHHHHHHHTTPEEEEEEET--TT-SS-TTTS-EE----HHHHHHTTHHHHHHIIIII--SEEEE-SEE-TTT-SS---GGG-HIIIIIIIIIIS---SEEE-S-TTSHHHHTTS-HHHHHHHHHHHT-SBEE--S-HHHHHHHHHHHHHTTSS-HHHHHHHHHHHHHHHHHTTTTT--B--GGGGGGTSS-HHHHHHHHHHHHHH-EEEE--TT-SSPPTTS-EEEEEEEPPPSS---GGGTSHHHHHHHHH-TTEEEEEEESS--HHHHHHHHHHHHTSSEEEEEEE----TTT---S--HHHHHHHHHHHHS---EEEEESS-GGGGGG-TT-SEEEE--S--HHHHHHHHHHHHS--------SSPPPP-

pLDDT: mean 89.2, std 13.79, range [27.0, 98.81]